Protein AF-A0AAW1Q5W8-F1 (afdb_monomer_lite)

Organism: NCBI:txid41462

pLDDT: mean 82.33, std 18.74, range [25.3, 98.94]

Radius of gyration: 35.59 Å; chains: 1; bounding box: 113×82×83 Å

InterPro domains:
  IPR001611 Leucine-rich repeat [PF13855] (153-209)
  IPR001611 Leucine-rich repeat [PS51450] (153-175)
  IPR001944 Glycoside hydrolase, family 35 [PR00742] (555-572)
  IPR001944 Glycoside hydrolase, family 35 [PR00742] (576-594)
  IPR001944 Glycoside hydrolase, family 35 [PR00742] (631-650)
  IPR001944 Glycoside hydrolase, family 35 [PR00742] (691-706)
  IPR001944 Glycoside hydrolase, family 35 [PR00742] (782-797)
  IPR001944 Glycoside hydrolase, family 35 [PR00742] (821-836)
  IPR001944 Glycoside hydrolase, family 35 [PR00742] (848-864)
  IPR001944 Glycoside hydrolase, family 35 [PR00742] (1074-1090)
  IPR001944 Glycoside hydrolase, family 35 [PTHR23421] (545-869)
  IPR003591 Leucine-rich repeat, typical subtype [SM00369] (153-173)
  IPR003591 Leucine-rich repeat, typical subtype [SM00369] (174-196)
  IPR003591 Leucine-rich repeat, typical subtype [SM00369] (197-219)
  IPR003591 Leucine-rich repeat, typical subtype [SM00369] (220-243)
  IPR003591 Leucine-rich repeat, typical subtype [SM00369] (266-289)
  IPR003591 Leucine-rich repeat, typical subtype [SM00369] (312-334)
  IPR003591 Leucine-rich repeat, typical subtype [SM00369] (335-357)
  IPR003591 Leucine-rich repeat, typical subtype [SM00369] (381-403)
  IPR003591 Leucine-rich repeat, typical subtype [SM00369] (404-426)

Foldseek 3Di:
DDDDDDDDDDDWDWDQDDDDDDPPPPPDDDDDDDLDPPVVLPDQARAETATEDDDDDQEDEDSQCVLSNLNHAEYHYEAHLAYAEDDPSVLQNQNHAYDAHEHDDDDDDDDDPPDDPGQHADDPDQDRQARHAYYAHANNQHADDHDCLNNQRHAEYAHAHYAHAAHDLQPLSNQRHQYYHHANYAHQAYHLSCLNNQNHAYYHQAHYAYAAYHLSVLSNQNHQEDANHPYCHQDYHLSVLSNLNHAYYHHHQNQHQADDLSVLSNQNHQEDAHDQYAHAAHDPSVLSNLNHAYYAHYNYAYQAYDLSPLSVCNHAYYHYANYAHAAYHLSVLSVQNHAEYANAHYQHQEYHPSVLSNQNHAYYAHHQNQNYPLQVDAHHHANHAEYAHENNQDQADHLNVLVHQNHQYYHHEHYAHQEHDPDPSPQLLHNHQYYHYEQYCHQEDHLSCLSNQNHAEYAHANNQNYPDDDPPCLCSLVSRPNHQYYHHHNHPCVVCVDPPNVVSQVSVCVSNVHNPDDPVVVLVVVLVVVVVVLVVLLVPPLWAWAFFQLFTATSNHGDFFAEAEDELLQDFVVCLLVLLLQRLLLVGQAYEYEQQLCVQPQDPPHGDCDGSNVPVSSQVSNVVSNHAYEYEHAPAQLLLWFQSSHHLLCLACSLCVVDDADALAPRVSNVSSVLVSCVPPLLVCLCQDRSNPHRYQAYEYHAQCLVLFAHVVSSLSRLVSNCSRNHVRHQYAYEHALVRQVRTDAAEDSHQYAYADEQPDDLVSRQVSSVVRYDRSRNQHEHEEYQQWAWDFFLDAGTGDALVSSLVVVLVQCPPPPRRRHYYYVHQAQAFCFAQTRAWADDDPDITTTDRARLRLHCQGNQRFNPDQGDVGGRNSVSSQVSSCVSVVDRRDDRDDGFFEDWLFKWFQDFKAAPVRLLCQQFPDDFDKWQFDDFQSNVVHRFFKKKKKDKDFPVLQQFHKDWDLVFQAAPAWEWEWDDDPGMIMIIIIGHHHRHHSVSSDSSTHGSHDGATDMNNHGHTIIGMRRGSDWDGDDGDDDDDFWMKTKDKTADAPVQCPPHPFGGKWKKFQPQAAWWWKDKQRTTQYIDGLVSFQWGITIDHRVSDDHTIIMIMITGGDDQGVRRMIIIHRDTGRRGHNDDPDNDHHHDYDPVCVVRD

Structure (mmCIF, N/CA/C/O backbone):
data_AF-A0AAW1Q5W8-F1
#
_entry.id   AF-A0AAW1Q5W8-F1
#
loop_
_atom_site.group_PDB
_atom_site.id
_atom_site.type_symbol
_atom_site.label_atom_id
_atom_site.label_alt_id
_atom_site.label_comp_id
_atom_site.label_asym_id
_atom_site.label_entity_id
_atom_site.label_seq_id
_atom_site.pdbx_PDB_ins_code
_atom_site.Cartn_x
_atom_site.Cartn_y
_atom_site.Cartn_z
_atom_site.occupancy
_atom_site.B_iso_or_equiv
_atom_site.auth_seq_id
_atom_site.auth_comp_id
_atom_site.auth_asym_id
_atom_site.auth_atom_id
_atom_site.pdbx_PDB_model_num
ATOM 1 N N . MET A 1 1 ? -54.163 16.378 14.695 1.00 28.84 1 MET A N 1
ATOM 2 C CA . MET A 1 1 ? -55.530 16.289 14.137 1.00 28.84 1 MET A CA 1
ATOM 3 C C . MET A 1 1 ? -55.520 15.258 13.016 1.00 28.84 1 MET A C 1
ATOM 5 O O . MET A 1 1 ? -54.677 15.386 12.148 1.00 28.84 1 MET A O 1
ATOM 9 N N . GLY A 1 2 ? -56.413 14.262 13.106 1.00 31.36 2 GLY A N 1
ATOM 10 C CA . GLY A 1 2 ? -56.995 13.422 12.040 1.00 31.36 2 GLY A CA 1
ATOM 11 C C . GLY A 1 2 ? -56.114 12.793 10.949 1.00 31.36 2 GLY A C 1
ATOM 12 O O . GLY A 1 2 ? -55.726 13.483 10.019 1.00 31.36 2 GLY A O 1
ATOM 13 N N . ALA A 1 3 ? -55.965 11.462 10.955 1.00 25.30 3 ALA A N 1
ATOM 14 C CA . ALA A 1 3 ? -56.823 10.521 10.206 1.00 25.30 3 ALA A CA 1
ATOM 15 C C . ALA A 1 3 ? -56.109 9.167 10.003 1.00 25.30 3 ALA A C 1
ATOM 17 O O . ALA A 1 3 ? -55.001 9.097 9.482 1.00 25.30 3 ALA A O 1
ATOM 18 N N . SER A 1 4 ? -56.776 8.086 10.406 1.00 35.88 4 SER A N 1
ATOM 19 C CA . SER A 1 4 ? -56.393 6.697 10.153 1.00 35.88 4 SER A CA 1
ATOM 20 C C . SER A 1 4 ? -56.473 6.352 8.662 1.00 35.88 4 SER A C 1
ATOM 22 O O . SER A 1 4 ? -57.535 6.521 8.061 1.00 35.88 4 SER A O 1
ATOM 24 N N . ALA A 1 5 ? -55.415 5.767 8.098 1.00 28.56 5 ALA A N 1
ATOM 25 C CA . ALA A 1 5 ? -55.482 5.029 6.840 1.00 28.56 5 ALA A CA 1
ATOM 26 C C . ALA A 1 5 ? -55.019 3.586 7.085 1.00 28.56 5 ALA A C 1
ATOM 28 O O . ALA A 1 5 ? -53.833 3.309 7.246 1.00 28.56 5 ALA A O 1
ATOM 29 N N . SER A 1 6 ? -55.983 2.668 7.141 1.00 31.31 6 SER A N 1
ATOM 30 C CA . SER A 1 6 ? -55.758 1.227 7.101 1.00 31.31 6 SER A CA 1
ATOM 31 C C . SER A 1 6 ? -55.104 0.850 5.767 1.00 31.31 6 SER A C 1
ATOM 33 O O . SER A 1 6 ? -55.758 0.923 4.724 1.00 31.31 6 SER A O 1
ATOM 35 N N . ARG A 1 7 ? -53.833 0.436 5.777 1.00 29.98 7 ARG A N 1
ATOM 36 C CA . ARG A 1 7 ? -53.215 -0.226 4.620 1.00 29.98 7 ARG A CA 1
ATOM 37 C C . ARG A 1 7 ? -53.758 -1.654 4.531 1.00 29.98 7 ARG A C 1
ATOM 39 O O . ARG A 1 7 ? -53.569 -2.457 5.439 1.00 29.98 7 ARG A O 1
ATOM 46 N N . SER A 1 8 ? -54.483 -1.951 3.459 1.00 31.56 8 SER A N 1
ATOM 47 C CA . SER A 1 8 ? -54.896 -3.306 3.095 1.00 31.56 8 SER A CA 1
ATOM 48 C C . SER A 1 8 ? -53.677 -4.129 2.669 1.00 31.56 8 SER A C 1
ATOM 50 O O . SER A 1 8 ? -52.932 -3.675 1.803 1.00 31.56 8 SER A O 1
ATOM 52 N N . ARG A 1 9 ? -53.507 -5.332 3.237 1.00 31.70 9 ARG A N 1
ATOM 53 C CA . ARG A 1 9 ? -52.481 -6.308 2.821 1.00 31.70 9 ARG A CA 1
ATOM 54 C C . ARG A 1 9 ? -52.630 -6.668 1.328 1.00 31.70 9 ARG A C 1
ATOM 56 O O . ARG A 1 9 ? -53.778 -6.826 0.887 1.00 31.70 9 ARG A O 1
ATOM 63 N N . PRO A 1 10 ? -51.536 -6.834 0.558 1.00 34.00 10 PRO A N 1
ATOM 64 C CA . PRO A 1 10 ? -51.604 -7.380 -0.797 1.00 34.00 10 PRO A CA 1
ATOM 65 C C . PRO A 1 10 ? -52.143 -8.820 -0.757 1.00 34.00 10 PRO A C 1
ATOM 67 O O . PRO A 1 10 ? -51.917 -9.552 0.205 1.00 34.00 10 PRO A O 1
ATOM 70 N N . LYS A 1 11 ? -52.908 -9.227 -1.775 1.00 37.56 11 LYS A N 1
ATOM 71 C CA . LYS A 1 11 ? -53.487 -10.579 -1.883 1.00 37.56 11 LYS A CA 1
ATOM 72 C C . LYS A 1 11 ? -52.653 -11.435 -2.851 1.00 37.56 11 LYS A C 1
ATOM 74 O O . LYS A 1 11 ? -52.165 -10.874 -3.830 1.00 37.56 11 LYS A O 1
ATOM 79 N N . PRO A 1 12 ? -52.552 -12.764 -2.643 1.00 38.94 12 PRO A N 1
ATOM 80 C CA . PRO A 1 12 ? -51.900 -13.669 -3.592 1.00 38.94 12 PRO A CA 1
ATOM 81 C C . PRO A 1 12 ? -52.565 -13.588 -4.971 1.00 38.94 12 PRO A C 1
ATOM 83 O O . PRO A 1 12 ? -53.790 -13.455 -5.071 1.00 38.94 12 PRO A O 1
ATOM 86 N N . THR A 1 13 ? -51.758 -13.673 -6.028 1.00 39.97 13 THR A N 1
ATOM 87 C CA . THR A 1 13 ? -52.223 -13.543 -7.416 1.00 39.97 13 THR A CA 1
ATOM 88 C C . THR A 1 13 ? -52.179 -14.925 -8.062 1.00 39.97 13 THR A C 1
ATOM 90 O O . THR A 1 13 ? -51.143 -15.579 -8.042 1.00 39.97 13 THR A O 1
ATOM 93 N N . ILE A 1 14 ? -53.306 -15.401 -8.597 1.00 45.09 14 ILE A N 1
ATOM 94 C CA . ILE A 1 14 ? -53.382 -16.685 -9.310 1.00 45.09 14 ILE A CA 1
ATOM 95 C C . ILE A 1 14 ? -53.498 -16.373 -10.803 1.00 45.09 14 ILE A C 1
ATOM 97 O O . ILE A 1 14 ? -54.525 -15.842 -11.235 1.00 45.09 14 ILE A O 1
ATOM 101 N N . SER A 1 15 ? -52.464 -16.688 -11.581 1.00 41.88 15 SER A N 1
ATOM 102 C CA . SER A 1 15 ? -52.485 -16.660 -13.045 1.00 41.88 15 SER A CA 1
ATOM 103 C C . SER A 1 15 ? -52.893 -18.039 -13.581 1.00 41.88 15 SER A C 1
ATOM 105 O O . SER A 1 15 ? -52.401 -19.073 -13.147 1.00 41.88 15 SER A O 1
ATOM 107 N N . VAL A 1 16 ? -53.835 -18.084 -14.528 1.00 45.41 16 VAL A N 1
ATOM 108 C CA . VAL A 1 16 ? -54.215 -19.321 -15.233 1.00 45.41 16 VAL A CA 1
ATOM 109 C C . VAL A 1 16 ? -53.896 -19.132 -16.710 1.00 45.41 16 VAL A C 1
ATOM 111 O O . VAL A 1 16 ? -54.460 -18.239 -17.342 1.00 45.41 16 VAL A O 1
ATOM 114 N N . LEU A 1 17 ? -53.005 -19.959 -17.257 1.00 40.94 17 LEU A N 1
ATOM 115 C CA . LEU A 1 17 ? -52.529 -19.862 -18.639 1.00 40.94 17 LEU A CA 1
ATOM 116 C C . LEU A 1 17 ? -53.162 -20.980 -19.507 1.00 40.94 17 LEU A C 1
ATOM 118 O O . LEU A 1 17 ? -52.750 -22.133 -19.421 1.00 40.94 17 LEU A O 1
ATOM 122 N N . ASN A 1 18 ? -54.137 -20.572 -20.345 1.00 35.84 18 ASN A N 1
ATOM 123 C CA . ASN A 1 18 ? -54.895 -21.263 -21.431 1.00 35.84 18 ASN A CA 1
ATOM 124 C C . ASN A 1 18 ? -56.125 -22.122 -21.015 1.00 35.84 18 ASN A C 1
ATOM 126 O O . ASN A 1 18 ? -56.050 -22.881 -20.056 1.00 35.84 18 ASN A O 1
ATOM 130 N N . ASP A 1 19 ? -57.339 -22.059 -21.607 1.00 34.06 19 ASP A N 1
ATOM 131 C CA . ASP A 1 19 ? -57.852 -21.573 -22.914 1.00 34.06 19 ASP A CA 1
ATOM 132 C C . ASP A 1 19 ? -59.003 -20.511 -22.840 1.00 34.06 19 ASP A C 1
ATOM 134 O O . ASP A 1 19 ? -59.895 -20.548 -21.986 1.00 34.06 19 ASP A O 1
ATOM 138 N N . GLU A 1 20 ? -58.963 -19.582 -23.805 1.00 39.09 20 GLU A N 1
ATOM 139 C CA . GLU A 1 20 ? -60.000 -18.795 -24.523 1.00 39.09 20 GLU A CA 1
ATOM 140 C C . GLU A 1 20 ? -61.159 -17.985 -23.888 1.00 39.09 20 GLU A C 1
ATOM 142 O O . GLU A 1 20 ? -61.767 -17.234 -24.646 1.00 39.09 20 GLU A O 1
ATOM 147 N N . MET A 1 21 ? -61.492 -17.979 -22.585 1.00 39.25 21 MET A N 1
ATOM 148 C CA . MET A 1 21 ? -62.674 -17.164 -22.168 1.00 39.25 21 MET A CA 1
ATOM 149 C C . MET A 1 21 ? -62.733 -16.516 -20.775 1.00 39.25 21 MET A C 1
ATOM 151 O O . MET A 1 21 ? -63.827 -16.196 -20.313 1.00 39.25 21 MET A O 1
ATOM 155 N N . LEU A 1 22 ? -61.633 -16.274 -20.057 1.00 38.84 22 LEU A N 1
ATOM 156 C CA . LEU A 1 22 ? -61.761 -15.819 -18.657 1.00 38.84 22 LEU A CA 1
ATOM 157 C C . LEU A 1 22 ? -60.806 -14.703 -18.227 1.00 38.84 22 LEU A C 1
ATOM 159 O O . LEU A 1 22 ? -60.085 -14.847 -17.247 1.00 38.84 22 LEU A O 1
ATOM 163 N N . GLN A 1 23 ? -60.894 -13.546 -18.888 1.00 32.50 23 GLN A N 1
ATOM 164 C CA . GLN A 1 23 ? -60.465 -12.278 -18.277 1.00 32.50 23 GLN A CA 1
ATOM 165 C C . GLN A 1 23 ? -61.587 -11.536 -17.524 1.00 32.50 23 GLN A C 1
ATOM 167 O O . GLN A 1 23 ? -61.299 -10.580 -16.813 1.00 32.50 23 GLN A O 1
ATOM 172 N N . GLU A 1 24 ? -62.848 -11.980 -17.586 1.00 33.97 24 GLU A N 1
ATOM 173 C CA . GLU A 1 24 ? -63.972 -11.156 -17.097 1.00 33.97 24 GLU A CA 1
ATOM 174 C C . GLU A 1 24 ? -64.542 -11.528 -15.710 1.00 33.97 24 GLU A C 1
ATOM 176 O O . GLU A 1 24 ? -65.403 -10.821 -15.198 1.00 33.97 24 GLU A O 1
ATOM 181 N N . VAL A 1 25 ? -64.082 -12.602 -15.049 1.00 37.31 25 VAL A N 1
ATOM 182 C CA . VAL A 1 25 ? -64.787 -13.134 -13.852 1.00 37.31 25 VAL A CA 1
ATOM 183 C C . VAL A 1 25 ? -64.142 -12.792 -12.498 1.00 37.31 25 VAL A C 1
ATOM 185 O O . VAL A 1 25 ? -64.790 -12.944 -11.465 1.00 37.31 25 VAL A O 1
ATOM 188 N N . PHE A 1 26 ? -62.917 -12.262 -12.438 1.00 36.78 26 PHE A N 1
ATOM 189 C CA . PHE A 1 26 ? -62.255 -12.019 -11.140 1.00 36.78 26 PHE A CA 1
ATOM 190 C C . PHE A 1 26 ? -62.275 -10.567 -10.638 1.00 36.78 26 PHE A C 1
ATOM 192 O O . PHE A 1 26 ? -61.741 -10.291 -9.566 1.00 36.78 26 PHE A O 1
ATOM 199 N N . SER A 1 27 ? -62.947 -9.645 -11.332 1.00 32.94 27 SER A N 1
ATOM 200 C CA . SER A 1 27 ? -62.966 -8.221 -10.964 1.00 32.94 27 SER A CA 1
ATOM 201 C C . SER A 1 27 ? -64.055 -7.808 -9.956 1.00 32.94 27 SER A C 1
ATOM 203 O O . SER A 1 27 ? -63.965 -6.705 -9.413 1.00 32.94 27 SER A O 1
ATOM 205 N N . HIS A 1 28 ? -65.071 -8.637 -9.652 1.00 32.12 28 HIS A N 1
ATOM 206 C CA . HIS A 1 28 ? -66.295 -8.148 -8.976 1.00 32.12 28 HIS A CA 1
ATOM 207 C C . HIS A 1 28 ? -66.882 -9.013 -7.836 1.00 32.12 28 HIS A C 1
ATOM 209 O O . HIS A 1 28 ? -68.093 -9.217 -7.782 1.00 32.12 28 HIS A O 1
ATOM 215 N N . LEU A 1 29 ? -66.083 -9.455 -6.855 1.00 27.34 29 LEU A N 1
ATOM 216 C CA . LEU A 1 29 ? -66.631 -9.968 -5.580 1.00 27.34 29 LEU A CA 1
ATOM 217 C C . LEU A 1 29 ? -65.890 -9.408 -4.347 1.00 27.34 29 LEU A C 1
ATOM 219 O O . LEU A 1 29 ? -64.664 -9.529 -4.279 1.00 27.34 29 LEU A O 1
ATOM 223 N N . PRO A 1 30 ? -66.595 -8.830 -3.351 1.00 32.44 30 PRO A N 1
ATOM 224 C CA . PRO A 1 30 ? -65.987 -8.387 -2.100 1.00 32.44 30 PRO A CA 1
ATOM 225 C C . PRO A 1 30 ? -66.101 -9.419 -0.953 1.00 32.44 30 PRO A C 1
ATOM 227 O O . PRO A 1 30 ? -67.090 -10.134 -0.852 1.00 32.44 30 PRO A O 1
ATOM 230 N N . ILE A 1 31 ? -65.103 -9.351 -0.052 1.00 33.16 31 ILE A N 1
ATOM 231 C CA . ILE A 1 31 ? -65.105 -9.671 1.400 1.00 33.16 31 ILE A CA 1
ATOM 232 C C . ILE A 1 31 ? -65.122 -11.159 1.838 1.00 33.16 31 ILE A C 1
ATOM 234 O O . ILE A 1 31 ? -66.080 -11.870 1.593 1.00 33.16 31 ILE A O 1
ATOM 238 N N . VAL A 1 32 ? -64.059 -11.517 2.590 1.00 32.44 32 VAL A N 1
ATOM 239 C CA . VAL A 1 32 ? -63.932 -12.495 3.707 1.00 32.44 32 VAL A CA 1
ATOM 240 C C . VAL A 1 32 ? -64.312 -13.966 3.428 1.00 32.44 32 VAL A C 1
ATOM 242 O O . VAL A 1 32 ? -65.350 -14.268 2.869 1.00 32.44 32 VAL A O 1
ATOM 245 N N . GLU A 1 33 ? -63.427 -14.880 3.853 1.00 35.34 33 GLU A N 1
ATOM 246 C CA . GLU A 1 33 ? -63.493 -16.351 3.706 1.00 35.34 33 GLU A CA 1
ATOM 247 C C . GLU A 1 33 ? -63.339 -16.921 2.281 1.00 35.34 33 GLU A C 1
ATOM 249 O O . GLU A 1 33 ? -64.305 -17.261 1.605 1.00 35.34 33 GLU A O 1
ATOM 254 N N . ARG A 1 34 ? -62.087 -17.165 1.855 1.00 39.16 34 ARG A N 1
ATOM 255 C CA . ARG A 1 34 ? -61.769 -18.259 0.914 1.00 39.16 34 ARG A CA 1
ATOM 256 C C . ARG A 1 34 ? -60.446 -18.933 1.273 1.00 39.16 34 ARG A C 1
ATOM 258 O O . ARG A 1 34 ? -59.399 -18.584 0.744 1.00 39.16 34 ARG A O 1
ATOM 265 N N . GLN A 1 35 ? -60.535 -19.982 2.086 1.00 38.47 35 GLN A N 1
ATOM 266 C CA . GLN A 1 35 ? -59.601 -21.118 2.083 1.00 38.47 35 GLN A CA 1
ATOM 267 C C . GLN A 1 35 ? -59.819 -22.039 0.858 1.00 38.47 35 GLN A C 1
ATOM 269 O O . GLN A 1 35 ? -59.578 -23.239 0.904 1.00 38.47 35 GLN A O 1
ATOM 274 N N . THR A 1 36 ? -60.336 -21.532 -0.262 1.00 39.84 36 THR A N 1
ATOM 275 C CA . THR A 1 36 ? -60.957 -22.397 -1.265 1.00 39.84 36 THR A CA 1
ATOM 276 C C . THR A 1 36 ? -60.652 -21.971 -2.700 1.00 39.84 36 THR A C 1
ATOM 278 O O . THR A 1 36 ? -61.352 -21.160 -3.301 1.00 39.84 36 THR A O 1
ATOM 281 N N . LEU A 1 37 ? -59.691 -22.675 -3.309 1.00 44.56 37 LEU A N 1
ATOM 282 C CA . LEU A 1 37 ? -59.578 -22.986 -4.753 1.00 44.56 37 LEU A CA 1
ATOM 283 C C . LEU A 1 37 ? -60.850 -23.666 -5.354 1.00 44.56 37 LEU A C 1
ATOM 285 O O . LEU A 1 37 ? -60.796 -24.307 -6.400 1.00 44.56 37 LEU A O 1
ATOM 289 N N . VAL A 1 38 ? -62.021 -23.539 -4.717 1.00 41.00 38 VAL A N 1
ATOM 290 C CA . VAL A 1 38 ? -63.289 -24.184 -5.105 1.00 41.00 38 VAL A CA 1
ATOM 291 C C . VAL A 1 38 ? -63.775 -23.824 -6.522 1.00 41.00 38 VAL A C 1
ATOM 293 O O . VAL A 1 38 ? -64.342 -24.708 -7.160 1.00 41.00 38 VAL A O 1
ATOM 296 N N . PRO A 1 39 ? -63.523 -22.630 -7.109 1.00 47.28 39 PRO A N 1
ATOM 297 C CA . PRO A 1 39 ? -63.941 -22.367 -8.491 1.00 47.28 39 PRO A CA 1
ATOM 298 C C . PRO A 1 39 ? -63.172 -23.174 -9.555 1.00 47.28 39 PRO A C 1
ATOM 300 O O . PRO A 1 39 ? -63.651 -23.290 -10.681 1.00 47.28 39 PRO A O 1
ATOM 303 N N . LEU A 1 40 ? -61.990 -23.718 -9.230 1.00 48.72 40 LEU A N 1
ATOM 304 C CA . LEU A 1 40 ? -61.153 -24.480 -10.171 1.00 48.72 40 LEU A CA 1
ATOM 305 C C . LEU A 1 40 ? -61.538 -25.966 -10.234 1.00 48.72 40 LEU A C 1
ATOM 307 O O . LEU A 1 40 ? -61.436 -26.566 -11.300 1.00 48.72 40 LEU A O 1
ATOM 311 N N . VAL A 1 41 ? -62.086 -26.527 -9.147 1.00 46.28 41 VAL A N 1
ATOM 312 C CA . VAL A 1 41 ? -62.540 -27.934 -9.061 1.00 46.28 41 VAL A CA 1
ATOM 313 C C . VAL A 1 41 ? -63.671 -28.249 -10.061 1.00 46.28 41 VAL A C 1
ATOM 315 O O . VAL A 1 41 ? -63.844 -29.392 -10.471 1.00 46.28 41 VAL A O 1
ATOM 318 N N . CYS A 1 42 ? -64.403 -27.234 -10.534 1.00 45.25 42 CYS A N 1
ATOM 319 C CA . CYS A 1 42 ? -65.471 -27.384 -11.529 1.00 45.25 42 CYS A CA 1
ATOM 320 C C . CYS A 1 42 ? -64.998 -27.292 -12.996 1.00 45.25 42 CYS A C 1
ATOM 322 O O . CYS A 1 42 ? -65.841 -27.271 -13.895 1.00 45.25 42 CYS A O 1
ATOM 324 N N . LYS A 1 43 ? -63.684 -27.219 -13.270 1.00 54.19 43 LYS A N 1
ATOM 325 C CA . LYS A 1 43 ? -63.135 -27.139 -14.635 1.00 54.19 43 LYS A CA 1
ATOM 326 C C . LYS A 1 43 ? -62.462 -28.452 -15.065 1.00 54.19 43 LYS A C 1
ATOM 328 O O . LYS A 1 43 ? -61.258 -28.604 -14.879 1.00 54.19 43 LYS A O 1
ATOM 333 N N . PRO A 1 44 ? -63.180 -29.375 -15.730 1.00 53.97 44 PRO A N 1
ATOM 334 C CA . PRO A 1 44 ? -62.660 -30.694 -16.112 1.00 53.97 44 PRO A CA 1
ATOM 335 C C . PRO A 1 44 ? -61.603 -30.684 -17.241 1.00 53.97 44 PRO A C 1
ATOM 337 O O . PRO A 1 44 ? -61.361 -31.721 -17.841 1.00 53.97 44 PRO A O 1
ATOM 340 N N . ARG A 1 45 ? -60.994 -29.539 -17.584 1.00 62.22 45 ARG A N 1
ATOM 341 C CA . ARG A 1 45 ? -60.005 -29.413 -18.678 1.00 62.22 45 ARG A CA 1
ATOM 342 C C . ARG A 1 45 ? -58.749 -28.607 -18.319 1.00 62.22 45 ARG A C 1
ATOM 344 O O . ARG A 1 45 ? -57.981 -28.277 -19.211 1.00 62.22 45 ARG A O 1
ATOM 351 N N . LEU A 1 46 ? -58.549 -28.237 -17.054 1.00 64.44 46 LEU A N 1
ATOM 352 C CA . LEU A 1 46 ? -57.372 -27.457 -16.665 1.00 64.44 46 LEU A CA 1
ATOM 353 C C . LEU A 1 46 ? -56.113 -28.340 -16.675 1.00 64.44 46 LEU A C 1
ATOM 355 O O . LEU A 1 46 ? -56.010 -29.243 -15.849 1.00 64.44 46 LEU A O 1
ATOM 359 N N . THR A 1 47 ? -55.174 -28.059 -17.581 1.00 75.56 47 THR A N 1
ATOM 360 C CA . THR A 1 47 ? -53.925 -28.824 -17.755 1.00 75.56 47 THR A CA 1
ATOM 361 C C . THR A 1 47 ? -52.685 -28.114 -17.206 1.00 75.56 47 THR A C 1
ATOM 363 O O . THR A 1 47 ? -51.695 -28.782 -16.924 1.00 75.56 47 THR A O 1
ATOM 366 N N . VAL A 1 48 ? -52.718 -26.795 -16.994 1.00 75.69 48 VAL A N 1
ATOM 367 C CA . VAL A 1 48 ? -51.604 -26.011 -16.428 1.00 75.69 48 VAL A CA 1
ATOM 368 C C . VAL A 1 48 ? -52.121 -25.096 -15.320 1.00 75.69 48 VAL A C 1
ATOM 370 O O . VAL A 1 48 ? -53.145 -24.430 -15.490 1.00 75.69 48 VAL A O 1
ATOM 373 N N . LEU A 1 49 ? -51.418 -25.055 -14.188 1.00 75.44 49 LEU A N 1
ATOM 374 C CA . LEU A 1 49 ? -51.707 -24.159 -13.070 1.00 75.44 49 LEU A CA 1
ATOM 375 C C . LEU A 1 49 ? -50.417 -23.506 -12.569 1.00 75.44 49 LEU A C 1
ATOM 377 O O . LEU A 1 49 ? -49.473 -24.205 -12.214 1.00 75.44 49 LEU A O 1
ATOM 381 N N . GLU A 1 50 ? -50.410 -22.177 -12.502 1.00 71.62 50 GLU A N 1
ATOM 382 C CA . GLU A 1 50 ? -49.331 -21.376 -11.927 1.00 71.62 50 GLU A CA 1
ATOM 383 C C . GLU A 1 50 ? -49.853 -20.637 -10.688 1.00 71.62 50 GLU A C 1
ATOM 385 O O . GLU A 1 50 ? -50.950 -20.070 -10.692 1.00 71.62 50 GLU A O 1
ATOM 390 N N . VAL A 1 51 ? -49.089 -20.665 -9.599 1.00 68.44 51 VAL A N 1
ATOM 391 C CA . VAL A 1 51 ? -49.427 -19.977 -8.352 1.00 68.44 51 VAL A CA 1
ATOM 392 C C . VAL A 1 51 ? -48.229 -19.155 -7.904 1.00 68.44 51 VAL A C 1
ATOM 394 O O . VAL A 1 51 ? -47.172 -19.708 -7.611 1.00 68.44 51 VAL A O 1
ATOM 397 N N . THR A 1 52 ? -48.412 -17.838 -7.799 1.00 60.50 52 THR A N 1
ATOM 398 C CA . THR A 1 52 ? -47.383 -16.922 -7.297 1.00 60.50 52 THR A CA 1
ATOM 399 C C . THR A 1 52 ? -47.796 -16.332 -5.949 1.00 60.50 52 THR A C 1
ATOM 401 O O . THR A 1 52 ? -48.844 -15.690 -5.819 1.00 60.50 52 THR A O 1
ATOM 404 N N . VAL A 1 53 ? -46.957 -16.518 -4.932 1.00 60.75 53 VAL A N 1
ATOM 405 C CA . VAL A 1 53 ? -47.120 -15.930 -3.597 1.00 60.75 53 VAL A CA 1
ATOM 406 C C . VAL A 1 53 ? -46.348 -14.605 -3.536 1.00 60.75 53 VAL A C 1
ATOM 408 O O . VAL A 1 53 ? -45.199 -14.526 -3.963 1.00 60.75 53 VAL A O 1
ATOM 411 N N . SER A 1 54 ? -46.994 -13.531 -3.067 1.00 50.41 54 SER A N 1
ATOM 412 C CA . SER A 1 54 ? -46.403 -12.185 -2.981 1.00 50.41 54 SER A CA 1
ATOM 413 C C . SER A 1 54 ? -45.699 -11.939 -1.637 1.00 50.41 54 SER A C 1
ATOM 415 O O . SER A 1 54 ? -46.311 -12.175 -0.600 1.00 50.41 54 SER A O 1
ATOM 417 N N . GLU A 1 55 ? -44.473 -11.408 -1.718 1.00 47.91 55 GLU A N 1
ATOM 418 C CA . GLU A 1 55 ? -43.459 -10.889 -0.758 1.00 47.91 55 GLU A CA 1
ATOM 419 C C . GLU A 1 55 ? -43.673 -10.787 0.776 1.00 47.91 55 GLU A C 1
ATOM 421 O O . GLU A 1 55 ? -42.683 -10.579 1.465 1.00 47.91 55 GLU A O 1
ATOM 426 N N . GLU A 1 56 ? -44.857 -10.948 1.372 1.00 43.41 56 GLU A N 1
ATOM 427 C CA . GLU A 1 56 ? -45.075 -10.598 2.796 1.00 43.41 56 GLU A CA 1
ATOM 428 C C . GLU A 1 56 ? -45.434 -11.773 3.731 1.00 43.41 56 GLU A C 1
ATOM 430 O O . GLU A 1 56 ? -45.780 -11.550 4.892 1.00 43.41 56 GLU A O 1
ATOM 435 N N . THR A 1 57 ? -45.365 -13.031 3.282 1.00 47.09 57 THR A N 1
ATOM 436 C CA . THR A 1 57 ? -45.637 -14.194 4.152 1.00 47.09 57 THR A CA 1
ATOM 437 C C . THR A 1 57 ? -44.498 -15.204 4.102 1.00 47.09 57 THR A C 1
ATOM 439 O O . THR A 1 57 ? -44.329 -15.876 3.088 1.00 47.09 57 THR A O 1
ATOM 442 N N . SER A 1 58 ? -43.759 -15.339 5.208 1.00 49.06 58 SER A N 1
ATOM 443 C CA . SER A 1 58 ? -42.699 -16.343 5.391 1.00 49.06 58 SER A CA 1
ATOM 444 C C . SER A 1 58 ? -43.213 -17.784 5.259 1.00 49.06 58 SER A C 1
ATOM 446 O O . SER A 1 58 ? -42.507 -18.616 4.703 1.00 49.06 58 SER A O 1
ATOM 448 N N . ASN A 1 59 ? -44.470 -18.044 5.649 1.00 54.22 59 ASN A N 1
ATOM 449 C CA . ASN A 1 59 ? -45.129 -19.353 5.561 1.00 54.22 59 ASN A CA 1
ATOM 450 C C . ASN A 1 59 ? -46.464 -19.259 4.805 1.00 54.22 59 ASN A C 1
ATOM 452 O O . ASN A 1 59 ? -47.473 -18.806 5.358 1.00 54.22 59 ASN A O 1
ATOM 456 N N . ALA A 1 60 ? -46.496 -19.704 3.546 1.00 54.62 60 ALA A N 1
ATOM 457 C CA . ALA A 1 60 ? -47.740 -19.870 2.793 1.00 54.62 60 ALA A CA 1
ATOM 458 C C . ALA A 1 60 ? -48.129 -21.362 2.751 1.00 54.62 60 ALA A C 1
ATOM 460 O O . ALA A 1 60 ? -47.329 -22.190 2.309 1.00 54.62 60 ALA A O 1
ATOM 461 N N . PRO A 1 61 ? -49.344 -21.749 3.193 1.00 58.50 61 PRO A N 1
ATOM 462 C CA . PRO A 1 61 ? -49.762 -23.146 3.153 1.00 58.50 61 PRO A CA 1
ATOM 463 C C . PRO A 1 61 ? -49.930 -23.618 1.707 1.00 58.50 61 PRO A C 1
ATOM 465 O O . PRO A 1 61 ? -50.505 -22.907 0.876 1.00 58.50 61 PRO A O 1
ATOM 468 N N . PHE A 1 62 ? -49.477 -24.843 1.427 1.00 65.12 62 PHE A N 1
ATOM 469 C CA . PHE A 1 62 ? -49.650 -25.464 0.120 1.00 65.12 62 PHE A CA 1
ATOM 470 C C . PHE A 1 62 ? -51.144 -25.479 -0.270 1.00 65.12 62 PHE A C 1
ATOM 472 O O . PHE A 1 62 ? -51.995 -25.839 0.555 1.00 65.12 62 PHE A O 1
ATOM 479 N N . PRO A 1 63 ? -51.514 -25.111 -1.511 1.00 66.88 63 PRO A N 1
ATOM 480 C CA . PRO A 1 63 ? -52.905 -25.116 -1.955 1.00 66.88 63 PRO A CA 1
ATOM 481 C C . PRO A 1 63 ? -53.547 -26.525 -1.951 1.00 66.88 63 PRO A C 1
ATOM 483 O O . PRO A 1 63 ? -53.474 -27.275 -2.922 1.00 66.88 63 PRO A O 1
ATOM 486 N N . GLN A 1 64 ? -54.258 -26.858 -0.868 1.00 66.62 64 GLN A N 1
ATOM 487 C CA . GLN A 1 64 ? -54.823 -28.194 -0.597 1.00 66.62 64 GLN A CA 1
ATOM 488 C C . GLN A 1 64 ? -55.789 -28.726 -1.674 1.00 66.62 64 GLN A C 1
ATOM 490 O O . GLN A 1 64 ? -55.824 -29.924 -1.929 1.00 66.62 64 GLN A O 1
ATOM 495 N N . ASN A 1 65 ? -56.561 -27.871 -2.357 1.00 70.00 65 ASN A N 1
ATOM 496 C CA . ASN A 1 65 ? -57.574 -28.351 -3.316 1.00 70.00 65 ASN A CA 1
ATOM 497 C C . ASN A 1 65 ? -57.011 -28.716 -4.703 1.00 70.00 65 ASN A C 1
ATOM 499 O O . ASN A 1 65 ? -57.778 -29.160 -5.560 1.00 70.00 65 ASN A O 1
ATOM 503 N N . VAL A 1 66 ? -55.708 -28.528 -4.952 1.00 71.25 66 VAL A N 1
ATOM 504 C CA . VAL A 1 66 ? -55.067 -28.906 -6.229 1.00 71.25 66 VAL A CA 1
ATOM 505 C C . VAL A 1 66 ? -55.196 -30.411 -6.491 1.00 71.25 66 VAL A C 1
ATOM 507 O O . VAL A 1 66 ? -55.358 -30.821 -7.637 1.00 71.25 66 VAL A O 1
ATOM 510 N N . VAL A 1 67 ? -55.278 -31.220 -5.428 1.00 71.75 67 VAL A N 1
ATOM 511 C CA . VAL A 1 67 ? -55.481 -32.682 -5.467 1.00 71.75 67 VAL A CA 1
ATOM 512 C C . VAL A 1 67 ? -56.742 -33.130 -6.220 1.00 71.75 67 VAL A C 1
ATOM 514 O O . VAL A 1 67 ? -56.872 -34.293 -6.587 1.00 71.75 67 VAL A O 1
ATOM 517 N N . HIS A 1 68 ? -57.704 -32.232 -6.452 1.00 74.62 68 HIS A N 1
ATOM 518 C CA . HIS A 1 68 ? -58.945 -32.552 -7.162 1.00 74.62 68 HIS A CA 1
ATOM 519 C C . HIS A 1 68 ? -58.870 -32.316 -8.682 1.00 74.62 68 HIS A C 1
ATOM 521 O O . HIS A 1 68 ? -59.805 -32.677 -9.402 1.00 74.62 68 HIS A O 1
ATOM 527 N N . LEU A 1 69 ? -57.776 -31.743 -9.194 1.00 75.81 69 LEU A N 1
ATOM 528 C CA . LEU A 1 69 ? -57.587 -31.414 -10.610 1.00 75.81 69 LEU A CA 1
ATOM 529 C C . LEU A 1 69 ? -57.029 -32.611 -11.395 1.00 75.81 69 LEU A C 1
ATOM 531 O O . LEU A 1 69 ? -55.876 -32.614 -11.809 1.00 75.81 69 LEU A O 1
ATOM 535 N N . LYS A 1 70 ? -57.860 -33.633 -11.631 1.00 73.88 70 LYS A N 1
ATOM 536 C CA . LYS A 1 70 ? -57.434 -34.930 -12.208 1.00 73.88 70 LYS A CA 1
ATOM 537 C C . LYS A 1 70 ? -56.740 -34.873 -13.581 1.00 73.88 70 LYS A C 1
ATOM 539 O O . LYS A 1 70 ? -56.083 -35.843 -13.927 1.00 73.88 70 LYS A O 1
ATOM 544 N N . HIS A 1 71 ? -56.900 -33.779 -14.331 1.00 80.19 71 HIS A N 1
ATOM 545 C CA . HIS A 1 71 ? -56.309 -33.570 -15.663 1.00 80.19 71 HIS A CA 1
ATOM 546 C C . HIS A 1 71 ? -55.129 -32.588 -15.677 1.00 80.19 71 HIS A C 1
ATOM 548 O O . HIS A 1 71 ? -54.684 -32.165 -16.745 1.00 80.19 71 HIS A O 1
ATOM 554 N N . LEU A 1 72 ? -54.651 -32.181 -14.499 1.00 80.44 72 LEU A N 1
ATOM 555 C CA . LEU A 1 72 ? -53.541 -31.250 -14.373 1.00 80.44 72 LEU A CA 1
ATOM 556 C C . LEU A 1 72 ? -52.244 -31.920 -14.834 1.00 80.44 72 LEU A C 1
ATOM 558 O O . LEU A 1 72 ? -51.854 -32.939 -14.279 1.00 80.44 72 LEU A O 1
ATOM 562 N N . GLN A 1 73 ? -51.580 -31.322 -15.822 1.00 82.31 73 GLN A N 1
ATOM 563 C CA . GLN A 1 73 ? -50.324 -31.805 -16.398 1.00 82.31 73 GLN A CA 1
ATOM 564 C C . GLN A 1 73 ? -49.103 -31.033 -15.894 1.00 82.31 73 GLN A C 1
ATOM 566 O O . GLN A 1 73 ? -48.022 -31.612 -15.810 1.00 82.31 73 GLN A O 1
ATOM 571 N N . ARG A 1 74 ? -49.250 -29.743 -15.564 1.00 83.62 74 ARG A N 1
ATOM 572 C CA . ARG A 1 74 ? -48.161 -28.894 -15.054 1.00 83.62 74 ARG A CA 1
ATOM 573 C C . ARG A 1 74 ? -48.620 -28.058 -13.864 1.00 83.62 74 ARG A C 1
ATOM 575 O O . ARG A 1 74 ? -49.644 -27.378 -13.960 1.00 83.62 74 ARG A O 1
ATOM 582 N N . LEU A 1 75 ? -47.845 -28.079 -12.784 1.00 83.50 75 LEU A N 1
ATOM 583 C CA . LEU A 1 75 ? -48.048 -27.256 -11.595 1.00 83.50 75 LEU A CA 1
ATOM 584 C C . LEU A 1 75 ? -46.781 -26.447 -11.305 1.00 83.50 75 LEU A C 1
ATOM 586 O O . LEU A 1 75 ? -45.734 -27.040 -11.071 1.00 83.50 75 LEU A O 1
ATOM 590 N N . LEU A 1 76 ? -46.897 -25.119 -11.312 1.00 79.38 76 LEU A N 1
ATOM 591 C CA . LEU A 1 76 ? -45.804 -24.183 -11.044 1.00 79.38 76 LEU A CA 1
ATOM 592 C C . LEU A 1 76 ? -46.120 -23.373 -9.779 1.00 79.38 76 LEU A C 1
ATOM 594 O O . LEU A 1 76 ? -47.179 -22.745 -9.699 1.00 79.38 76 LEU A O 1
ATOM 598 N N . LEU A 1 77 ? -45.227 -23.390 -8.794 1.00 76.31 77 LEU A N 1
ATOM 599 C CA . LEU A 1 77 ? -45.381 -22.732 -7.498 1.00 76.31 77 LEU A CA 1
ATOM 600 C C . LEU A 1 77 ? -44.181 -21.814 -7.246 1.00 76.31 77 LEU A C 1
ATOM 602 O O . LEU A 1 77 ? -43.073 -22.286 -7.005 1.00 76.31 77 LEU A O 1
ATOM 606 N N . TYR A 1 78 ? -44.422 -20.501 -7.273 1.00 70.12 78 TYR A N 1
ATOM 607 C CA . TYR A 1 78 ? -43.392 -19.468 -7.159 1.00 70.12 78 TYR A CA 1
ATOM 608 C C . TYR A 1 78 ? -43.626 -18.561 -5.942 1.00 70.12 78 TYR A C 1
ATOM 610 O O . TYR A 1 78 ? -44.742 -18.099 -5.704 1.00 70.12 78 TYR A O 1
ATOM 618 N N . GLY A 1 79 ? -42.565 -18.203 -5.214 1.00 58.88 79 GLY A N 1
ATOM 619 C CA . GLY A 1 79 ? -42.560 -16.991 -4.378 1.00 58.88 79 GLY A CA 1
ATOM 620 C C . GLY A 1 79 ? -42.792 -17.131 -2.871 1.00 58.88 79 GLY A C 1
ATOM 621 O O . GLY A 1 79 ? -42.822 -16.106 -2.196 1.00 58.88 79 GLY A O 1
ATOM 622 N N . ALA A 1 80 ? -42.905 -18.341 -2.320 1.00 57.25 80 ALA A N 1
ATOM 623 C CA . ALA A 1 80 ? -42.856 -18.556 -0.868 1.00 57.25 80 ALA A CA 1
ATOM 624 C C . ALA A 1 80 ? -41.446 -18.999 -0.440 1.00 57.25 80 ALA A C 1
ATOM 626 O O . ALA A 1 80 ? -40.836 -19.802 -1.142 1.00 57.25 80 ALA A O 1
ATOM 627 N N . VAL A 1 81 ? -40.939 -18.480 0.689 1.00 55.03 81 VAL A N 1
ATOM 628 C CA . VAL A 1 81 ? -39.656 -18.914 1.289 1.00 55.03 81 VAL A CA 1
ATOM 629 C C . VAL A 1 81 ? -39.772 -20.358 1.790 1.00 55.03 81 VAL A C 1
ATOM 631 O O . VAL A 1 81 ? -38.871 -21.151 1.561 1.00 55.03 81 VAL A O 1
ATOM 634 N N . HIS A 1 82 ? -40.933 -20.718 2.349 1.00 60.31 82 HIS A N 1
ATOM 635 C CA . HIS A 1 82 ? -41.299 -22.089 2.693 1.00 60.31 82 HIS A CA 1
ATOM 636 C C . HIS A 1 82 ? -42.725 -22.401 2.223 1.00 60.31 82 HIS A C 1
ATOM 638 O O . HIS A 1 82 ? -43.689 -21.721 2.600 1.00 60.31 82 HIS A O 1
ATOM 644 N N . LEU A 1 83 ? -42.875 -23.435 1.390 1.00 61.78 83 LEU A N 1
ATOM 645 C CA . LEU A 1 83 ? -44.171 -24.068 1.155 1.00 61.78 83 LEU A CA 1
ATOM 646 C C . LEU A 1 83 ? -44.423 -25.057 2.299 1.00 61.78 83 LEU A C 1
ATOM 648 O O . LEU A 1 83 ? -43.591 -25.918 2.565 1.00 61.78 83 LEU A O 1
ATOM 652 N N . GLY A 1 84 ? -45.575 -24.949 2.970 1.00 58.78 84 GLY A N 1
ATOM 653 C CA . GLY A 1 84 ? -45.995 -25.971 3.939 1.00 58.78 84 GLY A CA 1
ATOM 654 C C . GLY A 1 84 ? -46.116 -27.372 3.300 1.00 58.78 84 GLY A C 1
ATOM 655 O O . GLY A 1 84 ? -46.036 -27.493 2.074 1.00 58.78 84 GLY A O 1
ATOM 656 N N . PRO A 1 85 ? -46.371 -28.434 4.088 1.00 61.47 85 PRO A N 1
ATOM 657 C CA . PRO A 1 85 ? -46.325 -29.820 3.617 1.00 61.47 85 PRO A CA 1
ATOM 658 C C . PRO A 1 85 ? -47.176 -30.059 2.361 1.00 61.47 85 PRO A C 1
ATOM 660 O O . PRO A 1 85 ? -48.342 -29.647 2.288 1.00 61.47 85 PRO A O 1
ATOM 663 N N . VAL A 1 86 ? -46.584 -30.741 1.372 1.00 68.88 86 VAL A N 1
ATOM 664 C CA . VAL A 1 86 ? -47.255 -31.091 0.113 1.00 68.88 86 VAL A CA 1
ATOM 665 C C . VAL A 1 86 ? -48.373 -32.097 0.413 1.00 68.88 86 VAL A C 1
ATOM 667 O O . VAL A 1 86 ? -48.093 -33.154 0.975 1.00 68.88 86 VAL A O 1
ATOM 670 N N . PRO A 1 87 ? -49.637 -31.826 0.040 1.00 68.25 87 PRO A N 1
ATOM 671 C CA . PRO A 1 87 ? -50.727 -32.762 0.280 1.00 68.25 87 PRO A CA 1
ATOM 672 C C . PRO A 1 87 ? -50.487 -34.093 -0.446 1.00 68.25 87 PRO A C 1
ATOM 674 O O . PRO A 1 87 ? -50.275 -34.096 -1.659 1.00 68.25 87 PRO A O 1
ATOM 677 N N . ASP A 1 88 ? -50.648 -35.223 0.253 1.00 67.62 88 ASP A N 1
ATOM 678 C CA . ASP A 1 88 ? -50.482 -36.579 -0.308 1.00 67.62 88 ASP A CA 1
ATOM 679 C C . ASP A 1 88 ? -51.270 -36.813 -1.610 1.00 67.62 88 ASP A C 1
ATOM 681 O O . ASP A 1 88 ? -50.868 -37.584 -2.481 1.00 67.62 88 ASP A O 1
ATOM 685 N N . GLY A 1 89 ? -52.414 -36.140 -1.761 1.00 70.06 89 GLY A N 1
ATOM 686 C CA . GLY A 1 89 ? -53.268 -36.261 -2.940 1.00 70.06 89 GLY A CA 1
ATOM 687 C C . GLY A 1 89 ? -52.657 -35.710 -4.234 1.00 70.06 89 GLY A C 1
ATOM 688 O O . GLY A 1 89 ? -53.145 -36.060 -5.304 1.00 70.06 89 GLY A O 1
ATOM 689 N N . ILE A 1 90 ? -51.604 -34.883 -4.179 1.00 74.31 90 ILE A N 1
ATOM 690 C CA . ILE A 1 90 ? -50.927 -34.373 -5.388 1.00 74.31 90 ILE A CA 1
ATOM 691 C C . ILE A 1 90 ? -50.256 -35.497 -6.147 1.00 74.31 90 ILE A C 1
ATOM 693 O O . ILE A 1 90 ? -50.335 -35.558 -7.371 1.00 74.31 90 ILE A O 1
ATOM 697 N N . TRP A 1 91 ? -49.679 -36.437 -5.411 1.00 71.94 91 TRP A N 1
ATOM 698 C CA . TRP A 1 91 ? -49.005 -37.588 -5.987 1.00 71.94 91 TRP A CA 1
ATOM 699 C C . TRP A 1 91 ? -49.987 -38.543 -6.664 1.00 71.94 91 TRP A C 1
ATOM 701 O O . TRP A 1 91 ? -49.563 -39.353 -7.468 1.00 71.94 91 TRP A O 1
ATOM 711 N N . GLN A 1 92 ? -51.297 -38.423 -6.406 1.00 70.00 92 GLN A N 1
ATOM 712 C CA . GLN A 1 92 ? -52.356 -39.223 -7.036 1.00 70.00 92 GLN A CA 1
ATOM 713 C C . GLN A 1 92 ? -52.848 -38.650 -8.378 1.00 70.00 92 GLN A C 1
ATOM 715 O O . GLN A 1 92 ? -53.737 -39.233 -9.006 1.00 70.00 92 GLN A O 1
ATOM 720 N N . LEU A 1 93 ? -52.306 -37.514 -8.830 1.00 76.88 93 LEU A N 1
ATOM 721 C CA . LEU A 1 93 ? -52.662 -36.898 -10.106 1.00 76.88 93 LEU A CA 1
ATOM 722 C C . LEU A 1 93 ? -51.986 -37.641 -11.269 1.00 76.88 93 LEU A C 1
ATOM 724 O O . LEU A 1 93 ? -50.866 -37.327 -11.655 1.00 76.88 93 LEU A O 1
ATOM 728 N N . CYS A 1 94 ? -52.687 -38.619 -11.852 1.00 75.75 94 CYS A N 1
ATOM 729 C CA . CYS A 1 94 ? -52.141 -39.476 -12.913 1.00 75.75 94 CYS A CA 1
ATOM 730 C C . CYS A 1 94 ? -51.719 -38.725 -14.190 1.00 75.75 94 CYS A C 1
ATOM 732 O O . CYS A 1 94 ? -50.877 -39.229 -14.920 1.00 75.75 94 CYS A O 1
ATOM 734 N N . ASP A 1 95 ? -52.277 -37.543 -14.465 1.00 81.06 95 ASP A N 1
ATOM 735 C CA . ASP A 1 95 ? -51.926 -36.757 -15.656 1.00 81.06 95 ASP A CA 1
ATOM 736 C C . ASP A 1 95 ? -50.746 -35.786 -15.406 1.00 81.06 95 ASP A C 1
ATOM 738 O O . ASP A 1 95 ? -50.270 -35.161 -16.358 1.00 81.06 95 ASP A O 1
ATOM 742 N N . LEU A 1 96 ? -50.258 -35.654 -14.160 1.00 83.38 96 LEU A N 1
ATOM 743 C CA . LEU A 1 96 ? -49.226 -34.681 -13.783 1.00 83.38 96 LEU A CA 1
ATOM 744 C C . LEU A 1 96 ? -47.848 -35.103 -14.304 1.00 83.38 96 LEU A C 1
ATOM 746 O O . LEU A 1 96 ? -47.271 -36.088 -13.848 1.00 83.38 96 LEU A O 1
ATOM 750 N N . LYS A 1 97 ? -47.309 -34.307 -15.231 1.00 85.56 97 LYS A N 1
ATOM 751 C CA . LYS A 1 97 ? -45.994 -34.501 -15.856 1.00 85.56 97 LYS A CA 1
ATOM 752 C C . LYS A 1 97 ? -44.915 -33.589 -15.284 1.00 85.56 97 LYS A C 1
ATOM 754 O O . LYS A 1 97 ? -43.748 -33.956 -15.322 1.00 85.56 97 LYS A O 1
ATOM 759 N N . MET A 1 98 ? -45.283 -32.414 -14.769 1.00 86.38 98 MET A N 1
ATOM 760 C CA . MET A 1 98 ? -44.337 -31.418 -14.260 1.00 86.38 98 MET A CA 1
ATOM 761 C C . MET A 1 98 ? -44.812 -30.815 -12.941 1.00 86.38 98 MET A C 1
ATOM 763 O O . MET A 1 98 ? -45.922 -30.279 -12.868 1.00 86.38 98 MET A O 1
ATOM 767 N N . LEU A 1 99 ? -43.937 -30.855 -11.941 1.00 86.62 99 LEU A N 1
ATOM 768 C CA . LEU A 1 99 ? -44.082 -30.147 -10.676 1.00 86.62 99 LEU A CA 1
ATOM 769 C C . LEU A 1 99 ? -42.865 -29.243 -10.474 1.00 86.62 99 LEU A C 1
ATOM 771 O O . LEU A 1 99 ? -41.750 -29.741 -10.363 1.00 86.62 99 LEU A O 1
ATOM 775 N N . ASP A 1 100 ? -43.093 -27.934 -10.434 1.00 83.94 100 ASP A N 1
ATOM 776 C CA . ASP A 1 100 ? -42.060 -26.918 -10.245 1.00 83.94 100 ASP A CA 1
ATOM 777 C C . ASP A 1 100 ? -42.348 -26.110 -8.978 1.00 83.94 100 ASP A C 1
ATOM 779 O O . ASP A 1 100 ? -43.377 -25.439 -8.876 1.00 83.94 100 ASP A O 1
ATOM 783 N N . MET A 1 101 ? -41.466 -26.217 -7.990 1.00 82.50 101 MET A N 1
ATOM 784 C CA . MET A 1 101 ? -41.537 -25.534 -6.704 1.00 82.50 101 MET A CA 1
ATOM 785 C C . MET A 1 101 ? -40.267 -24.710 -6.524 1.00 82.50 101 MET A C 1
ATOM 787 O O . MET A 1 101 ? -39.209 -25.271 -6.252 1.00 82.50 101 MET A O 1
ATOM 791 N N . GLN A 1 102 ? -40.363 -23.386 -6.653 1.00 74.81 102 GLN A N 1
ATOM 792 C CA . GLN A 1 102 ? -39.217 -22.488 -6.485 1.00 74.81 102 GLN A CA 1
ATOM 793 C C . GLN A 1 102 ? -39.531 -21.402 -5.458 1.00 74.81 102 GLN A C 1
ATOM 795 O O . GLN A 1 102 ? -40.509 -20.649 -5.585 1.00 74.81 102 GLN A O 1
ATOM 800 N N . SER A 1 103 ? -38.662 -21.267 -4.459 1.00 68.56 103 SER A N 1
ATOM 801 C CA . SER A 1 103 ? -38.613 -20.041 -3.664 1.00 68.56 103 SER A CA 1
ATOM 802 C C . SER A 1 103 ? -37.874 -18.942 -4.436 1.00 68.56 103 SER A C 1
ATOM 804 O O . SER A 1 103 ? -37.158 -19.199 -5.407 1.00 68.56 103 SER A O 1
ATOM 806 N N . ARG A 1 104 ? -38.097 -17.676 -4.065 1.00 56.09 104 ARG A N 1
ATOM 807 C CA . ARG A 1 104 ? -37.364 -16.572 -4.697 1.00 56.09 104 ARG A CA 1
ATOM 808 C C . ARG A 1 104 ? -35.889 -16.644 -4.288 1.00 56.09 104 ARG A C 1
ATOM 810 O O . ARG A 1 104 ? -35.622 -16.721 -3.090 1.00 56.09 104 ARG A O 1
ATOM 817 N N . PRO A 1 105 ? -34.942 -16.530 -5.233 1.00 44.81 105 PRO A N 1
ATOM 818 C CA . PRO A 1 105 ? -33.533 -16.432 -4.886 1.00 44.81 105 PRO A CA 1
ATOM 819 C C . PRO A 1 105 ? -33.287 -15.139 -4.095 1.00 44.81 105 PRO A C 1
ATOM 821 O O . PRO A 1 105 ? -33.498 -14.037 -4.604 1.00 44.81 105 PRO A O 1
ATOM 824 N N . MET A 1 106 ? -32.846 -15.270 -2.840 1.00 43.81 106 MET A N 1
ATOM 825 C CA . MET A 1 106 ? -32.259 -14.169 -2.072 1.00 43.81 106 MET A CA 1
ATOM 826 C C . MET A 1 106 ? -30.936 -13.783 -2.745 1.00 43.81 106 MET A C 1
ATOM 828 O O . MET A 1 106 ? -29.916 -14.450 -2.586 1.00 43.81 106 MET A O 1
ATOM 832 N N . LEU A 1 107 ? -30.949 -12.710 -3.534 1.00 33.00 107 LEU A N 1
ATOM 833 C CA . LEU A 1 107 ? -29.728 -12.071 -4.015 1.00 33.00 107 LEU A CA 1
ATOM 834 C C . LEU A 1 107 ? -29.049 -11.362 -2.827 1.00 33.00 107 LEU A C 1
ATOM 836 O O . LEU A 1 107 ? -29.423 -10.250 -2.473 1.00 33.00 107 LEU A O 1
ATOM 840 N N . TRP A 1 108 ? -28.067 -12.034 -2.218 1.00 33.38 108 TRP A N 1
ATOM 841 C CA . TRP A 1 108 ? -26.931 -11.453 -1.481 1.00 33.38 108 TRP A CA 1
ATOM 842 C C . TRP A 1 108 ? -27.239 -10.326 -0.471 1.00 33.38 108 TRP A C 1
ATOM 844 O O . TRP A 1 108 ? -26.865 -9.181 -0.697 1.00 33.38 108 TRP A O 1
ATOM 854 N N . TRP A 1 109 ? -27.814 -10.667 0.686 1.00 28.83 109 TRP A N 1
ATOM 855 C CA . TRP A 1 109 ? -27.613 -9.951 1.959 1.00 28.83 109 TRP A CA 1
ATOM 856 C C . TRP A 1 109 ? -27.461 -11.009 3.064 1.00 28.83 109 TRP A C 1
ATOM 858 O O . TRP A 1 109 ? -28.269 -11.932 3.142 1.00 28.83 109 TRP A O 1
ATOM 868 N N . GLY A 1 110 ? -26.385 -10.925 3.853 1.00 29.36 110 GLY A N 1
ATOM 869 C CA . GLY A 1 110 ? -25.908 -11.958 4.785 1.00 29.36 110 GLY A CA 1
ATOM 870 C C . GLY A 1 110 ? -26.743 -12.160 6.053 1.00 29.36 110 GLY A C 1
ATOM 871 O O . GLY A 1 110 ? -26.227 -11.979 7.149 1.00 29.36 110 GLY A O 1
ATOM 872 N N . GLY A 1 111 ? -28.009 -12.549 5.913 1.00 30.25 111 GLY A N 1
ATOM 873 C CA . GLY A 1 111 ? -28.805 -13.104 7.008 1.00 30.25 111 GLY A CA 1
ATOM 874 C C . GLY A 1 111 ? -28.932 -14.618 6.860 1.00 30.25 111 GLY A C 1
ATOM 875 O O . GLY A 1 111 ? -29.405 -15.089 5.824 1.00 30.25 111 GLY A O 1
ATOM 876 N N . GLU A 1 112 ? -28.518 -15.381 7.874 1.00 35.19 112 GLU A N 1
ATOM 877 C CA . GLU A 1 112 ? -28.922 -16.785 7.995 1.00 35.19 112 GLU A CA 1
ATOM 878 C C . GLU A 1 112 ? -30.457 -16.853 8.111 1.00 35.19 112 GLU A C 1
ATOM 880 O O . GLU A 1 112 ? -31.047 -16.027 8.815 1.00 35.19 112 GLU A O 1
ATOM 885 N N . PRO A 1 113 ? -31.139 -17.780 7.415 1.00 41.09 113 PRO A N 1
ATOM 886 C CA . PRO A 1 113 ? -32.557 -18.000 7.654 1.00 41.09 113 PRO A CA 1
ATOM 887 C C . PRO A 1 113 ? -32.732 -18.556 9.073 1.00 41.09 113 PRO A C 1
ATOM 889 O O . PRO A 1 113 ? -32.156 -19.592 9.398 1.00 41.09 113 PRO A O 1
ATOM 892 N N . GLU A 1 114 ? -33.504 -17.853 9.907 1.00 40.12 114 GLU A N 1
ATOM 893 C CA . GLU A 1 114 ? -33.939 -18.349 11.219 1.00 40.12 114 GLU A CA 1
ATOM 894 C C . GLU A 1 114 ? -34.582 -19.738 11.074 1.00 40.12 114 GLU A C 1
ATOM 896 O O . GLU A 1 114 ? -35.328 -19.983 10.121 1.00 40.12 114 GLU A O 1
ATOM 901 N N . ASP A 1 115 ? -34.277 -20.627 12.024 1.00 40.53 115 ASP A N 1
ATOM 902 C CA . ASP A 1 115 ? -34.728 -22.018 12.109 1.00 40.53 115 ASP A CA 1
ATOM 903 C C . ASP A 1 115 ? -36.220 -22.183 11.747 1.00 40.53 115 ASP A C 1
ATOM 905 O O . ASP A 1 115 ? -37.120 -21.889 12.538 1.00 40.53 115 ASP A O 1
ATOM 909 N N . ALA A 1 116 ? -36.502 -22.670 10.535 1.00 42.25 116 ALA A N 1
ATOM 910 C CA . ALA A 1 116 ? -37.851 -23.041 10.126 1.00 42.25 116 ALA A CA 1
ATOM 911 C C . ALA A 1 116 ? -38.205 -24.403 10.749 1.00 42.25 116 ALA A C 1
ATOM 913 O O . ALA A 1 116 ? -37.642 -25.427 10.377 1.00 42.25 116 ALA A O 1
ATOM 914 N N . GLU A 1 117 ? -39.141 -24.411 11.703 1.00 41.44 117 GLU A N 1
ATOM 915 C CA . GLU A 1 117 ? -39.506 -25.588 12.513 1.00 41.44 117 GLU A CA 1
ATOM 916 C C . GLU A 1 117 ? -40.206 -26.741 11.747 1.00 41.44 117 GLU A C 1
ATOM 918 O O . GLU A 1 117 ? -40.387 -27.810 12.325 1.00 41.44 117 GLU A O 1
ATOM 923 N N . ASP A 1 118 ? -40.569 -26.580 10.466 1.00 48.22 118 ASP A N 1
ATOM 924 C CA . ASP A 1 118 ? -41.290 -27.595 9.677 1.00 48.22 118 ASP A CA 1
ATOM 925 C C . ASP A 1 118 ? -40.579 -27.879 8.332 1.00 48.22 118 ASP A C 1
ATOM 927 O O . ASP A 1 118 ? -40.755 -27.149 7.354 1.00 48.22 118 ASP A O 1
ATOM 931 N N . ASP A 1 119 ? -39.790 -28.959 8.263 1.00 51.50 119 ASP A N 1
ATOM 932 C CA . ASP A 1 119 ? -39.149 -29.427 7.022 1.00 51.50 119 ASP A CA 1
ATOM 933 C C . ASP A 1 119 ? -40.194 -29.781 5.940 1.00 51.50 119 ASP A C 1
ATOM 935 O O . ASP A 1 119 ? -41.236 -30.391 6.212 1.00 51.50 119 ASP A O 1
ATOM 939 N N . LEU A 1 120 ? -39.894 -29.477 4.670 1.00 57.81 120 LEU A N 1
ATOM 940 C CA . LEU A 1 120 ? -40.676 -29.975 3.535 1.00 57.81 120 LEU A CA 1
ATOM 941 C C . LEU A 1 120 ? -40.507 -31.501 3.423 1.00 57.81 120 LEU A C 1
ATOM 943 O O . LEU A 1 120 ? -39.560 -31.998 2.815 1.00 57.81 120 LEU A O 1
ATOM 947 N N . VAL A 1 121 ? -41.449 -32.262 3.982 1.00 55.34 121 VAL A N 1
ATOM 948 C CA . VAL A 1 121 ? -41.466 -33.727 3.870 1.00 55.34 121 VAL A CA 1
ATOM 949 C C . VAL A 1 121 ? -42.223 -34.144 2.609 1.00 55.34 121 VAL A C 1
ATOM 951 O O . VAL A 1 121 ? -43.444 -34.004 2.518 1.00 55.34 121 VAL A O 1
ATOM 954 N N . LEU A 1 122 ? -41.499 -34.689 1.630 1.00 58.34 122 LEU A N 1
ATOM 955 C CA . LEU A 1 122 ? -42.099 -35.423 0.515 1.00 58.34 122 LEU A CA 1
ATOM 956 C C . LEU A 1 122 ? -42.585 -36.794 1.038 1.00 58.34 122 LEU A C 1
ATOM 958 O O . LEU A 1 122 ? -41.828 -37.473 1.733 1.00 58.34 122 LEU A O 1
ATOM 962 N N . PRO A 1 123 ? -43.842 -37.206 0.784 1.00 52.56 123 PRO A N 1
ATOM 963 C CA . PRO A 1 123 ? -44.438 -38.336 1.491 1.00 52.56 123 PRO A CA 1
ATOM 964 C C . PRO A 1 123 ? -43.832 -39.694 1.129 1.00 52.56 123 PRO A C 1
ATOM 966 O O . PRO A 1 123 ? -43.519 -39.988 -0.021 1.00 52.56 123 PRO A O 1
ATOM 969 N N . ASP A 1 124 ? -43.783 -40.569 2.135 1.00 45.50 124 ASP A N 1
ATOM 970 C CA . ASP A 1 124 ? -43.145 -41.895 2.148 1.00 45.50 124 ASP A CA 1
ATOM 971 C C . ASP A 1 124 ? -43.814 -42.981 1.267 1.00 45.50 124 ASP A C 1
ATOM 973 O O . ASP A 1 124 ? -43.458 -44.163 1.330 1.00 45.50 124 ASP A O 1
ATOM 977 N N . SER A 1 125 ? -44.844 -42.654 0.481 1.00 47.56 125 SER A N 1
ATOM 978 C CA . SER A 1 125 ? -45.794 -43.674 0.012 1.00 47.56 125 SER A CA 1
ATOM 979 C C . SER A 1 125 ? -45.511 -44.246 -1.389 1.00 47.56 125 SER A C 1
ATOM 981 O O . SER A 1 125 ? -45.409 -43.546 -2.390 1.00 47.56 125 SER A O 1
ATOM 983 N N . ARG A 1 126 ? -45.444 -45.585 -1.435 1.00 47.84 126 ARG A N 1
ATOM 984 C CA . ARG A 1 126 ? -45.032 -46.488 -2.534 1.00 47.84 126 ARG A CA 1
ATOM 985 C C . ARG A 1 126 ? -45.874 -46.498 -3.818 1.00 47.84 126 ARG A C 1
ATOM 987 O O . ARG A 1 126 ? -45.707 -47.399 -4.636 1.00 47.84 126 ARG A O 1
ATOM 994 N N . CYS A 1 127 ? -46.774 -45.552 -4.027 1.00 49.34 127 CYS A N 1
ATOM 995 C CA . CYS A 1 127 ? -47.599 -45.532 -5.227 1.00 49.34 127 CYS A CA 1
ATOM 996 C C . CYS A 1 127 ? -47.766 -44.090 -5.712 1.00 49.34 127 CYS A C 1
ATOM 998 O O . CYS A 1 127 ? -47.785 -43.172 -4.906 1.00 49.34 127 CYS A O 1
ATOM 1000 N N . TYR A 1 128 ? -47.969 -43.934 -7.022 1.00 54.03 128 TYR A N 1
ATOM 1001 C CA . TYR A 1 128 ? -48.688 -42.827 -7.676 1.00 54.03 128 TYR A CA 1
ATOM 1002 C C . TYR A 1 128 ? -47.900 -41.812 -8.542 1.00 54.03 128 TYR A C 1
ATOM 1004 O O . TYR A 1 128 ? -48.519 -41.212 -9.413 1.00 54.03 128 TYR A O 1
ATOM 1012 N N . MET A 1 129 ? -46.564 -41.735 -8.514 1.00 59.00 129 MET A N 1
ATOM 1013 C CA . MET A 1 129 ? -45.793 -40.835 -9.411 1.00 59.00 129 MET A CA 1
ATOM 1014 C C . MET A 1 129 ? -45.351 -41.452 -10.764 1.00 59.00 129 MET A C 1
ATOM 1016 O O . MET A 1 129 ? -44.254 -41.189 -11.251 1.00 59.00 129 MET A O 1
ATOM 1020 N N . GLN A 1 130 ? -46.169 -42.303 -11.393 1.00 63.94 130 GLN A N 1
ATOM 1021 C CA . GLN A 1 130 ? -45.748 -43.055 -12.597 1.00 63.94 130 GLN A CA 1
ATOM 1022 C C . GLN A 1 130 ? -45.563 -42.201 -13.864 1.00 63.94 130 GLN A C 1
ATOM 1024 O O . GLN A 1 130 ? -44.887 -42.641 -14.791 1.00 63.94 130 GLN A O 1
ATOM 1029 N N . HIS A 1 131 ? -46.168 -41.012 -13.920 1.00 75.25 131 HIS A N 1
ATOM 1030 C CA . HIS A 1 131 ? -46.204 -40.160 -15.116 1.00 75.25 131 HIS A CA 1
ATOM 1031 C C . HIS A 1 131 ? -45.441 -38.837 -14.964 1.00 75.25 131 HIS A C 1
ATOM 1033 O O . HIS A 1 131 ? -45.437 -38.034 -15.896 1.00 75.25 131 HIS A O 1
ATOM 1039 N N . LEU A 1 132 ? -44.804 -38.612 -13.809 1.00 82.81 132 LEU A N 1
ATOM 1040 C CA . LEU A 1 132 ? -44.025 -37.406 -13.552 1.00 82.81 132 LEU A CA 1
ATOM 1041 C C . LEU A 1 132 ? -42.715 -37.473 -14.346 1.00 82.81 132 LEU A C 1
ATOM 1043 O O . LEU A 1 132 ? -41.911 -38.371 -14.116 1.00 82.81 132 LEU A O 1
ATOM 1047 N N . GLU A 1 133 ? -42.521 -36.528 -15.263 1.00 88.75 133 GLU A N 1
ATOM 1048 C CA . GLU A 1 133 ? -41.347 -36.411 -16.139 1.00 88.75 133 GLU A CA 1
ATOM 1049 C C . GLU A 1 133 ? -40.355 -35.364 -15.593 1.00 88.75 133 GLU A C 1
ATOM 1051 O O . GLU A 1 133 ? -39.142 -35.549 -15.691 1.00 88.75 133 GLU A O 1
ATOM 1056 N N . ASN A 1 134 ? -40.855 -34.299 -14.951 1.00 89.62 134 ASN A N 1
ATOM 1057 C CA . ASN A 1 134 ? -40.057 -33.180 -14.447 1.00 89.62 134 ASN A CA 1
ATOM 1058 C C . ASN A 1 134 ? -40.425 -32.841 -12.996 1.00 89.62 134 ASN A C 1
ATOM 1060 O O . ASN A 1 134 ? -41.583 -32.530 -12.701 1.00 89.62 134 ASN A O 1
ATOM 1064 N N . LEU A 1 135 ? -39.428 -32.837 -12.113 1.00 89.06 135 LEU A N 1
ATOM 1065 C CA . LEU A 1 135 ? -39.561 -32.421 -10.720 1.00 89.06 135 LEU A CA 1
ATOM 1066 C C . LEU A 1 135 ? -38.500 -31.371 -10.383 1.00 89.06 135 LEU A C 1
ATOM 1068 O O . LEU A 1 135 ? -37.307 -31.660 -10.450 1.00 89.06 135 LEU A O 1
ATOM 1072 N N . THR A 1 136 ? -38.945 -30.185 -9.979 1.00 87.81 136 THR A N 1
ATOM 1073 C CA . THR A 1 136 ? -38.093 -29.104 -9.474 1.00 87.81 136 THR A CA 1
ATOM 1074 C C . THR A 1 136 ? -38.542 -28.738 -8.066 1.00 87.81 136 THR A C 1
ATOM 1076 O O . THR A 1 136 ? -39.713 -28.423 -7.852 1.00 87.81 136 THR A O 1
ATOM 1079 N N . VAL A 1 137 ? -37.624 -28.797 -7.103 1.00 86.19 137 VAL A N 1
ATOM 1080 C CA . VAL A 1 137 ? -37.862 -28.443 -5.699 1.00 86.19 137 VAL A CA 1
ATOM 1081 C C . VAL A 1 137 ? -36.692 -27.596 -5.215 1.00 86.19 137 VAL A C 1
ATOM 1083 O O . VAL A 1 137 ? -35.788 -28.095 -4.550 1.00 86.19 137 VAL A O 1
ATOM 1086 N N . ASN A 1 138 ? -36.703 -26.309 -5.557 1.00 84.12 138 ASN A N 1
ATOM 1087 C CA . ASN A 1 138 ? -35.593 -25.398 -5.303 1.00 84.12 138 ASN A CA 1
ATOM 1088 C C . ASN A 1 138 ? -35.881 -24.470 -4.123 1.00 84.12 138 ASN A C 1
ATOM 1090 O O . ASN A 1 138 ? -36.976 -23.899 -4.009 1.00 84.12 138 ASN A O 1
ATOM 1094 N N . GLY A 1 139 ? -34.882 -24.271 -3.258 1.00 73.31 139 GLY A N 1
ATOM 1095 C CA . GLY A 1 139 ? -34.987 -23.262 -2.206 1.00 73.31 139 GLY A CA 1
ATOM 1096 C C . GLY A 1 139 ? -36.004 -23.604 -1.121 1.00 73.31 139 GLY A C 1
ATOM 1097 O O . GLY A 1 139 ? -36.610 -22.690 -0.573 1.00 73.31 139 GLY A O 1
ATOM 1098 N N . GLN A 1 140 ? -36.233 -24.897 -0.861 1.00 73.94 140 GLN A N 1
ATOM 1099 C CA . GLN A 1 140 ? -37.220 -25.392 0.110 1.00 73.94 140 GLN A CA 1
ATOM 1100 C C . GLN A 1 140 ? -36.575 -25.913 1.404 1.00 73.94 140 GLN A C 1
ATOM 1102 O O . GLN A 1 140 ? -37.236 -26.573 2.203 1.00 73.94 140 GLN A O 1
ATOM 1107 N N . SER A 1 141 ? -35.283 -25.642 1.601 1.00 76.19 141 SER A N 1
ATOM 1108 C CA . SER A 1 141 ? -34.499 -26.091 2.756 1.00 76.19 141 SER A CA 1
ATOM 1109 C C . SER A 1 141 ? -34.492 -27.611 2.975 1.00 76.19 141 SER A C 1
ATOM 1111 O O . SER A 1 141 ? -34.384 -28.067 4.108 1.00 76.19 141 SER A O 1
ATOM 1113 N N . LEU A 1 142 ? -34.560 -28.417 1.906 1.00 78.62 142 LEU A N 1
ATOM 1114 C CA . LEU A 1 142 ? -34.481 -29.879 2.025 1.00 78.62 142 LEU A CA 1
ATOM 1115 C C . LEU A 1 142 ? -33.145 -30.306 2.648 1.00 78.62 142 LEU A C 1
ATOM 1117 O O . LEU A 1 142 ? -32.090 -30.034 2.080 1.00 78.62 142 LEU A O 1
ATOM 1121 N N . GLN A 1 143 ? -33.196 -31.013 3.778 1.00 82.19 143 GLN A N 1
ATOM 1122 C CA . GLN A 1 143 ? -32.005 -31.537 4.464 1.00 82.19 143 GLN A CA 1
ATOM 1123 C C . GLN A 1 143 ? -31.613 -32.950 4.000 1.00 82.19 143 GLN A C 1
ATOM 1125 O O . GLN A 1 143 ? -30.451 -33.343 4.105 1.00 82.19 143 GLN A O 1
ATOM 1130 N N . ALA A 1 144 ? -32.570 -33.717 3.468 1.00 82.50 144 ALA A N 1
ATOM 1131 C CA . ALA A 1 144 ? -32.373 -35.089 3.008 1.00 82.50 144 ALA A CA 1
ATOM 1132 C C . ALA A 1 144 ? -32.922 -35.297 1.592 1.00 82.50 144 ALA A C 1
ATOM 1134 O O . ALA A 1 144 ? -33.917 -34.684 1.195 1.00 82.50 144 ALA A O 1
ATOM 1135 N N . PHE A 1 145 ? -32.274 -36.185 0.834 1.00 83.62 145 PHE A N 1
ATOM 1136 C CA . PHE A 1 145 ? -32.702 -36.522 -0.520 1.00 83.62 145 PHE A CA 1
ATOM 1137 C C . PHE A 1 145 ? -34.074 -37.221 -0.492 1.00 83.62 145 PHE A C 1
ATOM 1139 O O . PHE A 1 145 ? -34.281 -38.132 0.318 1.00 83.62 145 PHE A O 1
ATOM 1146 N N . PRO A 1 146 ? -35.021 -36.838 -1.364 1.00 78.25 146 PRO A N 1
ATOM 1147 C CA . PRO A 1 146 ? -36.349 -37.430 -1.354 1.00 78.25 146 PRO A CA 1
ATOM 1148 C C . PRO A 1 146 ? -36.360 -38.881 -1.833 1.00 78.25 146 PRO A C 1
ATOM 1150 O O . PRO A 1 146 ? -35.637 -39.270 -2.748 1.00 78.25 146 PRO A O 1
ATOM 1153 N N . ARG A 1 147 ? -37.242 -39.700 -1.253 1.00 74.12 147 ARG A N 1
ATOM 1154 C CA . ARG A 1 147 ? -37.440 -41.088 -1.691 1.00 74.12 147 ARG A CA 1
ATOM 1155 C C . ARG A 1 147 ? -38.191 -41.125 -3.021 1.00 74.12 147 ARG A C 1
ATOM 1157 O O . ARG A 1 147 ? -39.414 -41.015 -3.054 1.00 74.12 147 ARG A O 1
ATOM 1164 N N . LEU A 1 148 ? -37.451 -41.303 -4.113 1.00 74.88 148 LEU A N 1
ATOM 1165 C CA . LEU A 1 148 ? -37.974 -41.269 -5.485 1.00 74.88 148 LEU A CA 1
ATOM 1166 C C . LEU A 1 148 ? -38.032 -42.650 -6.170 1.00 74.88 148 LEU A C 1
ATOM 1168 O O . LEU A 1 148 ? -38.346 -42.737 -7.347 1.00 74.88 148 LEU A O 1
ATOM 1172 N N . GLU A 1 149 ? -37.819 -43.756 -5.450 1.00 63.19 149 GLU A N 1
ATOM 1173 C CA . GLU A 1 149 ? -37.764 -45.127 -6.011 1.00 63.19 149 GLU A CA 1
ATOM 1174 C C . GLU A 1 149 ? -39.010 -45.563 -6.826 1.00 63.19 149 GLU A C 1
ATOM 1176 O O . GLU A 1 149 ? -38.967 -46.556 -7.549 1.00 63.19 149 GLU A O 1
ATOM 1181 N N . ALA A 1 150 ? -40.139 -44.852 -6.711 1.00 62.19 150 ALA A N 1
ATOM 1182 C CA . ALA A 1 150 ? -41.389 -45.142 -7.420 1.00 62.19 150 ALA A CA 1
ATOM 1183 C C . ALA A 1 150 ? -41.634 -44.274 -8.680 1.00 62.19 150 ALA A C 1
ATOM 1185 O O . ALA A 1 150 ? -42.653 -44.466 -9.353 1.00 62.19 150 ALA A O 1
ATOM 1186 N N . THR A 1 151 ? -40.747 -43.325 -9.017 1.00 69.56 151 THR A N 1
ATOM 1187 C CA . THR A 1 151 ? -40.910 -42.386 -10.145 1.00 69.56 151 THR A CA 1
ATOM 1188 C C . THR A 1 151 ? -40.382 -42.963 -11.466 1.00 69.56 151 THR A C 1
ATOM 1190 O O . THR A 1 151 ? -39.411 -42.489 -12.049 1.00 69.56 151 THR A O 1
ATOM 1193 N N . MET A 1 152 ? -41.064 -43.985 -11.990 1.00 69.25 152 MET A N 1
ATOM 1194 C CA . MET A 1 152 ? -40.661 -44.731 -13.202 1.00 69.25 152 MET A CA 1
ATOM 1195 C C . MET A 1 152 ? -40.695 -43.924 -14.521 1.00 69.25 152 MET A C 1
ATOM 1197 O O . MET A 1 152 ? -40.487 -44.503 -15.580 1.00 69.25 152 MET A O 1
ATOM 1201 N N . GLY A 1 153 ? -40.996 -42.624 -14.497 1.00 76.69 153 GLY A N 1
ATOM 1202 C CA . GLY A 1 153 ? -41.028 -41.755 -15.681 1.00 76.69 153 GLY A CA 1
ATOM 1203 C C . GLY A 1 153 ? -40.170 -40.493 -15.567 1.00 76.69 153 GLY A C 1
ATOM 1204 O O . GLY A 1 153 ? -40.153 -39.706 -16.510 1.00 76.69 153 GLY A O 1
ATOM 1205 N N . LEU A 1 154 ? -39.476 -40.289 -14.438 1.00 87.12 154 LEU A N 1
ATOM 1206 C CA . LEU A 1 154 ? -38.779 -39.038 -14.141 1.00 87.12 154 LEU A CA 1
ATOM 1207 C C . LEU A 1 154 ? -37.538 -38.885 -15.022 1.00 87.12 154 LEU A C 1
ATOM 1209 O O . LEU A 1 154 ? -36.643 -39.721 -14.963 1.00 87.12 154 LEU A O 1
ATOM 1213 N N . GLN A 1 155 ? -37.494 -37.809 -15.806 1.00 91.44 155 GLN A N 1
ATOM 1214 C CA . GLN A 1 155 ? -36.405 -37.470 -16.725 1.00 91.44 155 GLN A CA 1
ATOM 1215 C C . GLN A 1 155 ? -35.545 -36.324 -16.196 1.00 91.44 155 GLN A C 1
ATOM 1217 O O . GLN A 1 155 ? -34.325 -36.360 -16.316 1.00 91.44 155 GLN A O 1
ATOM 1222 N N . THR A 1 156 ? -36.168 -35.303 -15.605 1.00 92.50 156 THR A N 1
ATOM 1223 C CA . THR A 1 156 ? -35.471 -34.135 -15.052 1.00 92.50 156 THR A CA 1
ATOM 1224 C C . THR A 1 156 ? -35.747 -34.007 -13.561 1.00 92.50 156 THR A C 1
ATOM 1226 O O . THR A 1 156 ? -36.907 -33.918 -13.156 1.00 92.50 156 THR A O 1
ATOM 1229 N N . LEU A 1 157 ? -34.679 -33.956 -12.766 1.00 93.12 157 LEU A N 1
ATOM 1230 C CA . LEU A 1 157 ? -34.715 -33.718 -11.328 1.00 93.12 157 LEU A CA 1
ATOM 1231 C C . LEU A 1 157 ? -33.821 -32.523 -10.976 1.00 93.12 157 LEU A C 1
ATOM 1233 O O . LEU A 1 157 ? -32.608 -32.578 -11.169 1.00 93.12 157 LEU A O 1
ATOM 1237 N N . ASP A 1 158 ? -34.415 -31.462 -10.440 1.00 92.06 158 ASP A N 1
ATOM 1238 C CA . ASP A 1 158 ? -33.706 -30.294 -9.911 1.00 92.06 158 ASP A CA 1
ATOM 1239 C C . ASP A 1 158 ? -34.035 -30.121 -8.425 1.00 92.06 158 ASP A C 1
ATOM 1241 O O . ASP A 1 158 ? -35.193 -29.940 -8.048 1.00 92.06 158 ASP A O 1
ATOM 1245 N N . LEU A 1 159 ? -33.010 -30.235 -7.585 1.00 91.50 159 LEU A N 1
ATOM 1246 C CA . LEU A 1 159 ? -33.070 -30.035 -6.137 1.00 91.50 159 LEU A CA 1
ATOM 1247 C C . LEU A 1 159 ? -32.067 -28.955 -5.704 1.00 91.50 159 LEU A C 1
ATOM 1249 O O . LEU A 1 159 ? -31.493 -29.031 -4.612 1.00 91.50 159 LEU A O 1
ATOM 1253 N N . SER A 1 160 ? -31.793 -27.976 -6.565 1.00 89.94 160 SER A N 1
ATOM 1254 C CA . SER A 1 160 ? -30.826 -26.923 -6.265 1.00 89.94 160 SER A CA 1
ATOM 1255 C C . SER A 1 160 ? -31.279 -25.974 -5.153 1.00 89.94 160 SER A C 1
ATOM 1257 O O . SER A 1 160 ? -32.463 -25.837 -4.851 1.00 89.94 160 SER A O 1
ATOM 1259 N N . THR A 1 161 ? -30.334 -25.258 -4.541 1.00 86.88 161 THR A N 1
ATOM 1260 C CA . THR A 1 161 ? -30.622 -24.273 -3.478 1.00 86.88 161 THR A CA 1
ATOM 1261 C C . THR A 1 161 ? -31.285 -24.918 -2.250 1.00 86.88 161 THR A C 1
ATOM 1263 O O . THR A 1 161 ? -32.240 -24.388 -1.696 1.00 86.88 161 THR A O 1
ATOM 1266 N N . ASN A 1 162 ? -30.830 -26.093 -1.823 1.00 86.06 162 ASN A N 1
ATOM 1267 C CA . ASN A 1 162 ? -31.335 -26.768 -0.620 1.00 86.06 162 ASN A CA 1
ATOM 1268 C C . ASN A 1 162 ? -30.208 -26.957 0.413 1.00 86.06 162 ASN A C 1
ATOM 1270 O O . ASN A 1 162 ? -29.175 -26.294 0.361 1.00 86.06 162 ASN A O 1
ATOM 1274 N N . GLN A 1 163 ? -30.432 -27.811 1.411 1.00 87.38 163 GLN A N 1
ATOM 1275 C CA . GLN A 1 163 ? -29.512 -28.081 2.517 1.00 87.38 163 GLN A CA 1
ATOM 1276 C C . GLN A 1 163 ? -29.012 -29.537 2.490 1.00 87.38 163 GLN A C 1
ATOM 1278 O O . GLN A 1 163 ? -28.629 -30.075 3.528 1.00 87.38 163 GLN A O 1
ATOM 1283 N N . LEU A 1 164 ? -29.024 -30.192 1.320 1.00 89.00 164 LEU A N 1
ATOM 1284 C CA . LEU A 1 164 ? -28.642 -31.598 1.183 1.00 89.00 164 LEU A CA 1
ATOM 1285 C C . LEU A 1 164 ? -27.161 -31.783 1.514 1.00 89.00 164 LEU A C 1
ATOM 1287 O O . LEU A 1 164 ? -26.313 -31.116 0.927 1.00 89.00 164 LEU A O 1
ATOM 1291 N N . THR A 1 165 ? -26.854 -32.714 2.417 1.00 90.38 165 THR A N 1
ATOM 1292 C CA . THR A 1 165 ? -25.471 -33.054 2.807 1.00 90.38 165 THR A CA 1
ATOM 1293 C C . THR A 1 165 ? -24.964 -34.347 2.171 1.00 90.38 165 THR A C 1
ATOM 1295 O O . THR A 1 165 ? -23.767 -34.489 1.935 1.00 90.38 165 THR A O 1
ATOM 1298 N N . THR A 1 166 ? -25.867 -35.277 1.848 1.00 90.81 166 THR A N 1
ATOM 1299 C CA . THR A 1 166 ? -25.563 -36.588 1.250 1.00 90.81 166 THR A CA 1
ATOM 1300 C C . THR A 1 166 ? -26.642 -37.004 0.244 1.00 90.81 166 THR A C 1
ATOM 1302 O O . THR A 1 166 ? -27.754 -36.467 0.246 1.00 90.81 166 THR A O 1
ATOM 1305 N N . LEU A 1 167 ? -26.316 -37.971 -0.619 1.00 91.25 167 LEU A N 1
ATOM 1306 C CA . LEU A 1 167 ? -27.242 -38.629 -1.550 1.00 91.25 167 LEU A CA 1
ATOM 1307 C C . LEU A 1 167 ? -27.361 -40.124 -1.193 1.00 91.25 167 LEU A C 1
ATOM 1309 O O . LEU A 1 167 ? -26.433 -40.670 -0.597 1.00 91.25 167 LEU A O 1
ATOM 1313 N N . PRO A 1 168 ? -28.471 -40.800 -1.540 1.00 88.44 168 PRO A N 1
ATOM 1314 C CA . PRO A 1 168 ? -28.676 -42.204 -1.194 1.00 88.44 168 PRO A CA 1
ATOM 1315 C C . PRO A 1 168 ? -27.755 -43.145 -1.984 1.00 88.44 168 PRO A C 1
ATOM 1317 O O . PRO A 1 168 ? -27.467 -42.915 -3.159 1.00 88.44 168 PRO A O 1
ATOM 1320 N N . ASP A 1 169 ? -27.357 -44.254 -1.354 1.00 86.31 169 ASP A N 1
ATOM 1321 C CA . ASP A 1 169 ? -26.486 -45.273 -1.959 1.00 86.31 169 ASP A CA 1
ATOM 1322 C C . ASP A 1 169 ? -27.112 -45.989 -3.164 1.00 86.31 169 ASP A C 1
ATOM 1324 O O . ASP A 1 169 ? -26.384 -46.589 -3.946 1.00 86.31 169 ASP A O 1
ATOM 1328 N N . ASP A 1 170 ? -28.429 -45.933 -3.353 1.00 85.19 170 ASP A N 1
ATOM 1329 C CA . ASP A 1 170 ? -29.165 -46.565 -4.454 1.00 85.19 170 ASP A CA 1
ATOM 1330 C C . ASP A 1 170 ? -29.746 -45.554 -5.462 1.00 85.19 170 ASP A C 1
ATOM 1332 O O . ASP A 1 170 ? -30.806 -45.776 -6.054 1.00 85.19 170 ASP A O 1
ATOM 1336 N N . LEU A 1 171 ? -29.036 -44.438 -5.680 1.00 86.69 171 LEU A N 1
ATOM 1337 C CA . LEU A 1 171 ? -29.397 -43.388 -6.644 1.00 86.69 171 LEU A CA 1
ATOM 1338 C C . LEU A 1 171 ? -29.537 -43.899 -8.095 1.00 86.69 171 LEU A C 1
ATOM 1340 O O . LEU A 1 171 ? -30.326 -43.359 -8.871 1.00 86.69 171 LEU A O 1
ATOM 1344 N N . ASP A 1 172 ? -28.835 -44.978 -8.449 1.00 84.88 172 ASP A N 1
ATOM 1345 C CA . ASP A 1 172 ? -28.925 -45.673 -9.741 1.00 84.88 172 ASP A CA 1
ATOM 1346 C C . ASP A 1 172 ? -30.297 -46.305 -10.021 1.00 84.88 172 ASP A C 1
ATOM 1348 O O . ASP A 1 172 ? -30.608 -46.646 -11.163 1.00 84.88 172 ASP A O 1
ATOM 1352 N N . ARG A 1 173 ? -31.171 -46.414 -9.012 1.00 83.56 173 ARG A N 1
ATOM 1353 C CA . ARG A 1 173 ? -32.556 -46.891 -9.170 1.00 83.56 173 ARG A CA 1
ATOM 1354 C C . ARG A 1 173 ? -33.510 -45.883 -9.806 1.00 83.56 173 ARG A C 1
ATOM 1356 O O . ARG A 1 173 ? -34.711 -46.148 -9.848 1.00 83.56 173 ARG A O 1
ATOM 1363 N N . LEU A 1 174 ? -33.014 -44.752 -10.300 1.00 84.06 174 LEU A N 1
ATOM 1364 C CA . LEU A 1 174 ? -33.775 -43.776 -11.080 1.00 84.06 174 LEU A CA 1
ATOM 1365 C C . LEU A 1 174 ? -33.501 -43.982 -12.587 1.00 84.06 174 LEU A C 1
ATOM 1367 O O . LEU A 1 174 ? -32.744 -43.217 -13.183 1.00 84.06 174 LEU A O 1
ATOM 1371 N N . PRO A 1 175 ? -34.102 -45.004 -13.240 1.00 72.94 175 PRO A N 1
ATOM 1372 C CA . PRO A 1 175 ? -33.641 -45.539 -14.530 1.00 72.94 175 PRO A CA 1
ATOM 1373 C C . PRO A 1 175 ? -33.830 -44.610 -15.736 1.00 72.94 175 PRO A C 1
ATOM 1375 O O . PRO A 1 175 ? -33.353 -44.925 -16.825 1.00 72.94 175 PRO A O 1
ATOM 1378 N N . HIS A 1 176 ? -34.571 -43.512 -15.582 1.00 85.38 176 HIS A N 1
ATOM 1379 C CA . HIS A 1 176 ? -34.953 -42.630 -16.686 1.00 85.38 176 HIS A CA 1
ATOM 1380 C C . HIS A 1 176 ? -34.482 -41.186 -16.514 1.00 85.38 176 HIS A C 1
ATOM 1382 O O . HIS A 1 176 ? -34.748 -40.376 -17.400 1.00 85.38 176 HIS A O 1
ATOM 1388 N N . VAL A 1 177 ? -33.783 -40.863 -15.418 1.00 91.62 177 VAL A N 1
ATOM 1389 C CA . VAL A 1 177 ? -33.295 -39.501 -15.176 1.00 91.62 177 VAL A CA 1
ATOM 1390 C C . VAL A 1 177 ? -32.142 -39.212 -16.130 1.00 91.62 177 VAL A C 1
ATOM 1392 O O . VAL A 1 177 ? -31.083 -39.828 -16.040 1.00 91.62 177 VAL A O 1
ATOM 1395 N N . THR A 1 178 ? -32.359 -38.253 -17.026 1.00 94.94 178 THR A N 1
ATOM 1396 C CA . THR A 1 178 ? -31.361 -37.759 -17.980 1.00 94.94 178 THR A CA 1
ATOM 1397 C C . THR A 1 178 ? -30.758 -36.428 -17.538 1.00 94.94 178 THR A C 1
ATOM 1399 O O . THR A 1 178 ? -29.650 -36.100 -17.947 1.00 94.94 178 THR A O 1
ATOM 1402 N N . LYS A 1 179 ? -31.433 -35.667 -16.665 1.00 96.94 179 LYS A N 1
ATOM 1403 C CA . LYS A 1 179 ? -30.939 -34.387 -16.136 1.00 96.94 179 LYS A CA 1
ATOM 1404 C C . LYS A 1 179 ? -31.051 -34.335 -14.619 1.00 96.94 179 LYS A C 1
ATOM 1406 O O . LYS A 1 179 ? -32.158 -34.414 -14.086 1.00 96.94 179 LYS A O 1
ATOM 1411 N N . LEU A 1 180 ? -29.924 -34.149 -13.937 1.00 95.94 180 LEU A N 1
ATOM 1412 C CA . LEU A 1 180 ? -29.838 -34.061 -12.481 1.00 95.94 180 LEU A CA 1
ATOM 1413 C C . LEU A 1 180 ? -29.127 -32.771 -12.057 1.00 95.94 180 LEU A C 1
ATOM 1415 O O . LEU A 1 180 ? -27.942 -32.583 -12.326 1.00 95.94 180 LEU A O 1
ATOM 1419 N N . THR A 1 181 ? -29.847 -31.883 -11.371 1.00 95.25 181 THR A N 1
ATOM 1420 C CA . THR A 1 181 ? -29.305 -30.630 -10.828 1.00 95.25 181 THR A CA 1
ATOM 1421 C C . THR A 1 181 ? -29.372 -30.637 -9.305 1.00 95.25 181 THR A C 1
ATOM 1423 O O . THR A 1 181 ? -30.434 -30.796 -8.712 1.00 95.25 181 THR A O 1
ATOM 1426 N N . LEU A 1 182 ? -28.213 -30.472 -8.674 1.00 95.00 182 LEU A N 1
ATOM 1427 C CA . LEU A 1 182 ? -27.993 -30.513 -7.227 1.00 95.00 182 LEU A CA 1
ATOM 1428 C C . LEU A 1 182 ? -27.136 -29.324 -6.752 1.00 95.00 182 LEU A C 1
ATOM 1430 O O . LEU A 1 182 ? -26.577 -29.353 -5.654 1.00 95.00 182 LEU A O 1
ATOM 1434 N N . SER A 1 183 ? -27.001 -28.281 -7.573 1.00 93.12 183 SER A N 1
ATOM 1435 C CA . SER A 1 183 ? -26.174 -27.116 -7.250 1.00 93.12 183 SER A CA 1
ATOM 1436 C C . SER A 1 183 ? -26.682 -26.341 -6.026 1.00 93.12 183 SER A C 1
ATOM 1438 O O . SER A 1 183 ? -27.868 -26.414 -5.710 1.00 93.12 183 SER A O 1
ATOM 1440 N N . LEU A 1 184 ? -25.832 -25.546 -5.369 1.00 91.31 184 LEU A N 1
ATOM 1441 C CA . LEU A 1 184 ? -26.200 -24.731 -4.195 1.00 91.31 184 LEU A CA 1
ATOM 1442 C C . LEU A 1 184 ? -26.777 -25.592 -3.054 1.00 91.31 184 LEU A C 1
ATOM 1444 O O . LEU A 1 184 ? -27.872 -25.341 -2.555 1.00 91.31 184 LEU A O 1
ATOM 1448 N N . ASN A 1 185 ? -26.048 -26.638 -2.676 1.00 90.88 185 ASN A N 1
ATOM 1449 C CA . ASN A 1 185 ? -26.360 -27.522 -1.551 1.00 90.88 185 ASN A CA 1
ATOM 1450 C C . ASN A 1 185 ? -25.147 -27.600 -0.599 1.00 90.88 185 ASN A C 1
ATOM 1452 O O . ASN A 1 185 ? -24.232 -26.778 -0.657 1.00 90.88 185 ASN A O 1
ATOM 1456 N N . LYS A 1 186 ? -25.140 -28.566 0.324 1.00 93.44 186 LYS A N 1
ATOM 1457 C CA . LYS A 1 186 ? -24.049 -28.819 1.277 1.00 93.44 186 LYS A CA 1
ATOM 1458 C C . LYS A 1 186 ? -23.415 -30.200 1.063 1.00 93.44 186 LYS A C 1
ATOM 1460 O O . LYS A 1 186 ? -22.915 -30.794 2.015 1.00 93.44 186 LYS A O 1
ATOM 1465 N N . LEU A 1 187 ? -23.457 -30.734 -0.162 1.00 94.62 187 LEU A N 1
ATOM 1466 C CA . LEU A 1 187 ? -22.963 -32.080 -0.454 1.00 94.62 187 LEU A CA 1
ATOM 1467 C C . LEU A 1 187 ? -21.453 -32.150 -0.221 1.00 94.62 187 LEU A C 1
ATOM 1469 O O . LEU A 1 187 ? -20.706 -31.358 -0.795 1.00 94.62 187 LEU A O 1
ATOM 1473 N N . THR A 1 188 ? -21.007 -33.107 0.591 1.00 92.50 188 THR A N 1
ATOM 1474 C CA . THR A 1 188 ? -19.576 -33.344 0.860 1.00 92.50 188 THR A CA 1
ATOM 1475 C C . THR A 1 188 ? -18.993 -34.485 0.028 1.00 92.50 188 THR A C 1
ATOM 1477 O O . THR A 1 188 ? -17.785 -34.527 -0.199 1.00 92.50 188 THR A O 1
ATOM 1480 N N . GLU A 1 189 ? -19.837 -35.405 -0.442 1.00 91.50 189 GLU A N 1
ATOM 1481 C CA . GLU A 1 189 ? -19.453 -36.564 -1.252 1.00 91.50 189 GLU A CA 1
ATOM 1482 C C . GLU A 1 189 ? -20.600 -37.028 -2.164 1.00 91.50 189 GLU A C 1
ATOM 1484 O O . GLU A 1 189 ? -21.756 -36.639 -1.982 1.00 91.50 189 GLU A O 1
ATOM 1489 N N . LEU A 1 190 ? -20.271 -37.875 -3.146 1.00 92.62 190 LEU A N 1
ATOM 1490 C CA . LEU A 1 190 ? -21.234 -38.513 -4.047 1.00 92.62 190 LEU A CA 1
ATOM 1491 C C . LEU A 1 190 ? -21.157 -40.041 -3.919 1.00 92.62 190 LEU A C 1
ATOM 1493 O O . LEU A 1 190 ? -20.051 -40.588 -3.851 1.00 92.62 190 LEU A O 1
ATOM 1497 N N . PRO A 1 191 ? -22.300 -40.747 -3.952 1.00 91.56 191 PRO A N 1
ATOM 1498 C CA . PRO A 1 191 ? -22.342 -42.193 -3.818 1.00 91.56 191 PRO A CA 1
ATOM 1499 C C . PRO A 1 191 ? -21.747 -42.865 -5.057 1.00 91.56 191 PRO A C 1
ATOM 1501 O O . PRO A 1 191 ? -21.895 -42.396 -6.188 1.00 91.56 191 PRO A O 1
ATOM 1504 N N . GLY A 1 192 ? -21.100 -44.017 -4.859 1.00 85.12 192 GLY A N 1
ATOM 1505 C CA . GLY A 1 192 ? -20.511 -44.791 -5.957 1.00 85.12 192 GLY A CA 1
ATOM 1506 C C . GLY A 1 192 ? -21.539 -45.274 -6.990 1.00 85.12 192 GLY A C 1
ATOM 1507 O O . GLY A 1 192 ? -21.187 -45.448 -8.157 1.00 85.12 192 GLY A O 1
ATOM 1508 N N . SER A 1 193 ? -22.803 -45.436 -6.584 1.00 88.44 193 SER A N 1
ATOM 1509 C CA . SER A 1 193 ? -23.922 -45.806 -7.460 1.00 88.44 193 SER A CA 1
ATOM 1510 C C . SER A 1 193 ? -24.241 -44.762 -8.522 1.00 88.44 193 SER A C 1
ATOM 1512 O O . SER A 1 193 ? -24.793 -45.129 -9.551 1.00 88.44 193 SER A O 1
ATOM 1514 N N . LEU A 1 194 ? -23.822 -43.501 -8.363 1.00 90.56 194 LEU A N 1
ATOM 1515 C CA . LEU A 1 194 ? -23.991 -42.475 -9.397 1.00 90.56 194 LEU A CA 1
ATOM 1516 C C . LEU A 1 194 ? -23.461 -42.943 -10.765 1.00 90.56 194 LEU A C 1
ATOM 1518 O O . LEU A 1 194 ? -24.069 -42.646 -11.786 1.00 90.56 194 LEU A O 1
ATOM 1522 N N . GLY A 1 195 ? -22.379 -43.732 -10.792 1.00 86.44 195 GLY A N 1
ATOM 1523 C CA . GLY A 1 195 ? -21.829 -44.301 -12.028 1.00 86.44 195 GLY A CA 1
ATOM 1524 C C . GLY A 1 195 ? -22.772 -45.250 -12.784 1.00 86.44 195 GLY A C 1
ATOM 1525 O O . GLY A 1 195 ? -22.593 -45.441 -13.982 1.00 86.44 195 GLY A O 1
ATOM 1526 N N . GLY A 1 196 ? -23.786 -45.813 -12.118 1.00 88.00 196 GLY A N 1
ATOM 1527 C CA . GLY A 1 196 ? -24.785 -46.713 -12.703 1.00 88.00 196 GLY A CA 1
ATOM 1528 C C . GLY A 1 196 ? -25.931 -46.012 -13.443 1.00 88.00 196 GLY A C 1
ATOM 1529 O O . GLY A 1 196 ? -26.766 -46.686 -14.044 1.00 88.00 196 GLY A O 1
ATOM 1530 N N . MET A 1 197 ? -25.990 -44.676 -13.433 1.00 90.56 197 MET A N 1
ATOM 1531 C CA . MET A 1 197 ? -27.010 -43.902 -14.153 1.00 90.56 197 MET A CA 1
ATOM 1532 C C . MET A 1 197 ? -26.663 -43.771 -15.648 1.00 90.56 197 MET A C 1
ATOM 1534 O O . MET A 1 197 ? -26.360 -42.686 -16.138 1.00 90.56 197 MET A O 1
ATOM 1538 N N . GLU A 1 198 ? -26.705 -44.881 -16.392 1.00 84.88 198 GLU A N 1
ATOM 1539 C CA . GLU A 1 198 ? -26.230 -44.968 -17.789 1.00 84.88 198 GLU A CA 1
ATOM 1540 C C . GLU A 1 198 ? -26.904 -43.981 -18.766 1.00 84.88 198 GLU A C 1
ATOM 1542 O O . GLU A 1 198 ? -26.317 -43.654 -19.795 1.00 84.88 198 GLU A O 1
ATOM 1547 N N . GLY A 1 199 ? -28.118 -43.511 -18.458 1.00 89.31 199 GLY A N 1
ATOM 1548 C CA . GLY A 1 199 ? -28.877 -42.555 -19.273 1.00 89.31 199 GLY A CA 1
ATOM 1549 C C . GLY A 1 199 ? -28.701 -41.079 -18.896 1.00 89.31 199 GLY A C 1
ATOM 1550 O O . GLY A 1 199 ? -29.395 -40.243 -19.466 1.00 89.31 199 GLY A O 1
ATOM 1551 N N . LEU A 1 200 ? -27.837 -40.746 -17.930 1.00 95.25 200 LEU A N 1
ATOM 1552 C CA . LEU A 1 200 ? -27.654 -39.368 -17.470 1.00 95.25 200 LEU A CA 1
ATOM 1553 C C . LEU A 1 200 ? -26.875 -38.540 -18.506 1.00 95.25 200 LEU A C 1
ATOM 1555 O O . LEU A 1 200 ? -25.726 -38.849 -18.809 1.00 95.25 200 LEU A O 1
ATOM 1559 N N . GLU A 1 201 ? -27.499 -37.477 -19.016 1.00 96.69 201 GLU A N 1
ATOM 1560 C CA . GLU A 1 201 ? -26.970 -36.558 -20.036 1.00 96.69 201 GLU A CA 1
ATOM 1561 C C . GLU A 1 201 ? -26.431 -35.255 -19.414 1.00 96.69 201 GLU A C 1
ATOM 1563 O O . GLU A 1 201 ? -25.404 -34.738 -19.845 1.00 96.69 201 GLU A O 1
ATOM 1568 N N . GLU A 1 202 ? -27.073 -34.732 -18.364 1.00 97.50 202 GLU A N 1
ATOM 1569 C CA . GLU A 1 202 ? -26.694 -33.470 -17.712 1.00 97.50 202 GLU A CA 1
ATOM 1570 C C . GLU A 1 202 ? -26.596 -33.640 -16.190 1.00 97.50 202 GLU A C 1
ATOM 1572 O O . GLU A 1 202 ? -27.561 -34.049 -15.541 1.00 97.50 202 GLU A O 1
ATOM 1577 N N . LEU A 1 203 ? -25.444 -33.283 -15.614 1.00 97.00 203 LEU A N 1
ATOM 1578 C CA . LEU A 1 203 ? -25.190 -33.327 -14.174 1.00 97.00 203 LEU A CA 1
ATOM 1579 C C . LEU A 1 203 ? -24.613 -31.997 -13.677 1.00 97.00 203 LEU A C 1
ATOM 1581 O O . LEU A 1 203 ? -23.511 -31.598 -14.053 1.00 97.00 203 LEU A O 1
ATOM 1585 N N . LYS A 1 204 ? -25.346 -31.322 -12.789 1.00 97.00 204 LYS A N 1
ATOM 1586 C CA . LYS A 1 204 ? -24.954 -30.036 -12.196 1.00 97.00 204 LYS A CA 1
ATOM 1587 C C . LYS A 1 204 ? -24.799 -30.153 -10.685 1.00 97.00 204 LYS A C 1
ATOM 1589 O O . LYS A 1 204 ? -25.752 -30.481 -9.986 1.00 97.00 204 LYS A O 1
ATOM 1594 N N . LEU A 1 205 ? -23.598 -29.869 -10.196 1.00 95.81 205 LEU A N 1
ATOM 1595 C CA . LEU A 1 205 ? -23.157 -30.048 -8.810 1.00 95.81 205 LEU A CA 1
ATOM 1596 C C . LEU A 1 205 ? -22.449 -28.800 -8.252 1.00 95.81 205 LEU A C 1
ATOM 1598 O O . LEU A 1 205 ? -21.785 -28.876 -7.215 1.00 95.81 205 LEU A O 1
ATOM 1602 N N . GLY A 1 206 ? -22.548 -27.663 -8.945 1.00 92.56 206 GLY A N 1
ATOM 1603 C CA . GLY A 1 206 ? -21.854 -26.434 -8.563 1.00 92.56 206 GLY A CA 1
ATOM 1604 C C . GLY A 1 206 ? -22.266 -25.922 -7.178 1.00 92.56 206 GLY A C 1
ATOM 1605 O O . GLY A 1 206 ? -23.374 -26.194 -6.730 1.00 92.56 206 GLY A O 1
ATOM 1606 N N . ASP A 1 207 ? -21.406 -25.175 -6.492 1.00 91.75 207 ASP A N 1
ATOM 1607 C CA . ASP A 1 207 ? -21.705 -24.595 -5.175 1.00 91.75 207 ASP A CA 1
ATOM 1608 C C . ASP A 1 207 ? -22.106 -25.643 -4.123 1.00 91.75 207 ASP A C 1
ATOM 1610 O O . ASP A 1 207 ? -23.205 -25.629 -3.566 1.00 91.75 207 ASP A O 1
ATOM 1614 N N . ASN A 1 208 ? -21.196 -26.581 -3.875 1.00 93.56 208 ASN A N 1
ATOM 1615 C CA . ASN A 1 208 ? -21.301 -27.601 -2.834 1.00 93.56 208 ASN A CA 1
ATOM 1616 C C . ASN A 1 208 ? -19.998 -27.632 -2.008 1.00 93.56 208 ASN A C 1
ATOM 1618 O O . ASN A 1 208 ? -19.161 -26.734 -2.102 1.00 93.56 208 ASN A O 1
ATOM 1622 N N . GLN A 1 209 ? -19.822 -28.640 -1.152 1.00 94.00 209 GLN A N 1
ATOM 1623 C CA . GLN A 1 209 ? -18.672 -28.773 -0.248 1.00 94.00 209 GLN A CA 1
ATOM 1624 C C . GLN A 1 209 ? -17.828 -30.017 -0.562 1.00 94.00 209 GLN A C 1
ATOM 1626 O O . GLN A 1 209 ? -17.125 -30.535 0.308 1.00 94.00 209 GLN A O 1
ATOM 1631 N N . MET A 1 210 ? -17.895 -30.519 -1.798 1.00 92.69 210 MET A N 1
ATOM 1632 C CA . MET A 1 210 ? -17.233 -31.766 -2.170 1.00 92.69 210 MET A CA 1
ATOM 1633 C C . MET A 1 210 ? -15.719 -31.599 -2.194 1.00 92.69 210 MET A C 1
ATOM 1635 O O . MET A 1 210 ? -15.203 -30.630 -2.751 1.00 92.69 210 MET A O 1
ATOM 1639 N N . THR A 1 211 ? -15.006 -32.573 -1.632 1.00 89.94 211 THR A N 1
ATOM 1640 C CA . THR A 1 211 ? -13.533 -32.624 -1.644 1.00 89.94 211 THR A CA 1
ATOM 1641 C C . THR A 1 211 ? -12.978 -33.625 -2.655 1.00 89.94 211 THR A C 1
ATOM 1643 O O . THR A 1 211 ? -11.834 -33.492 -3.081 1.00 89.94 211 THR A O 1
ATOM 1646 N N . THR A 1 212 ? -13.790 -34.596 -3.086 1.00 89.69 212 THR A N 1
ATOM 1647 C CA . THR A 1 212 ? -13.426 -35.610 -4.087 1.00 89.69 212 THR A CA 1
ATOM 1648 C C . THR A 1 212 ? -14.611 -35.951 -4.996 1.00 89.69 212 THR A C 1
ATOM 1650 O O . THR A 1 212 ? -15.765 -35.697 -4.648 1.00 89.69 212 THR A O 1
ATOM 1653 N N . LEU A 1 213 ? -14.329 -36.548 -6.160 1.00 90.81 213 LEU A N 1
ATOM 1654 C CA . LEU A 1 213 ? -15.333 -37.147 -7.047 1.00 90.81 213 LEU A CA 1
ATOM 1655 C C . LEU A 1 213 ? -15.123 -38.671 -7.120 1.00 90.81 213 LEU A C 1
ATOM 1657 O O . LEU A 1 213 ? -13.977 -39.123 -7.210 1.00 90.81 213 LEU A O 1
ATOM 1661 N N . PRO A 1 214 ? -16.192 -39.489 -7.121 1.00 89.94 214 PRO A N 1
ATOM 1662 C CA . PRO A 1 214 ? -16.063 -40.941 -7.138 1.00 89.94 214 PRO A CA 1
ATOM 1663 C C . PRO A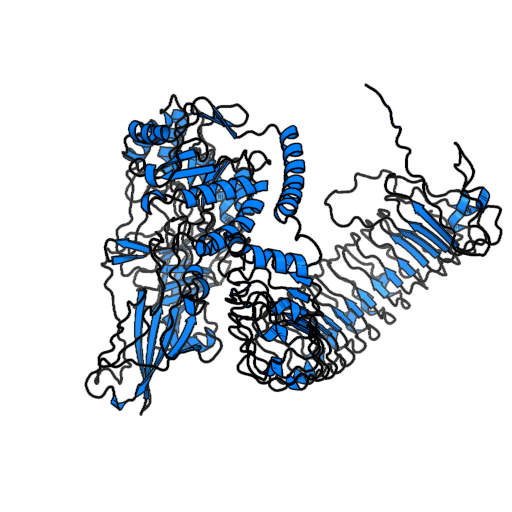 1 214 ? -15.535 -41.434 -8.489 1.00 89.94 214 PRO A C 1
ATOM 1665 O O . PRO A 1 214 ? -16.024 -41.045 -9.549 1.00 89.94 214 PRO A O 1
ATOM 1668 N N . ALA A 1 215 ? -14.588 -42.378 -8.472 1.00 84.94 215 ALA A N 1
ATOM 1669 C CA . ALA A 1 215 ? -14.000 -42.928 -9.699 1.00 84.94 215 ALA A CA 1
ATOM 1670 C C . ALA A 1 215 ? -15.044 -43.564 -10.643 1.00 84.94 215 ALA A C 1
ATOM 1672 O O . ALA A 1 215 ? -14.882 -43.498 -11.864 1.00 84.94 215 ALA A O 1
ATOM 1673 N N . GLY A 1 216 ? -16.124 -44.129 -10.085 1.00 84.38 216 GLY A N 1
ATOM 1674 C CA . GLY A 1 216 ? -17.248 -44.710 -10.831 1.00 84.38 216 GLY A CA 1
ATOM 1675 C C . GLY A 1 216 ? -17.990 -43.715 -11.727 1.00 84.38 216 GLY A C 1
ATOM 1676 O O . GLY A 1 216 ? -18.611 -44.136 -12.695 1.00 84.38 216 GLY A O 1
ATOM 1677 N N . MET A 1 217 ? -17.852 -42.405 -11.490 1.00 88.19 217 MET A N 1
ATOM 1678 C CA . MET A 1 217 ? -18.467 -41.361 -12.315 1.00 88.19 217 MET A CA 1
ATOM 1679 C C . MET A 1 217 ? -18.050 -41.460 -13.793 1.00 88.19 217 MET A C 1
ATOM 1681 O O . MET A 1 217 ? -18.854 -41.179 -14.671 1.00 88.19 217 MET A O 1
ATOM 1685 N N . GLY A 1 218 ? -16.841 -41.954 -14.092 1.00 85.50 218 GLY A N 1
ATOM 1686 C CA . GLY A 1 218 ? -16.376 -42.185 -15.468 1.00 85.50 218 GLY A CA 1
ATOM 1687 C C . GLY A 1 218 ? -17.226 -43.163 -16.298 1.00 85.50 218 GLY A C 1
ATOM 1688 O O . GLY A 1 218 ? -17.026 -43.253 -17.504 1.00 85.50 218 GLY A O 1
ATOM 1689 N N . GLN A 1 219 ? -18.160 -43.897 -15.683 1.00 89.38 219 GLN A N 1
ATOM 1690 C CA . GLN A 1 219 ? -19.084 -44.813 -16.367 1.00 89.38 219 GLN A CA 1
ATOM 1691 C C . GLN A 1 219 ? -20.303 -44.110 -16.988 1.00 89.38 219 GLN A C 1
ATOM 1693 O O . GLN A 1 219 ? -21.015 -44.729 -17.779 1.00 89.38 219 GLN A O 1
ATOM 1698 N N . LEU A 1 220 ? -20.518 -42.823 -16.687 1.00 92.25 220 LEU A N 1
ATOM 1699 C CA . LEU A 1 220 ? -21.598 -41.993 -17.231 1.00 92.25 220 LEU A CA 1
ATOM 1700 C C . LEU A 1 220 ? -21.366 -41.665 -18.717 1.00 92.25 220 LEU A C 1
ATOM 1702 O O . LEU A 1 220 ? -21.051 -40.541 -19.098 1.00 92.25 220 LEU A O 1
ATOM 1706 N N . SER A 1 221 ? -21.485 -42.675 -19.575 1.00 88.50 221 SER A N 1
ATOM 1707 C CA . SER A 1 221 ? -21.136 -42.578 -20.997 1.00 88.50 221 SER A CA 1
ATOM 1708 C C . SER A 1 221 ? -22.109 -41.734 -21.831 1.00 88.50 221 SER A C 1
ATOM 1710 O O . SER A 1 221 ? -21.723 -41.266 -22.902 1.00 88.50 221 SER A O 1
ATOM 1712 N N . ALA A 1 222 ? -23.338 -41.509 -21.356 1.00 93.38 222 ALA A N 1
ATOM 1713 C CA . ALA A 1 222 ? -24.317 -40.629 -21.998 1.00 93.38 222 ALA A CA 1
ATOM 1714 C C . ALA A 1 222 ? -24.134 -39.140 -21.649 1.00 93.38 222 ALA A C 1
ATOM 1716 O O . ALA A 1 222 ? -24.795 -38.303 -22.259 1.00 93.38 222 ALA A O 1
ATOM 1717 N N . LEU A 1 223 ? -23.247 -38.802 -20.703 1.00 96.25 223 LEU A N 1
ATOM 1718 C CA . LEU A 1 223 ? -23.120 -37.445 -20.178 1.00 96.25 223 LEU A CA 1
ATOM 1719 C C . LEU A 1 223 ? -22.567 -36.490 -21.242 1.00 96.25 223 LEU A C 1
ATOM 1721 O O . LEU A 1 223 ? -21.467 -36.695 -21.755 1.00 96.25 223 LEU A O 1
ATOM 1725 N N . THR A 1 224 ? -23.325 -35.436 -21.533 1.00 97.19 224 THR A N 1
ATOM 1726 C CA . THR A 1 224 ? -22.963 -34.352 -22.452 1.00 97.19 224 THR A CA 1
ATOM 1727 C C . THR A 1 224 ? -22.612 -33.066 -21.711 1.00 97.19 224 THR A C 1
ATOM 1729 O O . THR A 1 224 ? -21.838 -32.275 -22.236 1.00 97.19 224 THR A O 1
ATOM 1732 N N . ALA A 1 225 ? -23.108 -32.860 -20.485 1.00 97.38 225 ALA A N 1
ATOM 1733 C CA . ALA A 1 225 ? -22.809 -31.671 -19.688 1.00 97.38 225 ALA A CA 1
ATOM 1734 C C . ALA A 1 225 ? -22.526 -32.000 -18.212 1.00 97.38 225 ALA A C 1
ATOM 1736 O O . ALA A 1 225 ? -23.343 -32.629 -17.533 1.00 97.38 225 ALA A O 1
ATOM 1737 N N . LEU A 1 226 ? -21.388 -31.523 -17.698 1.00 96.62 226 LEU A N 1
ATOM 1738 C CA . LEU A 1 226 ? -20.962 -31.679 -16.304 1.00 96.62 226 LEU A CA 1
ATOM 1739 C C . LEU A 1 226 ? -20.546 -30.332 -15.703 1.00 96.62 226 LEU A C 1
ATOM 1741 O O . LEU A 1 226 ? -19.645 -29.667 -16.210 1.00 96.62 226 LEU A O 1
ATOM 1745 N N . SER A 1 227 ? -21.149 -29.957 -14.575 1.00 96.12 227 SER A N 1
ATOM 1746 C CA . SER A 1 227 ? -20.734 -28.798 -13.776 1.00 96.12 227 SER A CA 1
ATOM 1747 C C . SER A 1 227 ? -20.428 -29.216 -12.346 1.00 96.12 227 SER A C 1
ATOM 1749 O O . SER A 1 227 ? -21.267 -29.823 -11.686 1.00 96.12 227 SER A O 1
ATOM 1751 N N . VAL A 1 228 ? -19.233 -28.876 -11.863 1.00 94.94 228 VAL A N 1
ATOM 1752 C CA . VAL A 1 228 ? -18.769 -29.145 -10.488 1.00 94.94 228 VAL A CA 1
ATOM 1753 C C . VAL A 1 228 ? -18.199 -27.894 -9.815 1.00 94.94 228 VAL A C 1
ATOM 1755 O O . VAL A 1 228 ? -17.518 -28.001 -8.804 1.00 94.94 228 VAL A O 1
ATOM 1758 N N . GLU A 1 229 ? -18.474 -26.712 -10.366 1.00 92.50 229 GLU A N 1
ATOM 1759 C CA . GLU A 1 229 ? -17.902 -25.415 -9.973 1.00 92.50 229 GLU A CA 1
ATOM 1760 C C . GLU A 1 229 ? -18.029 -25.094 -8.473 1.00 92.50 229 GLU A C 1
ATOM 1762 O O . GLU A 1 229 ? -18.944 -25.566 -7.805 1.00 92.50 229 GLU A O 1
ATOM 1767 N N . ARG A 1 230 ? -17.144 -24.247 -7.933 1.00 90.06 230 ARG A N 1
ATOM 1768 C CA . ARG A 1 230 ? -17.214 -23.733 -6.547 1.00 90.06 230 ARG A CA 1
ATOM 1769 C C . ARG A 1 230 ? -17.392 -24.844 -5.495 1.00 90.06 230 ARG A C 1
ATOM 1771 O O . ARG A 1 230 ? -18.188 -24.723 -4.569 1.00 90.06 230 ARG A O 1
ATOM 1778 N N . ASN A 1 231 ? -16.628 -25.921 -5.654 1.00 91.94 231 ASN A N 1
ATOM 1779 C CA . ASN A 1 231 ? -16.437 -26.990 -4.671 1.00 91.94 231 ASN A CA 1
ATOM 1780 C C . ASN A 1 231 ? -15.007 -26.940 -4.094 1.00 91.94 231 ASN A C 1
ATOM 1782 O O . ASN A 1 231 ? -14.189 -26.110 -4.486 1.00 91.94 231 ASN A O 1
ATOM 1786 N N . CYS A 1 232 ? -14.678 -27.846 -3.173 1.00 89.38 232 CYS A N 1
ATOM 1787 C CA . CYS A 1 232 ? -13.364 -27.953 -2.528 1.00 89.38 232 CYS A CA 1
ATOM 1788 C C . CYS A 1 232 ? -12.472 -29.042 -3.167 1.00 89.38 232 CYS A C 1
ATOM 1790 O O . CYS A 1 232 ? -11.701 -29.696 -2.462 1.00 89.38 232 CYS A O 1
ATOM 1792 N N . LEU A 1 233 ? -12.595 -29.268 -4.481 1.00 86.81 233 LEU A N 1
ATOM 1793 C CA . LEU A 1 233 ? -11.905 -30.345 -5.201 1.00 86.81 233 LEU A CA 1
ATOM 1794 C C . LEU A 1 233 ? -10.440 -29.992 -5.499 1.00 86.81 233 LEU A C 1
ATOM 1796 O O . LEU A 1 233 ? -10.158 -29.194 -6.387 1.00 86.81 233 LEU A O 1
ATOM 1800 N N . THR A 1 234 ? -9.488 -30.656 -4.845 1.00 80.81 234 THR A N 1
ATOM 1801 C CA . THR A 1 234 ? -8.055 -30.485 -5.163 1.00 80.81 234 THR A CA 1
ATOM 1802 C C . THR A 1 234 ? -7.593 -31.328 -6.353 1.00 80.81 234 THR A C 1
ATOM 1804 O O . THR A 1 234 ? -6.550 -31.049 -6.939 1.00 80.81 234 THR A O 1
ATOM 1807 N N . GLU A 1 235 ? -8.356 -32.359 -6.722 1.00 83.69 235 GLU A N 1
ATOM 1808 C CA . GLU A 1 235 ? -8.074 -33.230 -7.861 1.00 83.69 235 GLU A CA 1
ATOM 1809 C C . GLU A 1 235 ? -9.361 -33.691 -8.556 1.00 83.69 235 GLU A C 1
ATOM 1811 O O . GLU A 1 235 ? -10.439 -33.736 -7.962 1.00 83.69 235 GLU A O 1
ATOM 1816 N N . VAL A 1 236 ? -9.230 -34.056 -9.832 1.00 88.38 236 VAL A N 1
ATOM 1817 C CA . VAL A 1 236 ? -10.316 -34.599 -10.653 1.00 88.38 236 VAL A CA 1
ATOM 1818 C C . VAL A 1 236 ? -9.901 -35.995 -11.130 1.00 88.38 236 VAL A C 1
ATOM 1820 O O . VAL A 1 236 ? -8.807 -36.138 -11.688 1.00 88.38 236 VAL A O 1
ATOM 1823 N N . PRO A 1 237 ? -10.726 -37.040 -10.930 1.00 88.38 237 PRO A N 1
ATOM 1824 C CA . PRO A 1 237 ? -10.336 -38.410 -11.231 1.00 88.38 237 PRO A CA 1
ATOM 1825 C C . PRO A 1 237 ? -10.129 -38.614 -12.734 1.00 88.38 237 PRO A C 1
ATOM 1827 O O . PRO A 1 237 ? -10.949 -38.216 -13.562 1.00 88.38 237 PRO A O 1
ATOM 1830 N N . SER A 1 238 ? -9.058 -39.325 -13.097 1.00 88.06 238 SER A N 1
ATOM 1831 C CA . SER A 1 238 ? -8.721 -39.609 -14.499 1.00 88.06 238 SER A CA 1
ATOM 1832 C C . SER A 1 238 ? -9.774 -40.445 -15.228 1.00 88.06 238 SER A C 1
ATOM 1834 O O . SER A 1 238 ? -9.804 -40.452 -16.458 1.00 88.06 238 SER A O 1
ATOM 1836 N N . SER A 1 239 ? -10.672 -41.112 -14.495 1.00 88.69 239 SER A N 1
ATOM 1837 C CA . SER A 1 239 ? -11.781 -41.870 -15.070 1.00 88.69 239 SER A CA 1
ATOM 1838 C C . SER A 1 239 ? -12.756 -41.007 -15.874 1.00 88.69 239 SER A C 1
ATOM 1840 O O . SER A 1 239 ? -13.399 -41.563 -16.763 1.00 88.69 239 SER A O 1
ATOM 1842 N N . ILE A 1 240 ? -12.805 -39.682 -15.660 1.00 90.50 240 ILE A N 1
ATOM 1843 C CA . ILE A 1 240 ? -13.609 -38.749 -16.472 1.00 90.50 240 ILE A CA 1
ATOM 1844 C C . ILE A 1 240 ? -13.254 -38.836 -17.962 1.00 90.50 240 ILE A C 1
ATOM 1846 O O . ILE A 1 240 ? -14.128 -38.653 -18.797 1.00 90.50 240 ILE A O 1
ATOM 1850 N N . THR A 1 241 ? -12.024 -39.223 -18.322 1.00 89.38 241 THR A N 1
ATOM 1851 C CA . THR A 1 241 ? -11.605 -39.404 -19.727 1.00 89.38 241 THR A CA 1
ATOM 1852 C C . THR A 1 241 ? -12.483 -40.380 -20.530 1.00 89.38 241 THR A C 1
ATOM 1854 O O . THR A 1 241 ? -12.494 -40.322 -21.755 1.00 89.38 241 THR A O 1
ATOM 1857 N N . HIS A 1 242 ? -13.229 -41.268 -19.860 1.00 89.00 242 HIS A N 1
ATOM 1858 C CA . HIS A 1 242 ? -14.136 -42.225 -20.501 1.00 89.00 242 HIS A CA 1
ATOM 1859 C C . HIS A 1 242 ? -15.504 -41.626 -20.875 1.00 89.00 242 HIS A C 1
ATOM 1861 O O . HIS A 1 242 ? -16.255 -42.263 -21.613 1.00 89.00 242 HIS A O 1
ATOM 1867 N N . MET A 1 243 ? -15.829 -40.410 -20.419 1.00 92.06 243 MET A N 1
ATOM 1868 C CA . MET A 1 243 ? -17.046 -39.677 -20.791 1.00 92.06 243 MET A CA 1
ATOM 1869 C C . MET A 1 243 ? -16.892 -39.055 -22.187 1.00 92.06 243 MET A C 1
ATOM 1871 O O . MET A 1 243 ? -16.820 -37.843 -22.362 1.00 92.06 243 MET A O 1
ATOM 1875 N N . THR A 1 244 ? -16.784 -39.893 -23.214 1.00 88.62 244 THR A N 1
ATOM 1876 C CA . THR A 1 244 ? -16.402 -39.460 -24.569 1.00 88.62 244 THR A CA 1
ATOM 1877 C C . THR A 1 244 ? -17.443 -38.600 -25.293 1.00 88.62 244 THR A C 1
ATOM 1879 O O . THR A 1 244 ? -17.112 -38.022 -26.324 1.00 88.62 244 THR A O 1
ATOM 1882 N N . ASN A 1 245 ? -18.673 -38.524 -24.775 1.00 94.12 245 ASN A N 1
ATOM 1883 C CA . ASN A 1 245 ? -19.755 -37.686 -25.305 1.00 94.12 245 ASN A CA 1
ATOM 1884 C C . ASN A 1 245 ? -19.850 -36.316 -24.609 1.00 94.12 245 ASN A C 1
ATOM 1886 O O . ASN A 1 245 ? -20.764 -35.558 -24.912 1.00 94.12 245 ASN A O 1
ATOM 1890 N N . LEU A 1 246 ? -18.935 -36.000 -23.684 1.00 96.50 246 LEU A N 1
ATOM 1891 C CA . LEU A 1 246 ? -18.983 -34.756 -22.924 1.00 96.50 246 LEU A CA 1
ATOM 1892 C C . LEU A 1 246 ? -18.692 -33.553 -23.833 1.00 96.50 246 LEU A C 1
ATOM 1894 O O . LEU A 1 246 ? -17.599 -33.442 -24.390 1.00 96.50 246 LEU A O 1
ATOM 1898 N N . GLU A 1 247 ? -19.674 -32.662 -23.958 1.00 97.56 247 GLU A N 1
ATOM 1899 C CA . GLU A 1 247 ? -19.633 -31.439 -24.764 1.00 97.56 247 GLU A CA 1
ATOM 1900 C C . GLU A 1 247 ? -19.336 -30.209 -23.891 1.00 97.56 247 GLU A C 1
ATOM 1902 O O . GLU A 1 247 ? -18.519 -29.375 -24.279 1.00 97.56 247 GLU A O 1
ATOM 1907 N N . ASP A 1 248 ? -19.915 -30.134 -22.689 1.00 97.44 248 ASP A N 1
ATOM 1908 C CA . ASP A 1 248 ? -19.762 -29.002 -21.774 1.00 97.44 248 ASP A CA 1
ATOM 1909 C C . ASP A 1 248 ? -19.173 -29.442 -20.425 1.00 97.44 248 ASP A C 1
ATOM 1911 O O . ASP A 1 248 ? -19.727 -30.302 -19.732 1.00 97.44 248 ASP A O 1
ATOM 1915 N N . LEU A 1 249 ? -18.057 -28.830 -20.021 1.00 96.75 249 LEU A N 1
ATOM 1916 C CA . LEU A 1 249 ? -17.393 -29.108 -18.747 1.00 96.75 249 LEU A CA 1
ATOM 1917 C C . LEU A 1 249 ? -17.065 -27.817 -17.991 1.00 96.75 249 LEU A C 1
ATOM 1919 O O . LEU A 1 249 ? -16.266 -27.002 -18.451 1.00 96.75 249 LEU A O 1
ATOM 1923 N N . TYR A 1 250 ? -17.643 -27.672 -16.798 1.00 96.31 250 TYR A N 1
ATOM 1924 C CA . TYR A 1 250 ? -17.492 -26.498 -15.942 1.00 96.31 250 TYR A CA 1
ATOM 1925 C C . TYR A 1 250 ? -16.809 -26.853 -14.613 1.00 96.31 250 TYR A C 1
ATOM 1927 O O . TYR A 1 250 ? -17.372 -27.557 -13.768 1.00 96.31 250 TYR A O 1
ATOM 1935 N N . MET A 1 251 ? -15.581 -26.362 -14.431 1.00 94.25 251 MET A N 1
ATOM 1936 C CA . MET A 1 251 ? -14.670 -26.661 -13.316 1.00 94.25 251 MET A CA 1
ATOM 1937 C C . MET A 1 251 ? -14.085 -25.382 -12.690 1.00 94.25 251 MET A C 1
ATOM 1939 O O . MET A 1 251 ? -12.921 -25.328 -12.279 1.00 94.25 251 MET A O 1
ATOM 1943 N N . ARG A 1 252 ? -14.903 -24.332 -12.612 1.00 94.19 252 ARG A N 1
ATOM 1944 C CA . ARG A 1 252 ? -14.548 -23.039 -12.026 1.00 94.19 252 ARG A CA 1
ATOM 1945 C C . ARG A 1 252 ? -14.327 -23.117 -10.512 1.00 94.19 252 ARG A C 1
ATOM 1947 O O . ARG A 1 252 ? -15.101 -23.752 -9.801 1.00 94.19 252 ARG A O 1
ATOM 1954 N N . SER A 1 253 ? -13.322 -22.406 -10.003 1.00 91.19 253 SER A N 1
ATOM 1955 C CA . SER A 1 253 ? -13.088 -22.183 -8.567 1.00 91.19 253 SER A CA 1
ATOM 1956 C C . SER A 1 253 ? -13.002 -23.450 -7.715 1.00 91.19 253 SER A C 1
ATOM 1958 O O . SER A 1 253 ? -13.622 -23.533 -6.657 1.00 91.19 253 SER A O 1
ATOM 1960 N N . LEU A 1 254 ? -12.209 -24.424 -8.168 1.00 89.19 254 LEU A N 1
ATOM 1961 C CA . LEU A 1 254 ? -11.953 -25.682 -7.457 1.00 89.19 254 LEU A CA 1
ATOM 1962 C C . LEU A 1 254 ? -10.641 -25.685 -6.667 1.00 89.19 254 LEU A C 1
ATOM 1964 O O . LEU A 1 254 ? -10.479 -26.507 -5.775 1.00 89.19 254 LEU A O 1
ATOM 1968 N N . ARG A 1 255 ? -9.743 -24.720 -6.927 1.00 87.06 255 ARG A N 1
ATOM 1969 C CA . ARG A 1 255 ? -8.363 -24.643 -6.393 1.00 87.06 255 ARG A CA 1
ATOM 1970 C C . ARG A 1 255 ? -7.394 -25.632 -7.054 1.00 87.06 255 ARG A C 1
ATOM 1972 O O . ARG A 1 255 ? -6.406 -26.027 -6.442 1.00 87.06 255 ARG A O 1
ATOM 1979 N N . LEU A 1 256 ? -7.643 -26.009 -8.309 1.00 90.06 256 LEU A N 1
ATOM 1980 C CA . LEU A 1 256 ? -6.724 -26.859 -9.073 1.00 90.06 256 LEU A CA 1
ATOM 1981 C C . LEU A 1 256 ? -5.413 -26.118 -9.366 1.00 90.06 256 LEU A C 1
ATOM 1983 O O . LEU A 1 256 ? -5.435 -25.029 -9.933 1.00 90.06 256 LEU A O 1
ATOM 1987 N N . GLU A 1 257 ? -4.270 -26.719 -9.037 1.00 90.94 257 GLU A N 1
ATOM 1988 C CA . GLU A 1 257 ? -2.941 -26.164 -9.357 1.00 90.94 257 GLU A CA 1
ATOM 1989 C C . GLU A 1 257 ? -2.479 -26.485 -10.788 1.00 90.94 257 GLU A C 1
ATOM 1991 O O . GLU A 1 257 ? -1.601 -25.819 -11.343 1.00 90.94 257 GLU A O 1
ATOM 1996 N N . ALA A 1 258 ? -3.076 -27.504 -11.408 1.00 91.25 258 ALA A N 1
ATOM 1997 C CA . ALA A 1 258 ? -2.767 -27.930 -12.765 1.00 91.25 258 ALA A CA 1
ATOM 1998 C C . ALA A 1 258 ? -4.027 -28.403 -13.496 1.00 91.25 258 ALA A C 1
ATOM 2000 O O . ALA A 1 258 ? -4.906 -29.038 -12.912 1.00 91.25 258 ALA A O 1
ATOM 2001 N N . MET A 1 259 ? -4.085 -28.135 -14.802 1.00 92.44 259 MET A N 1
ATOM 2002 C CA . MET A 1 259 ? -5.109 -28.697 -15.675 1.00 92.44 259 MET A CA 1
ATOM 2003 C C . MET A 1 259 ? -4.774 -30.172 -15.983 1.00 92.44 259 MET A C 1
ATOM 2005 O O . MET A 1 259 ? -3.688 -30.451 -16.502 1.00 92.44 259 MET A O 1
ATOM 2009 N N . PRO A 1 260 ? -5.678 -31.134 -15.719 1.00 88.62 260 PRO A N 1
ATOM 2010 C CA . PRO A 1 260 ? -5.390 -32.546 -15.950 1.00 88.62 260 PRO A CA 1
ATOM 2011 C C . PRO A 1 260 ? -5.160 -32.896 -17.427 1.00 88.62 260 PRO A C 1
ATOM 2013 O O . PRO A 1 260 ? -5.971 -32.580 -18.297 1.00 88.62 260 PRO A O 1
ATOM 2016 N N . ALA A 1 261 ? -4.093 -33.647 -17.720 1.00 87.12 261 ALA A N 1
ATOM 2017 C CA . ALA A 1 261 ? -3.724 -34.003 -19.095 1.00 87.12 261 ALA A CA 1
ATOM 2018 C C . ALA A 1 261 ? -4.779 -34.853 -19.834 1.00 87.12 261 ALA A C 1
ATOM 2020 O O . ALA A 1 261 ? -4.827 -34.828 -21.067 1.00 87.12 261 ALA A O 1
ATOM 2021 N N . PHE A 1 262 ? -5.634 -35.581 -19.104 1.00 89.31 262 PHE A N 1
ATOM 2022 C CA . PHE A 1 262 ? -6.696 -36.409 -19.685 1.00 89.31 262 PHE A CA 1
ATOM 2023 C C . PHE A 1 262 ? -7.788 -35.599 -20.396 1.00 89.31 262 PHE A C 1
ATOM 2025 O O . PHE A 1 262 ? -8.540 -36.179 -21.178 1.00 89.31 262 PHE A O 1
ATOM 2032 N N . ILE A 1 263 ? -7.866 -34.280 -20.165 1.00 91.56 263 ILE A N 1
ATOM 2033 C CA . ILE A 1 263 ? -8.819 -33.388 -20.841 1.00 91.56 263 ILE A CA 1
ATOM 2034 C C . ILE A 1 263 ? -8.685 -33.498 -22.360 1.00 91.56 263 ILE A C 1
ATOM 2036 O O . ILE A 1 263 ? -9.693 -33.529 -23.053 1.00 91.56 263 ILE A O 1
ATOM 2040 N N . GLY A 1 264 ? -7.468 -33.677 -22.886 1.00 89.62 264 GLY A N 1
ATOM 2041 C CA . GLY A 1 264 ? -7.254 -33.881 -24.323 1.00 89.62 264 GLY A CA 1
ATOM 2042 C C . GLY A 1 264 ? -7.913 -35.140 -24.909 1.00 89.62 264 GLY A C 1
ATOM 2043 O O . GLY A 1 264 ? -8.028 -35.243 -26.126 1.00 89.62 264 GLY A O 1
ATOM 2044 N N . GLY A 1 265 ? -8.345 -36.093 -24.075 1.00 90.44 265 GLY A N 1
ATOM 2045 C CA . GLY A 1 265 ? -9.105 -37.274 -24.497 1.00 90.44 265 GLY A CA 1
ATOM 2046 C C . GLY A 1 265 ? -10.606 -37.024 -24.683 1.00 90.44 265 GLY A C 1
ATOM 2047 O O . GLY A 1 265 ? -11.275 -37.829 -25.324 1.00 90.44 265 GLY A O 1
ATOM 2048 N N . LEU A 1 266 ? -11.137 -35.910 -24.171 1.00 94.06 266 LEU A N 1
ATOM 2049 C CA . LEU A 1 266 ? -12.557 -35.551 -24.243 1.00 94.06 266 LEU A CA 1
ATOM 2050 C C . LEU A 1 266 ? -12.873 -34.842 -25.566 1.00 94.06 266 LEU A C 1
ATOM 2052 O O . LEU A 1 266 ? -13.253 -33.677 -25.605 1.00 94.06 266 LEU A O 1
ATOM 2056 N N . THR A 1 267 ? -12.665 -35.534 -26.684 1.00 93.00 267 THR A N 1
ATOM 2057 C CA . THR A 1 267 ? -12.659 -34.926 -28.026 1.00 93.00 267 THR A CA 1
ATOM 2058 C C . THR A 1 267 ? -13.995 -34.334 -28.483 1.00 93.00 267 THR A C 1
ATOM 2060 O O . THR A 1 267 ? -14.003 -33.602 -29.469 1.00 93.00 267 THR A O 1
ATOM 2063 N N . ALA A 1 268 ? -15.104 -34.644 -27.803 1.00 95.12 268 ALA A N 1
ATOM 2064 C CA . ALA A 1 268 ? -16.419 -34.057 -28.064 1.00 95.12 268 ALA A CA 1
ATOM 2065 C C . ALA A 1 268 ? -16.612 -32.662 -27.430 1.00 95.12 268 ALA A C 1
ATOM 2067 O O . ALA A 1 268 ? -17.586 -31.988 -27.764 1.00 95.12 268 ALA A O 1
ATOM 2068 N N . LEU A 1 269 ? -15.685 -32.204 -26.572 1.00 97.25 269 LEU A N 1
ATOM 2069 C CA . LEU A 1 269 ? -15.821 -30.935 -25.855 1.00 97.25 269 LEU A CA 1
ATOM 2070 C C . LEU A 1 269 ? -15.982 -29.744 -26.806 1.00 97.25 269 LEU A C 1
ATOM 2072 O O . LEU A 1 269 ? -15.143 -29.491 -27.674 1.00 97.25 269 LEU A O 1
ATOM 2076 N N . CYS A 1 270 ? -17.045 -28.988 -26.556 1.00 97.69 270 CYS A N 1
ATOM 2077 C CA . CYS A 1 270 ? -17.417 -27.738 -27.196 1.00 97.69 270 CYS A CA 1
ATOM 2078 C C . CYS A 1 270 ? -17.224 -26.541 -26.248 1.00 97.69 270 CYS A C 1
ATOM 2080 O O . CYS A 1 270 ? -16.810 -25.479 -26.713 1.00 97.69 270 CYS A O 1
ATOM 2082 N N . SER A 1 271 ? -17.445 -26.703 -24.939 1.00 97.88 271 SER A N 1
ATOM 2083 C CA . SER A 1 271 ? -17.241 -25.657 -23.928 1.00 97.88 271 SER A CA 1
ATOM 2084 C C . SER A 1 271 ? -16.437 -26.172 -22.735 1.00 97.88 271 SER A C 1
ATOM 2086 O O . SER A 1 271 ? -16.750 -27.217 -22.165 1.00 97.88 271 SER A O 1
ATOM 2088 N N . LEU A 1 272 ? -15.414 -25.417 -22.327 1.00 97.69 272 LEU A N 1
ATOM 2089 C CA . LEU A 1 272 ? -14.581 -25.726 -21.164 1.00 97.69 272 LEU A CA 1
ATOM 2090 C C . LEU A 1 272 ? -14.357 -24.473 -20.304 1.00 97.69 272 LEU A C 1
ATOM 2092 O O . LEU A 1 272 ? -13.704 -23.531 -20.752 1.00 97.69 272 LEU A O 1
ATOM 2096 N N . ASP A 1 273 ? -14.853 -24.488 -19.065 1.00 97.06 273 ASP A N 1
ATOM 2097 C CA . ASP A 1 273 ? -14.614 -23.441 -18.059 1.00 97.06 273 ASP A CA 1
ATOM 2098 C C . ASP A 1 273 ? -13.701 -23.967 -16.944 1.00 97.06 273 ASP A C 1
ATOM 2100 O O . ASP A 1 273 ? -14.002 -24.953 -16.269 1.00 97.06 273 ASP A O 1
ATOM 2104 N N . MET A 1 274 ? -12.568 -23.296 -16.763 1.00 95.69 274 MET A N 1
ATOM 2105 C CA . MET A 1 274 ? -11.521 -23.595 -15.784 1.00 95.69 274 MET A CA 1
ATOM 2106 C C . MET A 1 274 ? -11.153 -22.357 -14.957 1.00 95.69 274 MET A C 1
ATOM 2108 O O . MET A 1 274 ? -10.071 -22.296 -14.361 1.00 95.69 274 MET A O 1
ATOM 2112 N N . ALA A 1 275 ? -12.026 -21.352 -14.934 1.00 95.56 275 ALA A N 1
ATOM 2113 C CA . ALA A 1 275 ? -11.795 -20.060 -14.310 1.00 95.56 275 ALA A CA 1
ATOM 2114 C C . ALA A 1 275 ? -11.543 -20.140 -12.791 1.00 95.56 275 ALA A C 1
ATOM 2116 O O . ALA A 1 275 ? -12.042 -21.037 -12.113 1.00 95.56 275 ALA A O 1
ATOM 2117 N N . GLY A 1 276 ? -10.823 -19.173 -12.216 1.00 91.88 276 GLY A N 1
ATOM 2118 C CA . GLY A 1 276 ? -10.697 -19.007 -10.761 1.00 91.88 276 GLY A CA 1
ATOM 2119 C C . GLY A 1 276 ? -9.964 -20.149 -10.052 1.00 91.88 276 GLY A C 1
ATOM 2120 O O . GLY A 1 276 ? -10.309 -20.487 -8.919 1.00 91.88 276 GLY A O 1
ATOM 2121 N N . ASN A 1 277 ? -9.016 -20.798 -10.726 1.00 93.31 277 ASN A N 1
ATOM 2122 C CA . ASN A 1 277 ? -8.186 -21.867 -10.171 1.00 93.31 277 ASN A CA 1
ATOM 2123 C C . ASN A 1 277 ? -6.747 -21.357 -9.932 1.00 93.31 277 ASN A C 1
ATOM 2125 O O . ASN A 1 277 ? -6.473 -20.163 -9.963 1.00 93.31 277 ASN A O 1
ATOM 2129 N N . ALA A 1 278 ? -5.804 -22.252 -9.637 1.00 94.00 278 ALA A N 1
ATOM 2130 C CA . ALA A 1 278 ? -4.390 -21.927 -9.448 1.00 94.00 278 ALA A CA 1
ATOM 2131 C C . ALA A 1 278 ? -3.511 -22.513 -10.570 1.00 94.00 278 ALA A C 1
ATOM 2133 O O . ALA A 1 278 ? -2.340 -22.819 -10.335 1.00 94.00 278 ALA A O 1
ATOM 2134 N N . ILE A 1 279 ? -4.067 -22.683 -11.776 1.00 95.25 279 ILE A N 1
ATOM 2135 C CA . ILE A 1 279 ? -3.424 -23.393 -12.886 1.00 95.25 279 ILE A CA 1
ATOM 2136 C C . ILE A 1 279 ? -2.240 -22.584 -13.407 1.00 95.25 279 ILE A C 1
ATOM 2138 O O . ILE A 1 279 ? -2.401 -21.445 -13.838 1.00 95.25 279 ILE A O 1
ATOM 2142 N N . GLN A 1 280 ? -1.056 -23.196 -13.398 1.00 94.44 280 GLN A N 1
ATOM 2143 C CA . GLN A 1 280 ? 0.186 -22.550 -13.844 1.00 94.44 280 GLN A CA 1
ATOM 2144 C C . GLN A 1 280 ? 0.468 -22.734 -15.344 1.00 94.44 280 GLN A C 1
ATOM 2146 O O . GLN A 1 280 ? 1.115 -21.895 -15.965 1.00 94.44 280 GLN A O 1
ATOM 2151 N N . SER A 1 281 ? -0.008 -23.831 -15.942 1.00 94.56 281 SER A N 1
ATOM 2152 C CA . SER A 1 281 ? 0.164 -24.126 -17.371 1.00 94.56 281 SER A CA 1
ATOM 2153 C C . SER A 1 281 ? -0.980 -24.983 -17.921 1.00 94.56 281 SER A C 1
ATOM 2155 O O . SER A 1 281 ? -1.616 -25.743 -17.184 1.00 94.56 281 SER A O 1
ATOM 2157 N N . LEU A 1 282 ? -1.239 -24.865 -19.228 1.00 95.19 282 LEU A N 1
ATOM 2158 C CA . LEU A 1 282 ? -2.177 -25.731 -19.948 1.00 95.19 282 LEU A CA 1
ATOM 2159 C C . LEU A 1 282 ? -1.409 -26.885 -20.624 1.00 95.19 282 LEU A C 1
ATOM 2161 O O . LEU A 1 282 ? -0.361 -26.639 -21.225 1.00 95.19 282 LEU A O 1
ATOM 2165 N N . PRO A 1 283 ? -1.912 -28.132 -20.585 1.00 94.00 283 PRO A N 1
ATOM 2166 C CA . PRO A 1 283 ? -1.235 -29.285 -21.165 1.00 94.00 283 PRO A CA 1
ATOM 2167 C C . PRO A 1 283 ? -1.269 -29.262 -22.699 1.00 94.00 283 PRO A C 1
ATOM 2169 O O . PRO A 1 283 ? -2.270 -28.888 -23.310 1.00 94.00 283 PRO A O 1
ATOM 2172 N N . ASP A 1 284 ? -0.224 -29.790 -23.341 1.00 91.31 284 ASP A N 1
ATOM 2173 C CA . ASP A 1 284 ? -0.161 -29.929 -24.807 1.00 91.31 284 ASP A CA 1
ATOM 2174 C C . ASP A 1 284 ? -1.312 -30.766 -25.391 1.00 91.31 284 ASP A C 1
ATOM 2176 O O . ASP A 1 284 ? -1.735 -30.557 -26.536 1.00 91.31 284 ASP A O 1
ATOM 2180 N N . SER A 1 285 ? -1.848 -31.706 -24.603 1.00 93.06 285 SER A N 1
ATOM 2181 C CA . SER A 1 285 ? -2.977 -32.555 -24.992 1.00 93.06 285 SER A CA 1
ATOM 2182 C C . SER A 1 285 ? -4.254 -31.758 -25.273 1.00 93.06 285 SER A C 1
ATOM 2184 O O . SER A 1 285 ? -5.067 -32.226 -26.072 1.00 93.06 285 SER A O 1
ATOM 2186 N N . LEU A 1 286 ? -4.390 -30.539 -24.725 1.00 95.25 286 LEU A N 1
ATOM 2187 C CA . LEU A 1 286 ? -5.497 -29.615 -25.002 1.00 95.25 286 LEU A CA 1
ATOM 2188 C C . LEU A 1 286 ? -5.675 -29.382 -26.508 1.00 95.25 286 LEU A C 1
ATOM 2190 O O . LEU A 1 286 ? -6.796 -29.281 -26.992 1.00 95.25 286 LEU A O 1
ATOM 2194 N N . SER A 1 287 ? -4.578 -29.394 -27.271 1.00 92.38 287 SER A N 1
ATOM 2195 C CA . SER A 1 287 ? -4.586 -29.206 -28.727 1.00 92.38 287 SER A CA 1
ATOM 2196 C C . SER A 1 287 ? -5.338 -30.289 -29.524 1.00 92.38 287 SER A C 1
ATOM 2198 O O . SER A 1 287 ? -5.505 -30.143 -30.737 1.00 92.38 287 SER A O 1
ATOM 2200 N N . SER A 1 288 ? -5.793 -31.358 -28.863 1.00 94.12 288 SER A N 1
ATOM 2201 C CA . SER A 1 288 ? -6.622 -32.425 -29.443 1.00 94.12 288 SER A CA 1
ATOM 2202 C C . SER A 1 288 ? -8.112 -32.065 -29.504 1.00 94.12 288 SER A C 1
ATOM 2204 O O . SER A 1 288 ? -8.857 -32.701 -30.249 1.00 94.12 288 SER A O 1
ATOM 2206 N N . LEU A 1 289 ? -8.553 -31.042 -28.761 1.00 95.31 289 LEU A N 1
ATOM 2207 C CA . LEU A 1 289 ? -9.954 -30.615 -28.674 1.00 95.31 289 LEU A CA 1
ATOM 2208 C C . LEU A 1 289 ? -10.373 -29.757 -29.875 1.00 95.31 289 LEU A C 1
ATOM 2210 O O . LEU A 1 289 ? -10.763 -28.602 -29.751 1.00 95.31 289 LEU A O 1
ATOM 2214 N N . VAL A 1 290 ? -10.277 -30.312 -31.081 1.00 94.44 290 VAL A N 1
ATOM 2215 C CA . VAL A 1 290 ? -10.503 -29.573 -32.337 1.00 94.44 290 VAL A CA 1
ATOM 2216 C C . VAL A 1 290 ? -11.939 -29.063 -32.522 1.00 94.44 290 VAL A C 1
ATOM 2218 O O . VAL A 1 290 ? -12.157 -28.208 -33.380 1.00 94.44 290 VAL A O 1
ATOM 2221 N N . HIS A 1 291 ? -12.889 -29.565 -31.728 1.00 96.00 291 HIS A N 1
ATOM 2222 C CA . HIS A 1 291 ? -14.291 -29.140 -31.696 1.00 96.00 291 HIS A CA 1
ATOM 2223 C C . HIS A 1 291 ? -14.587 -28.059 -30.642 1.00 96.00 291 HIS A C 1
ATOM 2225 O O . HIS A 1 291 ? -15.696 -27.531 -30.633 1.00 96.00 291 HIS A O 1
ATOM 2231 N N . LEU A 1 292 ? -13.603 -27.683 -29.812 1.00 98.00 292 LEU A N 1
ATOM 2232 C CA . LEU A 1 292 ? -13.787 -26.706 -28.742 1.00 98.00 292 LEU A CA 1
ATOM 2233 C C . LEU A 1 292 ? -14.133 -25.330 -29.316 1.00 98.00 292 LEU A C 1
ATOM 2235 O O . LEU A 1 292 ? -13.392 -24.789 -30.136 1.00 98.00 292 LEU A O 1
ATOM 2239 N N . VAL A 1 293 ? -15.254 -24.772 -28.868 1.00 98.25 293 VAL A N 1
ATOM 2240 C CA . VAL A 1 293 ? -15.825 -23.489 -29.294 1.00 98.25 293 VAL A CA 1
ATOM 2241 C C . VAL A 1 293 ? -15.557 -22.399 -28.260 1.00 98.25 293 VAL A C 1
ATOM 2243 O O . VAL A 1 293 ? -15.254 -21.266 -28.646 1.00 98.25 293 VAL A O 1
ATOM 2246 N N . GLU A 1 294 ? -15.633 -22.720 -26.968 1.00 98.19 294 GLU A N 1
ATOM 2247 C CA . GLU A 1 294 ? -15.426 -21.771 -25.870 1.00 98.19 294 GLU A CA 1
ATOM 2248 C C . GLU A 1 294 ? -14.429 -22.333 -24.846 1.00 98.19 294 GLU A C 1
ATOM 2250 O O . GLU A 1 294 ? -14.552 -23.475 -24.405 1.00 98.19 294 GLU A O 1
ATOM 2255 N N . LEU A 1 295 ? -13.425 -21.526 -24.493 1.00 98.19 295 LEU A N 1
ATOM 2256 C CA . LEU A 1 295 ? -12.446 -21.830 -23.451 1.00 98.19 295 LEU A CA 1
ATOM 2257 C C . LEU A 1 295 ? -12.321 -20.636 -22.504 1.00 98.19 295 LEU A C 1
ATOM 2259 O O . LEU A 1 295 ? -11.899 -19.557 -22.932 1.00 98.19 295 LEU A O 1
ATOM 2263 N N . ASP A 1 296 ? -12.649 -20.844 -21.231 1.00 97.88 296 ASP A N 1
ATOM 2264 C CA . ASP A 1 296 ? -12.436 -19.867 -20.164 1.00 97.88 296 ASP A CA 1
ATOM 2265 C C . ASP A 1 296 ? -11.384 -20.369 -19.173 1.00 97.88 296 ASP A C 1
ATOM 2267 O O . ASP A 1 296 ? -11.482 -21.458 -18.610 1.00 97.88 296 ASP A O 1
ATOM 2271 N N . CYS A 1 297 ? -10.332 -19.582 -18.996 1.00 97.19 297 CYS A N 1
ATOM 2272 C CA . CYS A 1 297 ? -9.229 -19.813 -18.071 1.00 97.19 297 CYS A CA 1
ATOM 2273 C C . CYS A 1 297 ? -8.897 -18.524 -17.301 1.00 97.19 297 CYS A C 1
ATOM 2275 O O . CYS A 1 297 ? -7.746 -18.316 -16.905 1.00 97.19 297 CYS A O 1
ATOM 2277 N N . MET A 1 298 ? -9.881 -17.637 -17.105 1.00 96.31 298 MET A N 1
ATOM 2278 C CA . MET A 1 298 ? -9.689 -16.419 -16.317 1.00 96.31 298 MET A CA 1
ATOM 2279 C C . MET A 1 298 ? -9.233 -16.716 -14.882 1.00 96.31 298 MET A C 1
ATOM 2281 O O . MET A 1 298 ? -9.541 -17.780 -14.349 1.00 96.31 298 MET A O 1
ATOM 2285 N N . ASP A 1 299 ? -8.558 -15.759 -14.243 1.00 93.62 299 ASP A N 1
ATOM 2286 C CA . ASP A 1 299 ? -8.180 -15.802 -12.823 1.00 93.62 299 ASP A CA 1
ATOM 2287 C C . ASP A 1 299 ? -7.436 -17.099 -12.463 1.00 93.62 299 ASP A C 1
ATOM 2289 O O . ASP A 1 299 ? -7.922 -17.968 -11.740 1.00 93.62 299 ASP A O 1
ATOM 2293 N N . ASN A 1 300 ? -6.274 -17.265 -13.090 1.00 96.31 300 ASN A N 1
ATOM 2294 C CA . ASN A 1 300 ? -5.367 -18.397 -12.918 1.00 96.31 300 ASN A CA 1
ATOM 2295 C C . ASN A 1 300 ? -3.919 -17.872 -12.818 1.00 96.31 300 ASN A C 1
ATOM 2297 O O . ASN A 1 300 ? -3.676 -16.679 -12.640 1.00 96.31 300 ASN A O 1
ATOM 2301 N N . LYS A 1 301 ? -2.924 -18.762 -12.889 1.00 96.12 301 LYS A N 1
ATOM 2302 C CA . LYS A 1 301 ? -1.494 -18.422 -12.787 1.00 96.12 301 LYS A CA 1
ATOM 2303 C C . LYS A 1 301 ? -0.733 -18.721 -14.082 1.00 96.12 301 LYS A C 1
ATOM 2305 O O . LYS A 1 301 ? 0.456 -19.029 -14.034 1.00 96.12 301 LYS A O 1
ATOM 2310 N N . LEU A 1 302 ? -1.408 -18.673 -15.234 1.00 96.88 302 LEU A N 1
ATOM 2311 C CA . LEU A 1 302 ? -0.809 -19.022 -16.523 1.00 96.88 302 LEU A CA 1
ATOM 2312 C C . LEU A 1 302 ? 0.275 -18.014 -16.905 1.00 96.88 302 LEU A C 1
ATOM 2314 O O . LEU A 1 302 ? 0.001 -16.820 -17.009 1.00 96.88 302 LEU A O 1
ATOM 2318 N N . THR A 1 303 ? 1.487 -18.496 -17.170 1.00 94.56 303 THR A N 1
ATOM 2319 C CA . THR A 1 303 ? 2.610 -17.674 -17.665 1.00 94.56 303 THR A CA 1
ATOM 2320 C C . THR A 1 303 ? 2.804 -17.786 -19.179 1.00 94.56 303 THR A C 1
ATOM 2322 O O . THR A 1 303 ? 3.307 -16.860 -19.823 1.00 94.56 303 THR A O 1
ATOM 2325 N N . GLU A 1 304 ? 2.344 -18.891 -19.770 1.00 95.06 304 GLU A N 1
ATOM 2326 C CA . GLU A 1 304 ? 2.378 -19.158 -21.206 1.00 95.06 304 GLU A CA 1
ATOM 2327 C C . GLU A 1 304 ? 1.186 -20.008 -21.676 1.00 95.06 304 GLU A C 1
ATOM 2329 O O . GLU A 1 304 ? 0.490 -20.651 -20.887 1.00 95.06 304 GLU A O 1
ATOM 2334 N N . LEU A 1 305 ? 0.960 -20.018 -22.995 1.00 96.44 305 LEU A N 1
ATOM 2335 C CA . LEU A 1 305 ? 0.020 -20.922 -23.661 1.00 96.44 305 LEU A CA 1
ATOM 2336 C C . LEU A 1 305 ? 0.790 -21.999 -24.442 1.00 96.44 305 LEU A C 1
ATOM 2338 O O . LEU A 1 305 ? 1.824 -21.686 -25.039 1.00 96.44 305 LEU A O 1
ATOM 2342 N N . PRO A 1 306 ? 0.266 -23.234 -24.538 1.00 94.38 306 PRO A N 1
ATOM 2343 C CA . PRO A 1 306 ? 0.937 -24.325 -25.229 1.00 94.38 306 PRO A CA 1
ATOM 2344 C C . PRO A 1 306 ? 1.090 -24.010 -26.717 1.00 94.38 306 PRO A C 1
ATOM 2346 O O . PRO A 1 306 ? 0.188 -23.461 -27.361 1.00 94.38 306 PRO A O 1
ATOM 2349 N N . ALA A 1 307 ? 2.212 -24.425 -27.309 1.00 89.94 307 ALA A N 1
ATOM 2350 C CA . ALA A 1 307 ? 2.514 -24.159 -28.719 1.00 89.94 307 ALA A CA 1
ATOM 2351 C C . ALA A 1 307 ? 1.429 -24.699 -29.675 1.00 89.94 307 ALA A C 1
ATOM 2353 O O . ALA A 1 307 ? 1.212 -24.151 -30.758 1.00 89.94 307 ALA A O 1
ATOM 2354 N N . GLY A 1 308 ? 0.725 -25.760 -29.262 1.00 92.00 308 GLY A N 1
ATOM 2355 C CA . GLY A 1 308 ? -0.368 -26.389 -30.000 1.00 92.00 308 GLY A CA 1
ATOM 2356 C C . GLY A 1 308 ? -1.718 -25.662 -29.953 1.00 92.00 308 GLY A C 1
ATOM 2357 O O . GLY A 1 308 ? -2.630 -26.119 -30.639 1.00 92.00 308 GLY A O 1
ATOM 2358 N N . ILE A 1 309 ? -1.875 -24.557 -29.208 1.00 95.31 309 ILE A N 1
ATOM 2359 C CA . ILE A 1 309 ? -3.177 -23.880 -29.021 1.00 95.31 309 ILE A CA 1
ATOM 2360 C C . ILE A 1 309 ? -3.845 -23.493 -30.351 1.00 95.31 309 ILE A C 1
ATOM 2362 O O . ILE A 1 309 ? -5.055 -23.613 -30.499 1.00 95.31 309 ILE A O 1
ATOM 2366 N N . GLY A 1 310 ? -3.053 -23.142 -31.372 1.00 93.06 310 GLY A N 1
ATOM 2367 C CA . GLY A 1 310 ? -3.547 -22.806 -32.711 1.00 93.06 310 GLY A CA 1
ATOM 2368 C C . GLY A 1 310 ? -4.259 -23.948 -33.455 1.00 93.06 310 GLY A C 1
ATOM 2369 O O . GLY A 1 310 ? -4.846 -23.707 -34.505 1.00 93.06 310 GLY A O 1
ATOM 2370 N N . ARG A 1 311 ? -4.228 -25.190 -32.944 1.00 95.06 311 ARG A N 1
ATOM 2371 C CA . ARG A 1 311 ? -4.974 -26.334 -33.505 1.00 95.06 311 ARG A CA 1
ATOM 2372 C C . ARG A 1 311 ? -6.464 -26.321 -33.157 1.00 95.06 311 ARG A C 1
ATOM 2374 O O . ARG A 1 311 ? -7.228 -27.038 -33.802 1.00 95.06 311 ARG A O 1
ATOM 2381 N N . LEU A 1 312 ? -6.886 -25.500 -32.194 1.00 96.38 312 LEU A N 1
ATOM 2382 C CA . LEU A 1 312 ? -8.288 -25.329 -31.800 1.00 96.38 312 LEU A CA 1
ATOM 2383 C C . LEU A 1 312 ? -9.042 -24.480 -32.836 1.00 96.38 312 LEU A C 1
ATOM 2385 O O . LEU A 1 312 ? -9.485 -23.367 -32.579 1.00 96.38 312 LEU A O 1
ATOM 2389 N N . THR A 1 313 ? -9.137 -24.984 -34.065 1.00 93.94 313 THR A N 1
ATOM 2390 C CA . THR A 1 313 ? -9.641 -24.214 -35.215 1.00 93.94 313 THR A CA 1
ATOM 2391 C C . THR A 1 313 ? -11.136 -23.898 -35.148 1.00 93.94 313 THR A C 1
ATOM 2393 O O . THR A 1 313 ? -11.571 -22.970 -35.830 1.00 93.94 313 THR A O 1
ATOM 2396 N N . ALA A 1 314 ? -11.906 -24.612 -34.318 1.00 96.94 314 ALA A N 1
ATOM 2397 C CA . ALA A 1 314 ? -13.309 -24.318 -34.024 1.00 96.94 314 ALA A CA 1
ATOM 2398 C C . ALA A 1 314 ? -13.503 -23.251 -32.928 1.00 96.94 314 ALA A C 1
ATOM 2400 O O . ALA A 1 314 ? -14.627 -22.781 -32.751 1.00 96.94 314 ALA A O 1
ATOM 2401 N N . LEU A 1 315 ? -12.436 -22.838 -32.227 1.00 98.19 315 LEU A N 1
ATOM 2402 C CA . LEU A 1 315 ? -12.528 -21.946 -31.072 1.00 98.19 315 LEU A CA 1
ATOM 2403 C C . LEU A 1 315 ? -13.019 -20.565 -31.498 1.00 98.19 315 LEU A C 1
ATOM 2405 O O . LEU A 1 315 ? -12.404 -19.902 -32.333 1.00 98.19 315 LEU A O 1
ATOM 2409 N N . ARG A 1 316 ? -14.137 -20.134 -30.912 1.00 98.31 316 ARG A N 1
ATOM 2410 C CA . ARG A 1 316 ? -14.798 -18.850 -31.173 1.00 98.31 316 ARG A CA 1
ATOM 2411 C C . ARG A 1 316 ? -14.622 -17.863 -30.031 1.00 98.31 316 ARG A C 1
ATOM 2413 O O . ARG A 1 316 ? -14.563 -16.664 -30.305 1.00 98.31 316 ARG A O 1
ATOM 2420 N N . LYS A 1 317 ? -14.537 -18.337 -28.786 1.00 98.38 317 LYS A N 1
ATOM 2421 C CA . LYS A 1 317 ? -14.303 -17.495 -27.610 1.00 98.38 317 LYS A CA 1
ATOM 2422 C C . LYS A 1 317 ? -13.150 -18.035 -26.778 1.00 98.38 317 LYS A C 1
ATOM 2424 O O . LYS A 1 317 ? -13.132 -19.216 -26.442 1.00 98.38 317 LYS A O 1
ATOM 2429 N N . LEU A 1 318 ? -12.220 -17.151 -26.439 1.00 98.38 318 LEU A N 1
ATOM 2430 C CA . LEU A 1 318 ? -11.107 -17.444 -25.546 1.00 98.38 318 LEU A CA 1
ATOM 2431 C C . LEU A 1 318 ? -11.015 -16.350 -24.481 1.00 98.38 318 LEU A C 1
ATOM 2433 O O . LEU A 1 318 ? -10.843 -15.178 -24.817 1.00 98.38 318 LEU A O 1
ATOM 2437 N N . SER A 1 319 ? -11.135 -16.749 -23.219 1.00 98.06 319 SER A N 1
ATOM 2438 C CA . SER A 1 319 ? -11.043 -15.883 -22.044 1.00 98.06 319 SER A CA 1
ATOM 2439 C C . SER A 1 319 ? -9.838 -16.296 -21.198 1.00 98.06 319 SER A C 1
ATOM 2441 O O . SER A 1 319 ? -9.727 -17.438 -20.759 1.00 98.06 319 SER A O 1
ATOM 2443 N N . LEU A 1 320 ? -8.899 -15.369 -21.025 1.00 97.44 320 LEU A N 1
ATOM 2444 C CA . LEU A 1 320 ? -7.652 -15.513 -20.273 1.00 97.44 320 LEU A CA 1
ATOM 2445 C C . LEU A 1 320 ? -7.345 -14.336 -19.314 1.00 97.44 320 LEU A C 1
ATOM 2447 O O . LEU A 1 320 ? -6.166 -14.154 -18.980 1.00 97.44 320 LEU A O 1
ATOM 2451 N N . PRO A 1 321 ? -8.305 -13.498 -18.865 1.00 94.62 321 PRO A N 1
ATOM 2452 C CA . PRO A 1 321 ? -7.951 -12.358 -18.042 1.00 94.62 321 PRO A CA 1
ATOM 2453 C C . PRO A 1 321 ? -7.454 -12.755 -16.651 1.00 94.62 321 PRO A C 1
ATOM 2455 O O . PRO A 1 321 ? -7.792 -13.829 -16.164 1.00 94.62 321 PRO A O 1
ATOM 2458 N N . HIS A 1 322 ? -6.677 -11.885 -16.004 1.00 92.00 322 HIS A N 1
ATOM 2459 C CA . HIS A 1 322 ? -6.090 -12.126 -14.675 1.00 92.00 322 HIS A CA 1
ATOM 2460 C C . HIS A 1 322 ? -5.197 -13.375 -14.654 1.00 92.00 322 HIS A C 1
ATOM 2462 O O . HIS A 1 322 ? -5.447 -14.345 -13.945 1.00 92.00 322 HIS A O 1
ATOM 2468 N N . ASN A 1 323 ? -4.157 -13.336 -15.480 1.00 95.50 323 ASN A N 1
ATOM 2469 C CA . ASN A 1 323 ? -3.083 -14.325 -15.534 1.00 95.50 323 ASN A CA 1
ATOM 2470 C C . ASN A 1 323 ? -1.731 -13.578 -15.603 1.00 95.50 323 ASN A C 1
ATOM 2472 O O . ASN A 1 323 ? -1.671 -12.364 -15.406 1.00 95.50 323 ASN A O 1
ATOM 2476 N N . ALA A 1 324 ? -0.635 -14.285 -15.873 1.00 94.88 324 ALA A N 1
ATOM 2477 C CA . ALA A 1 324 ? 0.713 -13.726 -15.993 1.00 94.88 324 ALA A CA 1
ATOM 2478 C C . ALA A 1 324 ? 1.316 -13.969 -17.392 1.00 94.88 324 ALA A C 1
ATOM 2480 O O . ALA A 1 324 ? 2.526 -14.158 -17.537 1.00 94.88 324 ALA A O 1
ATOM 2481 N N . LEU A 1 325 ? 0.483 -14.011 -18.442 1.00 95.69 325 LEU A N 1
ATOM 2482 C CA . LEU A 1 325 ? 0.931 -14.300 -19.805 1.00 95.69 325 LEU A CA 1
ATOM 2483 C C . LEU A 1 325 ? 1.847 -13.188 -20.314 1.00 95.69 325 LEU A C 1
ATOM 2485 O O . LEU A 1 325 ? 1.427 -12.040 -20.443 1.00 95.69 325 LEU A O 1
ATOM 2489 N N . ARG A 1 326 ? 3.081 -13.544 -20.680 1.00 93.12 326 ARG A N 1
ATOM 2490 C CA . ARG A 1 326 ? 4.073 -12.593 -21.224 1.00 93.12 326 ARG A CA 1
ATOM 2491 C C . ARG A 1 326 ? 4.090 -12.533 -22.748 1.00 93.12 326 ARG A C 1
ATOM 2493 O O . ARG A 1 326 ? 4.456 -11.518 -23.345 1.00 93.12 326 ARG A O 1
ATOM 2500 N N . MET A 1 327 ? 3.693 -13.626 -23.395 1.00 93.19 327 MET A N 1
ATOM 2501 C CA . MET A 1 327 ? 3.644 -13.742 -24.850 1.00 93.19 327 MET A CA 1
ATOM 2502 C C . MET A 1 327 ? 2.589 -14.745 -25.311 1.00 93.19 327 MET A C 1
ATOM 2504 O O . MET A 1 327 ? 2.213 -15.658 -24.580 1.00 93.19 327 MET A O 1
ATOM 2508 N N . LEU A 1 328 ? 2.152 -14.597 -26.564 1.00 95.12 328 LEU A N 1
ATOM 2509 C CA . LEU A 1 328 ? 1.336 -15.595 -27.255 1.00 95.12 328 LEU A CA 1
ATOM 2510 C C . LEU A 1 328 ? 2.224 -16.444 -28.186 1.00 95.12 328 LEU A C 1
ATOM 2512 O O . LEU A 1 328 ? 3.152 -15.906 -28.801 1.00 95.12 328 LEU A O 1
ATOM 2516 N N . PRO A 1 329 ? 1.945 -17.750 -28.344 1.00 94.69 329 PRO A N 1
ATOM 2517 C CA . PRO A 1 329 ? 2.746 -18.640 -29.178 1.00 94.69 329 PRO A CA 1
ATOM 2518 C C . PRO A 1 329 ? 2.697 -18.240 -30.659 1.00 94.69 329 PRO A C 1
ATOM 2520 O O . PRO A 1 329 ? 1.719 -17.681 -31.155 1.00 94.69 329 PRO A O 1
ATOM 2523 N N . THR A 1 330 ? 3.738 -18.588 -31.419 1.00 90.75 330 THR A N 1
ATOM 2524 C CA . THR A 1 330 ? 3.865 -18.206 -32.840 1.00 90.75 330 THR A CA 1
ATOM 2525 C C . THR A 1 330 ? 2.719 -18.716 -33.719 1.00 90.75 330 THR A C 1
ATOM 2527 O O . THR A 1 330 ? 2.389 -18.073 -34.713 1.00 90.75 330 THR A O 1
ATOM 2530 N N . GLY A 1 331 ? 2.078 -19.829 -33.351 1.00 89.94 331 GLY A N 1
ATOM 2531 C CA . GLY A 1 331 ? 0.909 -20.397 -34.031 1.00 89.94 331 GLY A CA 1
ATOM 2532 C C . GLY A 1 331 ? -0.448 -19.830 -33.596 1.00 89.94 331 GLY A C 1
ATOM 2533 O O . GLY A 1 331 ? -1.464 -20.312 -34.086 1.00 89.94 331 GLY A O 1
ATOM 2534 N N . PHE A 1 332 ? -0.502 -18.837 -32.699 1.00 95.69 332 PHE A N 1
ATOM 2535 C CA . PHE A 1 332 ? -1.760 -18.339 -32.121 1.00 95.69 332 PHE A CA 1
ATOM 2536 C C . PHE A 1 332 ? -2.758 -17.831 -33.174 1.00 95.69 332 PHE A C 1
ATOM 2538 O O . PHE A 1 332 ? -3.956 -18.074 -33.069 1.00 95.69 332 PHE A O 1
ATOM 2545 N N . GLY A 1 333 ? -2.271 -17.207 -34.252 1.00 92.19 333 GLY A N 1
ATOM 2546 C CA . GLY A 1 333 ? -3.111 -16.750 -35.363 1.00 92.19 333 GLY A CA 1
ATOM 2547 C C . GLY A 1 333 ? -3.856 -17.840 -36.142 1.00 92.19 333 GLY A C 1
ATOM 2548 O O . GLY A 1 333 ? -4.700 -17.520 -36.971 1.00 92.19 333 GLY A O 1
ATOM 2549 N N . LEU A 1 334 ? -3.560 -19.124 -35.905 1.00 95.06 334 LEU A N 1
ATOM 2550 C CA . LEU A 1 334 ? -4.248 -20.249 -36.548 1.00 95.06 334 LEU A CA 1
ATOM 2551 C C . LEU A 1 334 ? -5.648 -20.523 -35.970 1.00 95.06 334 LEU A C 1
ATOM 2553 O O . LEU A 1 334 ? -6.387 -21.325 -36.542 1.00 95.06 334 LEU A O 1
ATOM 2557 N N . LEU A 1 335 ? -6.042 -19.825 -34.896 1.00 96.50 335 LEU A N 1
ATOM 2558 C CA . LEU A 1 335 ? -7.404 -19.804 -34.348 1.00 96.50 335 LEU A CA 1
ATOM 2559 C C . LEU A 1 335 ? -8.377 -19.077 -35.303 1.00 96.50 335 LEU A C 1
ATOM 2561 O O . LEU A 1 335 ? -8.941 -18.032 -34.997 1.00 96.50 335 LEU A O 1
ATOM 2565 N N . SER A 1 336 ? -8.546 -19.616 -36.509 1.00 91.00 336 SER A N 1
ATOM 2566 C CA . SER A 1 336 ? -9.210 -18.947 -37.638 1.00 91.00 336 SER A CA 1
ATOM 2567 C C . SER A 1 336 ? -10.702 -18.654 -37.436 1.00 91.00 336 SER A C 1
ATOM 2569 O O . SER A 1 336 ? -11.234 -17.767 -38.105 1.00 91.00 336 SER A O 1
ATOM 2571 N N . SER A 1 337 ? -11.361 -19.352 -36.505 1.00 96.62 337 SER A N 1
ATOM 2572 C CA . SER A 1 337 ? -12.767 -19.128 -36.140 1.00 96.62 337 SER A CA 1
ATOM 2573 C C . SER A 1 337 ? -12.951 -18.180 -34.951 1.00 96.62 337 SER A C 1
ATOM 2575 O O . SER A 1 337 ? -14.092 -17.949 -34.550 1.00 96.62 337 SER A O 1
ATOM 2577 N N . LEU A 1 338 ? -11.870 -17.635 -34.379 1.00 98.19 338 LEU A N 1
ATOM 2578 C CA . LEU A 1 338 ? -11.934 -16.834 -33.158 1.00 98.19 338 LEU A CA 1
ATOM 2579 C C . LEU A 1 338 ? -12.686 -15.524 -33.404 1.00 98.19 338 LEU A C 1
ATOM 2581 O O . LEU A 1 338 ? -12.317 -14.736 -34.273 1.00 98.19 338 LEU A O 1
ATOM 2585 N N . VAL A 1 339 ? -13.740 -15.299 -32.619 1.00 98.31 339 VAL A N 1
ATOM 2586 C CA . VAL A 1 339 ? -14.633 -14.134 -32.704 1.00 98.31 339 VAL A CA 1
ATOM 2587 C C . VAL A 1 339 ? -14.430 -13.196 -31.517 1.00 98.31 339 VAL A C 1
ATOM 2589 O O . VAL A 1 339 ? -14.482 -11.978 -31.692 1.00 98.31 339 VAL A O 1
ATOM 2592 N N . ALA A 1 340 ? -14.179 -13.735 -30.324 1.00 98.38 340 ALA A N 1
ATOM 2593 C CA . ALA A 1 340 ? -13.943 -12.955 -29.116 1.00 98.38 340 ALA A CA 1
ATOM 2594 C C . ALA A 1 340 ? -12.694 -13.443 -28.379 1.00 98.38 340 ALA A C 1
ATOM 2596 O O . ALA A 1 340 ? -12.545 -14.639 -28.119 1.00 98.38 340 ALA A O 1
ATOM 2597 N N . LEU A 1 341 ? -11.820 -12.501 -28.034 1.00 98.38 341 LEU A N 1
ATOM 2598 C CA . LEU A 1 341 ? -10.613 -12.742 -27.259 1.00 98.38 341 LEU A CA 1
ATOM 2599 C C . LEU A 1 341 ? -10.537 -11.742 -26.107 1.00 98.38 341 LEU A C 1
ATOM 2601 O O . LEU A 1 341 ? -10.458 -10.536 -26.349 1.00 98.38 341 LEU A O 1
ATOM 2605 N N . ASP A 1 342 ? -10.521 -12.250 -24.879 1.00 98.06 342 ASP A N 1
ATOM 2606 C CA . ASP A 1 342 ? -10.171 -11.472 -23.693 1.00 98.06 342 ASP A CA 1
ATOM 2607 C C . ASP A 1 342 ? -8.857 -11.986 -23.108 1.00 98.06 342 ASP A C 1
ATOM 2609 O O . ASP A 1 342 ? -8.762 -13.135 -22.685 1.00 98.06 342 ASP A O 1
ATOM 2613 N N . ILE A 1 343 ? -7.833 -11.139 -23.125 1.00 96.69 343 ILE A N 1
ATOM 2614 C CA . ILE A 1 343 ? -6.498 -11.400 -22.569 1.00 96.69 343 ILE A CA 1
ATOM 2615 C C . ILE A 1 343 ? -6.071 -10.232 -21.668 1.00 96.69 343 ILE A C 1
ATOM 2617 O O . ILE A 1 343 ? -4.884 -9.924 -21.548 1.00 96.69 343 ILE A O 1
ATOM 2621 N N . SER A 1 344 ? -7.041 -9.536 -21.066 1.00 93.06 344 SER A N 1
ATOM 2622 C CA . SER A 1 344 ? -6.785 -8.404 -20.173 1.00 93.06 344 SER A CA 1
ATOM 2623 C C . SER A 1 344 ? -6.084 -8.826 -18.871 1.00 93.06 344 SER A C 1
ATOM 2625 O O . SER A 1 344 ? -6.011 -10.006 -18.563 1.00 93.06 344 SER A O 1
ATOM 2627 N N . HIS A 1 345 ? -5.505 -7.898 -18.106 1.00 91.25 345 HIS A N 1
ATOM 2628 C CA . HIS A 1 345 ? -4.789 -8.192 -16.852 1.00 91.25 345 HIS A CA 1
ATOM 2629 C C . HIS A 1 345 ? -3.745 -9.316 -17.008 1.00 91.25 345 HIS A C 1
ATOM 2631 O O . HIS A 1 345 ? -3.825 -10.352 -16.350 1.00 91.25 345 HIS A O 1
ATOM 2637 N N . ASN A 1 346 ? -2.802 -9.106 -17.927 1.00 93.25 346 ASN A N 1
ATOM 2638 C CA . ASN A 1 346 ? -1.660 -9.978 -18.205 1.00 93.25 346 ASN A CA 1
ATOM 2639 C C . ASN A 1 346 ? -0.386 -9.121 -18.399 1.00 93.25 346 ASN A C 1
ATOM 2641 O O . ASN A 1 346 ? -0.411 -7.898 -18.244 1.00 93.25 346 ASN A O 1
ATOM 2645 N N . GLU A 1 347 ? 0.737 -9.748 -18.753 1.00 91.44 347 GLU A N 1
ATOM 2646 C CA . GLU A 1 347 ? 2.049 -9.106 -18.930 1.00 91.44 347 GLU A CA 1
ATOM 2647 C C . GLU A 1 347 ? 2.504 -9.091 -20.403 1.00 91.44 347 GLU A C 1
ATOM 2649 O O . GLU A 1 347 ? 3.704 -9.115 -20.694 1.00 91.44 347 GLU A O 1
ATOM 2654 N N . LEU A 1 348 ? 1.569 -9.079 -21.361 1.00 90.94 348 LEU A N 1
ATOM 2655 C CA . LEU A 1 348 ? 1.900 -9.259 -22.776 1.00 90.94 348 LEU A CA 1
ATOM 2656 C C . LEU A 1 348 ? 2.804 -8.136 -23.291 1.00 90.94 348 LEU A C 1
ATOM 2658 O O . LEU A 1 348 ? 2.454 -6.959 -23.227 1.00 90.94 348 LEU A O 1
ATOM 2662 N N . ALA A 1 349 ? 3.943 -8.503 -23.879 1.00 86.62 349 ALA A N 1
ATOM 2663 C CA . ALA A 1 349 ? 4.871 -7.537 -24.468 1.00 86.62 349 ALA A CA 1
ATOM 2664 C C . ALA A 1 349 ? 4.502 -7.155 -25.915 1.00 86.62 349 ALA A C 1
ATOM 2666 O O . ALA A 1 349 ? 4.666 -6.007 -26.330 1.00 86.62 349 ALA A O 1
ATOM 2667 N N . ALA A 1 350 ? 4.022 -8.119 -26.705 1.00 87.44 350 ALA A N 1
ATOM 2668 C CA . ALA A 1 350 ? 3.811 -7.971 -28.144 1.00 87.44 350 ALA A CA 1
ATOM 2669 C C . ALA A 1 350 ? 2.910 -9.082 -28.709 1.00 87.44 350 ALA A C 1
ATOM 2671 O O . ALA A 1 350 ? 2.809 -10.168 -28.134 1.00 87.44 350 ALA A O 1
ATOM 2672 N N . PHE A 1 351 ? 2.312 -8.844 -29.880 1.00 90.44 351 PHE A N 1
ATOM 2673 C CA . PHE A 1 351 ? 1.651 -9.897 -30.648 1.00 90.44 351 PHE A CA 1
ATOM 2674 C C . PHE A 1 351 ? 2.650 -10.718 -31.479 1.00 90.44 351 PHE A C 1
ATOM 2676 O O . PHE A 1 351 ? 3.642 -10.171 -31.975 1.00 90.44 351 PHE A O 1
ATOM 2683 N N . PRO A 1 352 ? 2.385 -12.020 -31.699 1.00 90.88 352 PRO A N 1
ATOM 2684 C CA . PRO A 1 352 ? 3.116 -12.821 -32.672 1.00 90.88 352 PRO A CA 1
ATOM 2685 C C . PRO A 1 352 ? 2.750 -12.394 -34.101 1.00 90.88 352 PRO A C 1
ATOM 2687 O O . PRO A 1 352 ? 1.633 -11.958 -34.366 1.00 90.88 352 PRO A O 1
ATOM 2690 N N . ALA A 1 353 ? 3.657 -12.599 -35.061 1.00 86.19 353 ALA A N 1
ATOM 2691 C CA . ALA A 1 353 ? 3.432 -12.224 -36.465 1.00 86.19 353 ALA A CA 1
ATOM 2692 C C . ALA A 1 353 ? 2.182 -12.878 -37.094 1.00 86.19 353 ALA A C 1
ATOM 2694 O O . ALA A 1 353 ? 1.591 -12.331 -38.022 1.00 86.19 353 ALA A O 1
ATOM 2695 N N . SER A 1 354 ? 1.762 -14.040 -36.586 1.00 91.19 354 SER A N 1
ATOM 2696 C CA . SER A 1 354 ? 0.553 -14.727 -37.042 1.00 91.19 354 SER A CA 1
ATOM 2697 C C . SER A 1 354 ? -0.744 -14.062 -36.580 1.00 91.19 354 SER A C 1
ATOM 2699 O O . SER A 1 354 ? -1.785 -14.368 -37.145 1.00 91.19 354 SER A O 1
ATOM 2701 N N . PHE A 1 355 ? -0.725 -13.153 -35.600 1.00 93.44 355 PHE A N 1
ATOM 2702 C CA . PHE A 1 355 ? -1.940 -12.604 -34.983 1.00 93.44 355 PHE A CA 1
ATOM 2703 C C . PHE A 1 355 ? -2.887 -11.928 -35.992 1.00 93.44 355 PHE A C 1
ATOM 2705 O O . PHE A 1 355 ? -4.103 -12.054 -35.881 1.00 93.44 355 PHE A O 1
ATOM 2712 N N . SER A 1 356 ? -2.349 -11.312 -37.051 1.00 90.19 356 SER A N 1
ATOM 2713 C CA . SER A 1 356 ? -3.134 -10.724 -38.154 1.00 90.19 356 SER A CA 1
ATOM 2714 C C . SER A 1 356 ? -3.918 -11.747 -38.999 1.00 90.19 356 SER A C 1
ATOM 2716 O O . SER A 1 356 ? -4.704 -11.359 -39.859 1.00 90.19 356 SER A O 1
ATOM 2718 N N . LEU A 1 357 ? -3.730 -13.055 -38.787 1.00 93.19 357 LEU A N 1
ATOM 2719 C CA . LEU A 1 357 ? -4.524 -14.111 -39.430 1.00 93.19 357 LEU A CA 1
ATOM 2720 C C . LEU A 1 357 ? -5.921 -14.277 -38.804 1.00 93.19 357 LEU A C 1
ATOM 2722 O O . LEU A 1 357 ? -6.778 -14.929 -39.405 1.00 93.19 357 LEU A O 1
ATOM 2726 N N . LEU A 1 358 ? -6.180 -13.659 -37.644 1.00 95.12 358 LEU A N 1
ATOM 2727 C CA . LEU A 1 358 ? -7.463 -13.687 -36.929 1.00 95.12 358 LEU A CA 1
ATOM 2728 C C . LEU A 1 358 ? -8.521 -12.795 -37.610 1.00 95.12 358 LEU A C 1
ATOM 2730 O O . LEU A 1 358 ? -9.054 -11.847 -37.040 1.00 95.12 358 LEU A O 1
ATOM 2734 N N . THR A 1 359 ? -8.832 -13.093 -38.870 1.00 93.25 359 THR A N 1
ATOM 2735 C CA . THR A 1 359 ? -9.695 -12.260 -39.727 1.00 93.25 359 THR A CA 1
ATOM 2736 C C . THR A 1 359 ? -11.170 -12.243 -39.316 1.00 93.25 359 THR A C 1
ATOM 2738 O O . THR A 1 359 ? -11.896 -11.348 -39.746 1.00 93.25 359 THR A O 1
ATOM 2741 N N . GLN A 1 360 ? -11.613 -13.191 -38.484 1.00 96.19 360 GLN A N 1
ATOM 2742 C CA . GLN A 1 360 ? -12.979 -13.274 -37.943 1.00 96.19 360 GLN A CA 1
ATOM 2743 C C . GLN A 1 360 ? -13.136 -12.601 -36.570 1.00 96.19 360 GLN A C 1
ATOM 2745 O O . GLN A 1 360 ? -14.251 -12.544 -36.052 1.00 96.19 360 GLN A O 1
ATOM 2750 N N . LEU A 1 361 ? -12.049 -12.080 -35.984 1.00 97.69 361 LEU A N 1
ATOM 2751 C CA . LEU A 1 361 ? -12.069 -11.499 -34.646 1.00 97.69 361 LEU A CA 1
ATOM 2752 C C . LEU A 1 361 ? -12.908 -10.218 -34.635 1.00 97.69 361 LEU A C 1
ATOM 2754 O O . LEU A 1 361 ? -12.605 -9.266 -35.351 1.00 97.69 361 LEU A O 1
ATOM 2758 N N . GLN A 1 362 ? -13.955 -10.208 -33.812 1.00 97.50 362 GLN A N 1
ATOM 2759 C CA . GLN A 1 362 ? -14.896 -9.097 -33.656 1.00 97.50 362 GLN A CA 1
ATOM 2760 C C . GLN A 1 362 ? -14.679 -8.345 -32.345 1.00 97.50 362 GLN A C 1
ATOM 2762 O O . GLN A 1 362 ? -14.837 -7.128 -32.317 1.00 97.50 362 GLN A O 1
ATOM 2767 N N . THR A 1 363 ? -14.307 -9.042 -31.269 1.00 97.94 363 THR A N 1
ATOM 2768 C CA . THR A 1 363 ? -14.061 -8.439 -29.951 1.00 97.94 363 THR A CA 1
ATOM 2769 C C . THR A 1 363 ? -12.666 -8.786 -29.458 1.00 97.94 363 THR A C 1
ATOM 2771 O O . THR A 1 363 ? -12.309 -9.961 -29.399 1.00 97.94 363 THR A O 1
ATOM 2774 N N . LEU A 1 364 ? -11.900 -7.763 -29.084 1.00 97.62 364 LEU A N 1
ATOM 2775 C CA . LEU A 1 364 ? -10.564 -7.903 -28.521 1.00 97.62 364 LEU A CA 1
ATOM 2776 C C . LEU A 1 364 ? -10.428 -7.036 -27.267 1.00 97.62 364 LEU A C 1
ATOM 2778 O O . LEU A 1 364 ? -10.530 -5.811 -27.353 1.00 97.62 364 LEU A O 1
ATOM 2782 N N . ASN A 1 365 ? -10.181 -7.669 -26.122 1.00 97.25 365 ASN A N 1
ATOM 2783 C CA . ASN A 1 365 ? -9.874 -6.994 -24.866 1.00 97.25 365 ASN A CA 1
ATOM 2784 C C . ASN A 1 365 ? -8.416 -7.256 -24.459 1.00 97.25 365 ASN A C 1
ATOM 2786 O O . ASN A 1 365 ? -8.013 -8.396 -24.230 1.00 97.25 365 ASN A O 1
ATOM 2790 N N . LEU A 1 366 ? -7.634 -6.180 -24.400 1.00 94.62 366 LEU A N 1
ATOM 2791 C CA . LEU A 1 366 ? -6.209 -6.146 -24.062 1.00 94.62 366 LEU A CA 1
ATOM 2792 C C . LEU A 1 366 ? -5.944 -5.361 -22.778 1.00 94.62 366 LEU A C 1
ATOM 2794 O O . LEU A 1 366 ? -4.779 -5.112 -22.460 1.00 94.62 366 LEU A O 1
ATOM 2798 N N . GLY A 1 367 ? -6.992 -4.931 -22.069 1.00 89.94 367 GLY A N 1
ATOM 2799 C CA . GLY A 1 367 ? -6.861 -4.012 -20.947 1.00 89.94 367 GLY A CA 1
ATOM 2800 C C . GLY A 1 367 ? -5.819 -4.472 -19.922 1.00 89.94 367 GLY A C 1
ATOM 2801 O O . GLY A 1 367 ? -5.624 -5.662 -19.721 1.00 89.94 367 GLY A O 1
ATOM 2802 N N . PHE A 1 368 ? -5.126 -3.548 -19.264 1.00 83.75 368 PHE A N 1
ATOM 2803 C CA . PHE A 1 368 ? -4.145 -3.839 -18.211 1.00 83.75 368 PHE A CA 1
ATOM 2804 C C . PHE A 1 368 ? -2.916 -4.666 -18.647 1.00 83.75 368 PHE A C 1
ATOM 2806 O O . PHE A 1 368 ? -2.217 -5.197 -17.792 1.00 83.75 368 PHE A O 1
ATOM 2813 N N . ASN A 1 369 ? -2.581 -4.713 -19.942 1.00 81.88 369 ASN A N 1
ATOM 2814 C CA . ASN A 1 369 ? -1.279 -5.199 -20.426 1.00 81.88 369 ASN A CA 1
ATOM 2815 C C . ASN A 1 369 ? -0.280 -4.032 -20.557 1.00 81.88 369 ASN A C 1
ATOM 2817 O O . ASN A 1 369 ? -0.054 -3.504 -21.646 1.00 81.88 369 ASN A O 1
ATOM 2821 N N . ARG A 1 370 ? 0.297 -3.579 -19.435 1.00 78.56 370 ARG A N 1
ATOM 2822 C CA . ARG A 1 370 ? 1.124 -2.347 -19.369 1.00 78.56 370 ARG A CA 1
ATOM 2823 C C . ARG A 1 370 ? 2.450 -2.424 -20.136 1.00 78.56 370 ARG A C 1
ATOM 2825 O O . ARG A 1 370 ? 2.957 -1.390 -20.564 1.00 78.56 370 ARG A O 1
ATOM 2832 N N . SER A 1 371 ? 2.996 -3.626 -20.309 1.00 78.06 371 SER A N 1
ATOM 2833 C CA . SER A 1 371 ? 4.251 -3.876 -21.037 1.00 78.06 371 SER A CA 1
ATOM 2834 C C . SER A 1 371 ? 4.068 -3.912 -22.559 1.00 78.06 371 SER A C 1
ATOM 2836 O O . SER A 1 371 ? 5.046 -4.046 -23.298 1.00 78.06 371 SER A O 1
ATOM 2838 N N . MET A 1 372 ? 2.827 -3.807 -23.043 1.00 81.81 372 MET A N 1
ATOM 2839 C CA . MET A 1 372 ? 2.497 -4.079 -24.434 1.00 81.81 372 MET A CA 1
ATOM 2840 C C . MET A 1 372 ? 2.917 -2.948 -25.374 1.00 81.81 372 MET A C 1
ATOM 2842 O O . MET A 1 372 ? 2.406 -1.828 -25.325 1.00 81.81 372 MET A O 1
ATOM 2846 N N . GLN A 1 373 ? 3.805 -3.257 -26.317 1.00 78.56 373 GLN A N 1
ATOM 2847 C CA . GLN A 1 373 ? 4.310 -2.303 -27.306 1.00 78.56 373 GLN A CA 1
ATOM 2848 C C . GLN A 1 373 ? 3.392 -2.203 -28.533 1.00 78.56 373 GLN A C 1
ATOM 2850 O O . GLN A 1 373 ? 3.769 -2.549 -29.653 1.00 78.56 373 GLN A O 1
ATOM 2855 N N . LEU A 1 374 ? 2.177 -1.679 -28.350 1.00 77.38 374 LEU A N 1
ATOM 2856 C CA . LEU A 1 374 ? 1.177 -1.599 -29.427 1.00 77.38 374 LEU A CA 1
ATOM 2857 C C . LEU A 1 374 ? 1.566 -0.690 -30.613 1.00 77.38 374 LEU A C 1
ATOM 2859 O O . LEU A 1 374 ? 0.966 -0.804 -31.680 1.00 77.38 374 LEU A O 1
ATOM 2863 N N . HIS A 1 375 ? 2.554 0.196 -30.451 1.00 68.75 375 HIS A N 1
ATOM 2864 C CA . HIS A 1 375 ? 3.006 1.139 -31.487 1.00 68.75 375 HIS A CA 1
ATOM 2865 C C . HIS A 1 375 ? 4.050 0.559 -32.452 1.00 68.75 375 HIS A C 1
ATOM 2867 O O . HIS A 1 375 ? 4.295 1.141 -33.503 1.00 68.75 375 HIS A O 1
ATOM 2873 N N . CYS A 1 376 ? 4.681 -0.566 -32.107 1.00 57.59 376 CYS A N 1
ATOM 2874 C CA . CYS A 1 376 ? 5.780 -1.144 -32.886 1.00 57.59 376 CYS A CA 1
ATOM 2875 C C . CYS A 1 376 ? 5.320 -2.238 -33.864 1.00 57.59 376 CYS A C 1
ATOM 2877 O O . CYS A 1 376 ? 6.156 -2.889 -34.489 1.00 57.59 376 CYS A O 1
ATOM 2879 N N . GLN A 1 377 ? 4.009 -2.467 -33.983 1.00 66.25 377 GLN A N 1
ATOM 2880 C CA . GLN A 1 377 ? 3.432 -3.560 -34.761 1.00 66.25 377 GLN A CA 1
ATOM 2881 C C . GLN A 1 377 ? 2.264 -3.063 -35.612 1.00 66.25 377 GLN A C 1
ATOM 2883 O O . GLN A 1 377 ? 1.368 -2.394 -35.106 1.00 66.25 377 GLN A O 1
ATOM 2888 N N . GLU A 1 378 ? 2.253 -3.413 -36.898 1.00 76.56 378 GLU A N 1
ATOM 2889 C CA . GLU A 1 378 ? 1.091 -3.211 -37.766 1.00 76.56 378 GLU A CA 1
ATOM 2890 C C . GLU A 1 378 ? 0.183 -4.443 -37.700 1.00 76.56 378 GLU A C 1
ATOM 2892 O O . GLU A 1 378 ? 0.619 -5.564 -37.975 1.00 76.56 378 GLU A O 1
ATOM 2897 N N . LEU A 1 379 ? -1.089 -4.239 -37.346 1.00 83.94 379 LEU A N 1
ATOM 2898 C CA . LEU A 1 379 ? -2.094 -5.300 -37.286 1.00 83.94 379 LEU A CA 1
ATOM 2899 C C . LEU A 1 379 ? -3.187 -5.074 -38.321 1.00 83.94 379 LEU A C 1
ATOM 2901 O O . LEU A 1 379 ? -3.659 -3.956 -38.524 1.00 83.94 379 LEU A O 1
ATOM 2905 N N . HIS A 1 380 ? -3.636 -6.163 -38.937 1.00 86.69 380 HIS A N 1
ATOM 2906 C CA . HIS A 1 380 ? -4.748 -6.138 -39.876 1.00 86.69 380 HIS A CA 1
ATOM 2907 C C . HIS A 1 380 ? -5.880 -7.038 -39.376 1.00 86.69 380 HIS A C 1
ATOM 2909 O O . HIS A 1 380 ? -5.815 -8.255 -39.514 1.00 86.69 380 HIS A O 1
ATOM 2915 N N . LEU A 1 381 ? -6.916 -6.428 -38.792 1.00 91.19 381 LEU A N 1
ATOM 2916 C CA . LEU A 1 381 ? -8.079 -7.118 -38.222 1.00 91.19 381 LEU A CA 1
ATOM 2917 C C . LEU A 1 381 ? -9.372 -6.584 -38.874 1.00 91.19 381 LEU A C 1
ATOM 2919 O O . LEU A 1 381 ? -10.015 -5.682 -38.334 1.00 91.19 381 LEU A O 1
ATOM 2923 N N . PRO A 1 382 ? -9.746 -7.084 -40.068 1.00 89.31 382 PRO A N 1
ATOM 2924 C CA . PRO A 1 382 ? -10.781 -6.470 -40.904 1.00 89.31 382 PRO A CA 1
ATOM 2925 C C . PRO A 1 382 ? -12.200 -6.556 -40.324 1.00 89.31 382 PRO A C 1
ATOM 2927 O O . PRO A 1 382 ? -13.039 -5.729 -40.676 1.00 89.31 382 PRO A O 1
ATOM 2930 N N . SER A 1 383 ? -12.468 -7.518 -39.437 1.00 93.88 383 SER A N 1
ATOM 2931 C CA . SER A 1 383 ? -13.794 -7.744 -38.840 1.00 93.88 383 SER A CA 1
ATOM 2932 C C . SER A 1 383 ? -13.944 -7.172 -37.426 1.00 93.88 383 SER A C 1
ATOM 2934 O O . SER A 1 383 ? -14.990 -7.370 -36.813 1.00 93.88 383 SER A O 1
ATOM 2936 N N . LEU A 1 384 ? -12.926 -6.481 -36.894 1.00 94.94 384 LEU A N 1
ATOM 2937 C CA . LEU A 1 384 ? -12.931 -6.047 -35.498 1.00 94.94 384 LEU A CA 1
ATOM 2938 C C . LEU A 1 384 ? -13.976 -4.952 -35.267 1.00 94.94 384 LEU A C 1
ATOM 2940 O O . LEU A 1 384 ? -13.912 -3.880 -35.869 1.00 94.94 384 LEU A O 1
ATOM 2944 N N . GLU A 1 385 ? -14.926 -5.227 -34.375 1.00 94.81 385 GLU A N 1
ATOM 2945 C CA . GLU A 1 385 ? -16.031 -4.335 -34.021 1.00 94.81 385 GLU A CA 1
ATOM 2946 C C . GLU A 1 385 ? -15.834 -3.667 -32.654 1.00 94.81 385 GLU A C 1
ATOM 2948 O O . GLU A 1 385 ? -16.289 -2.540 -32.458 1.00 94.81 385 GLU A O 1
ATOM 2953 N N . SER A 1 386 ? -15.157 -4.331 -31.713 1.00 95.62 386 SER A N 1
ATOM 2954 C CA . SER A 1 386 ? -14.903 -3.82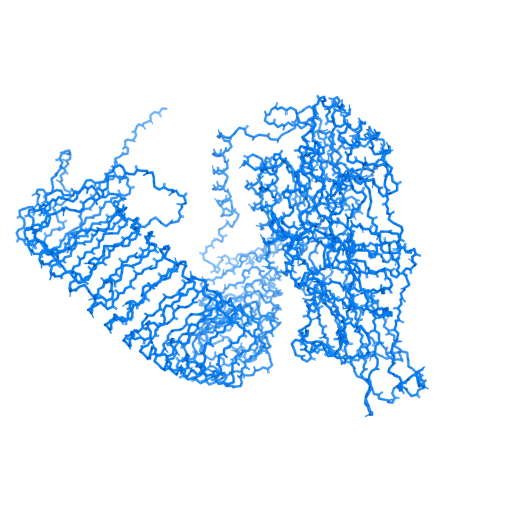8 -30.362 1.00 95.62 386 SER A CA 1
ATOM 2955 C C . SER A 1 386 ? -13.448 -4.041 -29.960 1.00 95.62 386 SER A C 1
ATOM 2957 O O . SER A 1 386 ? -12.959 -5.171 -29.975 1.00 95.62 386 SER A O 1
ATOM 2959 N N . LEU A 1 387 ? -12.785 -2.961 -29.549 1.00 94.75 387 LEU A N 1
ATOM 2960 C CA . LEU A 1 387 ? -11.415 -2.973 -29.037 1.00 94.75 387 LEU A CA 1
ATOM 2961 C C . LEU A 1 387 ? -11.350 -2.290 -27.668 1.00 94.75 387 LEU A C 1
ATOM 2963 O O . LEU A 1 387 ? -11.771 -1.138 -27.527 1.00 94.75 387 LEU A O 1
ATOM 2967 N N . ASP A 1 388 ? -10.783 -2.985 -26.687 1.00 93.75 388 ASP A N 1
ATOM 2968 C CA . ASP A 1 388 ? -10.414 -2.429 -25.386 1.00 93.75 388 ASP A CA 1
ATOM 2969 C C . ASP A 1 388 ? -8.897 -2.517 -25.180 1.00 93.75 388 ASP A C 1
ATOM 2971 O O . ASP A 1 388 ? -8.306 -3.590 -25.272 1.00 93.75 388 ASP A O 1
ATOM 2975 N N . VAL A 1 389 ? -8.275 -1.366 -24.937 1.00 90.94 389 VAL A N 1
ATOM 2976 C CA . VAL A 1 389 ? -6.839 -1.178 -24.662 1.00 90.94 389 VAL A CA 1
ATOM 2977 C C . VAL A 1 389 ? -6.652 -0.251 -23.454 1.00 90.94 389 VAL A C 1
ATOM 2979 O O . VAL A 1 389 ? -5.791 0.635 -23.427 1.00 90.94 389 VAL A O 1
ATOM 2982 N N . SER A 1 390 ? -7.528 -0.390 -22.462 1.00 85.44 390 SER A N 1
ATOM 2983 C CA . SER A 1 390 ? -7.473 0.381 -21.219 1.00 85.44 390 SER A CA 1
ATOM 2984 C C . SER A 1 390 ? -6.241 0.026 -20.387 1.00 85.44 390 SER A C 1
ATOM 2986 O O . SER A 1 390 ? -5.804 -1.117 -20.397 1.00 85.44 390 SER A O 1
ATOM 2988 N N . CYS A 1 391 ? -5.669 0.969 -19.637 1.00 81.12 391 CYS A N 1
ATOM 2989 C CA . CYS A 1 391 ? -4.531 0.703 -18.744 1.00 81.12 391 CYS A CA 1
ATOM 2990 C C . CYS A 1 391 ? -3.305 0.055 -19.431 1.00 81.12 391 CYS A C 1
ATOM 2992 O O . CYS A 1 391 ? -2.573 -0.703 -18.797 1.00 81.12 391 CYS A O 1
ATOM 2994 N N . CYS A 1 392 ? -3.068 0.339 -20.715 1.00 79.94 392 CYS A N 1
ATOM 2995 C CA . CYS A 1 392 ? -1.945 -0.197 -21.500 1.00 79.94 392 CYS A CA 1
ATOM 2996 C C . CYS A 1 392 ? -0.767 0.792 -21.608 1.00 79.94 392 CYS A C 1
ATOM 2998 O O . CYS A 1 392 ? 0.081 0.656 -22.487 1.00 79.94 392 CYS A O 1
ATOM 3000 N N . SER A 1 393 ? -0.724 1.821 -20.754 1.00 80.06 393 SER A N 1
ATOM 3001 C CA . SER A 1 393 ? 0.316 2.864 -20.752 1.00 80.06 393 SER A CA 1
ATOM 3002 C C . SER A 1 393 ? 0.459 3.621 -22.086 1.00 80.06 393 SER A C 1
ATOM 3004 O O . SER A 1 393 ? 1.538 4.113 -22.430 1.00 80.06 393 SER A O 1
ATOM 3006 N N . LEU A 1 394 ? -0.626 3.749 -22.856 1.00 79.38 394 LEU A N 1
ATOM 3007 C CA . LEU A 1 394 ? -0.589 4.362 -24.183 1.00 79.38 394 LEU A CA 1
ATOM 3008 C C . LEU A 1 394 ? -0.395 5.879 -24.106 1.00 79.38 394 LEU A C 1
ATOM 3010 O O . LEU A 1 394 ? -1.202 6.585 -23.507 1.00 79.38 394 LEU A O 1
ATOM 3014 N N . LYS A 1 395 ? 0.650 6.389 -24.770 1.00 82.12 395 LYS A N 1
ATOM 3015 C CA . LYS A 1 395 ? 0.884 7.835 -24.975 1.00 82.12 395 LYS A CA 1
ATOM 3016 C C . LYS A 1 395 ? 0.172 8.381 -26.220 1.00 82.12 395 LYS A C 1
ATOM 3018 O O . LYS A 1 395 ? -0.144 9.565 -26.291 1.00 82.12 395 LYS A O 1
ATOM 3023 N N . SER A 1 396 ? -0.106 7.511 -27.184 1.00 82.12 396 SER A N 1
ATOM 3024 C CA . SER A 1 396 ? -0.878 7.791 -28.397 1.00 82.12 396 SER A CA 1
ATOM 3025 C C . SER A 1 396 ? -1.721 6.573 -28.776 1.00 82.12 396 SER A C 1
ATOM 3027 O O . SER A 1 396 ? -1.519 5.478 -28.253 1.00 82.12 396 SER A O 1
ATOM 3029 N N . VAL A 1 397 ? -2.700 6.764 -29.660 1.00 82.38 397 VAL A N 1
ATOM 3030 C CA . VAL A 1 397 ? -3.457 5.650 -30.247 1.00 82.38 397 VAL A CA 1
ATOM 3031 C C . VAL A 1 397 ? -2.609 5.037 -31.373 1.00 82.38 397 VAL A C 1
ATOM 3033 O O . VAL A 1 397 ? -2.169 5.801 -32.232 1.00 82.38 397 VAL A O 1
ATOM 3036 N N . PRO A 1 398 ? -2.378 3.710 -31.404 1.00 81.75 398 PRO A N 1
ATOM 3037 C CA . PRO A 1 398 ? -1.580 3.069 -32.450 1.00 81.75 398 PRO A CA 1
ATOM 3038 C C . PRO A 1 398 ? -2.145 3.263 -33.865 1.00 81.75 398 PRO A C 1
ATOM 3040 O O . PRO A 1 398 ? -3.358 3.189 -34.065 1.00 81.75 398 PRO A O 1
ATOM 3043 N N . ASP A 1 399 ? -1.270 3.423 -34.863 1.00 78.50 399 ASP A N 1
ATOM 3044 C CA . ASP A 1 399 ? -1.671 3.741 -36.244 1.00 78.50 399 ASP A CA 1
ATOM 3045 C C . ASP A 1 399 ? -2.560 2.668 -36.886 1.00 78.50 399 ASP A C 1
ATOM 3047 O O . ASP A 1 399 ? -3.479 2.990 -37.630 1.00 78.50 399 ASP A O 1
ATOM 3051 N N . TRP A 1 400 ? -2.360 1.387 -36.578 1.00 82.75 400 TRP A N 1
ATOM 3052 C CA . TRP A 1 400 ? -3.178 0.309 -37.145 1.00 82.75 400 TRP A CA 1
ATOM 3053 C C . TRP A 1 400 ? -4.641 0.345 -36.674 1.00 82.75 400 TRP A C 1
ATOM 3055 O O . TRP A 1 400 ? -5.513 -0.160 -37.382 1.00 82.75 400 TRP A O 1
ATOM 3065 N N . VAL A 1 401 ? -4.945 0.999 -35.542 1.00 82.62 401 VAL A N 1
ATOM 3066 C CA . VAL A 1 401 ? -6.330 1.217 -35.079 1.00 82.62 401 VAL A CA 1
ATOM 3067 C C . VAL A 1 401 ? -7.113 2.037 -36.110 1.00 82.62 401 VAL A C 1
ATOM 3069 O O . VAL A 1 401 ? -8.306 1.815 -36.304 1.00 82.62 401 VAL A O 1
ATOM 3072 N N . ALA A 1 402 ? -6.434 2.925 -36.846 1.00 73.81 402 ALA A N 1
ATOM 3073 C CA . ALA A 1 402 ? -7.014 3.671 -37.959 1.00 73.81 402 ALA A CA 1
ATOM 3074 C C . ALA A 1 402 ? -7.469 2.777 -39.128 1.00 73.81 402 ALA A C 1
ATOM 3076 O O . ALA A 1 402 ? -8.382 3.140 -39.869 1.00 73.81 402 ALA A O 1
ATOM 3077 N N . GLY A 1 403 ? -6.840 1.612 -39.306 1.00 74.94 403 GLY A N 1
ATOM 3078 C CA . GLY A 1 403 ? -7.167 0.645 -40.356 1.00 74.94 403 GLY A CA 1
ATOM 3079 C C . GLY A 1 403 ? -8.395 -0.223 -40.056 1.00 74.94 403 GLY A C 1
ATOM 3080 O O . GLY A 1 403 ? -8.821 -0.993 -40.919 1.00 74.94 403 GLY A O 1
ATOM 3081 N N . LEU A 1 404 ? -8.983 -0.117 -38.859 1.00 85.44 404 LEU A N 1
ATOM 3082 C CA . LEU A 1 404 ? -10.100 -0.951 -38.408 1.00 85.44 404 LEU A CA 1
ATOM 3083 C C . LEU A 1 404 ? -11.448 -0.427 -38.925 1.00 85.44 404 LEU A C 1
ATOM 3085 O O . LEU A 1 404 ? -12.213 0.229 -38.220 1.00 85.44 404 LEU A O 1
ATOM 3089 N N . THR A 1 405 ? -11.758 -0.729 -40.185 1.00 84.00 405 THR A N 1
ATOM 3090 C CA . THR A 1 405 ? -12.947 -0.184 -40.873 1.00 84.00 405 THR A CA 1
ATOM 3091 C C . THR A 1 405 ? -14.307 -0.611 -40.294 1.00 84.00 405 THR A C 1
ATOM 3093 O O . THR A 1 405 ? -15.303 0.067 -40.550 1.00 84.00 405 THR A O 1
ATOM 3096 N N . CYS A 1 406 ? -14.361 -1.682 -39.493 1.00 89.44 406 CYS A N 1
ATOM 3097 C CA . CYS A 1 406 ? -15.584 -2.202 -38.865 1.00 89.44 406 CYS A CA 1
ATOM 3098 C C . CYS A 1 406 ? -15.765 -1.778 -37.395 1.00 89.44 406 CYS A C 1
ATOM 3100 O O . CYS A 1 406 ? -16.767 -2.148 -36.782 1.00 89.44 406 CYS A O 1
ATOM 3102 N N . LEU A 1 407 ? -14.836 -1.000 -36.827 1.00 89.88 407 LEU A N 1
ATOM 3103 C CA . LEU A 1 407 ? -14.803 -0.698 -35.395 1.00 89.88 407 LEU A CA 1
ATOM 3104 C C . LEU A 1 407 ? -16.002 0.165 -34.961 1.00 89.88 407 LEU A C 1
ATOM 3106 O O . LEU A 1 407 ? -16.141 1.316 -35.377 1.00 89.88 407 LEU A O 1
ATOM 3110 N N . LYS A 1 408 ? -16.852 -0.392 -34.093 1.00 90.94 408 LYS A N 1
ATOM 3111 C CA . LYS A 1 408 ? -18.045 0.243 -33.504 1.00 90.94 408 LYS A CA 1
ATOM 3112 C C . LYS A 1 408 ? -17.791 0.754 -32.086 1.00 90.94 408 LYS A C 1
ATOM 3114 O O . LYS A 1 408 ? -18.328 1.801 -31.724 1.00 90.94 408 LYS A O 1
ATOM 3119 N N . LYS A 1 409 ? -16.967 0.051 -31.301 1.00 91.62 409 LYS A N 1
ATOM 3120 C CA . LYS A 1 409 ? -16.633 0.391 -29.911 1.00 91.62 409 LYS A CA 1
ATOM 3121 C C . LYS A 1 409 ? -15.123 0.457 -29.701 1.00 91.62 409 LYS A C 1
ATOM 3123 O O . LYS A 1 409 ? -14.413 -0.501 -29.993 1.00 91.62 409 LYS A O 1
ATOM 3128 N N . LEU A 1 410 ? -14.649 1.569 -29.145 1.00 91.62 410 LEU A N 1
ATOM 3129 C CA . LEU A 1 410 ? -13.249 1.761 -28.773 1.00 91.62 410 LEU A CA 1
ATOM 3130 C C . LEU A 1 410 ? -13.138 2.241 -27.323 1.00 91.62 410 LEU A C 1
ATOM 3132 O O . LEU A 1 410 ? -13.689 3.283 -26.962 1.00 91.62 410 LEU A O 1
ATOM 3136 N N . THR A 1 411 ? -12.405 1.485 -26.510 1.00 91.44 411 THR A N 1
ATOM 3137 C CA . THR A 1 411 ? -12.199 1.755 -25.083 1.00 91.44 411 THR A CA 1
ATOM 3138 C C . THR A 1 411 ? -10.705 1.948 -24.809 1.00 91.44 411 THR A C 1
ATOM 3140 O O . THR A 1 411 ? -9.887 1.091 -25.129 1.00 91.44 411 THR A O 1
ATOM 3143 N N . LEU A 1 412 ? -10.347 3.120 -24.284 1.00 87.62 412 LEU A N 1
ATOM 3144 C CA . LEU A 1 412 ? -8.979 3.631 -24.114 1.00 87.62 412 LEU A CA 1
ATOM 3145 C C . LEU A 1 412 ? -8.765 4.166 -22.685 1.00 87.62 412 LEU A C 1
ATOM 3147 O O . LEU A 1 412 ? -8.003 5.113 -22.482 1.00 87.62 412 LEU A O 1
ATOM 3151 N N . GLN A 1 413 ? -9.479 3.637 -21.695 1.00 82.62 413 GLN A N 1
ATOM 3152 C CA . GLN A 1 413 ? -9.540 4.214 -20.349 1.00 82.62 413 GLN A CA 1
ATOM 3153 C C . GLN A 1 413 ? -8.174 4.166 -19.650 1.00 82.62 413 GLN A C 1
ATOM 3155 O O . GLN A 1 413 ? -7.390 3.254 -19.895 1.00 82.62 413 GLN A O 1
ATOM 3160 N N . VAL A 1 414 ? -7.905 5.135 -18.771 1.00 71.31 414 VAL A N 1
ATOM 3161 C CA . VAL A 1 414 ? -6.737 5.153 -17.870 1.00 71.31 414 VAL A CA 1
ATOM 3162 C C . VAL A 1 414 ? -5.423 4.918 -18.637 1.00 71.31 414 VAL A C 1
ATOM 3164 O O . VAL A 1 414 ? -4.633 4.021 -18.350 1.00 71.31 414 VAL A O 1
ATOM 3167 N N . ASN A 1 415 ? -5.216 5.712 -19.684 1.00 79.06 415 ASN A N 1
ATOM 3168 C CA . ASN A 1 415 ? -3.968 5.771 -20.440 1.00 79.06 415 ASN A CA 1
ATOM 3169 C C . ASN A 1 415 ? -3.340 7.172 -20.289 1.00 79.06 415 ASN A C 1
ATOM 3171 O O . ASN A 1 415 ? -3.847 8.036 -19.573 1.00 79.06 415 ASN A O 1
ATOM 3175 N N . PHE A 1 416 ? -2.226 7.416 -20.978 1.00 74.19 416 PHE A N 1
ATOM 3176 C CA . PHE A 1 416 ? -1.514 8.696 -20.978 1.00 74.19 416 PHE A CA 1
ATOM 3177 C C . PHE A 1 416 ? -1.822 9.534 -22.232 1.00 74.19 416 PHE A C 1
ATOM 3179 O O . PHE A 1 416 ? -0.980 10.313 -22.683 1.00 74.19 416 PHE A O 1
ATOM 3186 N N . LEU A 1 417 ? -3.016 9.382 -22.817 1.00 79.31 417 LEU A N 1
ATOM 3187 C CA . LEU A 1 417 ? -3.404 10.103 -24.030 1.00 79.31 417 LEU A CA 1
ATOM 3188 C C . LEU A 1 417 ? -3.677 11.579 -23.712 1.00 79.31 417 LEU A C 1
ATOM 3190 O O . LEU A 1 417 ? -4.595 11.912 -22.964 1.00 79.31 417 LEU A O 1
ATOM 3194 N N . THR A 1 418 ? -2.906 12.478 -24.318 1.00 75.69 418 THR A N 1
ATOM 3195 C CA . THR A 1 418 ? -3.116 13.935 -24.206 1.00 75.69 418 THR A CA 1
ATOM 3196 C C . THR A 1 418 ? -3.969 14.503 -25.342 1.00 75.69 418 THR A C 1
ATOM 3198 O O . THR A 1 418 ? -4.558 15.577 -25.201 1.00 75.69 418 THR A O 1
ATOM 3201 N N . ALA A 1 419 ? -4.062 13.776 -26.458 1.00 77.81 419 ALA A N 1
ATOM 3202 C CA . ALA A 1 419 ? -4.877 14.094 -27.624 1.00 77.81 419 ALA A CA 1
ATOM 3203 C C . ALA A 1 419 ? -5.245 12.814 -28.393 1.00 77.81 419 ALA A C 1
ATOM 3205 O O . ALA A 1 419 ? -4.580 11.783 -28.275 1.00 77.81 419 ALA A O 1
ATOM 3206 N N . LEU A 1 420 ? -6.301 12.892 -29.209 1.00 77.19 420 LEU A N 1
ATOM 3207 C CA . LEU A 1 420 ? -6.575 11.889 -30.238 1.00 77.19 420 LEU A CA 1
ATOM 3208 C C . LEU A 1 420 ? -5.945 12.370 -31.560 1.00 77.19 420 LEU A C 1
ATOM 3210 O O . LEU A 1 420 ? -6.034 13.565 -31.851 1.00 77.19 420 LEU A O 1
ATOM 3214 N N . PRO A 1 421 ? -5.318 11.492 -32.363 1.00 68.88 421 PRO A N 1
ATOM 3215 C CA . PRO A 1 421 ? -4.644 11.894 -33.600 1.00 68.88 421 PRO A CA 1
ATOM 3216 C C . PRO A 1 421 ? -5.560 12.659 -34.574 1.00 68.88 421 PRO A C 1
ATOM 3218 O O . PRO A 1 421 ? -6.635 12.177 -34.923 1.00 68.88 421 PRO A O 1
ATOM 3221 N N . GLU A 1 422 ? -5.121 13.830 -35.057 1.00 57.66 422 GLU A N 1
ATOM 3222 C CA . GLU A 1 422 ? -5.869 14.661 -36.027 1.00 57.66 422 GLU A CA 1
ATOM 3223 C C . GLU A 1 422 ? -5.570 14.316 -37.507 1.00 57.66 422 GLU A C 1
ATOM 3225 O O . GLU A 1 422 ? -6.115 14.932 -38.425 1.00 57.66 422 GLU A O 1
ATOM 3230 N N . GLY A 1 423 ? -4.687 13.344 -37.761 1.00 54.59 423 GLY A N 1
ATOM 3231 C CA . GLY A 1 423 ? -4.216 12.986 -39.103 1.00 54.59 423 GLY A CA 1
ATOM 3232 C C . GLY A 1 423 ? -5.266 12.296 -39.995 1.00 54.59 423 GLY A C 1
ATOM 3233 O O . GLY A 1 423 ? -6.279 11.798 -39.505 1.00 54.59 423 GLY A O 1
ATOM 3234 N N . PRO A 1 424 ? -5.010 12.185 -41.318 1.00 44.06 424 PRO A N 1
ATOM 3235 C CA . PRO A 1 424 ? -5.936 11.593 -42.296 1.00 44.06 424 PRO A CA 1
ATOM 3236 C C . PRO A 1 424 ? -6.280 10.116 -42.038 1.00 44.06 424 PRO A C 1
ATOM 3238 O O . PRO A 1 424 ? -7.202 9.598 -42.669 1.00 44.06 424 PRO A O 1
ATOM 3241 N N . TYR A 1 425 ? -5.554 9.467 -41.126 1.00 45.75 425 TYR A N 1
ATOM 3242 C CA . TYR A 1 425 ? -5.689 8.063 -40.762 1.00 45.75 425 TYR A CA 1
ATOM 3243 C C . TYR A 1 425 ? -6.812 7.840 -39.737 1.00 45.75 425 TYR A C 1
ATOM 3245 O O . TYR A 1 425 ? -7.648 6.971 -39.944 1.00 45.75 425 TYR A O 1
ATOM 3253 N N . LEU A 1 426 ? -6.986 8.701 -38.731 1.00 52.12 426 LEU A N 1
ATOM 3254 C CA . LEU A 1 426 ? -8.144 8.642 -37.828 1.00 52.12 426 LEU A CA 1
ATOM 3255 C C . LEU A 1 426 ? -9.305 9.484 -38.363 1.00 52.12 426 LEU A C 1
ATOM 3257 O O . LEU A 1 426 ? -9.832 10.383 -37.710 1.00 52.12 426 LEU A O 1
ATOM 3261 N N . ARG A 1 427 ? -9.789 9.143 -39.561 1.00 56.25 427 ARG A N 1
ATOM 3262 C CA . ARG A 1 427 ? -11.192 9.429 -39.860 1.00 56.25 427 ARG A CA 1
ATOM 3263 C C . ARG A 1 427 ? -12.023 8.484 -38.993 1.00 56.25 427 ARG A C 1
ATOM 3265 O O . ARG A 1 427 ? -12.481 7.457 -39.472 1.00 56.25 427 ARG A O 1
ATOM 3272 N N . LEU A 1 428 ? -12.321 8.889 -37.755 1.00 54.50 428 LEU A N 1
ATOM 3273 C CA . LEU A 1 428 ? -13.403 8.301 -36.940 1.00 54.50 428 LEU A CA 1
ATOM 3274 C C . LEU A 1 428 ? -14.775 8.345 -37.662 1.00 54.50 428 LEU A C 1
ATOM 3276 O O . LEU A 1 428 ? -15.774 7.880 -37.130 1.00 54.50 428 LEU A O 1
ATOM 3280 N N . ALA A 1 429 ? -14.829 8.881 -38.887 1.00 47.66 429 ALA A N 1
ATOM 3281 C CA . ALA A 1 429 ? -15.949 8.909 -39.820 1.00 47.66 429 ALA A CA 1
ATOM 3282 C C . ALA A 1 429 ? -16.444 7.527 -40.309 1.00 47.66 429 ALA A C 1
ATOM 3284 O O . ALA A 1 429 ? -17.207 7.471 -41.272 1.00 47.66 429 ALA A O 1
ATOM 3285 N N . GLY A 1 430 ? -16.021 6.432 -39.675 1.00 62.91 430 GLY A N 1
ATOM 3286 C CA . GLY A 1 430 ? -16.537 5.079 -39.894 1.00 62.91 430 GLY A CA 1
ATOM 3287 C C . GLY A 1 430 ? -17.800 4.759 -39.067 1.00 62.91 430 GLY A C 1
ATOM 3288 O O . GLY A 1 430 ? -18.552 5.669 -38.703 1.00 62.91 430 GLY A O 1
ATOM 3289 N N . PRO A 1 431 ? -18.056 3.471 -38.757 1.00 75.69 431 PRO A N 1
ATOM 3290 C CA . PRO A 1 431 ? -19.209 3.006 -37.974 1.00 75.69 431 PRO A CA 1
ATOM 3291 C C . PRO A 1 431 ? -19.067 3.192 -36.449 1.00 75.69 431 PRO A C 1
ATOM 3293 O O . PRO A 1 431 ? -19.901 2.673 -35.710 1.00 75.69 431 PRO A O 1
ATOM 3296 N N . LEU A 1 432 ? -18.043 3.910 -35.964 1.00 85.94 432 LEU A N 1
ATOM 3297 C CA . LEU A 1 432 ? -17.790 4.068 -34.530 1.00 85.94 432 LEU A CA 1
ATOM 3298 C C . LEU A 1 432 ? -18.981 4.738 -33.832 1.00 85.94 432 LEU A C 1
ATOM 3300 O O . LEU A 1 432 ? -19.272 5.912 -34.064 1.00 85.94 432 LEU A O 1
ATOM 3304 N N . SER A 1 433 ? -19.647 3.981 -32.964 1.00 87.12 433 SER A N 1
ATOM 3305 C CA . SER A 1 433 ? -20.822 4.400 -32.203 1.00 87.12 433 SER A CA 1
ATOM 3306 C C . SER A 1 433 ? -20.510 4.656 -30.732 1.00 87.12 433 SER A C 1
ATOM 3308 O O . SER A 1 433 ? -21.219 5.435 -30.096 1.00 87.12 433 SER A O 1
ATOM 3310 N N . GLU A 1 434 ? -19.454 4.048 -30.186 1.00 89.00 434 GLU A N 1
ATOM 3311 C CA . GLU A 1 434 ? -19.059 4.204 -28.786 1.00 89.00 434 GLU A CA 1
ATOM 3312 C C . GLU A 1 434 ? -17.559 4.477 -28.639 1.00 89.00 434 GLU A C 1
ATOM 3314 O O . GLU A 1 434 ? -16.721 3.705 -29.108 1.00 89.00 434 GLU A O 1
ATOM 3319 N N . LEU A 1 435 ? -17.227 5.562 -27.940 1.00 89.19 435 LEU A N 1
ATOM 3320 C CA . LEU A 1 435 ? -15.856 5.923 -27.593 1.00 89.19 435 LEU A CA 1
ATOM 3321 C C . LEU A 1 435 ? -15.756 6.187 -26.092 1.00 89.19 435 LEU A C 1
ATOM 3323 O O . LEU A 1 435 ? -16.468 7.031 -25.546 1.00 89.19 435 LEU A O 1
ATOM 3327 N N . CYS A 1 436 ? -14.851 5.482 -25.423 1.00 85.19 436 CYS A N 1
ATOM 3328 C CA . CYS A 1 436 ? -14.602 5.644 -24.000 1.00 85.19 436 CYS A CA 1
ATOM 3329 C C . CYS A 1 436 ? -13.125 5.952 -23.752 1.00 85.19 436 CYS A C 1
ATOM 3331 O O . CYS A 1 436 ? -12.253 5.168 -24.111 1.00 85.19 436 CYS A O 1
ATOM 3333 N N . VAL A 1 437 ? -12.847 7.102 -23.142 1.00 85.94 437 VAL A N 1
ATOM 3334 C CA . VAL A 1 437 ? -11.491 7.636 -22.931 1.00 85.94 437 VAL A CA 1
ATOM 3335 C C . VAL A 1 437 ? -11.286 8.132 -21.493 1.00 85.94 437 VAL A C 1
ATOM 3337 O O . VAL A 1 437 ? -10.505 9.046 -21.249 1.00 85.94 437 VAL A O 1
ATOM 3340 N N . ILE A 1 438 ? -12.006 7.535 -20.540 1.00 78.06 438 ILE A N 1
ATOM 3341 C CA . ILE A 1 438 ? -12.018 7.890 -19.110 1.00 78.06 438 ILE A CA 1
ATOM 3342 C C . ILE A 1 438 ? -10.599 8.053 -18.543 1.00 78.06 438 ILE A C 1
ATOM 3344 O O . ILE A 1 438 ? -9.707 7.289 -18.901 1.00 78.06 438 ILE A O 1
ATOM 3348 N N . GLN A 1 439 ? -10.402 9.022 -17.642 1.00 63.50 439 GLN A N 1
ATOM 3349 C CA . GLN A 1 439 ? -9.159 9.236 -16.877 1.00 63.50 439 GLN A CA 1
ATOM 3350 C C . GLN A 1 439 ? -7.877 9.381 -17.723 1.00 63.50 439 GLN A C 1
ATOM 3352 O O . GLN A 1 439 ? -6.785 9.055 -17.269 1.00 63.50 439 GLN A O 1
ATOM 3357 N N . ASN A 1 440 ? -7.992 9.917 -18.938 1.00 71.88 440 ASN A N 1
ATOM 3358 C CA . ASN A 1 440 ? -6.840 10.308 -19.750 1.00 71.88 440 ASN A CA 1
ATOM 3359 C C . ASN A 1 440 ? -6.505 11.803 -19.564 1.00 71.88 440 ASN A C 1
ATOM 3361 O O . ASN A 1 440 ? -7.413 12.620 -19.371 1.00 71.88 440 ASN A O 1
ATOM 3365 N N . PRO A 1 441 ? -5.225 12.207 -19.663 1.00 73.25 441 PRO A N 1
ATOM 3366 C CA . PRO A 1 441 ? -4.780 13.588 -19.469 1.00 73.25 441 PRO A CA 1
ATOM 3367 C C . PRO A 1 441 ? -5.046 14.505 -20.685 1.00 73.25 441 PRO A C 1
ATOM 3369 O O . PRO A 1 441 ? -4.167 15.267 -21.091 1.00 73.25 441 PRO A O 1
ATOM 3372 N N . PHE A 1 442 ? -6.250 14.472 -21.265 1.00 73.12 442 PHE A N 1
ATOM 3373 C CA . PHE A 1 442 ? -6.628 15.363 -22.369 1.00 73.12 442 PHE A CA 1
ATOM 3374 C C . PHE A 1 442 ? -6.576 16.833 -21.952 1.00 73.12 442 PHE A C 1
ATOM 3376 O O . PHE A 1 442 ? -7.156 17.200 -20.934 1.00 73.12 442 PHE A O 1
ATOM 3383 N N . LEU A 1 443 ? -5.927 17.673 -22.762 1.00 67.69 443 LEU A N 1
ATOM 3384 C CA . LEU A 1 443 ? -5.855 19.125 -22.538 1.00 67.69 443 LEU A CA 1
ATOM 3385 C C . LEU A 1 443 ? -7.009 19.888 -23.205 1.00 67.69 443 LEU A C 1
ATOM 3387 O O . LEU A 1 443 ? -7.454 20.916 -22.705 1.00 67.69 443 LEU A O 1
ATOM 3391 N N . GLU A 1 444 ? -7.501 19.385 -24.336 1.00 71.25 444 GLU A N 1
ATOM 3392 C CA . GLU A 1 444 ? -8.565 20.002 -25.130 1.00 71.25 444 GLU A CA 1
ATOM 3393 C C . GLU A 1 444 ? -9.582 18.939 -25.560 1.00 71.25 444 GLU A C 1
ATOM 3395 O O . GLU A 1 444 ? -9.242 17.756 -25.686 1.00 71.25 444 GLU A O 1
ATOM 3400 N N . PHE A 1 445 ? -10.831 19.354 -25.803 1.00 73.50 445 PHE A N 1
ATOM 3401 C CA . PHE A 1 445 ? -11.838 18.466 -26.383 1.00 73.50 445 PHE A CA 1
ATOM 3402 C C . PHE A 1 445 ? -11.348 17.918 -27.734 1.00 73.50 445 PHE A C 1
ATOM 3404 O O . PHE A 1 445 ? -11.018 18.705 -28.625 1.00 73.50 445 PHE A O 1
ATOM 3411 N N . PRO A 1 446 ? -11.283 16.586 -27.929 1.00 73.69 446 PRO A N 1
ATOM 3412 C CA . PRO A 1 446 ? -10.665 16.007 -29.112 1.00 73.69 446 PRO A CA 1
ATOM 3413 C C . PRO A 1 446 ? -11.471 16.348 -30.368 1.00 73.69 446 PRO A C 1
ATOM 3415 O O . PRO A 1 446 ? -12.504 15.748 -30.672 1.00 73.69 446 PRO A O 1
ATOM 3418 N N . ARG A 1 447 ? -10.966 17.317 -31.140 1.00 72.56 447 ARG A N 1
ATOM 3419 C CA . ARG A 1 447 ? -11.633 17.861 -32.332 1.00 72.56 447 ARG A CA 1
ATOM 3420 C C . ARG A 1 447 ? -11.935 16.799 -33.379 1.00 72.56 447 ARG A C 1
ATOM 3422 O O . ARG A 1 447 ? -12.930 16.923 -34.085 1.00 72.56 447 ARG A O 1
ATOM 3429 N N . VAL A 1 448 ? -11.124 15.744 -33.461 1.00 71.31 448 VAL A N 1
ATOM 3430 C CA . VAL A 1 448 ? -11.324 14.613 -34.380 1.00 71.31 448 VAL A CA 1
ATOM 3431 C C . VAL A 1 448 ? -12.699 13.947 -34.218 1.00 71.31 448 VAL A C 1
ATOM 3433 O O . VAL A 1 448 ? -13.267 13.461 -35.198 1.00 71.31 448 VAL A O 1
ATOM 3436 N N . VAL A 1 449 ? -13.296 14.009 -33.022 1.00 72.75 449 VAL A N 1
ATOM 3437 C CA . VAL A 1 449 ? -14.610 13.419 -32.732 1.00 72.75 449 VAL A CA 1
ATOM 3438 C C . VAL A 1 449 ? -15.740 14.094 -33.524 1.00 72.75 449 VAL A C 1
ATOM 3440 O O . VAL A 1 449 ? -16.722 13.440 -33.864 1.00 72.75 449 VAL A O 1
ATOM 3443 N N . ARG A 1 450 ? -15.572 15.352 -33.964 1.00 68.12 450 ARG A N 1
ATOM 3444 C CA . ARG A 1 450 ? -16.544 16.047 -34.837 1.00 68.12 450 ARG A CA 1
ATOM 3445 C C . ARG A 1 450 ? -16.754 15.362 -36.193 1.00 68.12 450 ARG A C 1
ATOM 3447 O O . ARG A 1 450 ? -17.726 15.640 -36.884 1.00 68.12 450 ARG A O 1
ATOM 3454 N N . HIS A 1 451 ? -15.813 14.516 -36.610 1.00 69.69 451 HIS A N 1
ATOM 3455 C CA . HIS A 1 451 ? -15.902 13.759 -37.856 1.00 69.69 451 HIS A CA 1
ATOM 3456 C C . HIS A 1 451 ? -16.574 12.389 -37.662 1.00 69.69 451 HIS A C 1
ATOM 3458 O O . HIS A 1 451 ? -16.897 11.734 -38.651 1.00 69.69 451 HIS A O 1
ATOM 3464 N N . ALA A 1 452 ? -16.833 11.970 -36.418 1.00 71.50 452 ALA A N 1
ATOM 3465 C CA . ALA A 1 452 ? -17.484 10.709 -36.075 1.00 71.50 452 ALA A CA 1
ATOM 3466 C C . ALA A 1 452 ? -19.016 10.833 -36.164 1.00 71.50 452 ALA A C 1
ATOM 3468 O O . ALA A 1 452 ? -19.727 10.882 -35.164 1.00 71.50 452 ALA A O 1
ATOM 3469 N N . SER A 1 453 ? -19.540 10.901 -37.391 1.00 72.94 453 SER A N 1
ATOM 3470 C CA . SER A 1 453 ? -20.974 11.136 -37.640 1.00 72.94 453 SER A CA 1
ATOM 3471 C C . SER A 1 453 ? -21.925 10.074 -37.061 1.00 72.94 453 SER A C 1
ATOM 3473 O O . SER A 1 453 ? -23.105 10.368 -36.885 1.00 72.94 453 SER A O 1
ATOM 3475 N N . ASN A 1 454 ? -21.427 8.879 -36.723 1.00 79.94 454 ASN A N 1
ATOM 3476 C CA . ASN A 1 454 ? -22.196 7.784 -36.118 1.00 79.94 454 ASN A CA 1
ATOM 3477 C C . ASN A 1 454 ? -22.029 7.677 -34.593 1.00 79.94 454 ASN A C 1
ATOM 3479 O O . ASN A 1 454 ? -22.663 6.818 -33.980 1.00 79.94 454 ASN A O 1
ATOM 3483 N N . LEU A 1 455 ? -21.206 8.533 -33.971 1.00 82.38 455 LEU A N 1
ATOM 3484 C CA . LEU A 1 455 ? -20.903 8.429 -32.547 1.00 82.38 455 LEU A CA 1
ATOM 3485 C C . LEU A 1 455 ? -22.154 8.711 -31.715 1.00 82.38 455 LEU A C 1
ATOM 3487 O O . LEU A 1 455 ? -22.676 9.823 -31.710 1.00 82.38 455 LEU A O 1
ATOM 3491 N N . TYR A 1 456 ? -22.620 7.685 -31.014 1.00 81.25 456 TYR A N 1
ATOM 3492 C CA . TYR A 1 456 ? -23.827 7.687 -30.199 1.00 81.25 456 TYR A CA 1
ATOM 3493 C C . TYR A 1 456 ? -23.514 7.939 -28.718 1.00 81.25 456 TYR A C 1
ATOM 3495 O O . TYR A 1 456 ? -24.247 8.671 -28.043 1.00 81.25 456 TYR A O 1
ATOM 3503 N N . ARG A 1 457 ? -22.403 7.370 -28.227 1.00 80.19 457 ARG A N 1
ATOM 3504 C CA . ARG A 1 457 ? -21.929 7.485 -26.844 1.00 80.19 457 ARG A CA 1
ATOM 3505 C C . ARG A 1 457 ? -20.465 7.921 -26.794 1.00 80.19 457 ARG A C 1
ATOM 3507 O O . ARG A 1 457 ? -19.605 7.286 -27.400 1.00 80.19 457 ARG A O 1
ATOM 3514 N N . LEU A 1 458 ? -20.187 8.956 -26.008 1.00 83.00 458 LEU A N 1
ATOM 3515 C CA . LEU A 1 458 ? -18.843 9.416 -25.673 1.00 83.00 458 LEU A CA 1
ATOM 3516 C C . LEU A 1 458 ? -18.704 9.504 -24.154 1.00 83.00 458 LEU A C 1
ATOM 3518 O O . LEU A 1 458 ? -19.450 10.239 -23.513 1.00 83.00 458 LEU A O 1
ATOM 3522 N N . ASN A 1 459 ? -17.743 8.789 -23.576 1.00 79.62 459 ASN A N 1
ATOM 3523 C CA . ASN A 1 459 ? -17.448 8.885 -22.149 1.00 79.62 459 ASN A CA 1
ATOM 3524 C C . ASN A 1 459 ? -16.014 9.373 -21.928 1.00 79.62 459 ASN A C 1
ATOM 3526 O O . ASN A 1 459 ? -15.054 8.694 -22.294 1.00 79.62 459 ASN A O 1
ATOM 3530 N N . MET A 1 460 ? -15.892 10.556 -21.329 1.00 78.12 460 MET A N 1
ATOM 3531 C CA . MET A 1 460 ? -14.632 11.219 -20.982 1.00 78.12 460 MET A CA 1
ATOM 3532 C C . MET A 1 460 ? -14.546 11.519 -19.481 1.00 78.12 460 MET A C 1
ATOM 3534 O O . MET A 1 460 ? -13.885 12.470 -19.064 1.00 78.12 460 MET A O 1
ATOM 3538 N N . SER A 1 461 ? -15.244 10.741 -18.655 1.00 67.88 461 SER A N 1
ATOM 3539 C CA . SER A 1 461 ? -15.251 10.937 -17.206 1.00 67.88 461 SER A CA 1
ATOM 3540 C C . SER A 1 461 ? -13.824 10.876 -16.637 1.00 67.88 461 SER A C 1
ATOM 3542 O O . SER A 1 461 ? -12.992 10.099 -17.093 1.00 67.88 461 SER A O 1
ATOM 3544 N N . GLY A 1 462 ? -13.492 11.715 -15.661 1.00 55.69 462 GLY A N 1
ATOM 3545 C CA . GLY A 1 462 ? -12.178 11.752 -15.021 1.00 55.69 462 GLY A CA 1
ATOM 3546 C C . GLY A 1 462 ? -11.051 12.339 -15.877 1.00 55.69 462 GLY A C 1
ATOM 3547 O O . GLY A 1 462 ? -9.914 12.368 -15.411 1.00 55.69 462 GLY A O 1
ATOM 3548 N N . CYS A 1 463 ? -11.324 12.840 -17.089 1.00 67.81 463 CYS A N 1
ATOM 3549 C CA . CYS A 1 463 ? -10.365 13.609 -17.892 1.00 67.81 463 CYS A CA 1
ATOM 3550 C C . CYS A 1 463 ? -10.195 15.026 -17.314 1.00 67.81 463 CYS A C 1
ATOM 3552 O O . CYS A 1 463 ? -10.649 16.015 -17.886 1.00 67.81 463 CYS A O 1
ATOM 3554 N N . LYS A 1 464 ? -9.566 15.124 -16.138 1.00 60.56 464 LYS A N 1
ATOM 3555 C CA . LYS A 1 464 ? -9.540 16.327 -15.281 1.00 60.56 464 LYS A CA 1
ATOM 3556 C C . LYS A 1 464 ? -8.951 17.587 -15.928 1.00 60.56 464 LYS A C 1
ATOM 3558 O O . LYS A 1 464 ? -9.225 18.682 -15.463 1.00 60.56 464 LYS A O 1
ATOM 3563 N N . ARG A 1 465 ? -8.149 17.445 -16.987 1.00 58.03 465 ARG A N 1
ATOM 3564 C CA . ARG A 1 465 ? -7.501 18.558 -17.705 1.00 58.03 465 ARG A CA 1
ATOM 3565 C C . ARG A 1 465 ? -8.266 19.073 -18.920 1.00 58.03 465 ARG A C 1
ATOM 3567 O O . ARG A 1 465 ? -7.793 19.992 -19.584 1.00 58.03 465 ARG A O 1
ATOM 3574 N N . LEU A 1 466 ? -9.418 18.478 -19.213 1.00 61.00 466 LEU A N 1
ATOM 3575 C CA . LEU A 1 466 ? -10.172 18.765 -20.418 1.00 61.00 466 LEU A CA 1
ATOM 3576 C C . LEU A 1 466 ? -10.753 20.183 -20.363 1.00 61.00 466 LEU A C 1
ATOM 3578 O O . LEU A 1 466 ? -11.780 20.418 -19.729 1.00 61.00 466 LEU A O 1
ATOM 3582 N N . LEU A 1 467 ? -10.135 21.126 -21.077 1.00 61.53 467 LEU A N 1
ATOM 3583 C CA . LEU A 1 467 ? -10.753 22.420 -21.345 1.00 61.53 467 LEU A CA 1
ATOM 3584 C C . LEU A 1 467 ? -11.871 22.200 -22.366 1.00 61.53 467 LEU A C 1
ATOM 3586 O O . LEU A 1 467 ? -11.610 21.930 -23.539 1.00 61.53 467 LEU A O 1
ATOM 3590 N N . LEU A 1 468 ? -13.120 22.267 -21.899 1.00 55.84 468 LEU A N 1
ATOM 3591 C CA . LEU A 1 468 ? -14.278 21.864 -22.695 1.00 55.84 468 LEU A CA 1
ATOM 3592 C C . LEU A 1 468 ? -14.424 22.685 -23.990 1.00 55.84 468 LEU A C 1
ATOM 3594 O O . LEU A 1 468 ? -14.713 22.078 -25.015 1.00 55.84 468 LEU A O 1
ATOM 3598 N N . PHE A 1 469 ? -14.165 24.007 -23.987 1.00 56.97 469 PHE A N 1
ATOM 3599 C CA . PHE A 1 469 ? -14.242 24.855 -25.195 1.00 56.97 469 PHE A CA 1
ATOM 3600 C C . PHE A 1 469 ? -13.372 26.130 -25.107 1.00 56.97 469 PHE A C 1
ATOM 3602 O O . PHE A 1 469 ? -13.480 26.894 -24.138 1.00 56.97 469 PHE A O 1
ATOM 3609 N N . LYS A 1 470 ? -12.591 26.451 -26.155 1.00 55.81 470 LYS A N 1
ATOM 3610 C CA . LYS A 1 470 ? -12.188 27.853 -26.431 1.00 55.81 470 LYS A CA 1
ATOM 3611 C C . LYS A 1 470 ? -13.423 28.668 -26.863 1.00 55.81 470 LYS A C 1
ATOM 3613 O O . LYS A 1 470 ? -14.422 28.089 -27.282 1.00 55.81 470 LYS A O 1
ATOM 3618 N N . GLU A 1 471 ? -13.396 30.001 -26.735 1.00 51.75 471 GLU A N 1
ATOM 3619 C CA . GLU A 1 471 ? -14.574 30.884 -26.930 1.00 51.75 471 GLU A CA 1
ATOM 3620 C C . GLU A 1 471 ? -15.325 30.691 -28.272 1.00 51.75 471 GLU A C 1
ATOM 3622 O O . GLU A 1 471 ? -16.533 30.908 -28.305 1.00 51.75 471 GLU A O 1
ATOM 3627 N N . ASP A 1 472 ? -14.668 30.173 -29.319 1.00 52.78 472 ASP A N 1
ATOM 3628 C CA . ASP A 1 472 ? -15.254 29.880 -30.644 1.00 52.78 472 ASP A CA 1
ATOM 3629 C C . ASP A 1 472 ? -15.667 28.402 -30.881 1.00 52.78 472 ASP A C 1
ATOM 3631 O O . ASP A 1 472 ? -16.131 28.047 -31.965 1.00 52.78 472 ASP A O 1
ATOM 3635 N N . GLU A 1 473 ? -15.512 27.500 -29.902 1.00 53.28 473 GLU A N 1
ATOM 3636 C CA . GLU A 1 473 ? -15.640 26.041 -30.109 1.00 53.28 473 GLU A CA 1
ATOM 3637 C C . GLU A 1 473 ? -16.929 25.404 -29.576 1.00 53.28 473 GLU A C 1
ATOM 3639 O O . GLU A 1 473 ? -17.175 24.222 -29.829 1.00 53.28 473 GLU A O 1
ATOM 3644 N N . SER A 1 474 ? -17.797 26.167 -28.904 1.00 54.19 474 SER A N 1
ATOM 3645 C CA . SER A 1 474 ? -19.088 25.689 -28.368 1.00 54.19 474 SER A CA 1
ATOM 3646 C C . SER A 1 474 ? -20.026 25.093 -29.434 1.00 54.19 474 SER A C 1
ATOM 3648 O O . SER A 1 474 ? -20.996 24.414 -29.104 1.00 54.19 474 SER A O 1
ATOM 3650 N N . MET A 1 475 ? -19.719 25.285 -30.724 1.00 58.78 475 MET A N 1
ATOM 3651 C CA . MET A 1 475 ? -20.446 24.704 -31.856 1.00 58.78 475 MET A CA 1
ATOM 3652 C C . MET A 1 475 ? -19.999 23.288 -32.258 1.00 58.78 475 MET A C 1
ATOM 3654 O O . MET A 1 475 ? -20.637 22.686 -33.118 1.00 58.78 475 MET A O 1
ATOM 3658 N N . ILE A 1 476 ? -18.947 22.712 -31.662 1.00 64.44 476 ILE A N 1
ATOM 3659 C CA . ILE A 1 476 ? -18.474 21.358 -32.015 1.00 64.44 476 ILE A CA 1
ATOM 3660 C C . ILE A 1 476 ? -19.564 20.292 -31.797 1.00 64.44 476 ILE A C 1
ATOM 3662 O O . ILE A 1 476 ? -19.732 19.408 -32.639 1.00 64.44 476 ILE A O 1
ATOM 3666 N N . LEU A 1 477 ? -20.359 20.408 -30.728 1.00 64.62 477 LEU A N 1
ATOM 3667 C CA . LEU A 1 477 ? -21.491 19.511 -30.453 1.00 64.62 477 LEU A CA 1
ATOM 3668 C C . LEU A 1 477 ? -22.613 19.633 -31.501 1.00 64.62 477 LEU A C 1
ATOM 3670 O O . LEU A 1 477 ? -23.257 18.636 -31.827 1.00 64.62 477 LEU A O 1
ATOM 3674 N N . ASN A 1 478 ? -22.787 20.811 -32.113 1.00 66.94 478 ASN A N 1
ATOM 3675 C CA . ASN A 1 478 ? -23.748 21.018 -33.208 1.00 66.94 478 ASN A CA 1
ATOM 3676 C C . ASN A 1 478 ? -23.347 20.269 -34.488 1.00 66.94 478 ASN A C 1
ATOM 3678 O O . ASN A 1 478 ? -24.171 20.070 -35.380 1.00 66.94 478 ASN A O 1
ATOM 3682 N N . HIS A 1 479 ? -22.089 19.839 -34.586 1.00 66.75 479 HIS A N 1
ATOM 3683 C CA . HIS A 1 479 ? -21.579 19.017 -35.679 1.00 66.75 479 HIS A CA 1
ATOM 3684 C C . HIS A 1 479 ? -21.587 17.511 -35.357 1.00 66.75 479 HIS A C 1
ATOM 3686 O O . HIS A 1 479 ? -21.130 16.720 -36.177 1.00 66.75 479 HIS A O 1
ATOM 3692 N N . MET A 1 480 ? -22.160 17.100 -34.215 1.00 71.00 480 MET A N 1
ATOM 3693 C CA . MET A 1 480 ? -22.323 15.699 -33.797 1.00 71.00 480 MET A CA 1
ATOM 3694 C C . MET A 1 480 ? -23.813 15.315 -33.644 1.00 71.00 480 MET A C 1
ATOM 3696 O O . MET A 1 480 ? -24.285 15.066 -32.534 1.00 71.00 480 MET A O 1
ATOM 3700 N N . PRO A 1 481 ? -24.593 15.244 -34.742 1.00 67.88 481 PRO A N 1
ATOM 3701 C CA . PRO A 1 481 ? -26.049 15.055 -34.684 1.00 67.88 481 PRO A CA 1
ATOM 3702 C C . PRO A 1 481 ? -26.500 13.687 -34.142 1.00 67.88 481 PRO A C 1
ATOM 3704 O O . PRO A 1 481 ? -27.666 13.537 -33.767 1.00 67.88 481 PRO A O 1
ATOM 3707 N N . SER A 1 482 ? -25.611 12.692 -34.095 1.00 77.56 482 SER A N 1
ATOM 3708 C CA . SER A 1 482 ? -25.909 11.329 -33.625 1.00 77.56 482 SER A CA 1
ATOM 3709 C C . SER A 1 482 ? -25.596 11.102 -32.145 1.00 77.56 482 SER A C 1
ATOM 3711 O O . SER A 1 482 ? -26.088 10.129 -31.577 1.00 77.56 482 SER A O 1
ATOM 3713 N N . LEU A 1 483 ? -24.846 12.006 -31.502 1.00 76.62 483 LEU A N 1
ATOM 3714 C CA . LEU A 1 483 ? -24.464 11.873 -30.097 1.00 76.62 483 LEU A CA 1
ATOM 3715 C C . LEU A 1 483 ? -25.713 12.013 -29.212 1.00 76.62 483 LEU A C 1
ATOM 3717 O O . LEU A 1 483 ? -26.506 12.945 -29.369 1.00 76.62 483 LEU A O 1
ATOM 3721 N N . ARG A 1 484 ? -25.932 11.044 -28.318 1.00 75.06 484 ARG A N 1
ATOM 3722 C CA . ARG A 1 484 ? -27.076 11.001 -27.383 1.00 75.06 484 ARG A CA 1
ATOM 3723 C C . ARG A 1 484 ? -26.643 10.859 -25.929 1.00 75.06 484 ARG A C 1
ATOM 3725 O O . ARG A 1 484 ? -27.383 11.271 -25.041 1.00 75.06 484 ARG A O 1
ATOM 3732 N N . HIS A 1 485 ? -25.456 10.303 -25.695 1.00 72.44 485 HIS A N 1
ATOM 3733 C CA . HIS A 1 485 ? -24.888 10.104 -24.367 1.00 72.44 485 HIS A CA 1
ATOM 3734 C C . HIS A 1 485 ? -23.476 10.689 -24.315 1.00 72.44 485 HIS A C 1
ATOM 3736 O O . HIS A 1 485 ? -22.594 10.247 -25.051 1.00 72.44 485 HIS A O 1
ATOM 3742 N N . LEU A 1 486 ? -23.284 11.688 -23.456 1.00 75.88 486 LEU A N 1
ATOM 3743 C CA . LEU A 1 486 ? -22.003 12.337 -23.200 1.00 75.88 486 LEU A CA 1
ATOM 3744 C C . LEU A 1 486 ? -21.750 12.328 -21.690 1.00 75.88 486 LEU A C 1
ATOM 3746 O O . LEU A 1 486 ? -22.409 13.063 -20.957 1.00 75.88 486 LEU A O 1
ATOM 3750 N N . ASP A 1 487 ? -20.808 11.502 -21.246 1.00 66.50 487 ASP A N 1
ATOM 3751 C CA . ASP A 1 487 ? -20.444 11.379 -19.834 1.00 66.50 487 ASP A CA 1
ATOM 3752 C C . ASP A 1 487 ? -19.154 12.164 -19.561 1.00 66.50 487 ASP A C 1
ATOM 3754 O O . ASP A 1 487 ? -18.101 11.868 -20.131 1.00 66.50 487 ASP A O 1
ATOM 3758 N N . LEU A 1 488 ? -19.238 13.168 -18.685 1.00 63.97 488 LEU A N 1
ATOM 3759 C CA . LEU A 1 488 ? -18.135 14.070 -18.311 1.00 63.97 488 LEU A CA 1
ATOM 3760 C C . LEU A 1 488 ? -17.889 14.082 -16.791 1.00 63.97 488 LEU A C 1
ATOM 3762 O O . LEU A 1 488 ? -17.381 15.058 -16.244 1.00 63.97 488 LEU A O 1
ATOM 3766 N N . TRP A 1 489 ? -18.285 13.028 -16.072 1.00 53.22 489 TRP A N 1
ATOM 3767 C CA . TRP A 1 489 ? -18.191 12.996 -14.609 1.00 53.22 489 TRP A CA 1
ATOM 3768 C C . TRP A 1 489 ? -16.740 13.179 -14.150 1.00 53.22 489 TRP A C 1
ATOM 3770 O O . TRP A 1 489 ? -15.862 12.462 -14.609 1.00 53.22 489 TRP A O 1
ATOM 3780 N N . GLY A 1 490 ? -16.454 14.104 -13.230 1.00 48.38 490 GLY A N 1
ATOM 3781 C CA . GLY A 1 490 ? -15.088 14.325 -12.732 1.00 48.38 490 GLY A CA 1
ATOM 3782 C C . GLY A 1 490 ? -14.134 14.993 -13.733 1.00 48.38 490 GLY A C 1
ATOM 3783 O O . GLY A 1 490 ? -12.929 15.026 -13.490 1.00 48.38 490 GLY A O 1
ATOM 3784 N N . VAL A 1 491 ? -14.652 15.512 -14.850 1.00 57.28 491 VAL A N 1
ATOM 3785 C CA . VAL A 1 491 ? -14.002 16.589 -15.611 1.00 57.28 491 VAL A CA 1
ATOM 3786 C C . VAL A 1 491 ? -14.148 17.884 -14.806 1.00 57.28 491 VAL A C 1
ATOM 3788 O O . VAL A 1 491 ? -15.179 18.087 -14.163 1.00 57.28 491 VAL A O 1
ATOM 3791 N N . ASP A 1 492 ? -13.128 18.745 -14.802 1.00 57.91 492 ASP A N 1
ATOM 3792 C CA . ASP A 1 492 ? -13.157 19.997 -14.042 1.00 57.91 492 ASP A CA 1
ATOM 3793 C C . ASP A 1 492 ? -14.181 20.989 -14.634 1.00 57.91 492 ASP A C 1
ATOM 3795 O O . ASP A 1 492 ? -13.903 21.769 -15.545 1.00 57.91 492 ASP A O 1
ATOM 3799 N N . MET A 1 493 ? -15.409 20.934 -14.114 1.00 51.91 493 MET A N 1
ATOM 3800 C CA . MET A 1 493 ? -16.513 21.815 -14.503 1.00 51.91 493 MET A CA 1
ATOM 3801 C C . MET A 1 493 ? -16.421 23.202 -13.839 1.00 51.91 493 MET A C 1
ATOM 3803 O O . MET A 1 493 ? -17.209 24.088 -14.176 1.00 51.91 493 MET A O 1
ATOM 3807 N N . TRP A 1 494 ? -15.467 23.427 -12.923 1.00 47.03 494 TRP A N 1
ATOM 3808 C CA . TRP A 1 494 ? -15.285 24.701 -12.217 1.00 47.03 494 TRP A CA 1
ATOM 3809 C C . TRP A 1 494 ? -14.964 25.853 -13.181 1.00 47.03 494 TRP A C 1
ATOM 3811 O O . TRP A 1 494 ? -15.489 26.958 -13.025 1.00 47.03 494 TRP A O 1
ATOM 3821 N N . GLU A 1 495 ? -14.190 25.592 -14.241 1.00 49.84 495 GLU A N 1
ATOM 3822 C CA . GLU A 1 495 ? -13.878 26.542 -15.327 1.00 49.84 495 GLU A CA 1
ATOM 3823 C C . GLU A 1 495 ? -15.133 27.122 -16.013 1.00 49.84 495 GLU A C 1
ATOM 3825 O O . GLU A 1 495 ? -15.148 28.302 -16.375 1.00 49.84 495 GLU A O 1
ATOM 3830 N N . LEU A 1 496 ? -16.208 26.333 -16.150 1.00 50.22 496 LEU A N 1
ATOM 3831 C CA . LEU A 1 496 ? -17.467 26.758 -16.784 1.00 50.22 496 LEU A CA 1
ATOM 3832 C C . LEU A 1 496 ? -18.352 27.621 -15.870 1.00 50.22 496 LEU A C 1
ATOM 3834 O O . LEU A 1 496 ? -19.277 28.270 -16.358 1.00 50.22 496 LEU A O 1
ATOM 3838 N N . SER A 1 497 ? -18.055 27.668 -14.567 1.00 47.91 497 SER A N 1
ATOM 3839 C CA . SER A 1 497 ? -18.778 28.487 -13.584 1.00 47.91 497 SER A CA 1
ATOM 3840 C C . SER A 1 497 ? -18.229 29.918 -13.441 1.00 47.91 497 SER A C 1
ATOM 3842 O O . SER A 1 497 ? -18.816 30.743 -12.738 1.00 47.91 497 SER A O 1
ATOM 3844 N N . ARG A 1 498 ? -17.124 30.254 -14.131 1.00 48.41 498 ARG A N 1
ATOM 3845 C CA . ARG A 1 498 ? -16.488 31.583 -14.075 1.00 48.41 498 ARG A CA 1
ATOM 3846 C C . ARG A 1 498 ? -17.290 32.671 -14.821 1.00 48.41 498 ARG A C 1
ATOM 3848 O O . ARG A 1 498 ? -17.882 32.400 -15.872 1.00 48.41 498 ARG A O 1
ATOM 3855 N N . PRO A 1 499 ? -17.260 33.938 -14.351 1.00 44.84 499 PRO A N 1
ATOM 3856 C CA . PRO A 1 499 ? -17.892 35.063 -15.046 1.00 44.84 499 PRO A CA 1
ATOM 3857 C C . PRO A 1 499 ? -17.342 35.216 -16.475 1.00 44.84 499 PRO A C 1
ATOM 3859 O O . PRO A 1 499 ? -16.135 35.337 -16.659 1.00 44.84 499 PRO A O 1
ATOM 3862 N N . GLY A 1 500 ? -18.222 35.206 -17.483 1.00 52.59 500 GLY A N 1
ATOM 3863 C CA . GLY A 1 500 ? -17.861 35.285 -18.911 1.00 52.59 500 GLY A CA 1
ATOM 3864 C C . GLY A 1 500 ? -18.075 33.991 -19.711 1.00 52.59 500 GLY A C 1
ATOM 3865 O O . GLY A 1 500 ? -18.176 34.051 -20.931 1.00 52.59 500 GLY A O 1
ATOM 3866 N N . LYS A 1 501 ? -18.247 32.836 -19.049 1.00 54.00 501 LYS A N 1
ATOM 3867 C CA . LYS A 1 501 ? -18.431 31.520 -19.703 1.00 54.00 501 LYS A CA 1
ATOM 3868 C C . LYS A 1 501 ? -19.887 31.016 -19.722 1.00 54.00 501 LYS A C 1
ATOM 3870 O O . LYS A 1 501 ? -20.164 29.939 -20.245 1.00 54.00 501 LYS A O 1
ATOM 3875 N N . ALA A 1 502 ? -20.842 31.817 -19.238 1.00 56.72 502 ALA A N 1
ATOM 3876 C CA . ALA A 1 502 ? -22.269 31.467 -19.144 1.00 56.72 502 ALA A CA 1
ATOM 3877 C C . ALA A 1 502 ? -22.906 31.039 -20.483 1.00 56.72 502 ALA A C 1
ATOM 3879 O O . ALA A 1 502 ? -23.782 30.179 -20.505 1.00 56.72 502 ALA A O 1
ATOM 3880 N N . ALA A 1 503 ? -22.439 31.592 -21.608 1.00 56.22 503 ALA A N 1
ATOM 3881 C CA . ALA A 1 503 ? -22.904 31.206 -22.942 1.00 56.22 503 ALA A CA 1
ATOM 3882 C C . ALA A 1 503 ? -22.509 29.765 -23.325 1.00 56.22 503 ALA A C 1
ATOM 3884 O O . ALA A 1 503 ? -23.233 29.110 -24.069 1.00 56.22 503 ALA A O 1
ATOM 3885 N N . GLN A 1 504 ? -21.385 29.257 -22.807 1.00 56.75 504 GLN A N 1
ATOM 3886 C CA . GLN A 1 504 ? -20.912 27.894 -23.068 1.00 56.75 504 GLN A CA 1
ATOM 3887 C C . GLN A 1 504 ? -21.698 26.865 -22.249 1.00 56.75 504 GLN A C 1
ATOM 3889 O O . GLN A 1 504 ? -22.095 25.836 -22.792 1.00 56.75 504 GLN A O 1
ATOM 3894 N N . LEU A 1 505 ? -21.986 27.171 -20.978 1.00 59.53 505 LEU A N 1
ATOM 3895 C CA . LEU A 1 505 ? -22.869 26.354 -20.138 1.00 59.53 505 LEU A CA 1
ATOM 3896 C C . LEU A 1 505 ? -24.285 26.294 -20.733 1.00 59.53 505 LEU A C 1
ATOM 3898 O O . LEU A 1 505 ? -24.835 25.209 -20.897 1.00 59.53 505 LEU A O 1
ATOM 3902 N N . ALA A 1 506 ? -24.819 27.441 -21.168 1.00 59.06 506 ALA A N 1
ATOM 3903 C CA . ALA A 1 506 ? -26.116 27.517 -21.835 1.00 59.06 506 ALA A CA 1
ATOM 3904 C C . ALA A 1 506 ? -26.154 26.721 -23.153 1.00 59.06 506 ALA A C 1
ATOM 3906 O O . ALA A 1 506 ? -27.155 26.073 -23.440 1.00 59.06 506 ALA A O 1
ATOM 3907 N N . ALA A 1 507 ? -25.072 26.719 -23.942 1.00 58.72 507 ALA A N 1
ATOM 3908 C CA . ALA A 1 507 ? -24.970 25.907 -25.157 1.00 58.72 507 ALA A CA 1
ATOM 3909 C C . ALA A 1 507 ? -24.944 24.395 -24.854 1.00 58.72 507 ALA A C 1
ATOM 3911 O O . ALA A 1 507 ? -25.561 23.615 -25.581 1.00 58.72 507 ALA A O 1
ATOM 3912 N N . LEU A 1 508 ? -24.282 23.979 -23.766 1.00 60.50 508 LEU A N 1
ATOM 3913 C CA . LEU A 1 508 ? -24.252 22.584 -23.311 1.00 60.50 508 LEU A CA 1
ATOM 3914 C C . LEU A 1 508 ? -25.635 22.114 -22.827 1.00 60.50 508 LEU A C 1
ATOM 3916 O O . LEU A 1 508 ? -26.084 21.027 -23.186 1.00 60.50 508 LEU A O 1
ATOM 3920 N N . GLU A 1 509 ? -26.329 22.951 -22.053 1.00 60.38 509 GLU A N 1
ATOM 3921 C CA . GLU A 1 509 ? -27.703 22.713 -21.588 1.00 60.38 509 GLU A CA 1
ATOM 3922 C C . GLU A 1 509 ? -28.707 22.702 -22.751 1.00 60.38 509 GLU A C 1
ATOM 3924 O O . GLU A 1 509 ? -29.615 21.868 -22.791 1.00 60.38 509 GLU A O 1
ATOM 3929 N N . GLN A 1 510 ? -28.516 23.588 -23.736 1.00 62.34 510 GLN A N 1
ATOM 3930 C CA . GLN A 1 510 ? -29.321 23.649 -24.955 1.00 62.34 510 GLN A CA 1
ATOM 3931 C C . GLN A 1 510 ? -29.126 22.402 -25.828 1.00 62.34 510 GLN A C 1
ATOM 3933 O O . GLN A 1 510 ? -30.108 21.873 -26.348 1.00 62.34 510 GLN A O 1
ATOM 3938 N N . TRP A 1 511 ? -27.893 21.901 -25.957 1.00 62.25 511 TRP A N 1
ATOM 3939 C CA . TRP A 1 511 ? -27.603 20.635 -26.636 1.00 62.25 511 TRP A CA 1
ATOM 3940 C C . TRP A 1 511 ? -28.192 19.429 -25.887 1.00 62.25 511 TRP A C 1
ATOM 3942 O O . TRP A 1 511 ? -28.791 18.553 -26.509 1.00 62.25 511 TRP A O 1
ATOM 3952 N N . ALA A 1 512 ? -28.090 19.399 -24.554 1.00 56.19 512 ALA A N 1
ATOM 3953 C CA . ALA A 1 512 ? -28.612 18.311 -23.725 1.00 56.19 512 ALA A CA 1
ATOM 3954 C C . ALA A 1 512 ? -30.154 18.249 -23.691 1.00 56.19 512 ALA A C 1
ATOM 3956 O O . ALA A 1 512 ? -30.717 17.237 -23.265 1.00 56.19 512 ALA A O 1
ATOM 3957 N N . GLY A 1 513 ? -30.849 19.312 -24.122 1.00 46.50 513 GLY A N 1
ATOM 3958 C CA . GLY A 1 513 ? -32.314 19.383 -24.187 1.00 46.50 513 GLY A CA 1
ATOM 3959 C C . GLY A 1 513 ? -33.014 19.407 -22.821 1.00 46.50 513 GLY A C 1
ATOM 3960 O O . GLY A 1 513 ? -34.233 19.252 -22.750 1.00 46.50 513 GLY A O 1
ATOM 3961 N N . ARG A 1 514 ? -32.254 19.569 -21.733 1.00 42.78 514 ARG A N 1
ATOM 3962 C CA . ARG A 1 514 ? -32.705 19.653 -20.336 1.00 42.78 514 ARG A CA 1
ATOM 3963 C C . ARG A 1 514 ? -31.596 20.293 -19.492 1.00 42.78 514 ARG A C 1
ATOM 3965 O O . ARG A 1 514 ? -30.427 20.075 -19.812 1.00 42.78 514 ARG A O 1
ATOM 3972 N N . PRO A 1 515 ? -31.926 21.035 -18.418 1.00 47.69 515 PRO A N 1
ATOM 3973 C CA . PRO A 1 515 ? -30.914 21.472 -17.463 1.00 47.69 515 PRO A CA 1
ATOM 3974 C C . PRO A 1 515 ? -30.189 20.233 -16.932 1.00 47.69 515 PRO A C 1
ATOM 3976 O O . PRO A 1 515 ? -30.834 19.249 -16.553 1.00 47.69 515 PRO A O 1
ATOM 3979 N N . LEU A 1 516 ? -28.855 20.256 -16.960 1.00 45.09 516 LEU A N 1
ATOM 3980 C CA . LEU A 1 516 ? -28.019 19.193 -16.406 1.00 45.09 516 LEU A CA 1
ATOM 3981 C C . LEU A 1 516 ? -28.198 19.222 -14.884 1.00 45.09 516 LEU A C 1
ATOM 3983 O O . LEU A 1 516 ? -27.528 19.952 -14.160 1.00 45.09 516 LEU A O 1
ATOM 3987 N N . GLY A 1 517 ? -29.218 18.501 -14.422 1.00 37.38 517 GLY A N 1
ATOM 3988 C CA . GLY A 1 517 ? -29.701 18.528 -13.053 1.00 37.38 517 GLY A CA 1
ATOM 3989 C C . GLY A 1 517 ? -28.628 18.109 -12.054 1.00 37.38 517 GLY A C 1
ATOM 3990 O O . GLY A 1 517 ? -28.196 16.965 -12.043 1.00 37.38 517 GLY A O 1
ATOM 3991 N N . ASN A 1 518 ? -28.249 19.064 -11.208 1.00 44.72 518 ASN A N 1
ATOM 3992 C CA . ASN A 1 518 ? -27.832 18.916 -9.816 1.00 44.72 518 ASN A CA 1
ATOM 3993 C C . ASN A 1 518 ? -27.073 17.618 -9.447 1.00 44.72 518 ASN A C 1
ATOM 3995 O O . ASN A 1 518 ? -27.513 16.834 -8.607 1.00 44.72 518 ASN A O 1
ATOM 3999 N N . LEU A 1 519 ? -25.871 17.447 -10.001 1.00 37.25 519 LEU A N 1
ATOM 4000 C CA . LEU A 1 519 ? -24.868 16.482 -9.522 1.00 37.25 519 LEU A CA 1
ATOM 4001 C C . LEU A 1 519 ? -24.612 16.555 -7.990 1.00 37.25 519 LEU A C 1
ATOM 4003 O O . LEU A 1 519 ? -24.450 15.499 -7.376 1.00 37.25 519 LEU A O 1
ATOM 4007 N N . PRO A 1 520 ? -24.677 17.737 -7.331 1.00 37.56 520 PRO A N 1
ATOM 4008 C CA . PRO A 1 520 ? -24.604 17.829 -5.870 1.00 37.56 520 PRO A CA 1
ATOM 4009 C C . PRO A 1 520 ? -25.745 17.105 -5.140 1.00 37.56 520 PRO A C 1
ATOM 4011 O O . PRO A 1 520 ? -25.542 16.599 -4.043 1.00 37.56 520 PRO A O 1
ATOM 4014 N N . ALA A 1 521 ? -26.936 17.002 -5.741 1.00 34.75 521 ALA A N 1
ATOM 4015 C CA . ALA A 1 521 ? -28.098 16.375 -5.108 1.00 34.75 521 ALA A CA 1
ATOM 4016 C C . ALA A 1 521 ? -28.050 14.838 -5.148 1.00 34.75 521 ALA A C 1
ATOM 4018 O O . ALA A 1 521 ? -28.607 14.196 -4.265 1.00 34.75 521 ALA A O 1
ATOM 4019 N N . LEU A 1 522 ? -27.377 14.236 -6.137 1.00 32.28 522 LEU A N 1
ATOM 4020 C CA . LEU A 1 522 ? -27.230 12.777 -6.236 1.00 32.28 522 LEU A CA 1
ATOM 4021 C C . LEU A 1 522 ? -26.141 12.249 -5.284 1.00 32.28 522 LEU A C 1
ATOM 4023 O O . LEU A 1 522 ? -26.328 11.214 -4.651 1.00 32.28 522 LEU A O 1
ATOM 4027 N N . ILE A 1 523 ? -25.045 13.003 -5.132 1.00 36.94 523 ILE A N 1
ATOM 4028 C CA . ILE A 1 523 ? -24.026 12.775 -4.093 1.00 36.94 523 ILE A CA 1
ATOM 4029 C C . ILE A 1 523 ? -24.649 13.000 -2.708 1.00 36.94 523 ILE A C 1
ATOM 4031 O O . ILE A 1 523 ? -24.485 12.174 -1.818 1.00 36.94 523 ILE A O 1
ATOM 4035 N N . SER A 1 524 ? -25.466 14.050 -2.557 1.00 33.41 524 SER A N 1
ATOM 4036 C CA . SER A 1 524 ? -26.241 14.292 -1.337 1.00 33.41 524 SER A CA 1
ATOM 4037 C C . SER A 1 524 ? -27.252 13.175 -1.040 1.00 33.41 524 SER A C 1
ATOM 4039 O O . SER A 1 524 ? -27.404 12.824 0.118 1.00 33.41 524 SER A O 1
ATOM 4041 N N . ALA A 1 525 ? -27.889 12.556 -2.041 1.00 30.75 525 ALA A N 1
ATOM 4042 C CA . ALA A 1 525 ? -28.851 11.465 -1.838 1.00 30.75 525 ALA A CA 1
ATOM 4043 C C . ALA A 1 525 ? -28.197 10.110 -1.491 1.00 30.75 525 ALA A C 1
ATOM 4045 O O . ALA A 1 525 ? -28.782 9.323 -0.747 1.00 30.75 525 ALA A O 1
ATOM 4046 N N . LEU A 1 526 ? -26.994 9.830 -2.009 1.00 32.28 526 LEU A N 1
ATOM 4047 C CA . LEU A 1 526 ? -26.204 8.650 -1.627 1.00 32.28 526 LEU A CA 1
ATOM 4048 C C . LEU A 1 526 ? -25.585 8.817 -0.233 1.00 32.28 526 LEU A C 1
ATOM 4050 O O . LEU A 1 526 ? -25.621 7.873 0.555 1.00 32.28 526 LEU A O 1
ATOM 4054 N N . ASN A 1 527 ? -25.129 10.027 0.105 1.00 35.28 527 ASN A N 1
ATOM 4055 C CA . ASN A 1 527 ? -24.698 10.362 1.461 1.00 35.28 527 ASN A CA 1
ATOM 4056 C C . ASN A 1 527 ? -25.875 10.313 2.448 1.00 35.28 527 ASN A C 1
ATOM 4058 O O . ASN A 1 527 ? -25.750 9.667 3.473 1.00 35.28 527 ASN A O 1
ATOM 4062 N N . GLN A 1 528 ? -27.062 10.823 2.090 1.00 33.84 528 GLN A N 1
ATOM 4063 C CA . GLN A 1 528 ? -28.264 10.787 2.941 1.00 33.84 528 GLN A CA 1
ATOM 4064 C C . GLN A 1 528 ? -28.758 9.375 3.281 1.00 33.84 528 GLN A C 1
ATOM 4066 O O . GLN A 1 528 ? -29.373 9.180 4.325 1.00 33.84 528 GLN A O 1
ATOM 4071 N N . ARG A 1 529 ? -28.531 8.383 2.410 1.00 32.47 529 ARG A N 1
ATOM 4072 C CA . ARG A 1 529 ? -28.872 6.980 2.703 1.00 32.47 529 ARG A CA 1
ATOM 4073 C C . ARG A 1 529 ? -27.881 6.358 3.689 1.00 32.47 529 ARG A C 1
ATOM 4075 O O . ARG A 1 529 ? -28.299 5.627 4.573 1.00 32.47 529 ARG A O 1
ATOM 4082 N N . CYS A 1 530 ? -26.606 6.725 3.569 1.00 32.81 530 CYS A N 1
ATOM 4083 C CA . CYS A 1 530 ? -25.560 6.382 4.529 1.00 32.81 530 CYS A CA 1
ATOM 4084 C C . CYS A 1 530 ? -25.791 7.093 5.876 1.00 32.81 530 CYS A C 1
ATOM 4086 O O . CYS A 1 530 ? -25.643 6.479 6.923 1.00 32.81 530 CYS A O 1
ATOM 4088 N N . ASP A 1 531 ? -26.233 8.352 5.854 1.00 34.84 531 ASP A N 1
ATOM 4089 C CA . ASP A 1 531 ? -26.564 9.140 7.044 1.00 34.84 531 ASP A CA 1
ATOM 4090 C C . ASP A 1 531 ? -27.820 8.610 7.750 1.00 34.84 531 ASP A C 1
ATOM 4092 O O . ASP A 1 531 ? -27.863 8.602 8.973 1.00 34.84 531 ASP A O 1
ATOM 4096 N N . ALA A 1 532 ? -28.818 8.100 7.016 1.00 36.00 532 ALA A N 1
ATOM 4097 C CA . ALA A 1 532 ? -30.009 7.484 7.607 1.00 36.00 532 ALA A CA 1
ATOM 4098 C C . ALA A 1 532 ? -29.699 6.159 8.332 1.00 36.00 532 ALA A C 1
ATOM 4100 O O . ALA A 1 532 ? -30.241 5.917 9.410 1.00 36.00 532 ALA A O 1
ATOM 4101 N N . ASP A 1 533 ? -28.798 5.337 7.781 1.00 37.25 533 ASP A N 1
ATOM 4102 C CA . ASP A 1 533 ? -28.321 4.112 8.436 1.00 37.25 533 ASP A CA 1
ATOM 4103 C C . ASP A 1 533 ? -27.356 4.435 9.603 1.00 37.25 533 ASP A C 1
ATOM 4105 O O . ASP A 1 533 ? -27.424 3.799 10.657 1.00 37.25 533 ASP A O 1
ATOM 4109 N N . ARG A 1 534 ? -26.526 5.489 9.484 1.00 39.06 534 ARG A N 1
ATOM 4110 C CA . ARG A 1 534 ? -25.676 6.019 10.576 1.00 39.06 534 ARG A CA 1
ATOM 4111 C C . ARG A 1 534 ? -26.499 6.574 11.737 1.00 39.06 534 ARG A C 1
ATOM 4113 O O . ARG A 1 534 ? -26.194 6.290 12.889 1.00 39.06 534 ARG A O 1
ATOM 4120 N N . GLN A 1 535 ? -27.564 7.321 11.450 1.00 38.22 535 GLN A N 1
ATOM 4121 C CA . GLN A 1 535 ? -28.444 7.911 12.461 1.00 38.22 535 GLN A CA 1
ATOM 4122 C C . GLN A 1 535 ? -29.259 6.834 13.197 1.00 38.22 535 GLN A C 1
ATOM 4124 O O . GLN A 1 535 ? -29.474 6.942 14.403 1.00 38.22 535 GLN A O 1
ATOM 4129 N N . ALA A 1 536 ? -29.626 5.745 12.510 1.00 39.19 536 ALA A N 1
ATOM 4130 C CA . ALA A 1 536 ? -30.235 4.571 13.135 1.00 39.19 536 ALA A CA 1
ATOM 4131 C C . ALA A 1 536 ? -29.256 3.786 14.039 1.00 39.19 536 ALA A C 1
ATOM 4133 O O . ALA A 1 536 ? -29.676 3.286 15.083 1.00 39.19 536 ALA A O 1
ATOM 4134 N N . CYS A 1 537 ? -27.962 3.716 13.690 1.00 33.78 537 CYS A N 1
ATOM 4135 C CA . CYS A 1 537 ? -26.903 3.148 14.544 1.00 33.78 537 CYS A CA 1
ATOM 4136 C C . CYS A 1 537 ? -26.585 4.034 15.765 1.00 33.78 537 CYS A C 1
ATOM 4138 O O . CYS A 1 537 ? -26.428 3.525 16.877 1.00 33.78 537 CYS A O 1
ATOM 4140 N N . TRP A 1 538 ? -26.550 5.359 15.580 1.00 37.94 538 TRP A N 1
ATOM 4141 C CA . TRP A 1 538 ? -26.327 6.346 16.644 1.00 37.94 538 TRP A CA 1
ATOM 4142 C C . TRP A 1 538 ? -27.376 6.235 17.756 1.00 37.94 538 TRP A C 1
ATOM 4144 O O . TRP A 1 538 ? -27.046 6.211 18.942 1.00 37.94 538 TRP A O 1
ATOM 4154 N N . GLU A 1 539 ? -28.657 6.138 17.385 1.00 44.41 539 GLU A N 1
ATOM 4155 C CA . GLU A 1 539 ? -29.764 6.044 18.346 1.00 44.41 539 GLU A CA 1
ATOM 4156 C C . GLU A 1 539 ? -29.800 4.702 19.108 1.00 44.41 539 GLU A C 1
ATOM 4158 O O . GLU A 1 539 ? -30.474 4.612 20.136 1.00 44.41 539 GLU A O 1
ATOM 4163 N N . GLN A 1 540 ? -29.066 3.678 18.649 1.00 40.38 540 GLN A N 1
ATOM 4164 C CA . GLN A 1 540 ? -29.039 2.343 19.262 1.00 40.38 540 GLN A CA 1
ATOM 4165 C C . GLN A 1 540 ? -27.795 2.050 20.119 1.00 40.38 540 GLN A C 1
ATOM 4167 O O . GLN A 1 540 ? -27.923 1.295 21.083 1.00 40.38 540 GLN A O 1
ATOM 4172 N N . ASN A 1 541 ? -26.625 2.640 19.830 1.00 48.53 541 ASN A N 1
ATOM 4173 C CA . ASN A 1 541 ? -25.354 2.177 20.419 1.00 48.53 541 ASN A CA 1
ATOM 4174 C C . ASN A 1 541 ? -24.817 2.994 21.606 1.00 48.53 541 ASN A C 1
ATOM 4176 O O . ASN A 1 541 ? -24.031 2.461 22.386 1.00 48.53 541 ASN A O 1
ATOM 4180 N N . GLY A 1 542 ? -25.231 4.253 21.794 1.00 58.53 542 GLY A N 1
ATOM 4181 C CA . GLY A 1 542 ? -24.831 5.055 22.964 1.00 58.53 542 GLY A CA 1
ATOM 4182 C C . GLY A 1 542 ? -23.322 5.324 23.109 1.00 58.53 542 GLY A C 1
ATOM 4183 O O . GLY A 1 542 ? -22.900 5.692 24.205 1.00 58.53 542 GLY A O 1
ATOM 4184 N N . GLN A 1 543 ? -22.537 5.138 22.039 1.00 78.94 543 GLN A N 1
ATOM 4185 C CA . GLN A 1 543 ? -21.090 5.371 21.998 1.00 78.94 543 GLN A CA 1
ATOM 4186 C C . GLN A 1 543 ? -20.778 6.808 21.557 1.00 78.94 543 GLN A C 1
ATOM 4188 O O . GLN A 1 543 ? -21.173 7.212 20.466 1.00 78.94 543 GLN A O 1
ATOM 4193 N N . ASP A 1 544 ? -20.069 7.573 22.388 1.00 87.31 544 ASP A N 1
ATOM 4194 C CA . ASP A 1 544 ? -19.723 8.983 22.150 1.00 87.31 544 ASP A CA 1
ATOM 4195 C C . ASP A 1 544 ? -18.253 9.260 22.488 1.00 87.31 544 ASP A C 1
ATOM 4197 O O . ASP A 1 544 ? -17.741 8.794 23.507 1.00 87.31 544 ASP A O 1
ATOM 4201 N N . PHE A 1 545 ? -17.588 10.066 21.658 1.00 94.06 545 PHE A N 1
ATOM 4202 C CA . PHE A 1 545 ? -16.268 10.621 21.946 1.00 94.06 545 PHE A CA 1
ATOM 4203 C C . PHE A 1 545 ? -16.299 12.133 21.726 1.00 94.06 545 PHE A C 1
ATOM 4205 O O . PHE A 1 545 ? -16.492 12.609 20.608 1.00 94.06 545 PHE A O 1
ATOM 4212 N N . SER A 1 546 ? -16.118 12.898 22.799 1.00 92.50 546 SER A N 1
ATOM 4213 C CA . SER A 1 546 ? -16.360 14.342 22.803 1.00 92.50 546 SER A CA 1
ATOM 4214 C C . SER A 1 546 ? -15.422 15.088 23.756 1.00 92.50 546 SER A C 1
ATOM 4216 O O . SER A 1 546 ? -14.561 14.494 24.410 1.00 92.50 546 SER A O 1
ATOM 4218 N N . PHE A 1 547 ? -15.551 16.416 23.819 1.00 93.25 547 PHE A N 1
ATOM 4219 C CA . PHE A 1 547 ? -14.792 17.264 24.741 1.00 93.25 547 PHE A CA 1
ATOM 4220 C C . PHE A 1 547 ? -15.719 17.898 25.773 1.00 93.25 547 PHE A C 1
ATOM 4222 O O . PHE A 1 547 ? -16.791 18.397 25.427 1.00 93.25 547 PHE A O 1
ATOM 4229 N N . ASN A 1 548 ? -15.288 17.945 27.032 1.00 92.44 548 ASN A N 1
ATOM 4230 C CA . ASN A 1 548 ? -15.984 18.698 28.072 1.00 92.44 548 ASN A CA 1
ATOM 4231 C C . ASN A 1 548 ? -15.005 19.215 29.131 1.00 92.44 548 ASN A C 1
ATOM 4233 O O . ASN A 1 548 ? -14.179 18.450 29.623 1.00 92.44 548 ASN A O 1
ATOM 4237 N N . ASP A 1 549 ? -15.114 20.495 29.494 1.00 94.44 549 ASP A N 1
ATOM 4238 C CA . ASP A 1 549 ? -14.266 21.168 30.489 1.00 94.44 549 ASP A CA 1
ATOM 4239 C C . ASP A 1 549 ? -12.760 20.879 30.306 1.00 94.44 549 ASP A C 1
ATOM 4241 O O . ASP A 1 549 ? -12.054 20.545 31.261 1.00 94.44 549 ASP A O 1
ATOM 4245 N N . ASP A 1 550 ? -12.281 20.996 29.061 1.00 95.75 550 ASP A N 1
ATOM 4246 C CA . ASP A 1 550 ? -10.895 20.710 28.658 1.00 95.75 550 ASP A CA 1
ATOM 4247 C C . ASP A 1 550 ? -10.453 19.266 28.987 1.00 95.75 550 ASP A C 1
ATOM 4249 O O . ASP A 1 550 ? -9.315 19.014 29.383 1.00 95.75 550 ASP A O 1
ATOM 4253 N N . LYS A 1 551 ? -11.358 18.292 28.825 1.00 97.06 551 LYS A N 1
ATOM 4254 C CA . LYS A 1 551 ? -11.083 16.851 28.949 1.00 97.06 551 LYS A CA 1
ATOM 4255 C C . LYS A 1 551 ? -11.650 16.082 27.767 1.00 97.06 551 LYS A C 1
ATOM 4257 O O . LYS A 1 551 ? -12.712 16.440 27.255 1.00 97.06 551 LYS A O 1
ATOM 4262 N N . PHE A 1 552 ? -10.966 15.010 27.371 1.00 97.94 552 PHE A N 1
ATOM 4263 C CA . PHE A 1 552 ? -11.577 14.006 26.507 1.00 97.94 552 PHE A CA 1
ATOM 4264 C C . PHE A 1 552 ? -12.654 13.268 27.290 1.00 97.94 552 PHE A C 1
ATOM 4266 O O . PHE A 1 552 ? -12.473 12.947 28.467 1.00 97.94 552 PHE A O 1
ATOM 4273 N N . MET A 1 553 ? -13.766 12.999 26.625 1.00 96.38 553 MET A N 1
ATOM 4274 C CA . MET A 1 553 ? -14.892 12.259 27.159 1.00 96.38 553 MET A CA 1
ATOM 4275 C C . MET A 1 553 ? -15.126 11.046 26.268 1.00 96.38 553 MET A C 1
ATOM 4277 O O . MET A 1 553 ? -15.168 11.188 25.050 1.00 96.38 553 MET A O 1
ATOM 4281 N N . ILE A 1 554 ? -15.283 9.873 26.871 1.00 95.19 554 ILE A N 1
ATOM 4282 C CA . ILE A 1 554 ? -15.718 8.651 26.197 1.00 95.19 554 ILE A CA 1
ATOM 4283 C C . ILE A 1 554 ? -16.935 8.111 26.942 1.00 95.19 554 ILE A C 1
ATOM 4285 O O . ILE A 1 554 ? -16.884 7.906 28.156 1.00 95.19 554 ILE A O 1
ATOM 4289 N N . ASP A 1 555 ? -18.063 7.994 26.251 1.00 92.88 555 ASP A N 1
ATOM 4290 C CA . ASP A 1 555 ? -19.345 7.536 26.807 1.00 92.88 555 ASP A CA 1
ATOM 4291 C C . ASP A 1 555 ? -19.744 8.286 28.097 1.00 92.88 555 ASP A C 1
ATOM 4293 O O . ASP A 1 555 ? -20.201 7.717 29.093 1.00 92.88 555 ASP A O 1
ATOM 4297 N N . GLY A 1 556 ? -19.506 9.604 28.102 1.00 90.06 556 GLY A N 1
ATOM 4298 C CA . GLY A 1 556 ? -19.779 10.499 29.232 1.00 90.06 556 GLY A CA 1
ATOM 4299 C C . GLY A 1 556 ? -18.778 10.426 30.394 1.00 90.06 556 GLY A C 1
ATOM 4300 O O . GLY A 1 556 ? -18.946 11.146 31.382 1.00 90.06 556 GLY A O 1
ATOM 4301 N N . GLN A 1 557 ? -17.728 9.607 30.300 1.00 93.69 557 GLN A N 1
ATOM 4302 C CA . GLN A 1 557 ? -16.661 9.499 31.299 1.00 93.69 557 GLN A CA 1
ATOM 4303 C C . GLN A 1 557 ? -15.399 10.227 30.845 1.00 93.69 557 GLN A C 1
ATOM 4305 O O . GLN A 1 557 ? -15.055 10.209 29.670 1.00 93.69 557 GLN A O 1
ATOM 4310 N N . ALA A 1 558 ? -14.688 10.859 31.780 1.00 95.56 558 ALA A N 1
ATOM 4311 C CA . ALA A 1 558 ? -13.416 11.497 31.461 1.00 95.56 558 ALA A CA 1
ATOM 4312 C C . ALA A 1 558 ? -12.374 10.441 31.061 1.00 95.56 558 ALA A C 1
ATOM 4314 O O . ALA A 1 558 ? -12.156 9.474 31.792 1.00 95.56 558 ALA A O 1
ATOM 4315 N N . LEU A 1 559 ? -11.711 10.669 29.932 1.00 96.38 559 LEU A N 1
ATOM 4316 C CA . LEU A 1 559 ? -10.642 9.838 29.402 1.00 96.38 559 LEU A CA 1
ATOM 4317 C C . LEU A 1 559 ? -9.326 10.619 29.423 1.00 96.38 559 LEU A C 1
ATOM 4319 O O . LEU A 1 559 ? -9.255 11.766 28.988 1.00 96.38 559 LEU A O 1
ATOM 4323 N N . GLN A 1 560 ? -8.267 9.967 29.890 1.00 97.06 560 GLN A N 1
ATOM 4324 C CA . GLN A 1 560 ? -6.894 10.393 29.646 1.00 97.06 560 GLN A CA 1
ATOM 4325 C C . GLN A 1 560 ? -6.302 9.445 28.607 1.00 97.06 560 GLN A C 1
ATOM 4327 O O . GLN A 1 560 ? -6.240 8.235 28.840 1.00 97.06 560 GLN A O 1
ATOM 4332 N N . ILE A 1 561 ? -5.909 9.969 27.449 1.00 98.50 561 ILE A N 1
ATOM 4333 C CA . ILE A 1 561 ? -5.328 9.155 26.381 1.00 98.50 561 ILE A CA 1
ATOM 4334 C C . ILE A 1 561 ? -3.849 8.941 26.708 1.00 98.50 561 ILE A C 1
ATOM 4336 O O . ILE A 1 561 ? -3.073 9.893 26.795 1.00 98.50 561 ILE A O 1
ATOM 4340 N N . ILE A 1 562 ? -3.469 7.678 26.894 1.00 98.69 562 ILE A N 1
ATOM 4341 C CA . ILE A 1 562 ? -2.081 7.237 27.034 1.00 98.69 562 ILE A CA 1
ATOM 4342 C C . ILE A 1 562 ? -1.834 6.290 25.864 1.00 98.69 562 ILE A C 1
ATOM 4344 O O . ILE A 1 562 ? -2.134 5.093 25.922 1.00 98.69 562 ILE A O 1
ATOM 4348 N N . SER A 1 563 ? -1.358 6.883 24.776 1.00 98.88 563 SER A N 1
ATOM 4349 C CA . SER A 1 563 ? -1.201 6.262 23.469 1.00 98.88 563 SER A CA 1
ATOM 4350 C C . SER A 1 563 ? 0.263 5.970 23.151 1.00 98.88 563 SER A C 1
ATOM 4352 O O . SER A 1 563 ? 1.181 6.487 23.791 1.00 98.88 563 SER A O 1
ATOM 4354 N N . GLY A 1 564 ? 0.488 5.133 22.149 1.00 98.81 564 GLY A N 1
ATOM 4355 C CA . GLY A 1 564 ? 1.794 4.932 21.548 1.00 98.81 564 GLY A CA 1
ATOM 4356 C C . GLY A 1 564 ? 1.694 4.772 20.040 1.00 98.81 564 GLY A C 1
ATOM 4357 O O . GLY A 1 564 ? 0.801 4.079 19.547 1.00 98.81 564 GLY A O 1
ATOM 4358 N N . SER A 1 565 ? 2.643 5.358 19.314 1.00 98.94 565 SER A N 1
ATOM 4359 C CA . SER A 1 565 ? 2.718 5.217 17.864 1.00 98.94 565 SER A CA 1
ATOM 4360 C C . SER A 1 565 ? 3.293 3.854 17.465 1.00 98.94 565 SER A C 1
ATOM 4362 O O . SER A 1 565 ? 4.370 3.456 17.928 1.00 98.94 565 SER A O 1
ATOM 4364 N N . LEU A 1 566 ? 2.557 3.146 16.601 1.00 98.62 566 LEU A N 1
ATOM 4365 C CA . LEU A 1 566 ? 2.948 1.902 15.932 1.00 98.62 566 LEU A CA 1
ATOM 4366 C C . LEU A 1 566 ? 2.581 2.001 14.448 1.00 98.62 566 LEU A C 1
ATOM 4368 O O . LEU A 1 566 ? 1.420 2.214 14.103 1.00 98.62 566 LEU A O 1
ATOM 4372 N N . HIS A 1 567 ? 3.548 1.812 13.553 1.00 98.81 567 HIS A N 1
ATOM 4373 C CA . HIS A 1 567 ? 3.310 1.866 12.107 1.00 98.81 567 HIS A CA 1
ATOM 4374 C C . HIS A 1 567 ? 3.087 0.455 11.561 1.00 98.81 567 HIS A C 1
ATOM 4376 O O . HIS A 1 567 ? 4.028 -0.335 11.485 1.00 98.81 567 HIS A O 1
ATOM 4382 N N . TYR A 1 568 ? 1.851 0.123 11.171 1.00 98.62 568 TYR A N 1
ATOM 4383 C CA . TYR A 1 568 ? 1.504 -1.236 10.732 1.00 98.62 568 TYR A CA 1
ATOM 4384 C C . TYR A 1 568 ? 2.335 -1.694 9.522 1.00 98.62 568 TYR A C 1
ATOM 4386 O O . TYR A 1 568 ? 2.653 -2.875 9.418 1.00 98.62 568 TYR A O 1
ATOM 4394 N N . ASN A 1 569 ? 2.763 -0.770 8.654 1.00 97.25 569 ASN A N 1
ATOM 4395 C CA . ASN A 1 569 ? 3.605 -1.063 7.493 1.00 97.25 569 ASN A CA 1
ATOM 4396 C C . ASN A 1 569 ? 5.063 -1.404 7.847 1.00 97.25 569 ASN A C 1
ATOM 4398 O O . ASN A 1 569 ? 5.766 -1.966 7.009 1.00 97.25 569 ASN A O 1
ATOM 4402 N N . ARG A 1 570 ? 5.512 -1.082 9.068 1.00 98.56 570 ARG A N 1
ATOM 4403 C CA . ARG A 1 570 ? 6.849 -1.405 9.598 1.00 98.56 570 ARG A CA 1
ATOM 4404 C C . ARG A 1 570 ? 6.864 -2.661 10.476 1.00 98.56 570 ARG A C 1
ATOM 4406 O O . ARG A 1 570 ? 7.898 -3.013 11.041 1.00 98.56 570 ARG A O 1
ATOM 4413 N N . ILE A 1 571 ? 5.726 -3.347 10.586 1.00 98.62 571 ILE A N 1
ATOM 4414 C CA . ILE A 1 571 ? 5.538 -4.563 11.378 1.00 98.62 571 ILE A CA 1
ATOM 4415 C C . ILE A 1 571 ? 5.022 -5.646 10.434 1.00 98.62 571 ILE A C 1
ATOM 4417 O O . ILE A 1 571 ? 4.045 -5.431 9.722 1.00 98.62 571 ILE A O 1
ATOM 4421 N N . HIS A 1 572 ? 5.651 -6.823 10.421 1.00 97.75 572 HIS A N 1
ATOM 4422 C CA . HIS A 1 572 ? 5.128 -7.939 9.629 1.00 97.75 572 HIS A CA 1
ATOM 4423 C C . HIS A 1 572 ? 3.686 -8.273 10.076 1.00 97.75 572 HIS A C 1
ATOM 4425 O O . HIS A 1 572 ? 3.484 -8.398 11.285 1.00 97.75 572 HIS A O 1
ATOM 4431 N N . PRO A 1 573 ? 2.699 -8.459 9.173 1.00 97.19 573 PRO A N 1
ATOM 4432 C CA . PRO A 1 573 ? 1.287 -8.601 9.555 1.00 97.19 573 PRO A CA 1
ATOM 4433 C C . PRO A 1 573 ? 0.993 -9.675 10.610 1.00 97.19 573 PRO A C 1
ATOM 4435 O O . PRO A 1 573 ? 0.230 -9.442 11.544 1.00 97.19 573 PRO A O 1
ATOM 4438 N N . THR A 1 574 ? 1.686 -10.817 10.542 1.00 95.56 574 THR A N 1
ATOM 4439 C CA . THR A 1 574 ? 1.621 -11.902 11.545 1.00 95.56 574 THR A CA 1
ATOM 4440 C C . THR A 1 574 ? 1.959 -11.447 12.974 1.00 95.56 574 THR A C 1
ATOM 4442 O O . THR A 1 574 ? 1.574 -12.093 13.942 1.00 95.56 574 THR A O 1
ATOM 4445 N N . TYR A 1 575 ? 2.674 -10.332 13.132 1.00 97.81 575 TYR A N 1
ATOM 4446 C CA . TYR A 1 575 ? 3.099 -9.788 14.419 1.00 97.81 575 TYR A CA 1
ATOM 4447 C C . TYR A 1 575 ? 2.265 -8.613 14.921 1.00 97.81 575 TYR A C 1
ATOM 4449 O O . TYR A 1 575 ? 2.499 -8.175 16.046 1.00 97.81 575 TYR A O 1
ATOM 4457 N N . TRP A 1 576 ? 1.265 -8.129 14.178 1.00 98.62 576 TRP A N 1
ATOM 4458 C CA . TRP A 1 576 ? 0.418 -7.025 14.647 1.00 98.62 576 TRP A CA 1
ATOM 4459 C C . TRP A 1 576 ? -0.221 -7.312 16.007 1.00 98.62 576 TRP A C 1
ATOM 4461 O O . TRP A 1 576 ? -0.097 -6.490 16.915 1.00 98.62 576 TRP A O 1
ATOM 4471 N N . GLN A 1 577 ? -0.806 -8.501 16.187 1.00 97.88 577 GLN A N 1
ATOM 4472 C CA . GLN A 1 577 ? -1.407 -8.911 17.460 1.00 97.88 577 GLN A CA 1
ATOM 4473 C C . GLN A 1 577 ? -0.394 -8.909 18.613 1.00 97.88 577 GLN A C 1
ATOM 4475 O O . GLN A 1 577 ? -0.711 -8.443 19.707 1.00 97.88 577 GLN A O 1
ATOM 4480 N N . ASP A 1 578 ? 0.829 -9.396 18.385 1.00 97.44 578 ASP A N 1
ATOM 4481 C CA . ASP A 1 578 ? 1.877 -9.403 19.411 1.00 97.44 578 ASP A CA 1
ATOM 4482 C C . ASP A 1 578 ? 2.331 -7.975 19.756 1.00 97.44 578 ASP A C 1
ATOM 4484 O O . ASP A 1 578 ? 2.378 -7.621 20.935 1.00 97.44 578 ASP A O 1
ATOM 4488 N N . ARG A 1 579 ? 2.608 -7.123 18.758 1.00 98.50 579 ARG A N 1
ATOM 4489 C CA . ARG A 1 579 ? 3.083 -5.751 19.012 1.00 98.50 579 ARG A CA 1
ATOM 4490 C C . ARG A 1 579 ? 2.017 -4.898 19.705 1.00 98.50 579 ARG A C 1
ATOM 4492 O O . ARG A 1 579 ? 2.341 -4.177 20.648 1.00 98.50 579 ARG A O 1
ATOM 4499 N N . LEU A 1 580 ? 0.750 -5.037 19.312 1.00 98.81 580 LEU A N 1
ATOM 4500 C CA . LEU A 1 580 ? -0.380 -4.375 19.972 1.00 98.81 580 LEU A CA 1
ATOM 4501 C C . LEU A 1 580 ? -0.595 -4.903 21.398 1.00 98.81 580 LEU A C 1
ATOM 4503 O O . LEU A 1 580 ? -0.794 -4.114 22.321 1.00 98.81 580 LEU A O 1
ATOM 4507 N N . ALA A 1 581 ? -0.460 -6.212 21.631 1.00 98.50 581 ALA A N 1
ATOM 4508 C CA . ALA A 1 581 ? -0.529 -6.773 22.980 1.00 98.50 581 ALA A CA 1
ATOM 4509 C C . ALA A 1 581 ? 0.625 -6.283 23.876 1.00 98.50 581 ALA A C 1
ATOM 4511 O O . ALA A 1 581 ? 0.416 -5.999 25.057 1.00 98.50 581 ALA A O 1
ATOM 4512 N N . ARG A 1 582 ? 1.835 -6.112 23.329 1.00 98.44 582 ARG A N 1
ATOM 4513 C CA . ARG A 1 582 ? 2.971 -5.514 24.052 1.00 98.44 582 ARG A CA 1
ATOM 4514 C C . ARG A 1 582 ? 2.718 -4.052 24.394 1.00 98.44 582 ARG A C 1
ATOM 4516 O O . ARG A 1 582 ? 2.922 -3.681 25.549 1.00 98.44 582 ARG A O 1
ATOM 4523 N N . ALA A 1 583 ? 2.207 -3.263 23.450 1.00 98.56 583 ALA A N 1
ATOM 4524 C CA . ALA A 1 583 ? 1.765 -1.890 23.689 1.00 98.56 583 ALA A CA 1
ATOM 4525 C C . ALA A 1 583 ? 0.718 -1.828 24.817 1.00 98.56 583 ALA A C 1
ATOM 4527 O O . ALA A 1 583 ? 0.879 -1.075 25.779 1.00 98.56 583 ALA A O 1
ATOM 4528 N N . ARG A 1 584 ? -0.287 -2.712 24.784 1.00 98.38 584 ARG A N 1
ATOM 4529 C CA . ARG A 1 584 ? -1.289 -2.846 25.850 1.00 98.38 584 ARG A CA 1
ATOM 4530 C C . ARG A 1 584 ? -0.663 -3.223 27.194 1.00 98.38 584 ARG A C 1
ATOM 4532 O O . ARG A 1 584 ? -1.009 -2.636 28.216 1.00 98.38 584 ARG A O 1
ATOM 4539 N N . SER A 1 585 ? 0.307 -4.139 27.204 1.00 98.06 585 SER A N 1
ATOM 4540 C CA . SER A 1 585 ? 1.057 -4.506 28.412 1.00 98.06 585 SER A CA 1
ATOM 4541 C C . SER A 1 585 ? 1.981 -3.391 28.920 1.00 98.06 585 SER A C 1
ATOM 4543 O O . SER A 1 585 ? 2.349 -3.397 30.086 1.00 98.06 585 SER A O 1
ATOM 4545 N N . MET A 1 586 ? 2.336 -2.387 28.115 1.00 98.00 586 MET A N 1
ATOM 4546 C CA . MET A 1 586 ? 3.040 -1.204 28.626 1.00 98.00 586 MET A CA 1
ATOM 4547 C C . MET A 1 586 ? 2.128 -0.339 29.515 1.00 98.00 586 MET A C 1
ATOM 4549 O O . MET A 1 586 ? 2.626 0.439 30.319 1.00 98.00 586 MET A O 1
ATOM 4553 N N . GLY A 1 587 ? 0.804 -0.505 29.407 1.00 98.06 587 GLY A N 1
ATOM 4554 C CA . GLY A 1 587 ? -0.212 0.307 30.084 1.00 98.06 587 GLY A CA 1
ATOM 4555 C C . GLY A 1 587 ? -0.963 1.257 29.155 1.00 98.06 587 GLY A C 1
ATOM 4556 O O . GLY A 1 587 ? -1.757 2.063 29.632 1.00 98.06 587 GLY A O 1
ATOM 4557 N N . LEU A 1 588 ? -0.740 1.159 27.840 1.00 98.62 588 LEU A N 1
ATOM 4558 C CA . LEU A 1 588 ? -1.420 1.999 26.860 1.00 98.62 588 LEU A CA 1
ATOM 4559 C C . LEU A 1 588 ? -2.906 1.640 26.751 1.00 98.62 588 LEU A C 1
ATOM 4561 O O . LEU A 1 588 ? -3.288 0.465 26.814 1.00 98.62 588 LEU A O 1
ATOM 4565 N N . ASN A 1 589 ? -3.748 2.657 26.582 1.00 98.38 589 ASN A N 1
ATOM 4566 C CA . ASN A 1 589 ? -5.185 2.511 26.317 1.00 98.38 589 ASN A CA 1
ATOM 4567 C C . ASN A 1 589 ? -5.572 2.884 24.879 1.00 98.38 589 ASN A C 1
ATOM 4569 O O . ASN A 1 589 ? -6.690 2.596 24.455 1.00 98.38 589 ASN A O 1
ATOM 4573 N N . ALA A 1 590 ? -4.638 3.457 24.127 1.00 98.81 590 ALA A N 1
ATOM 4574 C CA . ALA A 1 590 ? -4.796 3.779 22.724 1.00 98.81 590 ALA A CA 1
ATOM 4575 C C . ALA A 1 590 ? -3.496 3.516 21.952 1.00 98.81 590 ALA A C 1
ATOM 4577 O O . ALA A 1 590 ? -2.430 3.331 22.546 1.00 98.81 590 ALA A O 1
ATOM 4578 N N . ILE A 1 591 ? -3.592 3.490 20.628 1.00 98.81 591 ILE A N 1
ATOM 4579 C CA . ILE A 1 591 ? -2.453 3.530 19.713 1.00 98.81 591 ILE A CA 1
ATOM 4580 C C . ILE A 1 591 ? -2.672 4.606 18.658 1.00 98.81 591 ILE A C 1
ATOM 4582 O O . ILE A 1 591 ? -3.807 4.956 18.332 1.00 98.81 591 ILE A O 1
ATOM 4586 N N . GLN A 1 592 ? -1.576 5.085 18.084 1.00 98.88 592 GLN A N 1
ATOM 4587 C CA . GLN A 1 592 ? -1.586 6.005 16.957 1.00 98.88 592 GLN A CA 1
ATOM 4588 C C . GLN A 1 592 ? -0.907 5.360 15.748 1.00 98.88 592 GLN A C 1
ATOM 4590 O O . GLN A 1 592 ? 0.101 4.663 15.883 1.00 98.88 592 GLN A O 1
ATOM 4595 N N . THR A 1 593 ? -1.455 5.564 14.548 1.00 98.88 593 THR A N 1
ATOM 4596 C CA . THR A 1 593 ? -0.846 5.026 13.321 1.00 98.88 593 THR A CA 1
ATOM 4597 C C . THR A 1 593 ? -1.043 5.943 12.118 1.00 98.88 593 THR A C 1
ATOM 4599 O O . THR A 1 593 ? -2.104 6.550 11.953 1.00 98.88 593 THR A O 1
ATOM 4602 N N . TYR A 1 594 ? -0.014 6.043 11.274 1.00 98.88 594 TYR A N 1
ATOM 4603 C CA . TYR A 1 594 ? -0.076 6.728 9.983 1.00 98.88 594 TYR A CA 1
ATOM 4604 C C . TYR A 1 594 ? -0.644 5.831 8.885 1.00 98.88 594 TYR A C 1
ATOM 4606 O O . TYR A 1 594 ? -0.515 4.614 8.955 1.00 98.88 594 TYR A O 1
ATOM 4614 N N . VAL A 1 595 ? -1.193 6.434 7.826 1.00 98.81 595 VAL A N 1
ATOM 4615 C CA . VAL A 1 595 ? -1.572 5.732 6.588 1.00 98.81 595 VAL A CA 1
ATOM 4616 C C . VAL A 1 595 ? -0.695 6.215 5.425 1.00 98.81 595 VAL A C 1
ATOM 4618 O O . VAL A 1 595 ? -0.955 7.288 4.878 1.00 98.81 595 VAL A O 1
ATOM 4621 N N . PRO A 1 596 ? 0.337 5.455 5.012 1.00 98.44 596 PRO A N 1
ATOM 4622 C CA . PRO A 1 596 ? 1.197 5.855 3.904 1.00 98.44 596 PRO A CA 1
ATOM 4623 C C . PRO A 1 596 ? 0.466 5.738 2.564 1.00 98.44 596 PRO A C 1
ATOM 4625 O O . PRO A 1 596 ? 0.144 4.640 2.105 1.00 98.44 596 PRO A O 1
ATOM 4628 N N . TRP A 1 597 ? 0.212 6.866 1.902 1.00 98.56 597 TRP A N 1
ATOM 4629 C CA . TRP A 1 597 ? -0.484 6.876 0.614 1.00 98.56 597 TRP A CA 1
ATOM 4630 C C . TRP A 1 597 ? 0.292 6.090 -0.456 1.00 98.56 597 TRP A C 1
ATOM 4632 O O . TRP A 1 597 ? -0.293 5.290 -1.179 1.00 98.56 597 TRP A O 1
ATOM 4642 N N . ASN A 1 598 ? 1.615 6.219 -0.509 1.00 96.75 598 ASN A N 1
ATOM 4643 C CA . ASN A 1 598 ? 2.481 5.493 -1.443 1.00 96.75 598 ASN A CA 1
ATOM 4644 C C . ASN A 1 598 ? 2.447 3.959 -1.294 1.00 96.75 598 ASN A C 1
ATOM 4646 O O . ASN A 1 598 ? 2.693 3.251 -2.272 1.00 96.75 598 ASN A O 1
ATOM 4650 N N . LEU A 1 599 ? 2.119 3.439 -0.108 1.00 97.19 599 LEU A N 1
ATOM 4651 C CA . LEU A 1 599 ? 1.936 2.008 0.134 1.00 97.19 599 LEU A CA 1
ATOM 4652 C C . LEU A 1 599 ? 0.608 1.516 -0.444 1.00 97.19 599 LEU A C 1
ATOM 4654 O O . LEU A 1 599 ? 0.550 0.455 -1.069 1.00 97.19 599 LEU A O 1
ATOM 4658 N N . HIS A 1 600 ? -0.452 2.292 -0.225 1.00 97.88 600 HIS A N 1
ATOM 4659 C CA . HIS A 1 600 ? -1.800 1.946 -0.656 1.00 97.88 600 HIS A CA 1
ATOM 4660 C C . HIS A 1 600 ? -2.072 2.272 -2.112 1.00 97.88 600 HIS A C 1
ATOM 4662 O O . HIS A 1 600 ? -2.943 1.642 -2.692 1.00 97.88 600 HIS A O 1
ATOM 4668 N N . GLU A 1 601 ? -1.364 3.227 -2.705 1.00 96.31 601 GLU A N 1
ATOM 4669 C CA . GLU A 1 601 ? -1.527 3.620 -4.099 1.00 96.31 601 GLU A CA 1
ATOM 4670 C C . GLU A 1 601 ? -0.174 3.742 -4.828 1.00 96.31 601 GLU A C 1
ATOM 4672 O O . GLU A 1 601 ? 0.221 4.831 -5.270 1.00 96.31 601 GLU A O 1
ATOM 4677 N N . PRO A 1 602 ? 0.569 2.626 -4.953 1.00 89.38 602 PRO A N 1
ATOM 4678 C CA . PRO A 1 602 ? 1.918 2.631 -5.511 1.00 89.38 602 PRO A CA 1
ATOM 4679 C C . PRO A 1 602 ? 1.962 3.110 -6.962 1.00 89.38 602 PRO A C 1
ATOM 4681 O O . PRO A 1 602 ? 2.912 3.785 -7.352 1.00 89.38 602 PRO A O 1
ATOM 4684 N N . TYR A 1 603 ? 0.929 2.800 -7.744 1.00 86.81 603 TYR A N 1
ATOM 4685 C CA . TYR A 1 603 ? 0.716 3.334 -9.084 1.00 86.81 603 TYR A CA 1
ATOM 4686 C C . TYR A 1 603 ? -0.612 4.070 -9.117 1.00 86.81 603 TYR A C 1
ATOM 4688 O O . TYR A 1 603 ? -1.574 3.649 -8.477 1.00 86.81 603 TYR A O 1
ATOM 4696 N N . MET A 1 604 ? -0.681 5.148 -9.894 1.00 84.81 604 MET A N 1
ATOM 4697 C CA . MET A 1 604 ? -1.892 5.953 -9.993 1.00 84.81 604 MET A CA 1
ATOM 4698 C C . MET A 1 604 ? -3.104 5.090 -10.390 1.00 84.81 604 MET A C 1
ATOM 4700 O O . MET A 1 604 ? -3.144 4.507 -11.470 1.00 84.81 604 MET A O 1
ATOM 4704 N N . GLY A 1 605 ? -4.099 5.037 -9.507 1.00 82.31 605 GLY A N 1
ATOM 4705 C CA . GLY A 1 605 ? -5.351 4.292 -9.656 1.00 82.31 605 GLY A CA 1
ATOM 4706 C C . GLY A 1 605 ? -5.310 2.836 -9.181 1.00 82.31 605 GLY A C 1
ATOM 4707 O O . GLY A 1 605 ? -6.357 2.194 -9.164 1.00 82.31 605 GLY A O 1
ATOM 4708 N N . GLU A 1 606 ? -4.150 2.311 -8.780 1.00 86.38 606 GLU A N 1
ATOM 4709 C CA . GLU A 1 606 ? -3.987 0.937 -8.295 1.00 86.38 606 GLU A CA 1
ATOM 4710 C C . GLU A 1 606 ? -3.927 0.918 -6.769 1.00 86.38 606 GLU A C 1
ATOM 4712 O O . GLU A 1 606 ? -2.914 1.298 -6.186 1.00 86.38 606 GLU A O 1
ATOM 4717 N N . TYR A 1 607 ? -5.002 0.456 -6.127 1.00 88.06 607 TYR A N 1
ATOM 4718 C CA . TYR A 1 607 ? -5.095 0.431 -4.670 1.00 88.06 607 TYR A CA 1
ATOM 4719 C C . TYR A 1 607 ? -4.765 -0.940 -4.068 1.00 88.06 607 TYR A C 1
ATOM 4721 O O . TYR A 1 607 ? -5.257 -1.963 -4.545 1.00 88.06 607 TYR A O 1
ATOM 4729 N N . ARG A 1 608 ? -3.989 -0.961 -2.978 1.00 88.94 608 ARG A N 1
ATOM 4730 C CA . ARG A 1 608 ? -3.627 -2.164 -2.209 1.00 88.94 608 ARG A CA 1
ATOM 4731 C C . ARG A 1 608 ? -4.215 -2.111 -0.798 1.00 88.94 608 ARG A C 1
ATOM 4733 O O . ARG A 1 608 ? -4.104 -1.093 -0.119 1.00 88.94 608 ARG A O 1
ATOM 4740 N N . TRP A 1 609 ? -4.810 -3.226 -0.367 1.00 92.56 609 TRP A N 1
ATOM 4741 C CA . TRP A 1 609 ? -5.494 -3.373 0.932 1.00 92.56 609 TRP A CA 1
ATOM 4742 C C . TRP A 1 609 ? -5.231 -4.737 1.594 1.00 92.56 609 TRP A C 1
ATOM 4744 O O . TRP A 1 609 ? -6.024 -5.204 2.401 1.00 92.56 609 TRP A O 1
ATOM 4754 N N . SER A 1 610 ? -4.156 -5.420 1.199 1.00 86.62 610 SER A N 1
ATOM 4755 C CA . SER A 1 610 ? -3.781 -6.745 1.702 1.00 86.62 610 SER A CA 1
ATOM 4756 C C . SER A 1 610 ? -2.315 -6.772 2.145 1.00 86.62 610 SER A C 1
ATOM 4758 O O . SER A 1 610 ? -1.524 -5.890 1.793 1.00 86.62 610 SER A O 1
ATOM 4760 N N . GLY A 1 611 ? -1.940 -7.783 2.935 1.00 92.06 611 GLY A N 1
ATOM 4761 C CA . GLY A 1 611 ? -0.582 -7.914 3.470 1.00 92.06 611 GLY A CA 1
ATOM 4762 C C . GLY A 1 611 ? -0.200 -6.702 4.322 1.00 92.06 611 GLY A C 1
ATOM 4763 O O . GLY A 1 611 ? -0.970 -6.283 5.177 1.00 92.06 611 GLY A O 1
ATOM 4764 N N . PHE A 1 612 ? 0.959 -6.092 4.058 1.00 93.44 612 PHE A N 1
ATOM 4765 C CA . PHE A 1 612 ? 1.400 -4.876 4.760 1.00 93.44 612 PHE A CA 1
ATOM 4766 C C . PHE A 1 612 ? 0.466 -3.672 4.581 1.00 93.44 612 PHE A C 1
ATOM 4768 O O . PHE A 1 612 ? 0.587 -2.726 5.347 1.00 93.44 612 PHE A O 1
ATOM 4775 N N . ALA A 1 613 ? -0.436 -3.688 3.593 1.00 96.81 613 ALA A N 1
ATOM 4776 C CA . ALA A 1 613 ? -1.423 -2.637 3.351 1.00 96.81 613 ALA A CA 1
ATOM 4777 C C . ALA A 1 613 ? -2.823 -2.975 3.914 1.00 96.81 613 ALA A C 1
ATOM 4779 O O . ALA A 1 613 ? -3.779 -2.258 3.623 1.00 96.81 613 ALA A O 1
ATOM 4780 N N . ASP A 1 614 ? -2.990 -4.055 4.691 1.00 96.31 614 ASP A N 1
ATOM 4781 C CA . ASP A 1 614 ? -4.274 -4.395 5.333 1.00 96.31 614 ASP A CA 1
ATOM 4782 C C . ASP A 1 614 ? -4.515 -3.570 6.611 1.00 96.31 614 ASP A C 1
ATOM 4784 O O . ASP A 1 614 ? -4.444 -4.058 7.741 1.00 96.31 614 ASP A O 1
ATOM 4788 N N . LEU A 1 615 ? -4.804 -2.280 6.419 1.00 98.38 615 LEU A N 1
ATOM 4789 C CA . LEU A 1 615 ? -5.148 -1.361 7.506 1.00 98.38 615 LEU A CA 1
ATOM 4790 C C . LEU A 1 615 ? -6.414 -1.809 8.258 1.00 98.38 615 LEU A C 1
ATOM 4792 O O . LEU A 1 615 ? -6.472 -1.708 9.478 1.00 98.38 615 LEU A O 1
ATOM 4796 N N . GLU A 1 616 ? -7.418 -2.328 7.548 1.00 96.88 616 GLU A N 1
ATOM 4797 C CA . GLU A 1 616 ? -8.678 -2.795 8.141 1.00 96.88 616 GLU A CA 1
ATOM 4798 C C . GLU A 1 616 ? -8.429 -3.972 9.107 1.00 96.88 616 GLU A C 1
ATOM 4800 O O . GLU A 1 616 ? -8.986 -4.006 10.206 1.00 96.88 616 GLU A O 1
ATOM 4805 N N . GLY A 1 617 ? -7.539 -4.901 8.742 1.00 94.12 617 GLY A N 1
ATOM 4806 C CA . GLY A 1 617 ? -7.059 -5.976 9.612 1.00 94.12 617 GLY A CA 1
ATOM 4807 C C . GLY A 1 617 ? -6.327 -5.468 10.848 1.00 94.12 617 GLY A C 1
ATOM 4808 O O . GLY A 1 617 ? -6.652 -5.888 11.958 1.00 94.12 617 GLY A O 1
ATOM 4809 N N . PHE A 1 618 ? -5.405 -4.518 10.686 1.00 98.56 618 PHE A N 1
ATOM 4810 C CA . PHE A 1 618 ? -4.702 -3.909 11.817 1.00 98.56 618 PHE A CA 1
ATOM 4811 C C . PHE A 1 618 ? -5.662 -3.222 12.807 1.00 98.56 618 PHE A C 1
ATOM 4813 O O . PHE A 1 618 ? -5.525 -3.394 14.019 1.00 98.56 618 PHE A O 1
ATOM 4820 N N . LEU A 1 619 ? -6.670 -2.497 12.305 1.00 98.50 619 LEU A N 1
ATOM 4821 C CA . LEU A 1 619 ? -7.683 -1.831 13.132 1.00 98.50 619 LEU A CA 1
ATOM 4822 C C . LEU A 1 619 ? -8.558 -2.828 13.903 1.00 98.50 619 LEU A C 1
ATOM 4824 O O . LEU A 1 619 ? -8.809 -2.614 15.089 1.00 98.50 619 LEU A O 1
ATOM 4828 N N . ARG A 1 620 ? -8.980 -3.935 13.271 1.00 97.00 620 ARG A N 1
ATOM 4829 C CA . ARG A 1 620 ? -9.725 -5.008 13.959 1.00 97.00 620 ARG A CA 1
ATOM 4830 C C . ARG A 1 620 ? -8.910 -5.610 15.104 1.00 97.00 620 ARG A C 1
ATOM 4832 O O . ARG A 1 620 ? -9.414 -5.716 16.215 1.00 97.00 620 ARG A O 1
ATOM 4839 N N . ILE A 1 621 ? -7.630 -5.903 14.871 1.00 96.19 621 ILE A N 1
ATOM 4840 C CA . ILE A 1 621 ? -6.727 -6.444 15.900 1.00 96.19 621 ILE A CA 1
ATOM 4841 C C . ILE A 1 621 ? -6.535 -5.443 17.053 1.00 96.19 621 ILE A C 1
ATOM 4843 O O . ILE A 1 621 ? -6.522 -5.834 18.223 1.00 96.19 621 ILE A O 1
ATOM 4847 N N . ALA A 1 622 ? -6.408 -4.143 16.759 1.00 98.44 622 ALA A N 1
ATOM 4848 C CA . ALA A 1 622 ? -6.327 -3.108 17.792 1.00 98.44 622 ALA A CA 1
ATOM 4849 C C . ALA A 1 622 ? -7.602 -3.068 18.652 1.00 98.44 622 ALA A C 1
ATOM 4851 O O . ALA A 1 622 ? -7.513 -3.051 19.883 1.00 98.44 622 ALA A O 1
ATOM 4852 N N . GLN A 1 623 ? -8.773 -3.147 18.014 1.00 95.69 623 GLN A N 1
ATOM 4853 C CA . GLN A 1 623 ? -10.065 -3.209 18.694 1.00 95.69 623 GLN A CA 1
ATOM 4854 C C . GLN A 1 623 ? -10.201 -4.462 19.572 1.00 95.69 623 GLN A C 1
ATOM 4856 O O . GLN A 1 623 ? -10.560 -4.349 20.742 1.00 95.69 623 GLN A O 1
ATOM 4861 N N . GLU A 1 624 ? -9.863 -5.643 19.048 1.00 93.94 624 GLU A N 1
ATOM 4862 C CA . GLU A 1 624 ? -9.874 -6.920 19.783 1.00 93.94 624 GLU A CA 1
ATOM 4863 C C . GLU A 1 624 ? -8.909 -6.912 20.979 1.00 93.94 624 GLU A C 1
ATOM 4865 O O . GLU A 1 624 ? -9.186 -7.501 22.025 1.00 93.94 624 GLU A O 1
ATOM 4870 N N . THR A 1 625 ? -7.798 -6.180 20.862 1.00 95.56 625 THR A N 1
ATOM 4871 C CA . THR A 1 625 ? -6.822 -5.967 21.946 1.00 95.56 625 THR A CA 1
ATOM 4872 C C . THR A 1 625 ? -7.321 -4.956 22.999 1.00 95.56 625 THR A C 1
ATOM 4874 O O . THR A 1 625 ? -6.705 -4.793 24.059 1.00 95.56 625 THR A O 1
ATOM 4877 N N . GLY A 1 626 ? -8.451 -4.287 22.748 1.00 95.00 626 GLY A N 1
ATOM 4878 C CA . GLY A 1 626 ? -9.037 -3.281 23.633 1.00 95.00 626 GLY A CA 1
ATOM 4879 C C . GLY A 1 626 ? -8.276 -1.955 23.628 1.00 95.00 626 GLY A C 1
ATOM 4880 O O . GLY A 1 626 ? -8.173 -1.309 24.673 1.00 95.00 626 GLY A O 1
ATOM 4881 N N . LEU A 1 627 ? -7.695 -1.584 22.484 1.00 98.56 627 LEU A N 1
ATOM 4882 C CA . LEU A 1 627 ? -7.004 -0.314 22.267 1.00 98.56 627 LEU A CA 1
ATOM 4883 C C . LEU A 1 627 ? -7.865 0.606 21.393 1.00 98.56 627 LEU A C 1
ATOM 4885 O O . LEU A 1 627 ? -8.345 0.198 20.335 1.00 98.56 627 LEU A O 1
ATOM 4889 N N . LEU A 1 628 ? -8.017 1.862 21.816 1.00 98.81 628 LEU A N 1
ATOM 4890 C CA . LEU A 1 628 ? -8.537 2.926 20.953 1.00 98.81 628 LEU A CA 1
ATOM 4891 C C . LEU A 1 628 ? -7.502 3.284 19.877 1.00 98.81 628 LEU A C 1
ATOM 4893 O O . LEU A 1 628 ? -6.310 3.019 20.037 1.00 98.81 628 LEU A O 1
ATOM 4897 N N . VAL A 1 629 ? -7.939 3.918 18.793 1.00 98.94 629 VAL A N 1
ATOM 4898 C CA . VAL A 1 629 ? -7.072 4.306 17.676 1.00 98.94 629 VAL A CA 1
ATOM 4899 C C . VAL A 1 629 ? -7.175 5.802 17.390 1.00 98.94 629 VAL A C 1
ATOM 4901 O O . VAL A 1 629 ? -8.262 6.348 17.200 1.00 98.94 629 VAL A O 1
ATOM 4904 N N . ILE A 1 630 ? -6.016 6.450 17.296 1.00 98.94 630 ILE A N 1
ATOM 4905 C CA . ILE A 1 630 ? -5.837 7.771 16.700 1.00 98.94 630 ILE A CA 1
ATOM 4906 C C . ILE A 1 630 ? -5.282 7.556 15.288 1.00 98.94 630 ILE A C 1
ATOM 4908 O O . ILE A 1 630 ? -4.153 7.091 15.108 1.00 98.94 630 ILE A O 1
ATOM 4912 N N . LEU A 1 631 ? -6.092 7.843 14.267 1.00 98.88 631 LEU A N 1
ATOM 4913 C CA . LEU A 1 631 ? -5.725 7.596 12.873 1.00 98.88 631 LEU A CA 1
ATOM 4914 C C . LEU A 1 631 ? -5.093 8.841 12.249 1.00 98.88 631 LEU A C 1
ATOM 4916 O O . LEU A 1 631 ? -5.641 9.936 12.344 1.00 98.88 631 LEU A O 1
ATOM 4920 N N . ARG A 1 632 ? -3.976 8.676 11.536 1.00 98.88 632 ARG A N 1
ATOM 4921 C CA . ARG A 1 632 ? -3.279 9.773 10.851 1.00 98.88 632 ARG A CA 1
ATOM 4922 C C . ARG A 1 632 ? -3.190 9.522 9.339 1.00 98.88 632 ARG A C 1
ATOM 4924 O O . ARG A 1 632 ? -2.180 9.022 8.846 1.00 98.88 632 ARG A O 1
ATOM 4931 N N . PRO A 1 633 ? -4.262 9.811 8.580 1.00 98.19 633 PRO A N 1
ATOM 4932 C CA . PRO A 1 633 ? -4.397 9.439 7.169 1.00 98.19 633 PRO A CA 1
ATOM 4933 C C . PRO A 1 633 ? -3.599 10.287 6.157 1.00 98.19 633 PRO A C 1
ATOM 4935 O O . PRO A 1 633 ? -3.720 10.068 4.947 1.00 98.19 633 PRO A O 1
ATOM 4938 N N . GLY A 1 634 ? -2.818 11.271 6.608 1.00 97.69 634 GLY A N 1
ATOM 4939 C CA . GLY A 1 634 ? -1.995 12.115 5.741 1.00 97.69 634 GLY A CA 1
ATOM 4940 C C . GLY A 1 634 ? -2.745 13.327 5.163 1.00 97.69 634 GLY A C 1
ATOM 4941 O O . GLY A 1 634 ? -3.378 14.047 5.934 1.00 97.69 634 GLY A O 1
ATOM 4942 N N . PRO A 1 635 ? -2.668 13.618 3.844 1.00 97.25 635 PRO A N 1
ATOM 4943 C CA . PRO A 1 635 ? -2.069 12.804 2.772 1.00 97.25 635 PRO A CA 1
ATOM 4944 C C . PRO A 1 635 ? -0.534 12.741 2.811 1.00 97.25 635 PRO A C 1
ATOM 4946 O O . PRO A 1 635 ? 0.047 11.819 2.248 1.00 97.25 635 PRO A O 1
ATOM 4949 N N . TYR A 1 636 ? 0.105 13.694 3.492 1.00 98.38 636 TYR A N 1
ATOM 4950 C CA . TYR A 1 636 ? 1.521 13.670 3.856 1.00 98.38 636 TYR A CA 1
ATOM 4951 C C . TYR A 1 636 ? 1.664 13.257 5.325 1.00 98.38 636 TYR A C 1
ATOM 4953 O O . TYR A 1 636 ? 0.899 13.734 6.161 1.00 98.38 636 TYR A O 1
ATOM 4961 N N . ILE A 1 637 ? 2.636 12.395 5.633 1.00 98.31 637 ILE A N 1
ATOM 4962 C CA . ILE A 1 637 ? 2.835 11.826 6.976 1.00 98.31 637 ILE A CA 1
ATOM 4963 C C . ILE A 1 637 ? 4.247 12.007 7.544 1.00 98.31 637 ILE A C 1
ATOM 4965 O O . ILE A 1 637 ? 4.463 11.647 8.692 1.00 98.31 637 ILE A O 1
ATOM 4969 N N . CYS A 1 638 ? 5.213 12.536 6.782 1.00 96.56 638 CYS A N 1
ATOM 4970 C CA . CYS A 1 638 ? 6.627 12.570 7.190 1.00 96.56 638 CYS A CA 1
ATOM 4971 C C . CYS A 1 638 ? 7.173 11.160 7.528 1.00 96.56 638 CYS A C 1
ATOM 4973 O O . CYS A 1 638 ? 7.512 10.386 6.629 1.00 96.56 638 CYS A O 1
ATOM 4975 N N . ALA A 1 639 ? 7.204 10.812 8.818 1.00 96.44 639 ALA A N 1
ATOM 4976 C CA . ALA A 1 639 ? 7.443 9.480 9.369 1.00 96.44 639 ALA A CA 1
ATOM 4977 C C . ALA A 1 639 ? 8.769 8.811 8.968 1.00 96.44 639 ALA A C 1
ATOM 4979 O O . ALA A 1 639 ? 8.876 7.580 9.034 1.00 96.44 639 ALA A O 1
ATOM 4980 N N . GLU A 1 640 ? 9.770 9.583 8.527 1.00 95.81 640 GLU A N 1
ATOM 4981 C CA . GLU A 1 640 ? 11.029 9.060 7.973 1.00 95.81 640 GLU A CA 1
ATOM 4982 C C . GLU A 1 640 ? 10.784 8.004 6.880 1.00 95.81 640 GLU A C 1
ATOM 4984 O O . GLU A 1 640 ? 11.429 6.951 6.810 1.00 95.81 640 GLU A O 1
ATOM 4989 N N . MET A 1 641 ? 9.744 8.232 6.084 1.00 95.25 641 MET A N 1
ATOM 4990 C CA . MET A 1 641 ? 9.295 7.329 5.036 1.00 95.25 641 MET A CA 1
ATOM 4991 C C . MET A 1 641 ? 9.546 7.958 3.668 1.00 95.25 641 MET A C 1
ATOM 4993 O O . MET A 1 641 ? 9.549 9.184 3.546 1.00 95.25 641 MET A O 1
ATOM 4997 N N . ASP A 1 642 ? 9.734 7.126 2.639 1.00 95.38 642 ASP A N 1
ATOM 4998 C CA . ASP A 1 642 ? 9.945 7.571 1.258 1.00 95.38 642 ASP A CA 1
ATOM 4999 C C . ASP A 1 642 ? 8.941 8.673 0.889 1.00 95.38 642 ASP A C 1
ATOM 5001 O O . ASP A 1 642 ? 7.722 8.473 0.911 1.00 95.38 642 ASP A O 1
ATOM 5005 N N . TRP A 1 643 ? 9.487 9.863 0.639 1.00 94.94 643 TRP A N 1
ATOM 5006 C CA . TRP A 1 643 ? 8.773 11.094 0.303 1.00 94.94 643 TRP A CA 1
ATOM 5007 C C . TRP A 1 643 ? 7.616 11.480 1.239 1.00 94.94 643 TRP A C 1
ATOM 5009 O O . TRP A 1 643 ? 6.602 12.039 0.814 1.00 94.94 643 TRP A O 1
ATOM 5019 N N . GLY A 1 644 ? 7.738 11.157 2.526 1.00 96.38 644 GLY A N 1
ATOM 5020 C CA . GLY A 1 644 ? 6.725 11.488 3.522 1.00 96.38 644 GLY A CA 1
ATOM 5021 C C . GLY A 1 644 ? 5.408 10.745 3.307 1.00 96.38 644 GLY A C 1
ATOM 5022 O O . GLY A 1 644 ? 4.347 11.275 3.634 1.00 96.38 644 GLY A O 1
ATOM 5023 N N . GLY A 1 645 ? 5.460 9.562 2.684 1.00 97.44 645 GLY A N 1
ATOM 5024 C CA . GLY A 1 645 ? 4.289 8.764 2.328 1.00 97.44 645 GLY A CA 1
ATOM 5025 C C . GLY A 1 645 ? 3.579 9.211 1.047 1.00 97.44 645 GLY A C 1
ATOM 5026 O O . GLY A 1 645 ? 2.595 8.578 0.672 1.00 97.44 645 GLY A O 1
ATOM 5027 N N . LEU A 1 646 ? 4.053 10.251 0.351 1.00 97.62 646 LEU A N 1
ATOM 5028 C CA . LEU A 1 646 ? 3.483 10.677 -0.929 1.00 97.62 646 LEU A CA 1
ATOM 5029 C C . LEU A 1 646 ? 3.891 9.718 -2.064 1.00 97.62 646 LEU A C 1
ATOM 5031 O O . LEU A 1 646 ? 5.055 9.322 -2.145 1.00 97.62 646 LEU A O 1
ATOM 5035 N N . PRO A 1 647 ? 2.978 9.341 -2.979 1.00 96.00 647 PRO A N 1
ATOM 5036 C CA . PRO A 1 647 ? 3.329 8.471 -4.095 1.00 96.00 647 PRO A CA 1
ATOM 5037 C C . PRO A 1 647 ? 4.298 9.130 -5.080 1.00 96.00 647 PRO A C 1
ATOM 5039 O O . PRO A 1 647 ? 4.052 10.237 -5.561 1.00 96.00 647 PRO A O 1
ATOM 5042 N N . SER A 1 648 ? 5.356 8.414 -5.463 1.00 92.88 648 SER A N 1
ATOM 5043 C CA . SER A 1 648 ? 6.395 8.914 -6.378 1.00 92.88 648 SER A CA 1
ATOM 5044 C C . SER A 1 648 ? 5.867 9.328 -7.753 1.00 92.88 648 SER A C 1
ATOM 5046 O O . SER A 1 648 ? 6.417 10.236 -8.372 1.00 92.88 648 SER A O 1
ATOM 5048 N N . TRP A 1 649 ? 4.758 8.746 -8.225 1.00 92.69 649 TRP A N 1
ATOM 5049 C CA . TRP A 1 649 ? 4.147 9.144 -9.495 1.00 92.69 649 TRP A CA 1
ATOM 5050 C C . TRP A 1 649 ? 3.676 10.609 -9.504 1.00 92.69 649 TRP A C 1
ATOM 5052 O O . TRP A 1 649 ? 3.591 11.198 -10.581 1.00 92.69 649 TRP A O 1
ATOM 5062 N N . LEU A 1 650 ? 3.452 11.246 -8.343 1.00 92.62 650 LEU A N 1
ATOM 5063 C CA . LEU A 1 650 ? 3.180 12.690 -8.263 1.00 92.62 650 LEU A CA 1
ATOM 5064 C C . LEU A 1 650 ? 4.344 13.539 -8.802 1.00 92.62 650 LEU A C 1
ATOM 5066 O O . LEU A 1 650 ? 4.111 14.658 -9.257 1.00 92.62 650 LEU A O 1
ATOM 5070 N N . ALA A 1 651 ? 5.575 13.020 -8.786 1.00 89.75 651 ALA A N 1
ATOM 5071 C CA . ALA A 1 651 ? 6.760 13.696 -9.309 1.00 89.75 651 ALA A CA 1
ATOM 5072 C C . ALA A 1 651 ? 6.967 13.534 -10.825 1.00 89.75 651 ALA A C 1
ATOM 5074 O O . ALA A 1 651 ? 7.892 14.136 -11.371 1.00 89.75 651 ALA A O 1
ATOM 5075 N N . SER A 1 652 ? 6.112 12.784 -11.532 1.00 88.88 652 SER A N 1
ATOM 5076 C CA . SER A 1 652 ? 6.203 12.714 -12.992 1.00 88.88 652 SER A CA 1
ATOM 5077 C C . SER A 1 652 ? 5.748 14.021 -13.647 1.00 88.88 652 SER A C 1
ATOM 5079 O O . SER A 1 652 ? 4.679 14.573 -13.361 1.00 88.88 652 SER A O 1
ATOM 5081 N N . SER A 1 653 ? 6.525 14.474 -14.628 1.00 82.38 653 SER A N 1
ATOM 5082 C CA . SER A 1 653 ? 6.216 15.629 -15.471 1.00 82.38 653 SER A CA 1
ATOM 5083 C C . SER A 1 653 ? 4.877 15.487 -16.214 1.00 82.38 653 SER A C 1
ATOM 5085 O O . SER A 1 653 ? 4.178 16.485 -16.430 1.00 82.38 653 SER A O 1
ATOM 5087 N N . ALA A 1 654 ? 4.465 14.256 -16.547 1.00 80.25 654 ALA A N 1
ATOM 5088 C CA . ALA A 1 654 ? 3.169 13.967 -17.161 1.00 80.25 654 ALA A CA 1
ATOM 5089 C C . ALA A 1 654 ? 2.005 14.273 -16.202 1.00 80.25 654 ALA A C 1
ATOM 5091 O O . ALA A 1 654 ? 1.004 14.886 -16.597 1.00 80.25 654 ALA A O 1
ATOM 5092 N N . ILE A 1 655 ? 2.166 13.926 -14.921 1.00 80.31 655 ILE A N 1
ATOM 5093 C CA . ILE A 1 655 ? 1.186 14.210 -13.867 1.00 80.31 655 ILE A CA 1
ATOM 5094 C C . ILE A 1 655 ? 1.124 15.708 -13.589 1.00 80.31 655 ILE A C 1
ATOM 5096 O O . ILE A 1 655 ? 0.034 16.276 -13.559 1.00 80.31 655 ILE A O 1
ATOM 5100 N N . ALA A 1 656 ? 2.264 16.395 -13.539 1.00 65.12 656 ALA A N 1
ATOM 5101 C CA . ALA A 1 656 ? 2.313 17.843 -13.346 1.00 65.12 656 ALA A CA 1
ATOM 5102 C C . ALA A 1 656 ? 1.849 18.654 -14.581 1.00 65.12 656 ALA A C 1
ATOM 5104 O O . ALA A 1 656 ? 1.480 19.821 -14.458 1.00 65.12 656 ALA A O 1
ATOM 5105 N N . GLY A 1 657 ? 1.758 18.037 -15.769 1.00 58.88 657 GLY A N 1
ATOM 5106 C CA . GLY A 1 657 ? 1.163 18.643 -16.973 1.00 58.88 657 GLY A CA 1
ATOM 5107 C C . GLY A 1 657 ? 1.977 19.747 -17.599 1.00 58.88 657 GLY A C 1
ATOM 5108 O O . GLY A 1 657 ? 1.408 20.706 -18.118 1.00 58.88 657 GLY A O 1
ATOM 5109 N N . GLY A 1 658 ? 3.298 19.650 -17.482 1.00 57.75 658 GLY A N 1
ATOM 5110 C CA . GLY A 1 658 ? 4.211 20.679 -17.968 1.00 57.75 658 GLY A CA 1
ATOM 5111 C C . GLY A 1 658 ? 4.192 21.981 -17.160 1.00 57.75 658 GLY A C 1
ATOM 5112 O O . GLY A 1 658 ? 4.855 22.935 -17.560 1.00 57.75 658 GLY A O 1
ATOM 5113 N N . ARG A 1 659 ? 3.474 22.042 -16.027 1.00 63.62 659 ARG A N 1
ATOM 5114 C CA . ARG A 1 659 ? 3.596 23.122 -15.035 1.00 63.62 659 ARG A CA 1
ATOM 5115 C C . ARG A 1 659 ? 4.222 22.598 -13.748 1.00 63.62 659 ARG A C 1
ATOM 5117 O O . ARG A 1 659 ? 4.167 21.408 -13.472 1.00 63.62 659 ARG A O 1
ATOM 5124 N N . SER A 1 660 ? 4.767 23.500 -12.939 1.00 71.12 660 SER A N 1
ATOM 5125 C CA . SER A 1 660 ? 5.163 23.158 -11.572 1.00 71.12 660 SER A CA 1
ATOM 5126 C C . SER A 1 660 ? 3.901 22.953 -10.721 1.00 71.12 660 SER A C 1
ATOM 5128 O O . SER A 1 660 ? 3.038 23.836 -10.679 1.00 71.12 660 SER A O 1
ATOM 5130 N N . MET A 1 661 ? 3.752 21.772 -10.117 1.00 87.06 661 MET A N 1
ATOM 5131 C CA . MET A 1 661 ? 2.725 21.475 -9.112 1.00 87.06 661 MET A CA 1
ATOM 5132 C C . MET A 1 661 ? 3.286 21.839 -7.740 1.00 87.06 661 MET A C 1
ATOM 5134 O O . MET A 1 661 ? 4.406 21.454 -7.431 1.00 87.06 661 MET A O 1
ATOM 5138 N N . LYS A 1 662 ? 2.534 22.548 -6.896 1.00 90.38 662 LYS A N 1
ATOM 5139 C CA . LYS A 1 662 ? 2.965 22.810 -5.517 1.00 90.38 662 LYS A CA 1
ATOM 5140 C C . LYS A 1 662 ? 2.384 21.753 -4.571 1.00 90.38 662 LYS A C 1
ATOM 5142 O O . LYS A 1 662 ? 1.179 21.727 -4.335 1.00 90.38 662 LYS A O 1
ATOM 5147 N N . LEU A 1 663 ? 3.243 20.882 -4.042 1.00 92.31 663 LEU A N 1
ATOM 5148 C CA . LEU A 1 663 ? 2.864 19.878 -3.041 1.00 92.31 663 LEU A CA 1
ATOM 5149 C C . LEU A 1 663 ? 2.358 20.542 -1.758 1.00 92.31 663 LEU A C 1
ATOM 5151 O O . LEU A 1 663 ? 2.698 21.696 -1.488 1.00 92.31 663 LEU A O 1
ATOM 5155 N N . ARG A 1 664 ? 1.558 19.795 -0.985 1.00 94.94 664 ARG A N 1
ATOM 5156 C CA . ARG A 1 664 ? 1.058 20.191 0.344 1.00 94.94 664 ARG A CA 1
ATOM 5157 C C . ARG A 1 664 ? 0.497 21.619 0.342 1.00 94.94 664 ARG A C 1
ATOM 5159 O O . ARG A 1 664 ? 0.915 22.480 1.110 1.00 94.94 664 ARG A O 1
ATOM 5166 N N . SER A 1 665 ? -0.374 21.917 -0.617 1.00 94.69 665 SER A N 1
ATOM 5167 C CA . SER A 1 665 ? -0.941 23.256 -0.784 1.00 94.69 665 SER A CA 1
ATOM 5168 C C . SER A 1 665 ? -2.298 23.208 -1.472 1.00 94.69 665 SER A C 1
ATOM 5170 O O . SER A 1 665 ? -2.706 22.167 -1.986 1.00 94.69 665 SER A O 1
ATOM 5172 N N . SER A 1 666 ? -2.947 24.365 -1.572 1.00 95.25 666 SER A N 1
ATOM 5173 C CA . SER A 1 666 ? -4.193 24.564 -2.316 1.00 95.25 666 SER A CA 1
ATOM 5174 C C . SER A 1 666 ? -4.027 24.510 -3.846 1.00 95.25 666 SER A C 1
ATOM 5176 O O . SER A 1 666 ? -4.899 24.967 -4.587 1.00 95.25 666 SER A O 1
ATOM 5178 N N . ASP A 1 667 ? -2.905 23.990 -4.359 1.00 92.62 667 ASP A N 1
ATOM 5179 C CA . ASP A 1 667 ? -2.713 23.761 -5.789 1.00 92.62 667 ASP A CA 1
ATOM 5180 C C . ASP A 1 667 ? -3.792 22.790 -6.314 1.00 92.62 667 ASP A C 1
ATOM 5182 O O . ASP A 1 667 ? -3.848 21.641 -5.866 1.00 92.62 667 ASP A O 1
ATOM 5186 N N . PRO A 1 668 ? -4.614 23.191 -7.305 1.00 88.81 668 PRO A N 1
ATOM 5187 C CA . PRO A 1 668 ? -5.728 22.372 -7.777 1.00 88.81 668 PRO A CA 1
ATOM 5188 C C . PRO A 1 668 ? -5.330 20.998 -8.327 1.00 88.81 668 PRO A C 1
ATOM 5190 O O . PRO A 1 668 ? -6.126 20.067 -8.263 1.00 88.81 668 PRO A O 1
ATOM 5193 N N . VAL A 1 669 ? -4.121 20.847 -8.886 1.00 87.25 669 VAL A N 1
ATOM 5194 C CA . VAL A 1 669 ? -3.666 19.534 -9.379 1.00 87.25 669 VAL A CA 1
ATOM 5195 C C . VAL A 1 669 ? -3.314 18.637 -8.204 1.00 87.25 669 VAL A C 1
ATOM 5197 O O . VAL A 1 669 ? -3.772 17.499 -8.179 1.00 87.25 669 VAL A O 1
ATOM 5200 N N . TYR A 1 670 ? -2.580 19.148 -7.213 1.00 91.69 670 TYR A N 1
ATOM 5201 C CA . TYR A 1 670 ? -2.265 18.381 -6.009 1.00 91.69 670 TYR A CA 1
ATOM 5202 C C . TYR A 1 670 ? -3.543 17.987 -5.256 1.00 91.69 670 TYR A C 1
ATOM 5204 O O . TYR A 1 670 ? -3.769 16.798 -5.019 1.00 91.69 670 TYR A O 1
ATOM 5212 N N . LEU A 1 671 ? -4.431 18.953 -4.987 1.00 93.62 671 LEU A N 1
ATOM 5213 C CA . LEU A 1 671 ? -5.714 18.705 -4.326 1.00 93.62 671 LEU A CA 1
ATOM 5214 C C . LEU A 1 671 ? -6.564 17.680 -5.074 1.00 93.62 671 LEU A C 1
ATOM 5216 O O . LEU A 1 671 ? -7.082 16.759 -4.459 1.00 93.62 671 LEU A O 1
ATOM 5220 N N . ALA A 1 672 ? -6.634 17.737 -6.405 1.00 88.56 672 ALA A N 1
ATOM 5221 C CA . ALA A 1 672 ? -7.401 16.756 -7.166 1.00 88.56 672 ALA A CA 1
ATOM 5222 C C . ALA A 1 672 ? -6.887 15.311 -7.002 1.00 88.56 672 ALA A C 1
ATOM 5224 O O . ALA A 1 672 ? -7.659 14.365 -7.212 1.00 88.56 672 ALA A O 1
ATOM 5225 N N . HIS A 1 673 ? -5.603 15.111 -6.689 1.00 91.75 673 HIS A N 1
ATOM 5226 C CA . HIS A 1 673 ? -5.059 13.792 -6.366 1.00 91.75 673 HIS A CA 1
ATOM 5227 C C . HIS A 1 673 ? -5.336 13.401 -4.912 1.00 91.75 673 HIS A C 1
ATOM 5229 O O . HIS A 1 673 ? -5.715 12.251 -4.689 1.00 91.75 673 HIS A O 1
ATOM 5235 N N . VAL A 1 674 ? -5.231 14.344 -3.970 1.00 94.88 674 VAL A N 1
ATOM 5236 C CA . VAL A 1 674 ? -5.609 14.143 -2.561 1.00 94.88 674 VAL A CA 1
ATOM 5237 C C . VAL A 1 674 ? -7.090 13.777 -2.432 1.00 94.88 674 VAL A C 1
ATOM 5239 O O . VAL A 1 674 ? -7.414 12.775 -1.804 1.00 94.88 674 VAL A O 1
ATOM 5242 N N . ASP A 1 675 ? -7.980 14.505 -3.108 1.00 91.00 675 ASP A N 1
ATOM 5243 C CA . ASP A 1 675 ? -9.428 14.265 -3.099 1.00 91.00 675 ASP A CA 1
ATOM 5244 C C . ASP A 1 675 ? -9.765 12.845 -3.534 1.00 91.00 675 ASP A C 1
ATOM 5246 O O . ASP A 1 675 ? -10.593 12.168 -2.932 1.00 91.00 675 ASP A O 1
ATOM 5250 N N . ARG A 1 676 ? -9.082 12.372 -4.579 1.00 91.31 676 ARG A N 1
ATOM 5251 C CA . ARG A 1 676 ? -9.258 11.019 -5.101 1.00 91.31 676 ARG A CA 1
ATOM 5252 C C . ARG A 1 676 ? -8.718 9.962 -4.141 1.00 91.31 676 ARG A C 1
ATOM 5254 O O . ARG A 1 676 ? -9.293 8.884 -4.048 1.00 91.31 676 ARG A O 1
ATOM 5261 N N . TRP A 1 677 ? -7.605 10.235 -3.465 1.00 94.56 677 TRP A N 1
ATOM 5262 C CA . TRP A 1 677 ? -7.073 9.325 -2.457 1.00 94.56 677 TRP A CA 1
ATOM 5263 C C . TRP A 1 677 ? -8.040 9.191 -1.277 1.00 94.56 677 TRP A C 1
ATOM 5265 O O . TRP A 1 677 ? -8.473 8.090 -0.934 1.00 94.56 677 TRP A O 1
ATOM 5275 N N . TRP A 1 678 ? -8.462 10.315 -0.705 1.00 95.62 678 TRP A N 1
ATOM 5276 C CA . TRP A 1 678 ? -9.350 10.326 0.454 1.00 95.62 678 TRP A CA 1
ATOM 5277 C C . TRP A 1 678 ? -10.782 9.894 0.141 1.00 95.62 678 TRP A C 1
ATOM 5279 O O . TRP A 1 678 ? -11.424 9.314 1.015 1.00 95.62 678 TRP A O 1
ATOM 5289 N N . SER A 1 679 ? -11.253 10.037 -1.104 1.00 85.38 679 SER A N 1
ATOM 5290 C CA . SER A 1 679 ? -12.526 9.445 -1.539 1.00 85.38 679 SER A CA 1
ATOM 5291 C C . SER A 1 679 ? -12.520 7.913 -1.538 1.00 85.38 679 SER A C 1
ATOM 5293 O O . SER A 1 679 ? -13.580 7.307 -1.650 1.00 85.38 679 SER A O 1
ATOM 5295 N N . VAL A 1 680 ? -11.345 7.278 -1.458 1.00 87.62 680 VAL A N 1
ATOM 5296 C CA . VAL A 1 680 ? -11.206 5.821 -1.320 1.00 87.62 680 VAL A CA 1
ATOM 5297 C C . VAL A 1 680 ? -10.916 5.448 0.131 1.00 87.62 680 VAL A C 1
ATOM 5299 O O . VAL A 1 680 ? -11.595 4.583 0.681 1.00 87.62 680 VAL A O 1
ATOM 5302 N N . LEU A 1 681 ? -9.938 6.105 0.764 1.00 95.56 681 LEU A N 1
ATOM 5303 C CA . LEU A 1 681 ? -9.517 5.784 2.128 1.00 95.56 681 LEU A CA 1
ATOM 5304 C C . LEU A 1 681 ? -10.611 6.062 3.168 1.00 95.56 681 LEU A C 1
ATOM 5306 O O . LEU A 1 681 ? -10.963 5.177 3.943 1.00 95.56 681 LEU A O 1
ATOM 5310 N N . LEU A 1 682 ? -11.143 7.285 3.222 1.00 93.00 682 LEU A N 1
ATOM 5311 C CA . LEU A 1 682 ? -11.976 7.709 4.350 1.00 93.00 682 LEU A CA 1
ATOM 5312 C C . LEU A 1 682 ? -13.324 6.973 4.432 1.00 93.00 682 LEU A C 1
ATOM 5314 O O . LEU A 1 682 ? -13.702 6.596 5.541 1.00 93.00 682 LEU A O 1
ATOM 5318 N N . PRO A 1 683 ? -14.023 6.656 3.321 1.00 85.38 683 PRO A N 1
ATOM 5319 C CA . PRO A 1 683 ? -15.214 5.810 3.385 1.00 85.38 683 PRO A CA 1
ATOM 5320 C C . PRO A 1 683 ? -14.950 4.419 3.974 1.00 85.38 683 PRO A C 1
ATOM 5322 O O . PRO A 1 683 ? -15.803 3.897 4.687 1.00 85.38 683 PRO A O 1
ATOM 5325 N N . LYS A 1 684 ? -13.764 3.834 3.741 1.00 87.44 684 LYS A N 1
ATOM 5326 C CA . LYS A 1 684 ? -13.368 2.567 4.380 1.00 87.44 684 LYS A CA 1
ATOM 5327 C C . LYS A 1 684 ? -13.169 2.727 5.883 1.00 87.44 684 LYS A C 1
ATOM 5329 O O . LYS A 1 684 ? -13.516 1.820 6.631 1.00 87.44 684 LYS A O 1
ATOM 5334 N N . MET A 1 685 ? -12.628 3.867 6.317 1.00 95.56 685 MET A N 1
ATOM 5335 C CA . MET A 1 685 ? -12.382 4.169 7.732 1.00 95.56 685 MET A CA 1
ATOM 5336 C C . MET A 1 685 ? -13.656 4.540 8.494 1.00 95.56 685 MET A C 1
ATOM 5338 O O . MET A 1 685 ? -13.710 4.338 9.702 1.00 95.56 685 MET A O 1
ATOM 5342 N N . ALA A 1 686 ? -14.699 5.023 7.810 1.00 86.56 686 ALA A N 1
ATOM 5343 C CA . ALA A 1 686 ? -15.944 5.456 8.443 1.00 86.56 686 ALA A CA 1
ATOM 5344 C C . ALA A 1 686 ? -16.581 4.365 9.325 1.00 86.56 686 ALA A C 1
ATOM 5346 O O . ALA A 1 686 ? -17.034 4.665 10.425 1.00 86.56 686 ALA A O 1
ATOM 5347 N N . GLN A 1 687 ? -16.565 3.098 8.896 1.00 85.00 687 GLN A N 1
ATOM 5348 C CA . GLN A 1 687 ? -17.097 1.974 9.688 1.00 85.00 687 GLN A CA 1
ATOM 5349 C C . GLN A 1 687 ? -16.286 1.684 10.967 1.00 85.00 687 GLN A C 1
ATOM 5351 O O . GLN A 1 687 ? -16.792 1.055 11.886 1.00 85.00 687 GLN A O 1
ATOM 5356 N N . TYR A 1 688 ? -15.033 2.142 11.029 1.00 95.44 688 TYR A N 1
ATOM 5357 C CA . TYR A 1 688 ? -14.129 1.941 12.161 1.00 95.44 688 TYR A CA 1
ATOM 5358 C C . TYR A 1 688 ? -14.138 3.112 13.152 1.00 95.44 688 TYR A C 1
ATOM 5360 O O . TYR A 1 688 ? -13.420 3.068 14.150 1.00 95.44 688 TYR A O 1
ATOM 5368 N N . MET A 1 689 ? -14.939 4.150 12.901 1.00 94.94 689 MET A N 1
ATOM 5369 C CA . MET A 1 689 ? -15.144 5.244 13.849 1.00 94.94 689 MET A CA 1
ATOM 5370 C C . MET A 1 689 ? -15.827 4.740 15.122 1.00 94.94 689 MET A C 1
ATOM 5372 O O . MET A 1 689 ? -16.686 3.861 15.065 1.00 94.94 689 MET A O 1
ATOM 5376 N N . TYR A 1 690 ? -15.472 5.319 16.267 1.00 93.50 690 TYR A N 1
ATOM 5377 C CA . TYR A 1 690 ? -15.954 4.885 17.578 1.00 93.50 690 TYR A CA 1
ATOM 5378 C C . TYR A 1 690 ? -17.479 4.941 17.698 1.00 93.50 690 TYR A C 1
ATOM 5380 O O . TYR A 1 690 ? -18.099 3.968 18.109 1.00 93.50 690 TYR A O 1
ATOM 5388 N N . TYR A 1 691 ? -18.101 6.021 17.217 1.00 86.25 691 TYR A N 1
ATOM 5389 C CA . TYR A 1 691 ? -19.565 6.161 17.170 1.00 86.25 691 TYR A CA 1
ATOM 5390 C C . TYR A 1 691 ? -20.258 5.184 16.198 1.00 86.25 691 TYR A C 1
ATOM 5392 O O . TYR A 1 691 ? -21.476 5.034 16.241 1.00 86.25 691 TYR A O 1
ATOM 5400 N N . ASN A 1 692 ? -19.498 4.494 15.341 1.00 82.44 692 ASN A N 1
ATOM 5401 C CA . ASN A 1 692 ? -19.976 3.422 14.464 1.00 82.44 692 ASN A CA 1
ATOM 5402 C C . ASN A 1 692 ? -19.593 2.019 14.978 1.00 82.44 692 ASN A C 1
ATOM 5404 O O . ASN A 1 692 ? -19.762 1.040 14.255 1.00 82.44 692 ASN A O 1
ATOM 5408 N N . GLY A 1 693 ? -19.089 1.902 16.212 1.00 82.88 693 GLY A N 1
ATOM 5409 C CA . GLY A 1 693 ? -18.715 0.625 16.824 1.00 82.88 693 GLY A CA 1
ATOM 5410 C C . GLY A 1 693 ? -17.278 0.171 16.575 1.00 82.88 693 GLY A C 1
ATOM 5411 O O . GLY A 1 693 ? -16.943 -0.953 16.946 1.00 82.88 693 GLY A O 1
ATOM 5412 N N . GLY A 1 694 ? -16.423 0.996 15.964 1.00 92.62 694 GLY A N 1
ATOM 5413 C CA . GLY A 1 694 ? -15.001 0.698 15.765 1.00 92.62 694 GLY A CA 1
ATOM 5414 C C . GLY A 1 694 ? -14.075 1.315 16.826 1.00 92.62 694 GLY A C 1
ATOM 5415 O O . GLY A 1 694 ? -14.544 1.862 17.822 1.00 92.62 694 GLY A O 1
ATOM 5416 N N . PRO A 1 695 ? -12.742 1.237 16.657 1.00 97.38 695 PRO A N 1
ATOM 5417 C CA . PRO A 1 695 ? -11.795 1.752 17.647 1.00 97.38 695 PRO A CA 1
ATOM 5418 C C . PRO A 1 695 ? -11.346 3.209 17.414 1.00 97.38 695 PRO A C 1
ATOM 5420 O O . PRO A 1 695 ? -10.676 3.768 18.281 1.00 97.38 695 PRO A O 1
ATOM 5423 N N . ILE A 1 696 ? -11.643 3.832 16.264 1.00 98.69 696 ILE A N 1
ATOM 5424 C CA . ILE A 1 696 ? -11.082 5.143 15.889 1.00 98.69 696 ILE A CA 1
ATOM 5425 C C . ILE A 1 696 ? -11.812 6.282 16.607 1.00 98.69 696 ILE A C 1
ATOM 5427 O O . ILE A 1 696 ? -12.979 6.550 16.327 1.00 98.69 696 ILE A O 1
ATOM 5431 N N . VAL A 1 697 ? -11.103 7.008 17.473 1.00 98.31 697 VAL A N 1
ATOM 5432 C CA . VAL A 1 697 ? -11.658 8.136 18.248 1.00 98.31 697 VAL A CA 1
ATOM 5433 C C . VAL A 1 697 ? -11.310 9.509 17.674 1.00 98.31 697 VAL A C 1
ATOM 5435 O O . VAL A 1 697 ? -12.079 10.452 17.829 1.00 98.31 697 VAL A O 1
ATOM 5438 N N . MET A 1 698 ? -10.171 9.636 16.988 1.00 98.31 698 MET A N 1
ATOM 5439 C CA . MET A 1 698 ? -9.709 10.898 16.398 1.00 98.31 698 MET A CA 1
ATOM 5440 C C . MET A 1 698 ? -8.993 10.656 15.072 1.00 98.31 698 MET A C 1
ATOM 5442 O O . MET A 1 698 ? -8.350 9.619 14.889 1.00 98.31 698 MET A O 1
ATOM 5446 N N . VAL A 1 699 ? -9.075 11.635 14.167 1.00 98.81 699 VAL A N 1
ATOM 5447 C CA . VAL A 1 699 ? -8.435 11.588 12.847 1.00 98.81 699 VAL A CA 1
ATOM 5448 C C . VAL A 1 699 ? -7.618 12.856 12.595 1.00 98.81 699 VAL A C 1
ATOM 5450 O O . VAL A 1 699 ? -8.160 13.960 12.614 1.00 98.81 699 VAL A O 1
ATOM 5453 N N . GLN A 1 700 ? -6.316 12.707 12.347 1.00 98.81 700 GLN A N 1
ATOM 5454 C CA . GLN A 1 700 ? -5.438 13.836 12.027 1.00 98.81 700 GLN A CA 1
ATOM 5455 C C . GLN A 1 700 ? -5.640 14.281 10.572 1.00 98.81 700 GLN A C 1
ATOM 5457 O O . GLN A 1 700 ? -5.809 13.448 9.681 1.00 98.81 700 GLN A O 1
ATOM 5462 N N . VAL A 1 701 ? -5.572 15.581 10.300 1.00 97.56 701 VAL A N 1
ATOM 5463 C CA . VAL A 1 701 ? -5.469 16.122 8.938 1.00 97.56 701 VAL A CA 1
ATOM 5464 C C . VAL A 1 701 ? -4.099 16.748 8.737 1.00 97.56 701 VAL A C 1
ATOM 5466 O O . VAL A 1 701 ? -3.669 17.570 9.542 1.00 97.56 701 VAL A O 1
ATOM 5469 N N . GLU A 1 702 ? -3.429 16.376 7.643 1.00 97.81 702 GLU A N 1
ATOM 5470 C CA . GLU A 1 702 ? -2.031 16.753 7.394 1.00 97.81 702 GLU A CA 1
ATOM 5471 C C . GLU A 1 702 ? -1.079 16.241 8.496 1.00 97.81 702 GLU A C 1
ATOM 5473 O O . GLU A 1 702 ? -1.448 15.394 9.313 1.00 97.81 702 GLU A O 1
ATOM 5478 N N . ASN A 1 703 ? 0.170 16.702 8.484 1.00 98.38 703 ASN A N 1
ATOM 5479 C CA . ASN A 1 703 ? 1.157 16.457 9.517 1.00 98.38 703 ASN A CA 1
ATOM 5480 C C . ASN A 1 703 ? 2.187 17.594 9.619 1.00 98.38 703 ASN A C 1
ATOM 5482 O O . ASN A 1 703 ? 2.937 17.835 8.667 1.00 98.38 703 ASN A O 1
ATOM 5486 N N . GLU A 1 704 ? 2.268 18.237 10.790 1.00 97.19 704 GLU A N 1
ATOM 5487 C CA . GLU A 1 704 ? 3.220 19.314 11.108 1.00 97.19 704 GLU A CA 1
ATOM 5488 C C . GLU A 1 704 ? 3.332 20.369 9.997 1.00 97.19 704 GLU A C 1
ATOM 5490 O O . GLU A 1 704 ? 4.415 20.737 9.514 1.00 97.19 704 GLU A O 1
ATOM 5495 N N . TYR A 1 705 ? 2.179 20.836 9.522 1.00 97.06 705 TYR A N 1
ATOM 5496 C CA . TYR A 1 705 ? 2.115 21.751 8.391 1.00 97.06 705 TYR A CA 1
ATOM 5497 C C . TYR A 1 705 ? 2.789 23.102 8.684 1.00 97.06 705 TYR A C 1
ATOM 5499 O O . TYR A 1 705 ? 3.275 23.786 7.776 1.00 97.06 705 TYR A O 1
ATOM 5507 N N . GLY A 1 706 ? 2.916 23.464 9.960 1.00 95.62 706 GLY A N 1
ATOM 5508 C CA . GLY A 1 706 ? 3.589 24.666 10.423 1.00 95.62 706 GLY A CA 1
ATOM 5509 C C .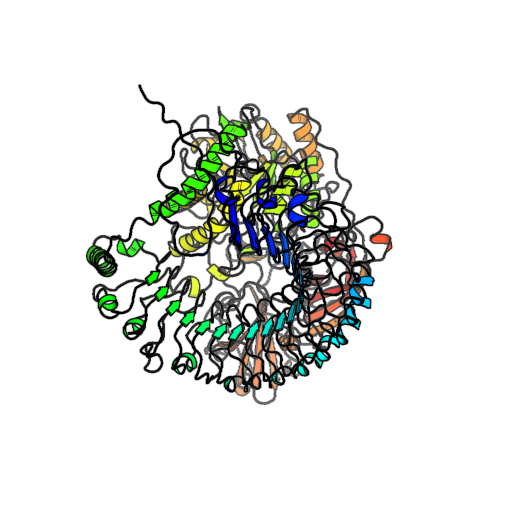 GLY A 1 706 ? 5.067 24.750 10.031 1.00 95.62 706 GLY A C 1
ATOM 5510 O O . GLY A 1 706 ? 5.577 25.867 9.897 1.00 95.62 706 GLY A O 1
ATOM 5511 N N . PHE A 1 707 ? 5.746 23.616 9.791 1.00 91.50 707 PHE A N 1
ATOM 5512 C CA . PHE A 1 707 ? 7.113 23.594 9.251 1.00 91.50 707 PHE A CA 1
ATOM 5513 C C . PHE A 1 707 ? 7.168 23.915 7.753 1.00 91.50 707 PHE A C 1
ATOM 5515 O O . PHE A 1 707 ? 8.181 24.424 7.273 1.00 91.50 707 PHE A O 1
ATOM 5522 N N . PHE A 1 708 ? 6.096 23.630 7.013 1.00 90.00 708 PHE A N 1
ATOM 5523 C CA . PHE A 1 708 ? 6.031 23.825 5.565 1.00 90.00 708 PHE A CA 1
ATOM 5524 C C . PHE A 1 708 ? 5.636 25.262 5.198 1.00 90.00 708 PHE A C 1
ATOM 5526 O O . PHE A 1 708 ? 6.213 25.872 4.294 1.00 90.00 708 PHE A O 1
ATOM 5533 N N . GLY A 1 709 ? 4.696 25.840 5.945 1.00 78.88 709 GLY A N 1
ATOM 5534 C CA . GLY A 1 709 ? 4.291 27.238 5.822 1.00 78.88 709 GLY A CA 1
ATOM 5535 C C . GLY A 1 709 ? 2.793 27.401 5.572 1.00 78.88 709 GLY A C 1
ATOM 5536 O O . GLY A 1 709 ? 2.143 26.484 5.085 1.00 78.88 709 GLY A O 1
ATOM 5537 N N . PRO A 1 710 ? 2.223 28.574 5.898 1.00 90.00 710 PRO A N 1
ATOM 5538 C CA . PRO A 1 710 ? 0.780 28.701 6.041 1.00 90.00 710 PRO A CA 1
ATOM 5539 C C . PRO A 1 710 ? 0.040 28.706 4.694 1.00 90.00 710 PRO A C 1
ATOM 5541 O O . PRO A 1 710 ? 0.287 29.545 3.825 1.00 90.00 710 PRO A O 1
ATOM 5544 N N . ASP A 1 711 ? -0.939 27.814 4.584 1.00 95.75 711 ASP A N 1
ATOM 5545 C CA . ASP A 1 711 ? -1.982 27.736 3.555 1.00 95.75 711 ASP A CA 1
ATOM 5546 C C . ASP A 1 711 ? -3.279 27.281 4.257 1.00 95.75 711 ASP A C 1
ATOM 5548 O O . ASP A 1 711 ? -3.600 26.092 4.309 1.00 95.75 711 ASP A O 1
ATOM 5552 N N . PRO A 1 712 ? -4.015 28.208 4.897 1.00 95.31 712 PRO A N 1
ATOM 5553 C CA . PRO A 1 712 ? -5.203 27.853 5.670 1.00 95.31 712 PRO A CA 1
ATOM 5554 C C . PRO A 1 712 ? -6.344 27.316 4.795 1.00 95.31 712 PRO A C 1
ATOM 5556 O O . PRO A 1 712 ? -7.240 26.650 5.310 1.00 95.31 712 PRO A O 1
ATOM 5559 N N . ASP A 1 713 ? -6.337 27.602 3.490 1.00 96.56 713 ASP A N 1
ATOM 5560 C CA . ASP A 1 713 ? -7.335 27.075 2.559 1.00 96.56 713 ASP A CA 1
ATOM 5561 C C . ASP A 1 713 ? -7.110 25.581 2.307 1.00 96.56 713 ASP A C 1
ATOM 5563 O O . ASP A 1 713 ? -8.079 24.824 2.268 1.00 96.56 713 ASP A O 1
ATOM 5567 N N . TYR A 1 714 ? -5.850 25.141 2.268 1.00 97.31 714 TYR A N 1
ATOM 5568 C CA . TYR A 1 714 ? -5.488 23.730 2.162 1.00 97.31 714 TYR A CA 1
ATOM 5569 C C . TYR A 1 714 ? -5.950 22.947 3.394 1.00 97.31 714 TYR A C 1
ATOM 5571 O O . TYR A 1 714 ? -6.680 21.965 3.258 1.00 97.31 714 TYR A O 1
ATOM 5579 N N . ILE A 1 715 ? -5.614 23.418 4.600 1.00 97.56 715 ILE A N 1
ATOM 5580 C CA . ILE A 1 715 ? -6.036 22.760 5.849 1.00 97.56 715 ILE A CA 1
ATOM 5581 C C . ILE A 1 715 ? -7.564 22.734 5.970 1.00 97.56 715 ILE A C 1
ATOM 5583 O O . ILE A 1 715 ? -8.140 21.706 6.329 1.00 97.56 715 ILE A O 1
ATOM 5587 N N . ARG A 1 716 ? -8.249 23.826 5.602 1.00 97.31 716 ARG A N 1
ATOM 5588 C CA . ARG A 1 716 ? -9.720 23.876 5.609 1.00 97.31 716 ARG A CA 1
ATOM 5589 C C . ARG A 1 716 ? -10.335 22.898 4.614 1.00 97.31 716 ARG A C 1
ATOM 5591 O O . ARG A 1 716 ? -11.342 22.272 4.935 1.00 97.31 716 ARG A O 1
ATOM 5598 N N . HIS A 1 717 ? -9.743 22.761 3.430 1.00 97.12 717 HIS A N 1
ATOM 5599 C CA . HIS A 1 717 ? -10.178 21.799 2.420 1.00 97.12 717 HIS A CA 1
ATOM 5600 C C . HIS A 1 717 ? -10.059 20.361 2.932 1.00 97.12 717 HIS A C 1
ATOM 5602 O O . HIS A 1 717 ? -11.026 19.607 2.849 1.00 97.12 717 HIS A O 1
ATOM 5608 N N . LEU A 1 718 ? -8.921 20.001 3.538 1.00 97.50 718 LEU A N 1
ATOM 5609 C CA . LEU A 1 718 ? -8.729 18.679 4.140 1.00 97.50 718 LEU A CA 1
ATOM 5610 C C . LEU A 1 718 ? -9.735 18.415 5.269 1.00 97.50 718 LEU A C 1
ATOM 5612 O O . LEU A 1 718 ? -10.411 17.389 5.263 1.00 97.50 718 LEU A O 1
ATOM 5616 N N . ALA A 1 719 ? -9.888 19.350 6.209 1.00 96.56 719 ALA A N 1
ATOM 5617 C CA . ALA A 1 719 ? -10.837 19.206 7.310 1.00 96.56 719 ALA A CA 1
ATOM 5618 C C . ALA A 1 719 ? -12.279 19.014 6.809 1.00 96.56 719 ALA A C 1
ATOM 5620 O O . ALA A 1 719 ? -12.982 18.114 7.271 1.00 96.56 719 ALA A O 1
ATOM 5621 N N . ALA A 1 720 ? -12.703 19.804 5.816 1.00 94.56 720 ALA A N 1
ATOM 5622 C CA . ALA A 1 720 ? -14.026 19.682 5.208 1.00 94.56 720 ALA A CA 1
ATOM 5623 C C . ALA A 1 720 ? -14.216 18.336 4.492 1.00 94.56 720 ALA A C 1
ATOM 5625 O O . ALA A 1 720 ? -15.272 17.715 4.620 1.00 94.56 720 ALA A O 1
ATOM 5626 N N . LEU A 1 721 ? -13.198 17.861 3.769 1.00 91.19 721 LEU A N 1
ATOM 5627 C CA . LEU A 1 721 ? -13.240 16.565 3.097 1.00 91.19 721 LEU A CA 1
ATOM 5628 C C . LEU A 1 721 ? -13.325 15.410 4.106 1.00 91.19 721 LEU A C 1
ATOM 5630 O O . LEU A 1 721 ? -14.113 14.484 3.910 1.00 91.19 721 LEU A O 1
ATOM 5634 N N . ALA A 1 722 ? -12.572 15.491 5.207 1.00 93.12 722 ALA A N 1
ATOM 5635 C CA . ALA A 1 722 ? -12.611 14.501 6.277 1.00 93.12 722 ALA A CA 1
ATOM 5636 C C . ALA A 1 722 ? -13.988 14.438 6.952 1.00 93.12 722 ALA A C 1
ATOM 5638 O O . ALA A 1 722 ? -14.581 13.361 7.029 1.00 93.12 722 ALA A O 1
ATOM 5639 N N . LYS A 1 723 ? -14.539 15.593 7.349 1.00 90.62 723 LYS A N 1
ATOM 5640 C CA . LYS A 1 723 ? -15.897 15.702 7.907 1.00 90.62 723 LYS A CA 1
ATOM 5641 C C . LYS A 1 723 ? -16.956 15.170 6.943 1.00 90.62 723 LYS A C 1
ATOM 5643 O O . LYS A 1 723 ? -17.794 14.367 7.336 1.00 90.62 723 LYS A O 1
ATOM 5648 N N . SER A 1 724 ? -16.869 15.521 5.658 1.00 86.44 724 SER A N 1
ATOM 5649 C CA . SER A 1 724 ? -17.818 15.042 4.646 1.00 86.44 724 SER A CA 1
ATOM 5650 C C . SER A 1 724 ? -17.813 13.520 4.475 1.00 86.44 724 SER A C 1
ATOM 5652 O O . SER A 1 724 ? -18.840 12.964 4.087 1.00 86.44 724 SER A O 1
ATOM 5654 N N . ALA A 1 725 ? -16.679 12.848 4.682 1.00 82.19 725 ALA A N 1
ATOM 5655 C CA . ALA A 1 725 ? -16.580 11.400 4.515 1.00 82.19 725 ALA A CA 1
ATOM 5656 C C . ALA A 1 725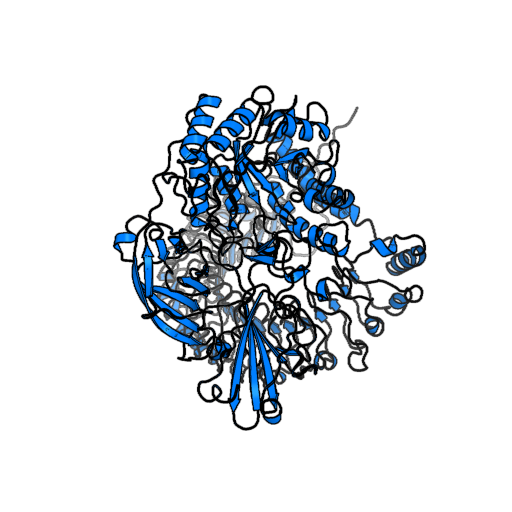 ? -16.956 10.637 5.797 1.00 82.19 725 ALA A C 1
ATOM 5658 O O . ALA A 1 725 ? -17.649 9.615 5.736 1.00 82.19 725 ALA A O 1
ATOM 5659 N N . LEU A 1 726 ? -16.502 11.135 6.950 1.00 87.19 726 LEU A N 1
ATOM 5660 C CA . LEU A 1 726 ? -16.589 10.435 8.230 1.00 87.19 726 LEU A CA 1
ATOM 5661 C C . LEU A 1 726 ? -17.856 10.790 9.024 1.00 87.19 726 LEU A C 1
ATOM 5663 O O . LEU A 1 726 ? -18.383 9.919 9.711 1.00 87.19 726 LEU A O 1
ATOM 5667 N N . GLY A 1 727 ? -18.376 12.011 8.886 1.00 84.56 727 GLY A N 1
ATOM 5668 C CA . GLY A 1 727 ? -19.475 12.557 9.691 1.00 84.56 727 GLY A CA 1
ATOM 5669 C C . GLY A 1 727 ? -19.056 13.813 10.460 1.00 84.56 727 GLY A C 1
ATOM 5670 O O . GLY A 1 727 ? -17.864 14.053 10.689 1.00 84.56 727 GLY A O 1
ATOM 5671 N N . ASP A 1 728 ? -20.036 14.619 10.872 1.00 87.44 728 ASP A N 1
ATOM 5672 C CA . ASP A 1 728 ? -19.800 15.858 11.628 1.00 87.44 728 ASP A CA 1
ATOM 5673 C C . ASP A 1 728 ? -19.280 15.585 13.047 1.00 87.44 728 ASP A C 1
ATOM 5675 O O . ASP A 1 728 ? -18.661 16.450 13.671 1.00 87.44 728 ASP A O 1
ATOM 5679 N N . GLU A 1 729 ? -19.459 14.361 13.527 1.00 86.75 729 GLU A N 1
ATOM 5680 C CA . GLU A 1 729 ? -19.142 13.908 14.877 1.00 86.75 729 GLU A CA 1
ATOM 5681 C C . GLU A 1 729 ? -17.703 13.394 14.993 1.00 86.75 729 GLU A C 1
ATOM 5683 O O . GLU A 1 729 ? -17.158 13.298 16.089 1.00 86.75 729 GLU A O 1
ATOM 5688 N N . ALA A 1 730 ? -17.034 13.149 13.860 1.00 90.38 730 ALA A N 1
ATOM 5689 C CA . ALA A 1 730 ? -15.618 12.806 13.832 1.00 90.38 730 ALA A CA 1
ATOM 5690 C C . ALA A 1 730 ? -14.766 13.931 14.434 1.00 90.38 730 ALA A C 1
ATOM 5692 O O . ALA A 1 730 ? -14.780 15.062 13.945 1.00 90.38 730 ALA A O 1
ATOM 5693 N N . VAL A 1 731 ? -13.965 13.633 15.455 1.00 96.44 731 VAL A N 1
ATOM 5694 C CA . VAL A 1 731 ? -12.985 14.591 15.978 1.00 96.44 731 VAL A CA 1
ATOM 5695 C C . VAL A 1 731 ? -11.796 14.663 15.020 1.00 96.44 731 VAL A C 1
ATOM 5697 O O . VAL A 1 731 ? -11.005 13.724 14.913 1.00 96.44 731 VAL A O 1
ATOM 5700 N N . ILE A 1 732 ? -11.689 15.789 14.312 1.00 97.81 732 ILE A N 1
ATOM 5701 C CA . ILE A 1 732 ? -10.603 16.075 13.371 1.00 97.81 732 ILE A CA 1
ATOM 5702 C C . ILE A 1 732 ? -9.586 16.998 14.035 1.00 97.81 732 ILE A C 1
ATOM 5704 O O . ILE A 1 732 ? -9.979 18.012 14.616 1.00 97.81 732 ILE A O 1
ATOM 5708 N N . PHE A 1 733 ? -8.297 16.675 13.933 1.00 98.62 733 PHE A N 1
ATOM 5709 C CA . PHE A 1 733 ? -7.239 17.432 14.603 1.00 98.62 733 PHE A CA 1
ATOM 5710 C C . PHE A 1 733 ? -6.007 17.681 13.726 1.00 98.62 733 PHE A C 1
ATOM 5712 O O . PHE A 1 733 ? -5.797 16.994 12.730 1.00 98.62 733 PHE A O 1
ATOM 5719 N N . THR A 1 734 ? -5.191 18.665 14.095 1.00 98.62 734 THR A N 1
ATOM 5720 C CA . THR A 1 734 ? -3.863 18.927 13.509 1.00 98.62 734 THR A CA 1
ATOM 5721 C C . THR A 1 734 ? -2.800 18.853 14.595 1.00 98.62 734 THR A C 1
ATOM 5723 O O . THR A 1 734 ? -3.095 19.131 15.756 1.00 98.62 734 THR A O 1
ATOM 5726 N N . THR A 1 735 ? -1.563 18.555 14.210 1.00 98.69 735 THR A N 1
ATOM 5727 C CA . THR A 1 735 ? -0.409 18.477 15.115 1.00 98.69 735 THR A CA 1
ATOM 5728 C C . THR A 1 735 ? 0.694 19.389 14.622 1.00 98.69 735 THR A C 1
ATOM 5730 O O . THR A 1 735 ? 1.074 19.284 13.457 1.00 98.69 735 THR A O 1
ATOM 5733 N N . ASP A 1 736 ? 1.205 20.246 15.507 1.00 98.50 736 ASP A N 1
ATOM 5734 C CA . ASP A 1 736 ? 2.354 21.111 15.244 1.00 98.50 736 ASP A CA 1
ATOM 5735 C C . ASP A 1 736 ? 3.116 21.469 16.532 1.00 98.50 736 ASP A C 1
ATOM 5737 O O . ASP A 1 736 ? 2.495 21.655 17.587 1.00 98.50 736 ASP A O 1
ATOM 5741 N N . PRO A 1 737 ? 4.428 21.753 16.465 1.00 98.00 737 PRO A N 1
ATOM 5742 C CA . PRO A 1 737 ? 5.163 22.227 17.627 1.00 98.00 737 PRO A CA 1
ATOM 5743 C C . PRO A 1 737 ? 4.596 23.550 18.179 1.00 98.00 737 PRO A C 1
ATOM 5745 O O . PRO A 1 737 ? 4.235 24.452 17.407 1.00 98.00 737 PRO A O 1
ATOM 5748 N N . PRO A 1 738 ? 4.623 23.772 19.510 1.00 97.62 738 PRO A N 1
ATOM 5749 C CA . PRO A 1 738 ? 4.035 24.957 20.139 1.00 97.62 738 PRO A CA 1
ATOM 5750 C C . PRO A 1 738 ? 4.563 26.302 19.611 1.00 97.62 738 PRO A C 1
ATOM 5752 O O . PRO A 1 738 ? 3.891 27.326 19.719 1.00 97.62 738 PRO A O 1
ATOM 5755 N N . SER A 1 739 ? 5.781 26.328 19.063 1.00 96.88 739 SER A N 1
ATOM 5756 C CA . SER A 1 739 ? 6.419 27.533 18.520 1.00 96.88 739 SER A CA 1
ATOM 5757 C C . SER A 1 739 ? 5.912 27.938 17.131 1.00 96.88 739 SER A C 1
ATOM 5759 O O . SER A 1 739 ? 6.082 29.098 16.753 1.00 96.88 739 SER A O 1
ATOM 5761 N N . ILE A 1 740 ? 5.311 27.011 16.379 1.00 96.44 740 ILE A N 1
ATOM 5762 C CA . ILE A 1 740 ? 4.908 27.200 14.976 1.00 96.44 740 ILE A CA 1
ATOM 5763 C C . ILE A 1 740 ? 3.469 26.762 14.679 1.00 96.44 740 ILE A C 1
ATOM 5765 O O . ILE A 1 740 ? 3.017 26.941 13.551 1.00 96.44 740 ILE A O 1
ATOM 5769 N N . ILE A 1 741 ? 2.723 26.299 15.686 1.00 95.88 741 ILE A N 1
ATOM 5770 C CA . ILE A 1 741 ? 1.304 25.911 15.596 1.00 95.88 741 ILE A CA 1
ATOM 5771 C C . ILE A 1 741 ? 0.427 26.926 14.846 1.00 95.88 741 ILE A C 1
ATOM 5773 O O . ILE A 1 741 ? -0.446 26.542 14.074 1.00 95.88 741 ILE A O 1
ATOM 5777 N N . ALA A 1 742 ? 0.720 28.226 14.964 1.00 95.38 742 ALA A N 1
ATOM 5778 C CA . ALA A 1 742 ? 0.007 29.293 14.258 1.00 95.38 742 ALA A CA 1
ATOM 5779 C C . ALA A 1 742 ? 0.021 29.165 12.722 1.00 95.38 742 ALA A C 1
ATOM 5781 O O . ALA A 1 742 ? -0.829 29.756 12.057 1.00 95.38 742 ALA A O 1
ATOM 5782 N N . ASN A 1 743 ? 0.998 28.445 12.165 1.00 95.69 743 ASN A N 1
ATOM 5783 C CA . ASN A 1 743 ? 1.165 28.254 10.728 1.00 95.69 743 ASN A CA 1
ATOM 5784 C C . ASN A 1 743 ? 0.524 26.956 10.215 1.00 95.69 743 ASN A C 1
ATOM 5786 O O . ASN A 1 743 ? 0.303 26.853 9.010 1.00 95.69 743 ASN A O 1
ATOM 5790 N N . GLY A 1 744 ? 0.275 25.979 11.092 1.00 94.81 744 GLY A N 1
ATOM 5791 C CA . GLY A 1 744 ? -0.181 24.641 10.706 1.00 94.81 744 GLY A CA 1
ATOM 5792 C C . GLY A 1 744 ? -1.651 24.343 11.012 1.00 94.81 744 GLY A C 1
ATOM 5793 O O . GLY A 1 744 ? -2.240 23.487 10.355 1.00 94.81 744 GLY A O 1
ATOM 5794 N N . THR A 1 745 ? -2.278 25.101 11.921 1.00 96.38 745 THR A N 1
ATOM 5795 C CA . THR A 1 745 ? -3.678 24.890 12.333 1.00 96.38 745 THR A CA 1
ATOM 5796 C C . THR A 1 745 ? -4.651 25.995 11.888 1.00 96.38 745 THR A C 1
ATOM 5798 O O . THR A 1 745 ? -4.264 27.052 11.383 1.00 96.38 745 THR A O 1
ATOM 5801 N N . LEU A 1 746 ? -5.950 25.772 12.126 1.00 95.69 746 LEU A N 1
ATOM 5802 C CA . LEU A 1 746 ? -7.011 26.776 12.064 1.00 95.69 746 LEU A CA 1
ATOM 5803 C C . LEU A 1 746 ? -7.506 27.089 13.481 1.00 95.69 746 LEU A C 1
ATOM 5805 O O . LEU A 1 746 ? -7.990 26.209 14.182 1.00 95.69 746 LEU A O 1
ATOM 5809 N N . ALA A 1 747 ? -7.449 28.358 13.888 1.00 92.06 747 ALA A N 1
ATOM 5810 C CA . ALA A 1 747 ? -8.012 28.773 15.174 1.00 92.06 747 ALA A CA 1
ATOM 5811 C C . ALA A 1 747 ? -9.549 28.644 15.178 1.00 92.06 747 ALA A C 1
ATOM 5813 O O . ALA A 1 747 ? -10.209 29.062 14.220 1.00 92.06 747 ALA A O 1
ATOM 5814 N N . GLY A 1 748 ? -10.120 28.146 16.276 1.00 92.06 748 GLY A N 1
ATOM 5815 C CA . GLY A 1 748 ? -11.565 27.962 16.442 1.00 92.06 748 GLY A CA 1
ATOM 5816 C C . GLY A 1 748 ? -11.965 26.494 16.587 1.00 92.06 748 GLY A C 1
ATOM 5817 O O . GLY A 1 748 ? -11.206 25.697 17.114 1.00 92.06 748 GLY A O 1
ATOM 5818 N N . ASP A 1 749 ? -13.179 26.154 16.161 1.00 87.31 749 ASP A N 1
ATOM 5819 C CA . ASP A 1 749 ? -13.823 24.844 16.353 1.00 87.31 749 ASP A CA 1
ATOM 5820 C C . ASP A 1 749 ? -13.805 23.939 15.105 1.00 87.31 749 ASP A C 1
ATOM 5822 O O . ASP A 1 749 ? -14.316 22.823 15.141 1.00 87.31 749 ASP A O 1
ATOM 5826 N N . GLN A 1 750 ? -13.211 24.396 13.996 1.00 89.81 750 GLN A N 1
ATOM 5827 C CA . GLN A 1 750 ? -13.145 23.627 12.743 1.00 89.81 750 GLN A CA 1
ATOM 5828 C C . GLN A 1 750 ? -12.226 22.403 12.842 1.00 89.81 750 GLN A C 1
ATOM 5830 O O . GLN A 1 750 ? -12.530 21.360 12.264 1.00 89.81 750 GLN A O 1
ATOM 5835 N N . VAL A 1 751 ? -11.101 22.546 13.543 1.00 95.69 751 VAL A N 1
ATOM 5836 C CA . VAL A 1 751 ? -10.134 21.479 13.817 1.00 95.69 751 VAL A CA 1
ATOM 5837 C C . VAL A 1 751 ? -9.639 21.633 15.246 1.00 95.69 751 VAL A C 1
ATOM 5839 O O . VAL A 1 751 ? -9.411 22.745 15.721 1.00 95.69 751 VAL A O 1
ATOM 5842 N N . TYR A 1 752 ? -9.468 20.516 15.936 1.00 98.19 752 TYR A N 1
ATOM 5843 C CA . TYR A 1 752 ? -8.845 20.494 17.248 1.00 98.19 752 TYR A CA 1
ATOM 5844 C C . TYR A 1 752 ? -7.328 20.646 17.084 1.00 98.19 752 TYR A C 1
ATOM 5846 O O . TYR A 1 752 ? -6.672 19.839 16.433 1.00 98.19 752 TYR A O 1
ATOM 5854 N N . SER A 1 753 ? -6.759 21.714 17.633 1.00 98.25 753 SER A N 1
ATOM 5855 C CA . SER A 1 753 ? -5.324 21.979 17.533 1.00 98.25 753 SER A CA 1
ATOM 5856 C C . SER A 1 753 ? -4.578 21.219 18.625 1.00 98.25 753 SER A C 1
ATOM 5858 O O . SER A 1 753 ? -4.898 21.367 19.810 1.00 98.25 753 SER A O 1
ATOM 5860 N N . VAL A 1 754 ? -3.572 20.442 18.236 1.00 98.38 754 VAL A N 1
ATOM 5861 C CA . VAL A 1 754 ? -2.747 19.595 19.106 1.00 98.38 754 VAL A CA 1
ATOM 5862 C C . VAL A 1 754 ? -1.276 19.954 18.917 1.00 98.38 754 VAL A C 1
ATOM 5864 O O . VAL A 1 754 ? -0.886 20.486 17.878 1.00 98.38 754 VAL A O 1
ATOM 5867 N N . VAL A 1 755 ? -0.464 19.707 19.944 1.00 98.75 755 VAL A N 1
ATOM 5868 C CA . VAL A 1 755 ? 0.978 19.963 19.905 1.00 98.75 755 VAL A CA 1
ATOM 5869 C C . VAL A 1 755 ? 1.794 18.677 19.965 1.00 98.75 755 VAL A C 1
ATOM 5871 O O . VAL A 1 755 ? 1.362 17.687 20.549 1.00 98.75 755 VAL A O 1
ATOM 5874 N N . ASP A 1 756 ? 3.002 18.711 19.422 1.00 98.56 756 ASP A N 1
ATOM 5875 C CA . ASP A 1 756 ? 4.073 17.750 19.694 1.00 98.56 756 ASP A CA 1
ATOM 5876 C C . ASP A 1 756 ? 5.248 18.446 20.394 1.00 98.56 756 ASP A C 1
ATOM 5878 O O . ASP A 1 756 ? 5.404 19.669 20.310 1.00 98.56 756 ASP A O 1
ATOM 5882 N N . PHE A 1 757 ? 6.054 17.698 21.152 1.00 98.50 757 PHE A N 1
ATOM 5883 C CA . PHE A 1 757 ? 7.289 18.230 21.735 1.00 98.50 757 PHE A CA 1
ATOM 5884 C C . PHE A 1 757 ? 8.180 17.143 22.361 1.00 98.50 757 PHE A C 1
ATOM 5886 O O . PHE A 1 757 ? 7.687 16.141 22.883 1.00 98.50 757 PHE A O 1
ATOM 5893 N N . PRO A 1 758 ? 9.511 17.356 22.412 1.00 97.94 758 PRO A N 1
ATOM 5894 C CA . PRO A 1 758 ? 10.439 16.406 23.019 1.00 97.94 758 PRO A CA 1
ATOM 5895 C C . PRO A 1 758 ? 10.438 16.451 24.552 1.00 97.94 758 PRO A C 1
ATOM 5897 O O . PRO A 1 758 ? 10.027 17.451 25.160 1.00 97.94 758 PRO A O 1
ATOM 5900 N N . PRO A 1 759 ? 10.991 15.409 25.200 1.00 97.62 759 PRO A N 1
ATOM 5901 C CA . PRO A 1 759 ? 11.342 15.450 26.615 1.00 97.62 759 PRO A CA 1
ATOM 5902 C C . PRO A 1 759 ? 12.186 16.671 26.991 1.00 97.62 759 PRO A C 1
ATOM 5904 O O . PRO A 1 759 ? 13.024 17.136 26.220 1.00 97.62 759 PRO A O 1
ATOM 5907 N N . GLY A 1 760 ? 11.975 17.190 28.200 1.00 97.31 760 GLY A N 1
ATOM 5908 C CA . GLY A 1 760 ? 12.613 18.417 28.688 1.00 97.31 760 GLY A CA 1
ATOM 5909 C C . GLY A 1 760 ? 11.902 19.716 28.285 1.00 97.31 760 GLY A C 1
ATOM 5910 O O . GLY A 1 760 ? 12.308 20.792 28.726 1.00 97.31 760 GLY A O 1
ATOM 5911 N N . THR A 1 761 ? 10.832 19.639 27.490 1.00 97.56 761 THR A N 1
ATOM 5912 C CA . THR A 1 761 ? 9.985 20.796 27.169 1.00 97.56 761 THR A CA 1
ATOM 5913 C C . THR A 1 761 ? 9.185 21.250 28.391 1.00 97.56 761 THR A C 1
ATOM 5915 O O . THR A 1 761 ? 8.717 20.437 29.185 1.00 97.56 761 THR A O 1
ATOM 5918 N N . ASN A 1 762 ? 8.980 22.564 28.534 1.00 98.31 762 ASN A N 1
ATOM 5919 C CA . ASN A 1 762 ? 8.062 23.108 29.533 1.00 98.31 762 ASN A CA 1
ATOM 5920 C C . ASN A 1 762 ? 6.610 22.777 29.144 1.00 98.31 762 ASN A C 1
ATOM 5922 O O . ASN A 1 762 ? 6.025 23.446 28.290 1.00 98.31 762 ASN A O 1
ATOM 5926 N N . VAL A 1 763 ? 6.035 21.769 29.804 1.00 98.56 763 VAL A N 1
ATOM 5927 C CA . VAL A 1 763 ? 4.682 21.245 29.542 1.00 98.56 763 VAL A CA 1
ATOM 5928 C C . VAL A 1 763 ? 3.606 22.329 29.653 1.00 98.56 763 VAL A C 1
ATOM 5930 O O . VAL A 1 763 ? 2.706 22.409 28.820 1.00 98.56 763 VAL A O 1
ATOM 5933 N N . SER A 1 764 ? 3.722 23.217 30.646 1.00 98.06 764 SER A N 1
ATOM 5934 C CA . SER A 1 764 ? 2.749 24.295 30.858 1.00 98.06 764 SER A CA 1
ATOM 5935 C C . SER A 1 764 ? 2.742 25.293 29.705 1.00 98.06 764 SER A C 1
ATOM 5937 O O . SER A 1 764 ? 1.677 25.687 29.239 1.00 98.06 764 SER A O 1
ATOM 5939 N N . TRP A 1 765 ? 3.920 25.662 29.197 1.00 98.25 765 TRP A N 1
ATOM 5940 C CA . TRP A 1 765 ? 4.029 26.517 28.015 1.00 98.25 765 TRP A CA 1
ATOM 5941 C C . TRP A 1 765 ? 3.444 25.844 26.767 1.00 98.25 765 TRP A C 1
ATOM 5943 O O . TRP A 1 765 ? 2.678 26.482 26.045 1.00 98.25 765 TRP A O 1
ATOM 5953 N N . ALA A 1 766 ? 3.758 24.566 26.537 1.00 98.56 766 ALA A N 1
ATOM 5954 C CA . ALA A 1 766 ? 3.289 23.837 25.362 1.00 98.56 766 ALA A CA 1
ATOM 5955 C C . ALA A 1 766 ? 1.754 23.747 25.315 1.00 98.56 766 ALA A C 1
ATOM 5957 O O . ALA A 1 766 ? 1.137 24.133 24.322 1.00 98.56 766 ALA A O 1
ATOM 5958 N N . PHE A 1 767 ? 1.118 23.342 26.417 1.00 98.56 767 PHE A N 1
ATOM 5959 C CA . PHE A 1 767 ? -0.342 23.243 26.476 1.00 98.56 767 PHE A CA 1
ATOM 5960 C C . PHE A 1 767 ? -1.051 24.601 26.558 1.00 98.56 767 PHE A C 1
ATOM 5962 O O . PHE A 1 767 ? -2.184 24.724 26.099 1.00 98.56 767 PHE A O 1
ATOM 5969 N N . GLN A 1 768 ? -0.396 25.655 27.059 1.00 97.62 768 GLN A N 1
ATOM 5970 C CA . GLN A 1 768 ? -0.914 27.024 26.926 1.00 97.62 768 GLN A CA 1
ATOM 5971 C C . GLN A 1 768 ? -0.905 27.505 25.472 1.00 97.62 768 GLN A C 1
ATOM 5973 O O . GLN A 1 768 ? -1.840 28.193 25.060 1.00 97.62 768 GLN A O 1
ATOM 5978 N N . ALA A 1 769 ? 0.121 27.146 24.693 1.00 98.06 769 ALA A N 1
ATOM 5979 C CA . ALA A 1 769 ? 0.151 27.443 23.266 1.00 98.06 769 ALA A CA 1
ATOM 5980 C C . ALA A 1 769 ? -0.993 26.717 22.544 1.00 98.06 769 ALA A C 1
ATOM 5982 O O . ALA A 1 769 ? -1.758 27.371 21.841 1.00 98.06 769 ALA A O 1
ATOM 5983 N N . GLN A 1 770 ? -1.187 25.419 22.807 1.00 98.25 770 GLN A N 1
ATOM 5984 C CA . GLN A 1 770 ? -2.315 24.638 22.281 1.00 98.25 770 GLN A CA 1
ATOM 5985 C C . GLN A 1 770 ? -3.671 25.297 22.605 1.00 98.25 770 GLN A C 1
ATOM 5987 O O . GLN A 1 770 ? -4.465 25.591 21.711 1.00 98.25 770 GLN A O 1
ATOM 5992 N N . ALA A 1 771 ? -3.904 25.622 23.881 1.00 97.44 771 ALA A N 1
ATOM 5993 C CA . ALA A 1 771 ? -5.151 26.227 24.348 1.00 97.44 771 ALA A CA 1
ATOM 5994 C C . ALA A 1 771 ? -5.445 27.607 23.741 1.00 97.44 771 ALA A C 1
ATOM 5996 O O . ALA A 1 771 ? -6.588 28.057 23.771 1.00 97.44 771 ALA A O 1
ATOM 5997 N N . SER A 1 772 ? -4.444 28.293 23.179 1.00 97.44 772 SER A N 1
ATOM 5998 C CA . SER A 1 772 ? -4.653 29.583 22.514 1.00 97.44 772 SER A CA 1
ATOM 5999 C C . SER A 1 772 ? -5.321 29.476 21.135 1.00 97.44 772 SER A C 1
ATOM 6001 O O . SER A 1 772 ? -5.845 30.481 20.651 1.00 97.44 772 SER A O 1
ATOM 6003 N N . PHE A 1 773 ? -5.351 28.279 20.533 1.00 97.12 773 PHE A N 1
ATOM 6004 C CA . PHE A 1 773 ? -5.976 28.018 19.227 1.00 97.12 773 PHE A CA 1
ATOM 6005 C C . PHE A 1 773 ? -7.329 27.309 19.321 1.00 97.12 773 PHE A C 1
ATOM 6007 O O . PHE A 1 773 ? -8.119 27.385 18.380 1.00 97.12 773 PHE A O 1
ATOM 6014 N N . ASN A 1 774 ? -7.621 26.690 20.464 1.00 97.81 774 ASN A N 1
ATOM 6015 C CA . ASN A 1 774 ? -8.858 25.957 20.702 1.00 97.81 774 ASN A CA 1
ATOM 6016 C C . ASN A 1 774 ? -9.901 26.810 21.453 1.00 97.81 774 ASN A C 1
ATOM 6018 O O . ASN A 1 774 ? -9.546 27.726 22.206 1.00 97.81 774 ASN A O 1
ATOM 6022 N N . PRO A 1 775 ? -11.207 26.523 21.305 1.00 96.56 775 PRO A N 1
ATOM 6023 C CA . PRO A 1 775 ? -12.246 27.177 22.087 1.00 96.56 775 PRO A CA 1
ATOM 6024 C C . PRO A 1 775 ? -12.100 26.865 23.582 1.00 96.56 775 PRO A C 1
ATOM 6026 O O . PRO A 1 775 ? -11.640 25.796 23.983 1.00 96.56 775 PRO A O 1
ATOM 6029 N N . LYS A 1 776 ? -12.544 27.794 24.436 1.00 93.69 776 LYS A N 1
ATOM 6030 C CA . LYS A 1 776 ? -12.538 27.588 25.894 1.00 93.69 776 LYS A CA 1
ATOM 6031 C C . LYS A 1 776 ? -13.376 26.366 26.277 1.00 93.69 776 LYS A C 1
ATOM 6033 O O . LYS A 1 776 ? -14.526 26.277 25.852 1.00 93.69 776 LYS A O 1
ATOM 6038 N N . GLY A 1 777 ? -12.835 25.495 27.128 1.00 92.25 777 GLY A N 1
ATOM 6039 C CA . GLY A 1 777 ? -13.500 24.262 27.554 1.00 92.25 777 GLY A CA 1
ATOM 6040 C C . GLY A 1 777 ? -13.422 23.126 26.526 1.00 92.25 777 GLY A C 1
ATOM 6041 O O . GLY A 1 777 ? -13.936 22.044 26.798 1.00 92.25 777 GLY A O 1
ATOM 6042 N N . GLN A 1 778 ? -12.795 23.357 25.367 1.00 94.88 778 GLN A N 1
ATOM 6043 C CA . GLN A 1 778 ? -12.623 22.395 24.274 1.00 94.88 778 GLN A CA 1
ATOM 6044 C C . GLN A 1 778 ? -11.143 22.188 23.919 1.00 94.88 778 GLN A C 1
ATOM 6046 O O . GLN A 1 778 ? -10.804 21.888 22.777 1.00 94.88 778 GLN A O 1
ATOM 6051 N N . SER A 1 779 ? -10.241 22.360 24.887 1.00 96.88 779 SER A N 1
ATOM 6052 C CA . SER A 1 779 ? -8.810 22.141 24.697 1.00 96.88 779 SER A CA 1
ATOM 6053 C C . SER A 1 779 ? -8.239 21.101 25.664 1.00 96.88 779 SER A C 1
ATOM 6055 O O . SER A 1 779 ? -7.353 21.453 26.452 1.00 96.88 779 SER A O 1
ATOM 6057 N N . PRO A 1 780 ? -8.679 19.824 25.607 1.00 97.94 780 PRO A N 1
ATOM 6058 C CA . PRO A 1 780 ? -7.980 18.751 26.310 1.00 97.94 780 PRO A CA 1
ATOM 6059 C C . PRO A 1 780 ? -6.469 18.840 26.045 1.00 97.94 780 PRO A C 1
ATOM 6061 O O . PRO A 1 780 ? -6.083 18.984 24.885 1.00 97.94 780 PRO A O 1
ATOM 6064 N N . PRO A 1 781 ? -5.585 18.842 27.052 1.00 98.50 781 PRO A N 1
ATOM 6065 C CA . PRO A 1 781 ? -4.148 18.933 26.805 1.00 98.50 781 PRO A CA 1
ATOM 6066 C C . PRO A 1 781 ? -3.650 17.622 26.190 1.00 98.50 781 PRO A C 1
ATOM 6068 O O . PRO A 1 781 ? -3.837 16.562 26.789 1.00 98.50 781 PRO A O 1
ATOM 6071 N N . TYR A 1 782 ? -3.030 17.670 25.011 1.00 98.69 782 TYR A N 1
ATOM 6072 C CA . TYR A 1 782 ? -2.592 16.463 24.310 1.00 98.69 782 TYR A CA 1
ATOM 6073 C C . TYR A 1 782 ? -1.262 16.692 23.594 1.00 98.69 782 TYR A C 1
ATOM 6075 O O . TYR A 1 782 ? -1.115 17.645 22.833 1.00 98.69 782 TYR A O 1
ATOM 6083 N N . CYS A 1 783 ? -0.281 15.834 23.882 1.00 98.81 783 CYS A N 1
ATOM 6084 C CA . CYS A 1 783 ? 0.963 15.751 23.124 1.00 98.81 783 CYS A CA 1
ATOM 6085 C C . CYS A 1 783 ? 0.876 14.560 22.162 1.00 98.81 783 CYS A C 1
ATOM 6087 O O . CYS A 1 783 ? 0.980 13.419 22.612 1.00 98.81 783 CYS A O 1
ATOM 6089 N N . SER A 1 784 ? 0.638 14.802 20.871 1.00 98.56 784 SER A N 1
ATOM 6090 C CA . SER A 1 784 ? 0.418 13.734 19.877 1.00 98.56 784 SER A CA 1
ATOM 6091 C C . SER A 1 784 ? 1.696 13.095 19.345 1.00 98.56 784 SER A C 1
ATOM 6093 O O . SER A 1 784 ? 1.617 12.051 18.708 1.00 98.56 784 SER A O 1
ATOM 6095 N N . GLU A 1 785 ? 2.860 13.699 19.582 1.00 98.75 785 GLU A N 1
ATOM 6096 C CA . GLU A 1 785 ? 4.154 13.046 19.375 1.00 98.75 785 GLU A CA 1
ATOM 6097 C C . GLU A 1 785 ? 5.111 13.420 20.512 1.00 98.75 785 GLU A C 1
ATOM 6099 O O . GLU A 1 785 ? 5.722 14.490 20.542 1.00 98.75 785 GLU A O 1
ATOM 6104 N N . PHE A 1 786 ? 5.226 12.522 21.490 1.00 98.75 786 PHE A N 1
ATOM 6105 C CA . PHE A 1 786 ? 6.191 12.629 22.575 1.00 98.75 786 PHE A CA 1
ATOM 6106 C C . PHE A 1 786 ? 7.386 11.722 22.296 1.00 98.75 786 PHE A C 1
ATOM 6108 O O . PHE A 1 786 ? 7.314 10.498 22.455 1.00 98.75 786 PHE A O 1
ATOM 6115 N N . TYR A 1 787 ? 8.482 12.340 21.855 1.00 98.38 787 TYR A N 1
ATOM 6116 C CA . TYR A 1 787 ? 9.606 11.632 21.248 1.00 98.38 787 TYR A CA 1
ATOM 6117 C C . TYR A 1 787 ? 10.361 10.730 22.244 1.00 98.38 787 TYR A C 1
ATOM 6119 O O . TYR A 1 787 ? 11.131 11.207 23.083 1.00 98.38 787 TYR A O 1
ATOM 6127 N N . THR A 1 788 ? 10.153 9.411 22.156 1.00 97.25 788 THR A N 1
ATOM 6128 C CA . THR A 1 788 ? 10.764 8.410 23.057 1.00 97.25 788 THR A CA 1
ATOM 6129 C C . THR A 1 788 ? 12.234 8.163 22.767 1.00 97.25 788 THR A C 1
ATOM 6131 O O . THR A 1 788 ? 12.982 7.784 23.666 1.00 97.25 788 THR A O 1
ATOM 6134 N N . GLY A 1 789 ? 12.638 8.410 21.530 1.00 95.88 789 GLY A N 1
ATOM 6135 C CA . GLY A 1 789 ? 13.979 8.291 20.984 1.00 95.88 789 GLY A CA 1
ATOM 6136 C C . GLY A 1 789 ? 14.082 9.200 19.763 1.00 95.88 789 GLY A C 1
ATOM 6137 O O . GLY A 1 789 ? 13.491 10.283 19.790 1.00 95.88 789 GLY A O 1
ATOM 6138 N N . TRP A 1 790 ? 14.817 8.809 18.722 1.00 95.56 790 TRP A N 1
ATOM 6139 C CA . TRP A 1 790 ? 14.959 9.647 17.527 1.00 95.56 790 TRP A CA 1
ATOM 6140 C C . TRP A 1 790 ? 15.377 8.849 16.288 1.00 95.56 790 TRP A C 1
ATOM 6142 O O . TRP A 1 790 ? 16.003 7.790 16.381 1.00 95.56 790 TRP A O 1
ATOM 6152 N N . LEU A 1 791 ? 15.075 9.394 15.110 1.00 93.81 791 LEU A N 1
ATOM 6153 C CA . LEU A 1 791 ? 15.548 8.860 13.834 1.00 93.81 791 LEU A CA 1
ATOM 6154 C C . LEU A 1 791 ? 17.080 8.914 13.721 1.00 93.81 791 LEU A C 1
ATOM 6156 O O . LEU A 1 791 ? 17.742 9.757 14.324 1.00 93.81 791 LEU A O 1
ATOM 6160 N N . THR A 1 792 ? 17.654 8.030 12.909 1.00 94.00 792 THR A N 1
ATOM 6161 C CA . THR A 1 792 ? 19.099 7.986 12.639 1.00 94.00 792 THR A CA 1
ATOM 6162 C C . THR A 1 792 ? 19.345 7.886 11.134 1.00 94.00 792 THR A C 1
ATOM 6164 O O . THR A 1 792 ? 18.559 7.264 10.415 1.00 94.00 792 THR A O 1
ATOM 6167 N N . HIS A 1 793 ? 20.441 8.477 10.653 1.00 93.94 793 HIS A N 1
ATOM 6168 C CA . HIS A 1 793 ? 20.888 8.349 9.265 1.00 93.94 793 HIS A CA 1
ATOM 6169 C C . HIS A 1 793 ? 22.123 7.458 9.135 1.00 93.94 793 HIS A C 1
ATOM 6171 O O . HIS A 1 793 ? 22.901 7.285 10.078 1.00 93.94 793 HIS A O 1
ATOM 6177 N N . TRP A 1 794 ? 22.352 6.937 7.929 1.00 93.50 794 TRP A N 1
ATOM 6178 C CA . TRP A 1 794 ? 23.613 6.267 7.614 1.00 93.50 794 TRP A CA 1
ATOM 6179 C C . TRP A 1 794 ? 24.801 7.223 7.813 1.00 93.50 794 TRP A C 1
ATOM 6181 O O . TRP A 1 794 ? 24.748 8.394 7.429 1.00 93.50 794 TRP A O 1
ATOM 6191 N N . GLY A 1 795 ? 25.882 6.728 8.415 1.00 91.50 795 GLY A N 1
ATOM 6192 C CA . GLY A 1 795 ? 27.067 7.513 8.764 1.00 91.50 795 GLY A CA 1
ATOM 6193 C C . GLY A 1 795 ? 27.025 8.194 10.137 1.00 91.50 795 GLY A C 1
ATOM 6194 O O . GLY A 1 795 ? 28.034 8.769 10.550 1.00 91.50 795 GLY A O 1
ATOM 6195 N N . GLU A 1 796 ? 25.895 8.151 10.850 1.00 91.38 796 GLU A N 1
ATOM 6196 C CA . GLU A 1 796 ? 25.737 8.742 12.188 1.00 91.38 796 GLU A CA 1
ATOM 6197 C C . GLU A 1 796 ? 25.908 7.705 13.309 1.00 91.38 796 GLU A C 1
ATOM 6199 O O . GLU A 1 796 ? 26.007 6.506 13.069 1.00 91.38 796 GLU A O 1
ATOM 6204 N N . LYS A 1 797 ? 25.929 8.157 14.567 1.00 92.50 797 LYS A N 1
ATOM 6205 C CA . LYS A 1 797 ? 25.682 7.265 15.711 1.00 92.50 797 LYS A CA 1
ATOM 6206 C C . LYS A 1 797 ? 24.185 7.025 15.840 1.00 92.50 797 LYS A C 1
ATOM 6208 O O . LYS A 1 797 ? 23.419 7.943 15.559 1.00 92.50 797 LYS A O 1
ATOM 6213 N N . MET A 1 798 ? 23.789 5.859 16.357 1.00 92.94 798 MET A N 1
ATOM 6214 C CA . MET A 1 798 ? 22.399 5.664 16.780 1.00 92.94 798 MET A CA 1
ATOM 6215 C C . MET A 1 798 ? 21.983 6.773 17.733 1.00 92.94 798 MET A C 1
ATOM 6217 O O . MET A 1 798 ? 22.638 7.007 18.755 1.00 92.94 798 MET A O 1
ATOM 6221 N N . ALA A 1 799 ? 20.908 7.453 17.362 1.00 92.62 799 ALA A N 1
ATOM 6222 C CA . ALA A 1 799 ? 20.305 8.463 18.194 1.00 92.62 799 ALA A CA 1
ATOM 6223 C C . ALA A 1 799 ? 19.611 7.811 19.397 1.00 92.62 799 ALA A C 1
ATOM 6225 O O . ALA A 1 799 ? 19.181 6.658 19.349 1.00 92.62 799 ALA A O 1
ATOM 6226 N N . ASN A 1 800 ? 19.543 8.553 20.497 1.00 93.06 800 ASN A N 1
ATOM 6227 C CA . ASN A 1 800 ? 18.872 8.130 21.714 1.00 93.06 800 ASN A CA 1
ATOM 6228 C C . ASN A 1 800 ? 18.274 9.339 22.437 1.00 93.06 800 ASN A C 1
ATOM 6230 O O . ASN A 1 800 ? 18.644 10.487 22.179 1.00 93.06 800 ASN A O 1
ATOM 6234 N N . THR A 1 801 ? 17.370 9.060 23.372 1.00 93.75 801 THR A N 1
ATOM 6235 C CA . THR A 1 801 ? 16.748 10.078 24.230 1.00 93.75 801 THR A CA 1
ATOM 6236 C C . THR A 1 801 ? 16.876 9.655 25.692 1.00 93.75 801 THR A C 1
ATOM 6238 O O . THR A 1 801 ? 16.669 8.487 26.028 1.00 93.75 801 THR A O 1
ATOM 6241 N N . SER A 1 802 ? 17.213 10.601 26.581 1.00 94.00 802 SER A N 1
ATOM 6242 C CA . SER A 1 802 ? 17.354 10.336 28.024 1.00 94.00 802 SER A CA 1
ATOM 6243 C C . SER A 1 802 ? 16.044 9.818 28.610 1.00 94.00 802 SER A C 1
ATOM 6245 O O . SER A 1 802 ? 15.020 10.504 28.589 1.00 94.00 802 SER A O 1
ATOM 6247 N N . ALA A 1 803 ? 16.102 8.621 29.190 1.00 95.00 803 ALA A N 1
ATOM 6248 C CA . ALA A 1 803 ? 14.966 8.007 29.858 1.00 95.00 803 ALA A CA 1
ATOM 6249 C C . ALA A 1 803 ? 14.531 8.801 31.102 1.00 95.00 803 ALA A C 1
ATOM 6251 O O . ALA A 1 803 ? 13.347 8.878 31.408 1.00 95.00 803 ALA A O 1
ATOM 6252 N N . GLU A 1 804 ? 15.464 9.439 31.810 1.00 95.25 804 GLU A N 1
ATOM 6253 C CA . GLU A 1 804 ? 15.158 10.279 32.969 1.00 95.25 804 GLU A CA 1
ATOM 6254 C C . GLU A 1 804 ? 14.369 11.526 32.561 1.00 95.25 804 GLU A C 1
ATOM 6256 O O . GLU A 1 804 ? 13.347 11.835 33.177 1.00 95.25 804 GLU A O 1
ATOM 6261 N N . ALA A 1 805 ? 14.808 12.219 31.503 1.00 96.38 805 ALA A N 1
ATOM 6262 C CA . ALA A 1 805 ? 14.087 13.367 30.960 1.00 96.38 805 ALA A CA 1
ATOM 6263 C C . ALA A 1 805 ? 12.706 12.954 30.427 1.00 96.38 805 ALA A C 1
ATOM 6265 O O . ALA A 1 805 ? 11.715 13.622 30.721 1.00 96.38 805 ALA A O 1
ATOM 6266 N N . LEU A 1 806 ? 12.636 11.823 29.710 1.00 97.50 806 LEU A N 1
ATOM 6267 C CA . LEU A 1 806 ? 11.395 11.238 29.197 1.00 97.50 806 LEU A CA 1
ATOM 6268 C C . LEU A 1 806 ? 10.372 11.035 30.320 1.00 97.50 806 LEU A C 1
ATOM 6270 O O . LEU A 1 806 ? 9.250 11.524 30.232 1.00 97.50 806 LEU A O 1
ATOM 6274 N N . ILE A 1 807 ? 10.764 10.363 31.402 1.00 98.38 807 ILE A N 1
ATOM 6275 C CA . ILE A 1 807 ? 9.852 10.030 32.500 1.00 98.38 807 ILE A CA 1
ATOM 6276 C C . ILE A 1 807 ? 9.492 11.253 33.341 1.00 98.38 807 ILE A C 1
ATOM 6278 O O . ILE A 1 807 ? 8.344 11.374 33.766 1.00 98.38 807 ILE A O 1
ATOM 6282 N N . SER A 1 808 ? 10.431 12.179 33.556 1.00 98.44 808 SER A N 1
ATOM 6283 C CA . SER A 1 808 ? 10.141 13.435 34.256 1.00 98.44 808 SER A CA 1
ATOM 6284 C C . SER A 1 808 ? 9.076 14.243 33.514 1.00 98.44 808 SER A C 1
ATOM 6286 O O . SER A 1 808 ? 8.056 14.598 34.101 1.00 98.44 808 SER A O 1
ATOM 6288 N N . THR A 1 809 ? 9.268 14.482 32.213 1.00 98.81 809 THR A N 1
ATOM 6289 C CA . THR A 1 809 ? 8.305 15.231 31.396 1.00 98.81 809 THR A CA 1
ATOM 6290 C C . THR A 1 809 ? 6.990 14.468 31.224 1.00 98.81 809 THR A C 1
ATOM 6292 O O . THR A 1 809 ? 5.931 15.081 31.300 1.00 98.81 809 THR A O 1
ATOM 6295 N N . PHE A 1 810 ? 7.014 13.137 31.087 1.00 98.75 810 PHE A N 1
ATOM 6296 C CA . PHE A 1 810 ? 5.794 12.324 31.034 1.00 98.75 810 PHE A CA 1
ATOM 6297 C C . PHE A 1 810 ? 4.932 12.480 32.295 1.00 98.75 810 PHE A C 1
ATOM 6299 O O . PHE A 1 810 ? 3.730 12.716 32.193 1.00 98.75 810 PHE A O 1
ATOM 6306 N N . LYS A 1 811 ? 5.536 12.424 33.489 1.00 98.62 811 LYS A N 1
ATOM 6307 C CA . LYS A 1 811 ? 4.814 12.652 34.752 1.00 98.62 811 LYS A CA 1
ATOM 6308 C C . LYS A 1 811 ? 4.218 14.061 34.835 1.00 98.62 811 LYS A C 1
ATOM 6310 O O . LYS A 1 811 ? 3.117 14.222 35.357 1.00 98.62 811 LYS A O 1
ATOM 6315 N N . GLU A 1 812 ? 4.917 15.069 34.312 1.00 98.69 812 GLU A N 1
ATOM 6316 C CA . GLU A 1 812 ? 4.389 16.435 34.211 1.00 98.69 812 GLU A CA 1
ATOM 6317 C C . GLU A 1 812 ? 3.191 16.526 33.256 1.00 98.69 812 GLU A C 1
ATOM 6319 O O . GLU A 1 812 ? 2.214 17.195 33.594 1.00 98.69 812 GLU A O 1
ATOM 6324 N N . ILE A 1 813 ? 3.228 15.831 32.110 1.00 98.75 813 ILE A N 1
ATOM 6325 C CA . ILE A 1 813 ? 2.088 15.735 31.183 1.00 98.75 813 ILE A CA 1
ATOM 6326 C C . ILE A 1 813 ? 0.890 15.104 31.894 1.00 98.75 813 ILE A C 1
ATOM 6328 O O . ILE A 1 813 ? -0.176 15.713 31.931 1.00 98.75 813 ILE A O 1
ATOM 6332 N N . LEU A 1 814 ? 1.073 13.936 32.517 1.00 98.38 814 LEU A N 1
ATOM 6333 C CA . LEU A 1 814 ? -0.006 13.218 33.199 1.00 98.38 814 LEU A CA 1
ATOM 6334 C C . LEU A 1 814 ? -0.671 14.051 34.303 1.00 98.38 814 LEU A C 1
ATOM 6336 O O . LEU A 1 814 ? -1.885 14.001 34.462 1.00 98.38 814 LEU A O 1
ATOM 6340 N N . ALA A 1 815 ? 0.103 14.833 35.060 1.00 97.81 815 ALA A N 1
ATOM 6341 C CA . ALA A 1 815 ? -0.418 15.675 36.138 1.00 97.81 815 ALA A CA 1
ATOM 6342 C C . ALA A 1 815 ? -1.071 16.986 35.647 1.00 97.81 815 ALA A C 1
ATOM 6344 O O . ALA A 1 815 ? -1.754 17.671 36.419 1.00 97.81 815 ALA A O 1
ATOM 6345 N N . PHE A 1 816 ? -0.859 17.373 34.385 1.00 97.88 816 PHE A N 1
ATOM 6346 C CA . PHE A 1 816 ? -1.349 18.641 33.854 1.00 97.88 816 PHE A CA 1
ATOM 6347 C C . PHE A 1 816 ? -2.884 18.673 33.762 1.00 97.88 816 PHE A C 1
ATOM 6349 O O . PHE A 1 816 ? -3.550 17.648 33.607 1.00 97.88 816 PHE A O 1
ATOM 6356 N N . GLY A 1 817 ? -3.462 19.874 33.884 1.00 91.00 817 GLY A N 1
ATOM 6357 C CA . GLY A 1 817 ? -4.900 20.088 33.690 1.00 91.00 817 GLY A CA 1
ATOM 6358 C C . GLY A 1 817 ? -5.792 19.327 34.679 1.00 91.00 817 GLY A C 1
ATOM 6359 O O . GLY A 1 817 ? -6.894 18.922 34.316 1.00 91.00 817 GLY A O 1
ATOM 6360 N N . ASN A 1 818 ? -5.326 19.121 35.920 1.00 91.69 818 ASN A N 1
ATOM 6361 C CA . ASN A 1 818 ? -5.998 18.290 36.930 1.00 91.69 818 ASN A CA 1
ATOM 6362 C C . ASN A 1 818 ? -6.166 16.831 36.460 1.00 91.69 818 ASN A C 1
ATOM 6364 O O . ASN A 1 818 ? -7.281 16.305 36.430 1.00 91.69 818 ASN A O 1
ATOM 6368 N N . ASN A 1 819 ? -5.040 16.210 36.096 1.00 93.69 819 ASN A N 1
ATOM 6369 C CA . ASN A 1 819 ? -4.939 14.840 35.583 1.00 93.69 819 ASN A CA 1
ATOM 6370 C C . ASN A 1 819 ? -5.731 14.603 34.284 1.00 93.69 819 ASN A C 1
ATOM 6372 O O . ASN A 1 819 ? -6.435 13.605 34.151 1.00 93.69 819 ASN A O 1
ATOM 6376 N N . SER A 1 820 ? -5.664 15.555 33.348 1.00 94.56 820 SER A N 1
ATOM 6377 C CA . SER A 1 820 ? -6.294 15.449 32.019 1.00 94.56 820 SER A CA 1
ATOM 6378 C C . SER A 1 820 ? -5.291 15.432 30.867 1.00 94.56 820 SER A C 1
ATOM 6380 O O . SER A 1 820 ? -5.674 15.146 29.732 1.00 94.56 820 SER A O 1
ATOM 6382 N N . GLY A 1 821 ? -4.011 15.714 31.138 1.00 98.00 821 GLY A N 1
ATOM 6383 C CA . GLY A 1 821 ? -2.982 15.721 30.108 1.00 98.00 821 GLY A CA 1
ATOM 6384 C C . GLY A 1 821 ? -2.785 14.341 29.494 1.00 98.00 821 GLY A C 1
ATOM 6385 O O . GLY A 1 821 ? -2.554 13.360 30.198 1.00 98.00 821 GLY A O 1
ATOM 6386 N N . SER A 1 822 ? -2.903 14.285 28.176 1.00 98.69 822 SER A N 1
ATOM 6387 C CA . SER A 1 822 ? -2.815 13.080 27.362 1.00 98.69 822 SER A CA 1
ATOM 6388 C C . SER A 1 822 ? -1.527 13.071 26.540 1.00 98.69 822 SER A C 1
ATOM 6390 O O . SER A 1 822 ? -0.949 14.125 26.257 1.00 98.69 822 SER A O 1
ATOM 6392 N N . VAL A 1 823 ? -1.072 11.889 26.133 1.00 98.81 823 VAL A N 1
ATOM 6393 C CA . VAL A 1 823 ? 0.191 11.723 25.405 1.00 98.81 823 VAL A CA 1
ATOM 6394 C C . VAL A 1 823 ? 0.131 10.566 24.415 1.00 98.81 823 VAL A C 1
ATOM 6396 O O . VAL A 1 823 ? -0.523 9.560 24.678 1.00 98.81 823 VAL A O 1
ATOM 6399 N N . ASP A 1 824 ? 0.848 10.693 23.303 1.00 98.88 824 ASP A N 1
ATOM 6400 C CA . ASP A 1 824 ? 1.250 9.587 22.442 1.00 98.88 824 ASP A CA 1
ATOM 6401 C C . ASP A 1 824 ? 2.776 9.447 22.431 1.00 98.88 824 ASP A C 1
ATOM 6403 O O . ASP A 1 824 ? 3.501 10.393 22.131 1.00 98.88 824 ASP A O 1
ATOM 6407 N N . PHE A 1 825 ? 3.277 8.263 22.776 1.00 98.94 825 PHE A N 1
ATOM 6408 C CA . PHE A 1 825 ? 4.699 7.949 22.689 1.00 98.94 825 PHE A CA 1
ATOM 6409 C C . PHE A 1 825 ? 5.110 7.708 21.229 1.00 98.94 825 PHE A C 1
ATOM 6411 O O . PHE A 1 825 ? 4.838 6.637 20.682 1.00 98.94 825 PHE A O 1
ATOM 6418 N N . TYR A 1 826 ? 5.825 8.660 20.625 1.00 98.75 826 TYR A N 1
ATOM 6419 C CA . TYR A 1 826 ? 6.378 8.533 19.274 1.00 98.75 826 TYR A CA 1
ATOM 6420 C C . TYR A 1 826 ? 7.873 8.174 19.352 1.00 98.75 826 TYR A C 1
ATOM 6422 O O . TYR A 1 826 ? 8.704 9.007 19.689 1.00 98.75 826 TYR A O 1
ATOM 6430 N N . MET A 1 827 ? 8.321 6.945 19.125 1.00 98.50 827 MET A N 1
ATOM 6431 C CA . MET A 1 827 ? 7.579 5.716 18.841 1.00 98.50 827 MET A CA 1
ATOM 6432 C C . MET A 1 827 ? 7.403 4.867 20.105 1.00 98.50 827 MET A C 1
ATOM 6434 O O . MET A 1 827 ? 8.311 4.785 20.934 1.00 98.50 827 MET A O 1
ATOM 6438 N N . ALA A 1 828 ? 6.284 4.155 20.236 1.00 98.50 828 ALA A N 1
ATOM 6439 C CA . ALA A 1 828 ? 6.169 3.074 21.216 1.00 98.50 828 ALA A CA 1
ATOM 6440 C C . ALA A 1 828 ? 6.839 1.802 20.684 1.00 98.50 828 ALA A C 1
ATOM 6442 O O . ALA A 1 828 ? 7.547 1.122 21.424 1.00 98.50 828 ALA A O 1
ATOM 6443 N N . HIS A 1 829 ? 6.661 1.537 19.388 1.00 98.62 829 HIS A N 1
ATOM 6444 C CA . HIS A 1 829 ? 7.392 0.540 18.614 1.00 98.62 829 HIS A CA 1
ATOM 6445 C C . HIS A 1 829 ? 7.604 1.075 17.195 1.00 98.62 829 HIS A C 1
ATOM 6447 O O . HIS A 1 829 ? 6.631 1.326 16.482 1.00 98.62 829 HIS A O 1
ATOM 6453 N N . GLY A 1 830 ? 8.858 1.260 16.783 1.00 98.06 830 GLY A N 1
ATOM 6454 C CA . GLY A 1 830 ? 9.149 1.784 15.450 1.00 98.06 830 GLY A CA 1
ATOM 6455 C C . GLY A 1 830 ? 9.182 0.712 14.347 1.00 98.06 830 GLY A C 1
ATOM 6456 O O . GLY A 1 830 ? 8.624 0.932 13.270 1.00 98.06 830 GLY A O 1
ATOM 6457 N N . GLY A 1 831 ? 9.762 -0.462 14.617 1.00 98.00 831 GLY A N 1
ATOM 6458 C CA . GLY A 1 831 ? 9.832 -1.580 13.665 1.00 98.00 831 GLY A CA 1
ATOM 6459 C C . GLY A 1 831 ? 10.922 -1.406 12.601 1.00 98.00 831 GLY A C 1
ATOM 6460 O O . GLY A 1 831 ? 12.014 -0.922 12.901 1.00 98.00 831 GLY A O 1
ATOM 6461 N N . THR A 1 832 ? 10.637 -1.799 11.357 1.00 98.69 832 THR A N 1
ATOM 6462 C CA . THR A 1 832 ? 11.622 -1.780 10.261 1.00 98.69 832 THR A CA 1
ATOM 6463 C C . THR A 1 832 ? 11.044 -1.208 8.967 1.00 98.69 832 THR A C 1
ATOM 6465 O O . THR A 1 832 ? 9.948 -1.569 8.543 1.00 98.69 832 THR A O 1
ATOM 6468 N N . SER A 1 833 ? 11.803 -0.343 8.294 1.00 97.81 833 SER A N 1
ATOM 6469 C CA . SER A 1 833 ? 11.470 0.192 6.968 1.00 97.81 833 SER A CA 1
ATOM 6470 C C . SER A 1 833 ? 11.931 -0.769 5.866 1.00 97.81 833 SER A C 1
ATOM 6472 O O . SER A 1 833 ? 12.963 -0.544 5.234 1.00 97.81 833 SER A O 1
ATOM 6474 N N . TRP A 1 834 ? 11.183 -1.855 5.646 1.00 95.75 834 TRP A N 1
ATOM 6475 C CA . TRP A 1 834 ? 11.540 -2.895 4.670 1.00 95.75 834 TRP A CA 1
ATOM 6476 C C . TRP A 1 834 ? 11.646 -2.387 3.229 1.00 95.75 834 TRP A C 1
ATOM 6478 O O . TRP A 1 834 ? 10.984 -1.425 2.827 1.00 95.75 834 TRP A O 1
ATOM 6488 N N . GLY A 1 835 ? 12.459 -3.079 2.427 1.00 94.44 835 GLY A N 1
ATOM 6489 C CA . GLY A 1 835 ? 12.695 -2.744 1.027 1.00 94.44 835 GLY A CA 1
ATOM 6490 C C . GLY A 1 835 ? 13.153 -1.297 0.837 1.00 94.44 835 GLY A C 1
ATOM 6491 O O . GLY A 1 835 ? 14.231 -0.904 1.278 1.00 94.44 835 GLY A O 1
ATOM 6492 N N . PHE A 1 836 ? 12.323 -0.505 0.161 1.00 94.56 836 PHE A N 1
ATOM 6493 C CA . PHE A 1 836 ? 12.614 0.884 -0.206 1.00 94.56 836 PHE A CA 1
ATOM 6494 C C . PHE A 1 836 ? 11.777 1.903 0.579 1.00 94.56 836 PHE A C 1
ATOM 6496 O O . PHE A 1 836 ? 11.628 3.036 0.137 1.00 94.56 836 PHE A O 1
ATOM 6503 N N . GLN A 1 837 ? 11.185 1.510 1.713 1.00 94.69 837 GLN A N 1
ATOM 6504 C CA . GLN A 1 837 ? 10.267 2.381 2.456 1.00 94.69 837 GLN A CA 1
ATOM 6505 C C . GLN A 1 837 ? 10.962 3.490 3.253 1.00 94.69 837 GLN A C 1
ATOM 6507 O O . GLN A 1 837 ? 10.312 4.480 3.578 1.00 94.69 837 GLN A O 1
ATOM 6512 N N . SER A 1 838 ? 12.242 3.340 3.606 1.00 95.56 838 SER A N 1
ATOM 6513 C CA . SER A 1 838 ? 12.989 4.372 4.339 1.00 95.56 838 SER A CA 1
ATOM 6514 C C . SER A 1 838 ? 13.094 5.645 3.504 1.00 95.56 838 SER A C 1
ATOM 6516 O O . SER A 1 838 ? 13.421 5.551 2.321 1.00 95.56 838 SER A O 1
ATOM 6518 N N . GLY A 1 839 ? 12.884 6.812 4.106 1.00 94.56 839 GLY A N 1
ATOM 6519 C CA . GLY A 1 839 ? 13.102 8.089 3.438 1.00 94.56 839 GLY A CA 1
ATOM 6520 C C . GLY A 1 839 ? 14.552 8.579 3.513 1.00 94.56 839 GLY A C 1
ATOM 6521 O O . GLY A 1 839 ? 15.498 7.856 3.848 1.00 94.56 839 GLY A O 1
ATOM 6522 N N . GLY A 1 840 ? 14.728 9.854 3.191 1.00 89.62 840 GLY A N 1
ATOM 6523 C CA . GLY A 1 840 ? 15.936 10.615 3.495 1.00 89.62 840 GLY A CA 1
ATOM 6524 C C . GLY A 1 840 ? 15.609 11.939 4.175 1.00 89.62 840 GLY A C 1
ATOM 6525 O O . GLY A 1 840 ? 14.441 12.284 4.356 1.00 89.62 840 GLY A O 1
ATOM 6526 N N . GLY A 1 841 ? 16.642 12.686 4.541 1.00 83.06 841 GLY A N 1
ATOM 6527 C CA . GLY A 1 841 ? 16.531 14.039 5.069 1.00 83.06 841 GLY A CA 1
ATOM 6528 C C . GLY A 1 841 ? 17.629 14.951 4.531 1.00 83.06 841 GLY A C 1
ATOM 6529 O O . GLY A 1 841 ? 18.733 14.507 4.206 1.00 83.06 841 GLY A O 1
ATOM 6530 N N . MET A 1 842 ? 17.352 16.251 4.462 1.00 76.88 842 MET A N 1
ATOM 6531 C CA . MET A 1 842 ? 18.359 17.265 4.149 1.00 76.88 842 MET A CA 1
ATOM 6532 C C . MET A 1 842 ? 18.976 17.881 5.410 1.00 76.88 842 MET A C 1
ATOM 6534 O O . MET A 1 842 ? 18.293 18.427 6.270 1.00 76.88 842 MET A O 1
ATOM 6538 N N . SER A 1 843 ? 20.308 17.892 5.476 1.00 67.31 843 SER A N 1
ATOM 6539 C CA . SER A 1 843 ? 21.089 18.650 6.459 1.00 67.31 843 SER A CA 1
ATOM 6540 C C . SER A 1 843 ? 21.840 19.772 5.738 1.00 67.31 843 SER A C 1
ATOM 6542 O O . SER A 1 843 ? 22.972 19.583 5.282 1.00 67.31 843 SER A O 1
ATOM 6544 N N . GLY A 1 844 ? 21.225 20.952 5.630 1.00 69.75 844 GLY A N 1
ATOM 6545 C CA . GLY A 1 844 ? 21.732 22.028 4.775 1.00 69.75 844 GLY A CA 1
ATOM 6546 C C . GLY A 1 844 ? 21.583 21.644 3.301 1.00 69.75 844 GLY A C 1
ATOM 6547 O O . GLY A 1 844 ? 20.482 21.346 2.863 1.00 69.75 844 GLY A O 1
ATOM 6548 N N . SER A 1 845 ? 22.679 21.617 2.538 1.00 67.31 845 SER A N 1
ATOM 6549 C CA . SER A 1 845 ? 22.680 21.153 1.139 1.00 67.31 845 SER A CA 1
ATOM 6550 C C . SER A 1 845 ? 23.034 19.668 0.977 1.00 67.31 845 SER A C 1
ATOM 6552 O O . SER A 1 845 ? 23.257 19.219 -0.143 1.00 67.31 845 SER A O 1
ATOM 6554 N N . THR A 1 846 ? 23.162 18.917 2.076 1.00 76.38 846 THR A N 1
ATOM 6555 C CA . THR A 1 846 ? 23.609 17.518 2.057 1.00 76.38 846 THR A CA 1
ATOM 6556 C C . THR A 1 846 ? 22.438 16.584 2.330 1.00 76.38 846 THR A C 1
ATOM 6558 O O . THR A 1 846 ? 21.845 16.648 3.407 1.00 76.38 846 THR A O 1
ATOM 6561 N N . TYR A 1 847 ? 22.145 15.700 1.379 1.00 85.44 847 TYR A N 1
ATOM 6562 C CA . TYR A 1 847 ? 21.188 14.609 1.547 1.00 85.44 847 TYR A CA 1
ATOM 6563 C C . TYR A 1 847 ? 21.751 13.522 2.479 1.00 85.44 847 TYR A C 1
ATOM 6565 O O . TYR A 1 847 ? 22.931 13.168 2.397 1.00 85.44 847 TYR A O 1
ATOM 6573 N N . ARG A 1 848 ? 20.907 13.006 3.375 1.00 88.25 848 ARG A N 1
ATOM 6574 C CA . ARG A 1 848 ? 21.219 11.933 4.321 1.00 88.25 848 ARG A CA 1
ATOM 6575 C C . ARG A 1 848 ? 20.111 10.876 4.289 1.00 88.25 848 ARG A C 1
ATOM 6577 O O . ARG A 1 848 ? 18.995 11.173 4.702 1.00 88.25 848 ARG A O 1
ATOM 6584 N N . PRO A 1 849 ? 20.386 9.649 3.832 1.00 92.25 849 PRO A N 1
ATOM 6585 C CA . PRO A 1 849 ? 19.411 8.568 3.851 1.00 92.25 849 PRO A CA 1
ATOM 6586 C C . PRO A 1 849 ? 19.210 8.037 5.274 1.00 92.25 849 PRO A C 1
ATOM 6588 O O . PRO A 1 849 ? 20.176 7.881 6.028 1.00 92.25 849 PRO A O 1
ATOM 6591 N N . GLN A 1 850 ? 17.964 7.735 5.630 1.00 95.25 850 GLN A N 1
ATOM 6592 C CA . GLN A 1 850 ? 17.624 7.115 6.911 1.00 95.25 850 GLN A CA 1
ATOM 6593 C C . GLN A 1 850 ? 17.946 5.614 6.894 1.00 95.25 850 GLN A C 1
ATOM 6595 O O . GLN A 1 850 ? 18.132 5.004 5.835 1.00 95.25 850 GLN A O 1
ATOM 6600 N N . LEU A 1 851 ? 18.055 5.022 8.083 1.00 96.81 851 LEU A N 1
ATOM 6601 C CA . LEU A 1 851 ? 18.341 3.596 8.235 1.00 96.81 851 LEU A CA 1
ATOM 6602 C C . LEU A 1 851 ? 17.173 2.712 7.782 1.00 96.81 851 LEU A C 1
ATOM 6604 O O . LEU A 1 851 ? 16.022 3.140 7.700 1.00 96.81 851 LEU A O 1
ATOM 6608 N N . THR A 1 852 ? 17.483 1.444 7.513 1.00 98.12 852 THR A N 1
ATOM 6609 C CA . THR A 1 852 ? 16.456 0.408 7.342 1.00 98.12 852 THR A CA 1
ATOM 6610 C C . THR A 1 852 ? 15.809 0.073 8.679 1.00 98.12 852 THR A C 1
ATOM 6612 O O . THR A 1 852 ? 14.582 0.029 8.767 1.00 98.12 852 THR A O 1
ATOM 6615 N N . SER A 1 853 ? 16.618 -0.109 9.727 1.00 98.12 853 SER A N 1
ATOM 6616 C CA . SER A 1 853 ? 16.101 -0.229 11.087 1.00 98.12 853 SER A CA 1
ATOM 6617 C C . SER A 1 853 ? 15.383 1.057 11.473 1.00 98.12 853 SER A C 1
ATOM 6619 O O . SER A 1 853 ? 15.917 2.156 11.310 1.00 98.12 853 SER A O 1
ATOM 6621 N N . TYR A 1 854 ? 14.176 0.913 12.004 1.00 98.12 854 TYR A N 1
ATOM 6622 C CA . TYR A 1 854 ? 13.443 1.996 12.641 1.00 98.12 854 TYR A CA 1
ATOM 6623 C C . TYR A 1 854 ? 13.226 1.656 14.120 1.00 98.12 854 TYR A C 1
ATOM 6625 O O . TYR A 1 854 ? 12.172 1.933 14.676 1.00 98.12 854 TYR A O 1
ATOM 6633 N N . ASP A 1 855 ? 14.232 1.046 14.767 1.00 97.06 855 ASP A N 1
ATOM 6634 C CA . ASP A 1 855 ? 14.219 0.737 16.206 1.00 97.06 855 ASP A CA 1
ATOM 6635 C C . ASP A 1 855 ? 13.891 1.974 17.053 1.00 97.06 855 ASP A C 1
ATOM 6637 O O . ASP A 1 855 ? 13.144 1.896 18.029 1.00 97.06 855 ASP A O 1
ATOM 6641 N N . TYR A 1 856 ? 14.401 3.129 16.611 1.00 97.25 856 TYR A N 1
ATOM 6642 C CA . TYR A 1 856 ? 14.125 4.453 17.162 1.00 97.25 856 TYR A CA 1
ATOM 6643 C C . TYR A 1 856 ? 14.630 4.658 18.598 1.00 97.25 856 TYR A C 1
ATOM 6645 O O . TYR A 1 856 ? 14.422 5.737 19.136 1.00 97.25 856 TYR A O 1
ATOM 6653 N N . ASP A 1 857 ? 15.285 3.674 19.235 1.00 96.00 857 ASP A N 1
ATOM 6654 C CA . ASP A 1 857 ? 15.461 3.638 20.696 1.00 96.00 857 ASP A CA 1
ATOM 6655 C C . ASP A 1 857 ? 14.098 3.690 21.428 1.00 96.00 857 ASP A C 1
ATOM 6657 O O . ASP A 1 857 ? 13.931 4.322 22.483 1.00 96.00 857 ASP A O 1
ATOM 6661 N N . ALA A 1 858 ? 13.092 3.056 20.813 1.00 97.38 858 ALA A N 1
ATOM 6662 C CA . ALA A 1 858 ? 11.733 2.963 21.323 1.00 97.38 858 ALA A CA 1
ATOM 6663 C C . ALA A 1 858 ? 11.646 2.022 22.544 1.00 97.38 858 ALA A C 1
ATOM 6665 O O . ALA A 1 858 ? 12.480 1.132 22.717 1.00 97.38 858 ALA A O 1
ATOM 6666 N N . PRO A 1 859 ? 10.613 2.163 23.397 1.00 97.56 859 PRO A N 1
ATOM 6667 C CA . PRO A 1 859 ? 10.381 1.255 24.522 1.00 97.56 859 PRO A CA 1
ATOM 6668 C C . PRO A 1 859 ? 10.214 -0.215 24.106 1.00 97.56 859 PRO A C 1
ATOM 6670 O O . PRO A 1 859 ? 10.620 -1.109 24.843 1.00 97.56 859 PRO A O 1
ATOM 6673 N N . ILE A 1 860 ? 9.621 -0.469 22.938 1.00 98.00 860 ILE A N 1
ATOM 6674 C CA . ILE A 1 860 ? 9.520 -1.796 22.330 1.00 98.00 860 ILE A CA 1
ATOM 6675 C C . ILE A 1 860 ? 10.476 -1.823 21.131 1.00 98.00 860 ILE A C 1
ATOM 6677 O O . ILE A 1 860 ? 10.235 -1.128 20.139 1.00 98.00 860 ILE A O 1
ATOM 6681 N N . SER A 1 861 ? 11.535 -2.635 21.213 1.00 96.56 861 SER A N 1
ATOM 6682 C CA . SER A 1 861 ? 12.603 -2.670 20.199 1.00 96.56 861 SER A CA 1
ATOM 6683 C C . SER A 1 861 ? 12.113 -3.093 18.810 1.00 96.56 861 SER A C 1
ATOM 6685 O O . SER A 1 861 ? 10.992 -3.585 18.660 1.00 96.56 861 SER A O 1
ATOM 6687 N N . GLU A 1 862 ? 12.969 -2.978 17.791 1.00 97.75 862 GLU A N 1
ATOM 6688 C CA . GLU A 1 862 ? 12.701 -3.412 16.408 1.00 97.75 862 GLU A CA 1
ATOM 6689 C C . GLU A 1 862 ? 12.131 -4.843 16.315 1.00 97.75 862 GLU A C 1
ATOM 6691 O O . GLU A 1 862 ? 11.185 -5.092 15.569 1.00 97.75 862 GLU A O 1
ATOM 6696 N N . ALA A 1 863 ? 12.629 -5.775 17.133 1.00 97.00 863 ALA A N 1
ATOM 6697 C CA . ALA A 1 863 ? 12.158 -7.164 17.160 1.00 97.00 863 ALA A CA 1
ATOM 6698 C C . ALA A 1 863 ? 10.970 -7.412 18.114 1.00 97.00 863 ALA A C 1
ATOM 6700 O O . ALA A 1 863 ? 10.530 -8.549 18.273 1.00 97.00 863 ALA A O 1
ATOM 6701 N N . GLY A 1 864 ? 10.436 -6.377 18.768 1.00 97.06 864 GLY A N 1
ATOM 6702 C CA . GLY A 1 864 ? 9.360 -6.507 19.755 1.00 97.06 864 GLY A CA 1
ATOM 6703 C C . GLY A 1 864 ? 9.838 -6.848 21.172 1.00 97.06 864 GLY A C 1
ATOM 6704 O O . GLY A 1 864 ? 9.036 -7.264 22.010 1.00 97.06 864 GLY A O 1
ATOM 6705 N N . ASP A 1 865 ? 11.132 -6.722 21.469 1.00 95.12 865 ASP A N 1
ATOM 6706 C CA . ASP A 1 865 ? 11.656 -7.029 22.800 1.00 95.12 865 ASP A CA 1
ATOM 6707 C C . ASP A 1 865 ? 11.433 -5.846 23.752 1.00 95.12 865 ASP A C 1
ATOM 6709 O O . ASP A 1 865 ? 11.759 -4.703 23.439 1.00 95.12 865 ASP A O 1
ATOM 6713 N N . VAL A 1 866 ? 10.877 -6.142 24.926 1.00 95.44 866 VAL A N 1
ATOM 6714 C CA . VAL A 1 866 ? 10.578 -5.173 25.995 1.00 95.44 866 VAL A CA 1
ATOM 6715 C C . VAL A 1 866 ? 11.559 -5.288 27.162 1.00 95.44 866 VAL A C 1
ATOM 6717 O O . VAL A 1 866 ? 11.524 -4.490 28.094 1.00 95.44 866 VAL A O 1
ATOM 6720 N N . GLY A 1 867 ? 12.427 -6.305 27.151 1.00 89.19 867 GLY A N 1
ATOM 6721 C CA . GLY A 1 867 ? 13.409 -6.562 28.201 1.00 89.19 867 GLY A CA 1
ATOM 6722 C C . GLY A 1 867 ? 14.751 -5.862 27.983 1.00 89.19 867 GLY A C 1
ATOM 6723 O O . GLY A 1 867 ? 15.600 -5.896 28.877 1.00 89.19 867 GLY A O 1
ATOM 6724 N N . GLN A 1 868 ? 14.968 -5.242 26.820 1.00 80.25 868 GLN A N 1
ATOM 6725 C CA . GLN A 1 868 ? 16.256 -4.642 26.480 1.00 80.25 868 GLN A CA 1
ATOM 6726 C C . GLN A 1 868 ? 16.425 -3.258 27.127 1.00 80.25 868 GLN A C 1
ATOM 6728 O O . GLN A 1 868 ? 15.468 -2.490 27.224 1.00 80.25 868 GLN A O 1
ATOM 6733 N N . PRO A 1 869 ? 17.637 -2.918 27.599 1.00 79.25 869 PRO A N 1
ATOM 6734 C CA . PRO A 1 869 ? 17.969 -1.527 27.881 1.00 79.25 869 PRO A CA 1
ATOM 6735 C C . PRO A 1 869 ? 17.876 -0.708 26.587 1.00 79.25 869 PRO A C 1
ATOM 6737 O O . PRO A 1 869 ? 18.218 -1.224 25.522 1.00 79.25 869 PRO A O 1
ATOM 6740 N N . GLY A 1 870 ? 17.447 0.555 26.681 1.00 74.06 870 GLY A N 1
ATOM 6741 C CA . GLY A 1 870 ? 17.496 1.468 25.537 1.00 74.06 870 GLY A CA 1
ATOM 6742 C C . GLY A 1 870 ? 18.927 1.641 25.018 1.00 74.06 870 GLY A C 1
ATOM 6743 O O . GLY A 1 870 ? 19.903 1.332 25.716 1.00 74.06 870 GLY A O 1
ATOM 6744 N N . ILE A 1 871 ? 19.073 2.155 23.800 1.00 81.69 871 ILE A N 1
ATOM 6745 C CA . ILE A 1 871 ? 20.356 2.415 23.145 1.00 81.69 871 ILE A CA 1
ATOM 6746 C C . ILE A 1 871 ? 21.183 3.382 24.007 1.00 81.69 871 ILE A C 1
ATOM 6748 O O . ILE A 1 871 ? 21.045 4.602 23.960 1.00 81.69 871 ILE A O 1
ATOM 6752 N N . GLY A 1 872 ? 22.082 2.822 24.819 1.00 68.94 872 GLY A N 1
ATOM 6753 C CA . GLY A 1 872 ? 22.933 3.579 25.739 1.00 68.94 872 GLY A CA 1
ATOM 6754 C C . GLY A 1 872 ? 22.257 4.031 27.042 1.00 68.94 872 GLY A C 1
ATOM 6755 O O . GLY A 1 872 ? 22.796 4.923 27.696 1.00 68.94 872 GLY A O 1
ATOM 6756 N N . GLY A 1 873 ? 21.125 3.436 27.443 1.00 82.88 873 GLY A N 1
ATOM 6757 C CA . GLY A 1 873 ? 20.349 3.873 28.612 1.00 82.88 873 GLY A CA 1
ATOM 6758 C C . GLY A 1 873 ? 19.580 2.762 29.345 1.00 82.88 873 GLY A C 1
ATOM 6759 O O . GLY A 1 873 ? 19.745 1.580 29.046 1.00 82.88 873 GLY A O 1
ATOM 6760 N N . PRO A 1 874 ? 18.763 3.111 30.356 1.00 92.31 874 PRO A N 1
ATOM 6761 C CA . PRO A 1 874 ? 17.917 2.154 31.071 1.00 92.31 874 PRO A CA 1
ATOM 6762 C C . PRO A 1 874 ? 16.740 1.665 30.204 1.00 92.31 874 PRO A C 1
ATOM 6764 O O . PRO A 1 874 ? 16.503 2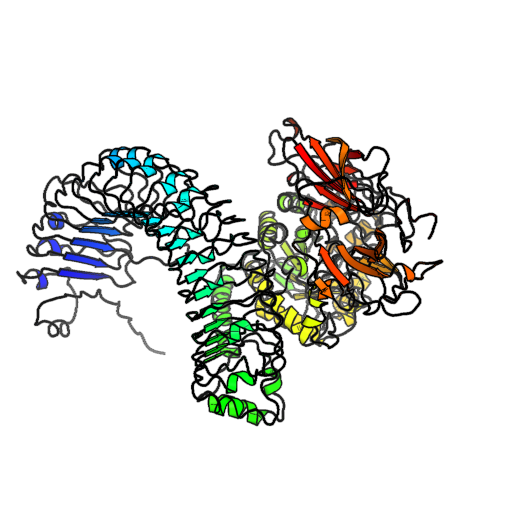.152 29.100 1.00 92.31 874 PRO A O 1
ATOM 6767 N N . ASN A 1 875 ? 15.995 0.673 30.698 1.00 95.19 875 ASN A N 1
ATOM 6768 C CA . ASN A 1 875 ? 14.827 0.123 30.006 1.00 95.19 875 ASN A CA 1
ATOM 6769 C C . ASN A 1 875 ? 13.635 1.098 30.096 1.00 95.19 875 ASN A C 1
ATOM 6771 O O . ASN A 1 875 ? 13.028 1.251 31.158 1.00 95.19 875 ASN A O 1
ATOM 6775 N N . LYS A 1 876 ? 13.294 1.745 28.974 1.00 96.56 876 LYS A N 1
ATOM 6776 C CA . LYS A 1 876 ? 12.206 2.733 28.902 1.00 96.56 876 LYS A CA 1
ATOM 6777 C C . LYS A 1 876 ? 10.818 2.116 29.064 1.00 96.56 876 LYS A C 1
ATOM 6779 O O . LYS A 1 876 ? 9.964 2.762 29.661 1.00 96.56 876 LYS A O 1
ATOM 6784 N N . PHE A 1 877 ? 10.596 0.886 28.595 1.00 97.69 877 PHE A N 1
ATOM 6785 C CA . PHE A 1 877 ? 9.313 0.190 28.750 1.00 97.69 877 PHE A CA 1
ATOM 6786 C C . PHE A 1 877 ? 8.939 0.050 30.225 1.00 97.69 877 PHE A C 1
ATOM 6788 O O . PHE A 1 877 ? 7.848 0.441 30.630 1.00 97.69 877 PHE A O 1
ATOM 6795 N N . GLU A 1 878 ? 9.871 -0.438 31.045 1.00 96.56 878 GLU A N 1
ATOM 6796 C CA . GLU A 1 878 ? 9.645 -0.629 32.482 1.00 96.56 878 GLU A CA 1
ATOM 6797 C C . GLU A 1 878 ? 9.412 0.696 33.211 1.00 96.56 878 GLU A C 1
ATOM 6799 O O . GLU A 1 878 ? 8.549 0.790 34.083 1.00 96.56 878 GLU A O 1
ATOM 6804 N N . MET A 1 879 ? 10.149 1.744 32.838 1.00 97.62 879 MET A N 1
ATOM 6805 C CA . MET A 1 879 ? 9.985 3.052 33.465 1.00 97.62 879 MET A CA 1
ATOM 6806 C C . MET A 1 879 ? 8.650 3.713 33.089 1.00 97.62 879 MET A C 1
ATOM 6808 O O . MET A 1 879 ? 8.005 4.293 33.961 1.00 97.62 879 MET A O 1
ATOM 6812 N N . ILE A 1 880 ? 8.218 3.610 31.825 1.00 98.31 880 ILE A N 1
ATOM 6813 C CA . ILE A 1 880 ? 6.915 4.122 31.367 1.00 98.31 880 ILE A CA 1
ATOM 6814 C C . ILE A 1 880 ? 5.788 3.350 32.050 1.00 98.31 880 ILE A C 1
ATOM 6816 O O . ILE A 1 880 ? 4.908 3.965 32.651 1.00 98.31 880 ILE A O 1
ATOM 6820 N N . ARG A 1 881 ? 5.851 2.014 32.026 1.00 98.12 881 ARG A N 1
ATOM 6821 C CA . ARG A 1 881 ? 4.878 1.136 32.685 1.00 98.12 881 ARG A CA 1
ATOM 6822 C C . ARG A 1 881 ? 4.730 1.479 34.170 1.00 98.12 881 ARG A C 1
ATOM 6824 O O . ARG A 1 881 ? 3.610 1.643 34.648 1.00 98.12 881 ARG A O 1
ATOM 6831 N N . GLY A 1 882 ? 5.847 1.642 34.881 1.00 98.31 882 GLY A N 1
ATOM 6832 C CA . GLY A 1 882 ? 5.845 2.024 36.294 1.00 98.31 882 GLY A CA 1
ATOM 6833 C C . GLY A 1 882 ? 5.276 3.424 36.545 1.00 98.31 882 GLY A C 1
ATOM 6834 O O . GLY A 1 882 ? 4.552 3.623 37.515 1.00 98.31 882 GLY A O 1
ATOM 6835 N N . ALA A 1 883 ? 5.544 4.392 35.662 1.00 98.50 883 ALA A N 1
ATOM 6836 C CA . ALA A 1 883 ? 4.969 5.734 35.767 1.00 98.50 883 ALA A CA 1
ATOM 6837 C C . ALA A 1 883 ? 3.446 5.745 35.527 1.00 98.50 883 ALA A C 1
ATOM 6839 O O . ALA A 1 883 ? 2.736 6.491 36.202 1.00 98.50 883 ALA A O 1
ATOM 6840 N N . ILE A 1 884 ? 2.939 4.902 34.617 1.00 98.44 884 ILE A N 1
ATOM 6841 C CA . ILE A 1 884 ? 1.495 4.714 34.394 1.00 98.44 884 ILE A CA 1
ATOM 6842 C C . ILE A 1 884 ? 0.841 4.093 35.632 1.00 98.44 884 ILE A C 1
ATOM 6844 O O . ILE A 1 884 ? -0.184 4.593 36.093 1.00 98.44 884 ILE A O 1
ATOM 6848 N N . GLU A 1 885 ? 1.434 3.040 36.197 1.00 98.31 885 GLU A N 1
ATOM 6849 C CA . GLU A 1 885 ? 0.933 2.391 37.415 1.00 98.31 885 GLU A CA 1
ATOM 6850 C C . GLU A 1 885 ? 0.896 3.366 38.603 1.00 98.31 885 GLU A C 1
ATOM 6852 O O . GLU A 1 885 ? -0.117 3.473 39.291 1.00 98.31 885 GLU A O 1
ATOM 6857 N N . GLU A 1 886 ? 1.968 4.140 38.802 1.00 98.06 886 GLU A N 1
ATOM 6858 C CA . GLU A 1 886 ? 2.059 5.157 39.856 1.00 98.06 886 GLU A CA 1
ATOM 6859 C C . GLU A 1 886 ? 0.986 6.246 39.710 1.00 98.06 886 GLU A C 1
ATOM 6861 O O . GLU A 1 886 ? 0.420 6.686 40.711 1.00 98.06 886 GLU A O 1
ATOM 6866 N N . HIS A 1 887 ? 0.696 6.682 38.480 1.00 97.31 887 HIS A N 1
ATOM 6867 C CA . HIS A 1 887 ? -0.281 7.741 38.220 1.00 97.31 887 HIS A CA 1
ATOM 6868 C C . HIS A 1 887 ? -1.730 7.255 38.321 1.00 97.31 887 HIS A C 1
ATOM 6870 O O . HIS A 1 887 ? -2.571 7.917 38.927 1.00 97.31 887 HIS A O 1
ATOM 6876 N N . THR A 1 888 ? -2.025 6.103 37.718 1.00 94.69 888 THR A N 1
ATOM 6877 C CA . THR A 1 888 ? -3.392 5.572 37.615 1.00 94.69 888 THR A CA 1
ATOM 6878 C C . THR A 1 888 ? -3.811 4.774 38.849 1.00 94.69 888 THR A C 1
ATOM 6880 O O . THR A 1 888 ? -5.004 4.617 39.101 1.00 94.69 888 THR A O 1
ATOM 6883 N N . GLY A 1 889 ? -2.850 4.254 39.621 1.00 95.88 889 GLY A N 1
ATOM 6884 C CA . GLY A 1 889 ? -3.095 3.299 40.703 1.00 95.88 889 GLY A CA 1
ATOM 6885 C C . GLY A 1 889 ? -3.559 1.922 40.214 1.00 95.88 889 GLY A C 1
ATOM 6886 O O . GLY A 1 889 ? -4.015 1.115 41.026 1.00 95.88 889 GLY A O 1
ATOM 6887 N N . VAL A 1 890 ? -3.480 1.659 38.905 1.00 93.75 890 VAL A N 1
ATOM 6888 C CA . VAL A 1 890 ? -3.904 0.414 38.260 1.00 93.75 890 VAL A CA 1
ATOM 6889 C C . VAL A 1 890 ? -2.678 -0.287 37.690 1.00 93.75 890 VAL A C 1
ATOM 6891 O O . VAL A 1 890 ? -1.936 0.291 36.899 1.00 93.75 890 VAL A O 1
ATOM 6894 N N . GLU A 1 891 ? -2.482 -1.549 38.067 1.00 95.25 891 GLU A N 1
ATOM 6895 C CA . GLU A 1 891 ? -1.407 -2.374 37.517 1.00 95.25 891 GLU A CA 1
ATOM 6896 C C . GLU A 1 891 ? -1.668 -2.663 36.024 1.00 95.25 891 GLU A C 1
ATOM 6898 O O . GLU A 1 891 ? -2.734 -3.188 35.678 1.00 95.25 891 GLU A O 1
ATOM 6903 N N . PRO A 1 892 ? -0.723 -2.352 35.116 1.00 96.69 892 PRO A N 1
ATOM 6904 C CA . PRO A 1 892 ? -0.895 -2.656 33.701 1.00 96.69 892 PRO A CA 1
ATOM 6905 C C . PRO A 1 892 ? -0.967 -4.172 33.425 1.00 96.69 892 PRO A C 1
ATOM 6907 O O . PRO A 1 892 ? -0.414 -4.967 34.191 1.00 96.69 892 PRO A O 1
ATOM 6910 N N . PRO A 1 893 ? -1.564 -4.614 32.301 1.00 95.94 893 PRO A N 1
ATOM 6911 C CA . PRO A 1 893 ? -1.673 -6.036 31.960 1.00 95.94 893 PRO A CA 1
ATOM 6912 C C . PRO A 1 893 ? -0.322 -6.771 31.979 1.00 95.94 893 PRO A C 1
ATOM 6914 O O . PRO A 1 893 ? 0.693 -6.144 31.678 1.00 95.94 893 PRO A O 1
ATOM 6917 N N . PRO A 1 894 ? -0.254 -8.077 32.296 1.00 95.38 894 PRO A N 1
ATOM 6918 C CA . PRO A 1 894 ? 1.014 -8.803 32.386 1.00 95.38 894 PRO A CA 1
ATOM 6919 C C . PRO A 1 894 ? 1.874 -8.700 31.121 1.00 95.38 894 PRO A C 1
ATOM 6921 O O . PRO A 1 894 ? 1.367 -8.684 30.001 1.00 95.38 894 PRO A O 1
ATOM 6924 N N . ARG A 1 895 ? 3.197 -8.675 31.310 1.00 93.69 895 ARG A N 1
ATOM 6925 C CA . ARG A 1 895 ? 4.165 -8.676 30.206 1.00 93.69 895 ARG A CA 1
ATOM 6926 C C . ARG A 1 895 ? 4.062 -9.959 29.391 1.00 93.69 895 ARG A C 1
ATOM 6928 O O . ARG A 1 895 ? 3.951 -11.050 29.952 1.00 93.69 895 ARG A O 1
ATOM 6935 N N . LEU A 1 896 ? 4.201 -9.820 28.078 1.00 94.31 896 LEU A N 1
ATOM 6936 C CA . LEU A 1 896 ? 4.371 -10.962 27.193 1.00 94.31 896 LEU A CA 1
ATOM 6937 C C . LEU A 1 896 ? 5.802 -11.520 27.305 1.00 94.31 896 LEU A C 1
ATOM 6939 O O . LEU A 1 896 ? 6.733 -10.771 27.621 1.00 94.31 896 LEU A O 1
ATOM 6943 N N . PRO A 1 897 ? 6.009 -12.820 27.026 1.00 93.38 897 PRO A N 1
ATOM 6944 C CA . PRO A 1 897 ? 7.345 -13.394 26.924 1.00 93.38 897 PRO A CA 1
ATOM 6945 C C . PRO A 1 897 ? 8.223 -12.649 25.899 1.00 93.38 897 PRO A C 1
ATOM 6947 O O . PRO A 1 897 ? 7.695 -12.066 24.943 1.00 93.38 897 PRO A O 1
ATOM 6950 N N . PRO A 1 898 ? 9.559 -12.671 26.054 1.00 92.81 898 PRO A N 1
ATOM 6951 C CA . PRO A 1 898 ? 10.465 -12.147 25.037 1.00 92.81 898 PRO A CA 1
ATOM 6952 C C . PRO A 1 898 ? 10.232 -12.812 23.670 1.00 92.81 898 PRO A C 1
ATOM 6954 O O . PRO A 1 898 ? 9.873 -13.996 23.634 1.00 92.81 898 PRO A O 1
ATOM 6957 N N . PRO A 1 899 ? 10.451 -12.093 22.555 1.00 94.19 899 PRO A N 1
ATOM 6958 C CA . PRO A 1 899 ? 10.416 -12.688 21.225 1.00 94.19 899 PRO A CA 1
ATOM 6959 C C . PRO A 1 899 ? 11.359 -13.891 21.118 1.00 94.19 899 PRO A C 1
ATOM 6961 O O . PRO A 1 899 ? 12.441 -13.924 21.713 1.00 94.19 899 PRO A O 1
ATOM 6964 N N . ARG A 1 900 ? 10.957 -14.895 20.337 1.00 94.69 900 ARG A N 1
ATOM 6965 C CA . ARG A 1 900 ? 11.813 -16.043 20.024 1.00 94.69 900 ARG A CA 1
ATOM 6966 C C . ARG A 1 900 ? 12.832 -15.627 18.970 1.00 94.69 900 ARG A C 1
ATOM 6968 O O . ARG A 1 900 ? 12.447 -15.423 17.825 1.00 94.69 900 ARG A O 1
ATOM 6975 N N . ILE A 1 901 ? 14.109 -15.559 19.346 1.00 96.00 901 ILE A N 1
ATOM 6976 C CA . ILE A 1 901 ? 15.212 -15.205 18.441 1.00 96.00 901 ILE A CA 1
ATOM 6977 C C . ILE A 1 901 ? 16.280 -16.304 18.474 1.00 96.00 901 ILE A C 1
ATOM 6979 O O . ILE A 1 901 ? 16.683 -16.740 19.555 1.00 96.00 901 ILE A O 1
ATOM 6983 N N . ALA A 1 902 ? 16.756 -16.750 17.311 1.00 96.19 902 ALA A N 1
ATOM 6984 C CA . ALA A 1 902 ? 17.790 -17.777 17.190 1.00 96.19 902 ALA A CA 1
ATOM 6985 C C . ALA A 1 902 ? 18.910 -17.349 16.235 1.00 96.19 902 ALA A C 1
ATOM 6987 O O . ALA A 1 902 ? 18.673 -16.665 15.251 1.00 96.19 902 ALA A O 1
ATOM 6988 N N . GLY A 1 903 ? 20.142 -17.781 16.517 1.00 96.19 903 GLY A N 1
ATOM 6989 C CA . GLY A 1 903 ? 21.263 -17.632 15.593 1.00 96.19 903 GLY A CA 1
ATOM 6990 C C . GLY A 1 903 ? 21.352 -18.854 14.685 1.00 96.19 903 GLY A C 1
ATOM 6991 O O . GLY A 1 903 ? 21.388 -19.979 15.183 1.00 96.19 903 GLY A O 1
ATOM 6992 N N . LEU A 1 904 ? 21.412 -18.637 13.372 1.00 96.19 904 LEU A N 1
ATOM 6993 C CA . LEU A 1 904 ? 21.470 -19.711 12.367 1.00 96.19 904 LEU A CA 1
ATOM 6994 C C . LEU A 1 904 ? 22.904 -20.017 11.888 1.00 96.19 904 LEU A C 1
ATOM 6996 O O . LEU A 1 904 ? 23.105 -20.854 11.011 1.00 96.19 904 LEU A O 1
ATOM 7000 N N . GLY A 1 905 ? 23.912 -19.369 12.483 1.00 93.75 905 GLY A N 1
ATOM 7001 C CA . GLY A 1 905 ? 25.324 -19.576 12.157 1.00 93.75 905 GLY A CA 1
ATOM 7002 C C . GLY A 1 905 ? 25.789 -18.782 10.934 1.00 93.75 905 GLY A C 1
ATOM 7003 O O . GLY A 1 905 ? 25.142 -17.829 10.511 1.00 93.75 905 GLY A O 1
ATOM 7004 N N . THR A 1 906 ? 26.952 -19.146 10.395 1.00 96.62 906 THR A N 1
ATOM 7005 C CA . THR A 1 906 ? 27.583 -18.455 9.260 1.00 96.62 906 THR A CA 1
ATOM 7006 C C . THR A 1 906 ? 27.368 -19.236 7.970 1.00 96.62 906 THR A C 1
ATOM 7008 O O . THR A 1 906 ? 27.593 -20.447 7.940 1.00 96.62 906 THR A O 1
ATOM 7011 N N . VAL A 1 907 ? 26.986 -18.542 6.898 1.00 95.00 907 VAL A N 1
ATOM 7012 C CA . VAL A 1 907 ? 26.801 -19.126 5.562 1.00 95.00 907 VAL A CA 1
ATOM 7013 C C . VAL A 1 907 ? 27.667 -18.411 4.532 1.00 95.00 907 VAL A C 1
ATOM 7015 O O . VAL A 1 907 ? 27.884 -17.203 4.622 1.00 95.00 907 VAL A O 1
ATOM 7018 N N . SER A 1 908 ? 28.170 -19.166 3.555 1.00 94.25 908 SER A N 1
ATOM 7019 C CA . SER A 1 908 ? 28.885 -18.629 2.394 1.00 94.25 908 SER A CA 1
ATOM 7020 C C . SER A 1 908 ? 27.921 -18.426 1.231 1.00 94.25 908 SER A C 1
ATOM 7022 O O . SER A 1 908 ? 27.161 -19.334 0.899 1.00 94.25 908 SER A O 1
ATOM 7024 N N . LEU A 1 909 ? 28.007 -17.265 0.589 1.00 92.44 909 LEU A N 1
ATOM 7025 C CA . LEU A 1 909 ? 27.306 -16.942 -0.647 1.00 92.44 909 LEU A CA 1
ATOM 7026 C C . LEU A 1 909 ? 28.251 -17.295 -1.802 1.00 92.44 909 LEU A C 1
ATOM 7028 O O . LEU A 1 909 ? 29.298 -16.672 -1.956 1.00 92.44 909 LEU A O 1
ATOM 7032 N N . GLN A 1 910 ? 27.962 -18.394 -2.500 1.00 82.94 910 GLN A N 1
ATOM 7033 C CA . GLN A 1 910 ? 28.889 -19.013 -3.459 1.00 82.94 910 GLN A CA 1
ATOM 7034 C C . GLN A 1 910 ? 28.576 -18.660 -4.911 1.00 82.94 910 GLN A C 1
ATOM 7036 O O . GLN A 1 910 ? 29.493 -18.634 -5.731 1.00 82.94 910 GLN A O 1
ATOM 7041 N N . ASP A 1 911 ? 27.312 -18.381 -5.215 1.00 85.12 911 ASP A N 1
ATOM 7042 C CA . ASP A 1 911 ? 26.884 -18.023 -6.561 1.00 85.12 911 ASP A CA 1
ATOM 7043 C C . ASP A 1 911 ? 26.957 -16.507 -6.716 1.00 85.12 911 ASP A C 1
ATOM 7045 O O . ASP A 1 911 ? 26.542 -15.781 -5.811 1.00 85.12 911 ASP A O 1
ATOM 7049 N N . SER A 1 912 ? 27.457 -16.019 -7.852 1.00 86.06 912 SER A N 1
ATOM 7050 C CA . SER A 1 912 ? 27.508 -14.586 -8.136 1.00 86.06 912 SER A CA 1
ATOM 7051 C C . SER A 1 912 ? 27.170 -14.248 -9.585 1.00 86.06 912 SER A C 1
ATOM 7053 O O . SER A 1 912 ? 27.425 -15.038 -10.494 1.00 86.06 912 SER A O 1
ATOM 7055 N N . ALA A 1 913 ? 26.606 -13.059 -9.806 1.00 84.56 913 ALA A N 1
ATOM 7056 C CA . ALA A 1 913 ? 26.420 -12.481 -11.135 1.00 84.56 913 ALA A CA 1
ATOM 7057 C C . ALA A 1 913 ? 26.471 -10.961 -11.102 1.00 84.56 913 ALA A C 1
ATOM 7059 O O . ALA A 1 913 ? 25.882 -10.343 -10.216 1.00 84.56 913 ALA A O 1
ATOM 7060 N N . SER A 1 914 ? 27.102 -10.332 -12.094 1.00 87.31 914 SER A N 1
ATOM 7061 C CA . SER A 1 914 ? 27.003 -8.877 -12.207 1.00 87.31 914 SER A CA 1
ATOM 7062 C C . SER A 1 914 ? 25.578 -8.454 -12.579 1.00 87.31 914 SER A C 1
ATOM 7064 O O . SER A 1 914 ? 24.898 -9.107 -13.375 1.00 87.31 914 SER A O 1
ATOM 7066 N N . LEU A 1 915 ? 25.126 -7.321 -12.040 1.00 88.06 915 LEU A N 1
ATOM 7067 C CA . LEU A 1 915 ? 23.819 -6.726 -12.335 1.00 88.06 915 LEU A CA 1
ATOM 7068 C C . LEU A 1 915 ? 23.612 -6.538 -13.846 1.00 88.06 915 LEU A C 1
ATOM 7070 O O . LEU A 1 915 ? 22.529 -6.787 -14.368 1.00 88.06 915 LEU A O 1
ATOM 7074 N N . LEU A 1 916 ? 24.661 -6.120 -14.561 1.00 87.06 916 LEU A N 1
ATOM 7075 C CA . LEU A 1 916 ? 24.600 -5.910 -16.007 1.00 87.06 916 LEU A CA 1
ATOM 7076 C C . LEU A 1 916 ? 24.486 -7.225 -16.790 1.00 87.06 916 LEU A C 1
ATOM 7078 O O . LEU A 1 916 ? 23.836 -7.235 -17.836 1.00 87.06 916 LEU A O 1
ATOM 7082 N N . ALA A 1 917 ? 25.083 -8.318 -16.301 1.00 84.06 917 ALA A N 1
ATOM 7083 C CA . ALA A 1 917 ? 24.915 -9.650 -16.882 1.00 84.06 917 ALA A CA 1
ATOM 7084 C C . ALA A 1 917 ? 23.519 -10.224 -16.596 1.00 84.06 917 ALA A C 1
ATOM 7086 O O . ALA A 1 917 ? 22.947 -10.890 -17.456 1.00 84.06 917 ALA A O 1
ATOM 7087 N N . ALA A 1 918 ? 22.946 -9.910 -15.431 1.00 86.94 918 ALA A N 1
ATOM 7088 C CA . ALA A 1 918 ? 21.583 -10.283 -15.054 1.00 86.94 918 ALA A CA 1
ATOM 7089 C C . ALA A 1 918 ? 20.500 -9.419 -15.732 1.00 86.94 918 ALA A C 1
ATOM 7091 O O . ALA A 1 918 ? 19.326 -9.793 -15.727 1.00 86.94 918 ALA A O 1
ATOM 7092 N N . LEU A 1 919 ? 20.865 -8.292 -16.355 1.00 86.44 919 LEU A N 1
ATOM 7093 C CA . LEU A 1 919 ? 19.923 -7.337 -16.949 1.00 86.44 919 LEU A CA 1
ATOM 7094 C C . LEU A 1 919 ? 18.876 -7.970 -17.893 1.00 86.44 919 LEU A C 1
ATOM 7096 O O . LEU A 1 919 ? 17.713 -7.600 -17.768 1.00 86.44 919 LEU A O 1
ATOM 7100 N N . PRO A 1 920 ? 19.204 -8.944 -18.772 1.00 84.56 920 PRO A N 1
ATOM 7101 C CA . PRO A 1 920 ? 18.204 -9.598 -19.626 1.00 84.56 920 PRO A CA 1
ATOM 7102 C C . PRO A 1 920 ? 17.159 -10.429 -18.864 1.00 84.56 920 PRO A C 1
ATOM 7104 O O . PRO A 1 920 ? 16.089 -10.693 -19.401 1.00 84.56 920 PRO A O 1
ATOM 7107 N N . THR A 1 921 ? 17.470 -10.865 -17.638 1.00 83.50 921 THR A N 1
ATOM 7108 C CA . THR A 1 921 ? 16.519 -11.568 -16.756 1.00 83.50 921 THR A CA 1
ATOM 7109 C C . THR A 1 921 ? 15.699 -10.601 -15.908 1.00 83.50 921 THR A C 1
ATOM 7111 O O . THR A 1 921 ? 14.546 -10.883 -15.605 1.00 83.50 921 THR A O 1
ATOM 7114 N N . LEU A 1 922 ? 16.283 -9.449 -15.564 1.00 85.19 922 LEU A N 1
ATOM 7115 C CA . LEU A 1 922 ? 15.663 -8.410 -14.738 1.00 85.19 922 LEU A CA 1
ATOM 7116 C C . LEU A 1 922 ? 14.794 -7.439 -15.545 1.00 85.19 922 LEU A C 1
ATOM 7118 O O . LEU A 1 922 ? 13.965 -6.737 -14.975 1.00 85.19 922 LEU A O 1
ATOM 7122 N N . TYR A 1 923 ? 14.995 -7.365 -16.861 1.00 86.44 923 TYR A N 1
ATOM 7123 C CA . TYR A 1 923 ? 14.251 -6.477 -17.742 1.00 86.44 923 TYR A CA 1
ATOM 7124 C C . TYR A 1 923 ? 13.915 -7.163 -19.064 1.00 86.44 923 TYR A C 1
ATOM 7126 O O . TYR A 1 923 ? 14.798 -7.543 -19.834 1.00 86.44 923 TYR A O 1
ATOM 7134 N N . ALA A 1 924 ? 12.620 -7.272 -19.361 1.00 78.25 924 ALA A N 1
ATOM 7135 C CA . ALA A 1 924 ? 12.148 -7.836 -20.615 1.00 78.25 924 ALA A CA 1
ATOM 7136 C C . ALA A 1 924 ? 12.336 -6.835 -21.771 1.00 78.25 924 ALA A C 1
ATOM 7138 O O . ALA A 1 924 ? 11.581 -5.874 -21.916 1.00 78.25 924 ALA A O 1
ATOM 7139 N N . GLY A 1 925 ? 13.333 -7.080 -22.623 1.00 80.81 925 GLY A N 1
ATOM 7140 C CA . GLY A 1 925 ? 13.548 -6.349 -23.874 1.00 80.81 925 GLY A CA 1
ATOM 7141 C C . GLY A 1 925 ? 14.846 -5.543 -23.928 1.00 80.81 925 GLY A C 1
ATOM 7142 O O . GLY A 1 925 ? 15.735 -5.669 -23.093 1.00 80.81 925 GLY A O 1
ATOM 7143 N N . ASP A 1 926 ? 14.961 -4.707 -24.958 1.00 81.62 926 ASP A N 1
ATOM 7144 C CA . ASP A 1 926 ? 16.200 -4.003 -25.318 1.00 81.62 926 ASP A CA 1
ATOM 7145 C C . ASP A 1 926 ? 16.454 -2.697 -24.538 1.00 81.62 926 ASP A C 1
ATOM 7147 O O . ASP A 1 926 ? 17.477 -2.046 -24.775 1.00 81.62 926 ASP A O 1
ATOM 7151 N N . GLY A 1 927 ? 15.554 -2.325 -23.621 1.00 86.62 927 GLY A N 1
ATOM 7152 C CA . GLY A 1 927 ? 15.535 -1.043 -22.907 1.00 86.62 927 GLY A CA 1
ATOM 7153 C C . GLY A 1 927 ? 14.744 0.048 -23.641 1.00 86.62 927 GLY A C 1
ATOM 7154 O O . GLY A 1 927 ? 14.477 -0.043 -24.840 1.00 86.62 927 GLY A O 1
ATOM 7155 N N . ILE A 1 928 ? 14.361 1.103 -22.920 1.00 90.12 928 ILE A N 1
ATOM 7156 C CA . ILE A 1 928 ? 13.609 2.243 -23.460 1.00 90.12 928 ILE A CA 1
ATOM 7157 C C . ILE A 1 928 ? 14.574 3.176 -24.196 1.00 90.12 928 ILE A C 1
ATOM 7159 O O . ILE A 1 928 ? 15.532 3.679 -23.609 1.00 90.12 928 ILE A O 1
ATOM 7163 N N . CYS A 1 929 ? 14.322 3.431 -25.479 1.00 89.94 929 CYS A N 1
ATOM 7164 C CA . CYS A 1 929 ? 15.118 4.370 -26.267 1.00 89.94 929 CYS A CA 1
ATOM 7165 C C . CYS A 1 929 ? 14.796 5.823 -25.887 1.00 89.94 929 CYS A C 1
ATOM 7167 O O . CYS A 1 929 ? 13.640 6.244 -25.933 1.00 89.94 929 CYS A O 1
ATOM 7169 N N . GLY A 1 930 ? 15.830 6.608 -25.590 1.00 84.06 930 GLY A N 1
ATOM 7170 C CA . GLY A 1 930 ? 15.731 8.036 -25.297 1.00 84.06 930 GLY A CA 1
ATOM 7171 C C . GLY A 1 930 ? 16.787 8.840 -26.050 1.00 84.06 930 GLY A C 1
ATOM 7172 O O . GLY A 1 930 ? 17.916 8.393 -26.237 1.00 84.06 930 GLY A O 1
ATOM 7173 N N . THR A 1 931 ? 16.442 10.054 -26.488 1.00 87.75 931 THR A N 1
ATOM 7174 C CA . THR A 1 931 ? 17.463 10.984 -27.017 1.00 87.75 931 THR A CA 1
ATOM 7175 C C . THR A 1 931 ? 18.365 11.485 -25.886 1.00 87.75 931 THR A C 1
ATOM 7177 O O . THR A 1 931 ? 19.568 11.628 -26.084 1.00 87.75 931 THR A O 1
ATOM 7180 N N . HIS A 1 932 ? 17.789 11.647 -24.696 1.00 88.19 932 HIS A N 1
ATOM 7181 C CA . HIS A 1 932 ? 18.410 12.102 -23.455 1.00 88.19 932 HIS A CA 1
ATOM 7182 C C . HIS A 1 932 ? 18.099 11.104 -22.324 1.00 88.19 932 HIS A C 1
ATOM 7184 O O . HIS A 1 932 ? 17.148 10.325 -22.469 1.00 88.19 932 HIS A O 1
ATOM 7190 N N . PRO A 1 933 ? 18.850 11.115 -21.208 1.00 89.38 933 PRO A N 1
ATOM 7191 C CA . PRO A 1 933 ? 18.433 10.446 -19.980 1.00 89.38 933 PRO A CA 1
ATOM 7192 C C . PRO A 1 933 ? 17.063 10.949 -19.508 1.00 89.38 933 PRO A C 1
ATOM 7194 O O . PRO A 1 933 ? 16.712 12.109 -19.724 1.00 89.38 933 PRO A O 1
ATOM 7197 N N . ILE A 1 934 ? 16.297 10.071 -18.864 1.00 90.06 934 ILE A N 1
ATOM 7198 C CA . ILE A 1 934 ? 14.989 10.380 -18.276 1.00 90.06 934 ILE A CA 1
ATOM 7199 C C . ILE A 1 934 ? 15.045 9.967 -16.805 1.00 90.06 934 ILE A C 1
ATOM 7201 O O . ILE A 1 934 ? 15.550 8.886 -16.509 1.00 90.06 934 ILE A O 1
ATOM 7205 N N . ASN A 1 935 ? 14.549 10.820 -15.906 1.00 90.69 935 ASN A N 1
ATOM 7206 C CA . ASN A 1 935 ? 14.472 10.513 -14.477 1.00 90.69 935 ASN A CA 1
ATOM 7207 C C . ASN A 1 935 ? 13.555 9.305 -14.201 1.00 90.69 935 ASN A C 1
ATOM 7209 O O . ASN A 1 935 ? 12.763 8.881 -15.045 1.00 90.69 935 ASN A O 1
ATOM 7213 N N . MET A 1 936 ? 13.670 8.755 -12.998 1.00 92.94 936 MET A N 1
ATOM 7214 C CA . MET A 1 936 ? 12.986 7.539 -12.570 1.00 92.94 936 MET A CA 1
ATOM 7215 C C . MET A 1 936 ? 11.458 7.650 -12.684 1.00 92.94 936 MET A C 1
ATOM 7217 O O . MET A 1 936 ? 10.802 6.753 -13.214 1.00 92.94 936 MET A O 1
ATOM 7221 N N . GLU A 1 937 ? 10.882 8.764 -12.242 1.00 91.56 937 GLU A N 1
ATOM 7222 C CA . GLU A 1 937 ? 9.432 8.943 -12.181 1.00 91.56 937 GLU A CA 1
ATOM 7223 C C . GLU A 1 937 ? 8.813 9.096 -13.576 1.00 91.56 937 GLU A C 1
ATOM 7225 O O . GLU A 1 937 ? 7.742 8.555 -13.846 1.00 91.56 937 GLU A O 1
ATOM 7230 N N . ASP A 1 938 ? 9.509 9.759 -14.501 1.00 90.00 938 ASP A N 1
ATOM 7231 C CA . ASP A 1 938 ? 9.091 9.884 -15.902 1.00 90.00 938 ASP A CA 1
ATOM 7232 C C . ASP A 1 938 ? 9.270 8.588 -16.714 1.00 90.00 938 ASP A C 1
ATOM 7234 O O . ASP A 1 938 ? 8.661 8.430 -17.779 1.00 90.00 938 ASP A O 1
ATOM 7238 N N . LEU A 1 939 ? 10.055 7.636 -16.199 1.00 90.12 939 LEU A N 1
ATOM 7239 C CA . LEU A 1 939 ? 10.105 6.254 -16.685 1.00 90.12 939 LEU A CA 1
ATOM 7240 C C . LEU A 1 939 ? 8.985 5.374 -16.107 1.00 90.12 939 LEU A C 1
ATOM 7242 O O . LEU A 1 939 ? 8.857 4.221 -16.516 1.00 90.12 939 LEU A O 1
ATOM 7246 N N . GLY A 1 940 ? 8.167 5.897 -15.186 1.00 89.69 940 GLY A N 1
ATOM 7247 C CA . GLY A 1 940 ? 7.143 5.128 -14.478 1.00 89.69 940 GLY A CA 1
ATOM 7248 C C . GLY A 1 940 ? 7.708 4.186 -13.410 1.00 89.69 940 GLY A C 1
ATOM 7249 O O . GLY A 1 940 ? 7.013 3.264 -12.991 1.00 89.69 940 GLY A O 1
ATOM 7250 N N . GLN A 1 941 ? 8.955 4.400 -12.980 1.00 92.38 941 GLN A N 1
ATOM 7251 C CA . GLN A 1 941 ? 9.627 3.614 -11.948 1.00 92.38 941 GLN A CA 1
ATOM 7252 C C . GLN A 1 941 ? 9.449 4.272 -10.573 1.00 92.38 941 GLN A C 1
ATOM 7254 O O . GLN A 1 941 ? 9.540 5.493 -10.444 1.00 92.38 941 GLN A O 1
ATOM 7259 N N . ARG A 1 942 ? 9.213 3.472 -9.525 1.00 90.75 942 ARG A N 1
ATOM 7260 C CA . ARG A 1 942 ? 8.993 3.996 -8.163 1.00 90.75 942 ARG A CA 1
ATOM 7261 C C . ARG A 1 942 ? 10.263 4.037 -7.316 1.00 90.75 942 ARG A C 1
ATOM 7263 O O . ARG A 1 942 ? 10.499 5.023 -6.617 1.00 90.75 942 ARG A O 1
ATOM 7270 N N . HIS A 1 943 ? 11.050 2.968 -7.369 1.00 92.94 943 HIS A N 1
ATOM 7271 C CA . HIS A 1 943 ? 12.238 2.739 -6.546 1.00 92.94 943 HIS A CA 1
ATOM 7272 C C . HIS A 1 943 ? 13.231 1.807 -7.260 1.00 92.94 943 HIS A C 1
ATOM 7274 O O . HIS A 1 943 ? 12.965 1.322 -8.362 1.00 92.94 943 HIS A O 1
ATOM 7280 N N . GLY A 1 944 ? 14.362 1.522 -6.611 1.00 93.19 944 GLY A N 1
ATOM 7281 C CA . GLY A 1 944 ? 15.346 0.544 -7.070 1.00 93.19 944 GLY A CA 1
ATOM 7282 C C . GLY A 1 944 ? 16.499 1.170 -7.853 1.00 93.19 944 GLY A C 1
ATOM 7283 O O . GLY A 1 944 ? 17.112 2.147 -7.414 1.00 93.19 944 GLY A O 1
ATOM 7284 N N . VAL A 1 945 ? 16.828 0.566 -8.995 1.00 93.19 945 VAL A N 1
ATOM 7285 C CA . VAL A 1 945 ? 17.985 0.918 -9.829 1.00 93.19 945 VAL A CA 1
ATOM 7286 C C . VAL A 1 945 ? 17.535 1.296 -11.232 1.00 93.19 945 VAL A C 1
ATOM 7288 O O . VAL A 1 945 ? 16.657 0.661 -11.805 1.00 93.19 945 VAL A O 1
ATOM 7291 N N . THR A 1 946 ? 18.169 2.297 -11.828 1.00 93.81 946 THR A N 1
ATOM 7292 C CA . THR A 1 946 ? 18.009 2.620 -13.246 1.00 93.81 946 THR A CA 1
ATOM 7293 C C . THR A 1 946 ? 19.360 2.496 -13.942 1.00 93.81 946 THR A C 1
ATOM 7295 O O . THR A 1 946 ? 20.332 3.138 -13.538 1.00 93.81 946 THR A O 1
ATOM 7298 N N . VAL A 1 947 ? 19.434 1.688 -15.002 1.00 94.12 947 VAL A N 1
ATOM 7299 C CA . VAL A 1 947 ? 20.635 1.595 -15.848 1.00 94.12 947 VAL A CA 1
ATOM 7300 C C . VAL A 1 947 ? 20.473 2.513 -17.057 1.00 94.12 947 VAL A C 1
ATOM 7302 O O . VAL A 1 947 ? 19.538 2.357 -17.843 1.00 94.12 947 VAL A O 1
ATOM 7305 N N . TYR A 1 948 ? 21.401 3.454 -17.220 1.00 93.06 948 TYR A N 1
ATOM 7306 C CA . TYR A 1 948 ? 21.491 4.353 -18.368 1.00 93.06 948 TYR A CA 1
ATOM 7307 C C . TYR A 1 948 ? 22.643 3.898 -19.260 1.00 93.06 948 TYR A C 1
ATOM 7309 O O . TYR A 1 948 ? 23.812 4.070 -18.916 1.00 93.06 948 TYR A O 1
ATOM 7317 N N . ARG A 1 949 ? 22.313 3.320 -20.414 1.00 92.88 949 ARG A N 1
ATOM 7318 C CA . ARG A 1 949 ? 23.276 2.754 -21.363 1.00 92.88 949 ARG A CA 1
ATOM 7319 C C . ARG A 1 949 ? 23.416 3.625 -22.599 1.00 92.88 949 ARG A C 1
ATOM 7321 O O . ARG A 1 949 ? 22.420 4.035 -23.192 1.00 92.88 949 ARG A O 1
ATOM 7328 N N . THR A 1 950 ? 24.642 3.838 -23.054 1.00 90.94 950 THR A N 1
ATOM 7329 C CA . THR A 1 950 ? 24.925 4.467 -24.348 1.00 90.94 950 THR A CA 1
ATOM 7330 C C . THR A 1 950 ? 26.220 3.929 -24.960 1.00 90.94 950 THR A C 1
ATOM 7332 O O . THR A 1 950 ? 26.901 3.089 -24.373 1.00 90.94 950 THR A O 1
ATOM 7335 N N . TRP A 1 951 ? 26.565 4.399 -26.158 1.00 89.00 951 TRP A N 1
ATOM 7336 C CA . TRP A 1 951 ? 27.779 4.006 -26.859 1.00 89.00 951 TRP A CA 1
ATOM 7337 C C . TRP A 1 951 ? 28.586 5.210 -27.330 1.00 89.00 951 TRP A C 1
ATOM 7339 O O . TRP A 1 951 ? 28.067 6.136 -27.952 1.00 89.00 951 TRP A O 1
ATOM 7349 N N . LEU A 1 952 ? 29.888 5.146 -27.078 1.00 84.31 952 LEU A N 1
ATOM 7350 C CA . LEU A 1 952 ? 30.878 6.157 -27.396 1.00 84.31 952 LEU A CA 1
ATOM 7351 C C . LEU A 1 952 ? 31.717 5.716 -28.605 1.00 84.31 952 LEU A C 1
ATOM 7353 O O . LEU A 1 952 ? 32.147 4.557 -28.674 1.00 84.31 952 LEU A O 1
ATOM 7357 N N . PRO A 1 953 ? 32.010 6.618 -29.558 1.00 75.06 953 PRO A N 1
ATOM 7358 C CA . PRO A 1 953 ? 32.982 6.339 -30.609 1.00 75.06 953 PRO A CA 1
ATOM 7359 C C . PRO A 1 953 ? 34.368 6.099 -29.998 1.00 75.06 953 PRO A C 1
ATOM 7361 O O . PRO A 1 953 ? 34.837 6.919 -29.211 1.00 75.06 953 PRO A O 1
ATOM 7364 N N . ALA A 1 954 ? 35.087 5.049 -30.413 1.00 66.81 954 ALA A N 1
ATOM 7365 C CA . ALA A 1 954 ? 36.426 4.759 -29.873 1.00 66.81 954 ALA A CA 1
ATOM 7366 C C . ALA A 1 954 ? 37.436 5.915 -30.068 1.00 66.81 954 ALA A C 1
ATOM 7368 O O . ALA A 1 954 ? 38.389 6.062 -29.310 1.00 66.81 954 ALA A O 1
ATOM 7369 N N . GLY A 1 955 ? 37.222 6.778 -31.070 1.00 67.00 955 GLY A N 1
ATOM 7370 C CA . GLY A 1 955 ? 38.045 7.969 -31.298 1.00 67.00 955 GLY A CA 1
ATOM 7371 C C . GLY A 1 955 ? 37.894 9.074 -30.246 1.00 67.00 955 GLY A C 1
ATOM 7372 O O . GLY A 1 955 ? 38.740 9.963 -30.203 1.00 67.00 955 GLY A O 1
ATOM 7373 N N . LEU A 1 956 ? 36.848 9.017 -29.416 1.00 68.44 956 LEU A N 1
ATOM 7374 C CA . LEU A 1 956 ? 36.541 10.013 -28.389 1.00 68.44 956 LEU A CA 1
ATOM 7375 C C . LEU A 1 956 ? 37.351 9.812 -27.090 1.00 68.44 956 LEU A C 1
ATOM 7377 O O . LEU A 1 956 ? 37.405 10.721 -26.270 1.00 68.44 956 LEU A O 1
ATOM 7381 N N . LEU A 1 957 ? 37.984 8.642 -26.920 1.00 67.19 957 LEU A N 1
ATOM 7382 C CA . LEU A 1 957 ? 38.655 8.190 -25.690 1.00 67.19 957 LEU A CA 1
ATOM 7383 C C . LEU A 1 957 ? 40.192 8.096 -25.831 1.00 67.19 957 LEU A C 1
ATOM 7385 O O . LEU A 1 957 ? 40.831 7.329 -25.127 1.00 67.19 957 LEU A O 1
ATOM 7389 N N . ARG A 1 958 ? 40.805 8.815 -26.784 1.00 58.50 958 ARG A N 1
ATOM 7390 C CA . ARG A 1 958 ? 42.191 8.552 -27.235 1.00 58.50 958 ARG A CA 1
ATOM 7391 C C . ARG A 1 958 ? 43.325 8.942 -26.269 1.00 58.50 958 ARG A C 1
ATOM 7393 O O . ARG A 1 958 ? 44.420 8.429 -26.464 1.00 58.50 958 ARG A O 1
ATOM 7400 N N . GLU A 1 959 ? 43.099 9.821 -25.289 1.00 62.41 959 GLU A N 1
ATOM 7401 C CA . GLU A 1 959 ? 44.122 10.208 -24.285 1.00 62.41 959 GLU A CA 1
ATOM 7402 C C . GLU A 1 959 ? 43.509 10.523 -22.907 1.00 62.41 959 GLU A C 1
ATOM 7404 O O . GLU A 1 959 ? 44.062 10.138 -21.888 1.00 62.41 959 GLU A O 1
ATOM 7409 N N . SER A 1 960 ? 42.375 11.233 -22.863 1.00 66.75 960 SER A N 1
ATOM 7410 C CA . SER A 1 960 ? 41.513 11.412 -21.681 1.00 66.75 960 SER A CA 1
ATOM 7411 C C . SER A 1 960 ? 40.162 11.990 -22.127 1.00 66.75 960 SER A C 1
ATOM 7413 O O . SER A 1 960 ? 40.099 12.735 -23.110 1.00 66.75 960 SER A O 1
ATOM 7415 N N . ALA A 1 961 ? 39.070 11.633 -21.448 1.00 73.19 961 ALA A N 1
ATOM 7416 C CA . ALA A 1 961 ? 37.743 12.195 -21.699 1.00 73.19 961 ALA A CA 1
ATOM 7417 C C . ALA A 1 961 ? 37.057 12.563 -20.380 1.00 73.19 961 ALA A C 1
ATOM 7419 O O . ALA A 1 961 ? 37.146 11.827 -19.401 1.00 73.19 961 ALA A O 1
ATOM 7420 N N . VAL A 1 962 ? 36.362 13.698 -20.360 1.00 81.12 962 VAL A N 1
ATOM 7421 C CA . VAL A 1 962 ? 35.596 14.165 -19.201 1.00 81.12 962 VAL A CA 1
ATOM 7422 C C . VAL A 1 962 ? 34.131 13.813 -19.414 1.00 81.12 962 VAL A C 1
ATOM 7424 O O . VAL A 1 962 ? 33.492 14.371 -20.309 1.00 81.12 962 VAL A O 1
ATOM 7427 N N . LEU A 1 963 ? 33.611 12.899 -18.592 1.00 80.81 963 LEU A N 1
ATOM 7428 C CA . LEU A 1 963 ? 32.176 12.688 -18.427 1.00 80.81 963 LEU A CA 1
ATOM 7429 C C . LEU A 1 963 ? 31.659 13.725 -17.430 1.00 80.81 963 LEU A C 1
ATOM 7431 O O . LEU A 1 963 ? 31.933 13.647 -16.236 1.00 80.81 963 LEU A O 1
ATOM 7435 N N . ASP A 1 964 ? 30.930 14.702 -17.945 1.00 79.50 964 ASP A N 1
ATOM 7436 C CA . ASP A 1 964 ? 30.247 15.716 -17.159 1.00 79.50 964 ASP A CA 1
ATOM 7437 C C . ASP A 1 964 ? 28.771 15.330 -17.071 1.00 79.50 964 ASP A C 1
ATOM 7439 O O . ASP A 1 964 ? 27.977 15.514 -18.002 1.00 79.50 964 ASP A O 1
ATOM 7443 N N . LEU A 1 965 ? 28.414 14.736 -15.935 1.00 72.19 965 LEU A N 1
ATOM 7444 C CA . LEU A 1 965 ? 27.026 14.610 -15.524 1.00 72.19 965 LEU A CA 1
ATOM 7445 C C . LEU A 1 965 ? 26.600 16.008 -15.068 1.00 72.19 965 LEU A C 1
ATOM 7447 O O . LEU A 1 965 ? 26.601 16.313 -13.884 1.00 72.19 965 LEU A O 1
ATOM 7451 N N . ALA A 1 966 ? 26.279 16.879 -16.026 1.00 54.47 966 ALA A N 1
ATOM 7452 C CA . ALA A 1 966 ? 25.880 18.262 -15.759 1.00 54.47 966 ALA A CA 1
ATOM 7453 C C . ALA A 1 966 ? 24.606 18.357 -14.878 1.00 54.47 966 ALA A C 1
ATOM 7455 O O . ALA A 1 966 ? 24.251 19.438 -14.406 1.00 54.47 966 ALA A O 1
ATOM 7456 N N . ALA A 1 967 ? 23.922 17.224 -14.672 1.00 58.78 967 ALA A N 1
ATOM 7457 C CA . ALA A 1 967 ? 22.815 16.984 -13.754 1.00 58.78 967 ALA A CA 1
ATOM 7458 C C . ALA A 1 967 ? 23.281 16.528 -12.358 1.00 58.78 967 ALA A C 1
ATOM 7460 O O . ALA A 1 967 ? 24.244 15.767 -12.266 1.00 58.78 967 ALA A O 1
ATOM 7461 N N . PRO A 1 968 ? 22.539 16.827 -11.278 1.00 72.06 968 PRO A N 1
ATOM 7462 C CA . PRO A 1 968 ? 22.723 16.093 -10.036 1.00 72.06 968 PRO A CA 1
ATOM 7463 C C . PRO A 1 968 ? 22.304 14.622 -10.234 1.00 72.06 968 PRO A C 1
ATOM 7465 O O . PRO A 1 968 ? 21.230 14.323 -10.762 1.00 72.06 968 PRO A O 1
ATOM 7468 N N . VAL A 1 969 ? 23.191 13.702 -9.850 1.00 84.69 969 VAL A N 1
ATOM 7469 C CA . VAL A 1 969 ? 22.904 12.266 -9.740 1.00 84.69 969 VAL A CA 1
ATOM 7470 C C . VAL A 1 969 ? 22.128 12.049 -8.451 1.00 84.69 969 VAL A C 1
ATOM 7472 O O . VAL A 1 969 ? 22.656 12.335 -7.379 1.00 84.69 969 VAL A O 1
ATOM 7475 N N . HIS A 1 970 ? 20.901 11.545 -8.550 1.00 87.75 970 HIS A N 1
ATOM 7476 C CA . HIS A 1 970 ? 20.064 11.228 -7.395 1.00 87.75 970 HIS A CA 1
ATOM 7477 C C . HIS A 1 970 ? 19.895 9.696 -7.293 1.00 87.75 970 HIS A C 1
ATOM 7479 O O . HIS A 1 970 ? 19.081 9.111 -8.005 1.00 87.75 970 HIS A O 1
ATOM 7485 N N . ASP A 1 971 ? 20.668 8.964 -6.486 1.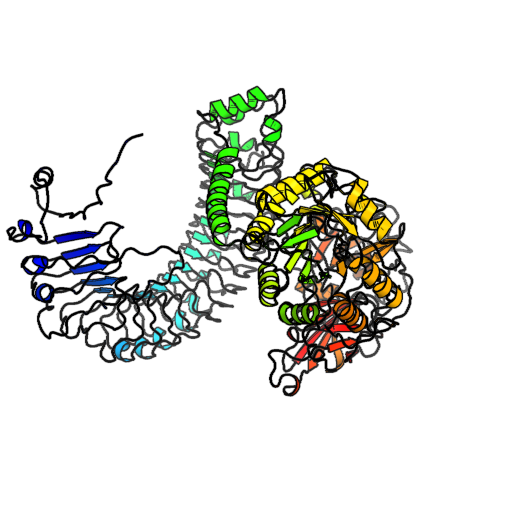00 78.75 971 ASP A N 1
ATOM 7486 C CA . ASP A 1 971 ? 21.550 9.453 -5.406 1.00 78.75 971 ASP A CA 1
ATOM 7487 C C . ASP A 1 971 ? 23.009 8.992 -5.531 1.00 78.75 971 ASP A C 1
ATOM 7489 O O . ASP A 1 971 ? 23.922 9.719 -5.147 1.00 78.75 971 ASP A O 1
ATOM 7493 N N . TYR A 1 972 ? 23.261 7.818 -6.112 1.00 86.94 972 TYR A N 1
ATOM 7494 C CA . TYR A 1 972 ? 24.616 7.313 -6.355 1.00 86.94 972 TYR A CA 1
ATOM 7495 C C . TYR A 1 972 ? 24.681 6.637 -7.713 1.00 86.94 972 TYR A C 1
ATOM 7497 O O . TYR A 1 972 ? 23.746 5.933 -8.099 1.00 86.94 972 TYR A O 1
ATOM 7505 N N . ALA A 1 973 ? 25.801 6.822 -8.409 1.00 86.19 973 ALA A N 1
ATOM 7506 C CA . ALA A 1 973 ? 26.043 6.242 -9.719 1.00 86.19 973 ALA A CA 1
ATOM 7507 C C . ALA A 1 973 ? 27.335 5.424 -9.750 1.00 86.19 973 ALA A C 1
ATOM 7509 O O . ALA A 1 973 ? 28.392 5.892 -9.322 1.00 86.19 973 ALA A O 1
ATOM 7510 N N . HIS A 1 974 ? 27.257 4.245 -10.361 1.00 85.50 974 HIS A N 1
ATOM 7511 C CA . HIS A 1 974 ? 28.417 3.493 -10.825 1.00 85.50 974 HIS A CA 1
ATOM 7512 C C . HIS A 1 974 ? 28.589 3.744 -12.316 1.00 85.50 974 HIS A C 1
ATOM 7514 O O . HIS A 1 974 ? 27.642 3.564 -13.083 1.00 85.50 974 HIS A O 1
ATOM 7520 N N . VAL A 1 975 ? 29.786 4.162 -12.723 1.00 85.44 975 VAL A N 1
ATOM 7521 C CA . VAL A 1 975 ? 30.109 4.439 -14.126 1.00 85.44 975 VAL A CA 1
ATOM 7522 C C . VAL A 1 975 ? 31.021 3.331 -14.638 1.00 85.44 975 VAL A C 1
ATOM 7524 O O . VAL A 1 975 ? 32.133 3.154 -14.137 1.00 85.44 975 VAL A O 1
ATOM 7527 N N . LEU A 1 976 ? 30.539 2.591 -15.635 1.00 85.06 976 LEU A N 1
ATOM 7528 C CA . LEU A 1 976 ? 31.199 1.415 -16.193 1.00 85.06 976 LEU A CA 1
ATOM 7529 C C . LEU A 1 976 ? 31.450 1.589 -17.689 1.00 85.06 976 LEU A C 1
ATOM 7531 O O . LEU A 1 976 ? 30.590 2.077 -18.426 1.00 85.06 976 LEU A O 1
ATOM 7535 N N . LEU A 1 977 ? 32.631 1.163 -18.137 1.00 80.81 977 LEU A N 1
ATOM 7536 C CA . LEU A 1 977 ? 33.051 1.219 -19.536 1.00 80.81 977 LEU A CA 1
ATOM 7537 C C . LEU A 1 977 ? 33.450 -0.175 -20.027 1.00 80.81 977 LEU A C 1
ATOM 7539 O O . LEU A 1 977 ? 34.469 -0.708 -19.593 1.00 80.81 977 LEU A O 1
ATOM 7543 N N . ASN A 1 978 ? 32.692 -0.708 -20.991 1.00 73.06 978 ASN A N 1
ATOM 7544 C CA . ASN A 1 978 ? 32.916 -2.025 -21.599 1.00 73.06 978 ASN A CA 1
ATOM 7545 C C . ASN A 1 978 ? 33.099 -1.886 -23.122 1.00 73.06 978 ASN A C 1
ATOM 7547 O O . ASN A 1 978 ? 32.320 -1.196 -23.776 1.00 73.06 978 ASN A O 1
ATOM 7551 N N . GLY A 1 979 ? 34.110 -2.518 -23.732 1.00 58.59 979 GLY A N 1
ATOM 7552 C CA . GLY A 1 979 ? 34.489 -2.249 -25.132 1.00 58.59 979 GLY A CA 1
ATOM 7553 C C . GLY A 1 979 ? 34.604 -3.470 -26.053 1.00 58.59 979 GLY A C 1
ATOM 7554 O O . GLY A 1 979 ? 35.019 -4.549 -25.647 1.00 58.59 979 GLY A O 1
ATOM 7555 N N . LYS A 1 980 ? 34.300 -3.265 -27.345 1.00 49.69 980 LYS A N 1
ATOM 7556 C CA . LYS A 1 980 ? 34.837 -4.040 -28.485 1.00 49.69 980 LYS A CA 1
ATOM 7557 C C . LYS A 1 980 ? 35.504 -3.057 -29.459 1.00 49.69 980 LYS A C 1
ATOM 7559 O O . LYS A 1 980 ? 35.181 -1.871 -29.462 1.00 49.69 980 LYS A O 1
ATOM 7564 N N . VAL A 1 981 ? 36.432 -3.522 -30.302 1.00 43.44 981 VAL A N 1
ATOM 7565 C CA . VAL A 1 981 ? 37.166 -2.661 -31.257 1.00 43.44 981 VAL A CA 1
ATOM 7566 C C . VAL A 1 981 ? 36.197 -1.796 -32.085 1.00 43.44 981 VAL A C 1
ATOM 7568 O O . VAL A 1 981 ? 35.405 -2.323 -32.862 1.00 43.44 981 VAL A O 1
ATOM 7571 N N . GLY A 1 982 ? 36.277 -0.467 -31.928 1.00 52.75 982 GLY A N 1
ATOM 7572 C CA . GLY A 1 982 ? 35.514 0.530 -32.698 1.00 52.75 982 GLY A CA 1
ATOM 7573 C C . GLY A 1 982 ? 34.410 1.279 -31.932 1.00 52.75 982 GLY A C 1
ATOM 7574 O O . GLY A 1 982 ? 34.107 2.415 -32.301 1.00 52.75 982 GLY A O 1
ATOM 7575 N N . GLN A 1 983 ? 33.863 0.716 -30.848 1.00 67.94 983 GLN A N 1
ATOM 7576 C CA . GLN A 1 983 ? 32.769 1.316 -30.068 1.00 67.94 983 GLN A CA 1
ATOM 7577 C C . GLN A 1 983 ? 32.858 0.898 -28.590 1.00 67.94 983 GLN A C 1
ATOM 7579 O O . GLN A 1 983 ? 33.003 -0.285 -28.286 1.00 67.94 983 GLN A O 1
ATOM 7584 N N . VAL A 1 984 ? 32.757 1.864 -27.674 1.00 81.38 984 VAL A N 1
ATOM 7585 C CA . VAL A 1 984 ? 32.794 1.626 -26.220 1.00 81.38 984 VAL A CA 1
ATOM 7586 C C . VAL A 1 984 ? 31.399 1.828 -25.645 1.00 81.38 984 VAL A C 1
ATOM 7588 O O . VAL A 1 984 ? 30.780 2.857 -25.880 1.00 81.38 984 VAL A O 1
ATOM 7591 N N . GLN A 1 985 ? 30.882 0.847 -24.919 1.00 87.38 985 GLN A N 1
ATOM 7592 C CA . GLN A 1 985 ? 29.630 0.943 -24.180 1.00 87.38 985 GLN A CA 1
ATOM 7593 C C . GLN A 1 985 ? 29.881 1.648 -22.845 1.00 87.38 985 GLN A C 1
ATOM 7595 O O . GLN A 1 985 ? 30.785 1.265 -22.104 1.00 87.38 985 GLN A O 1
ATOM 7600 N N . LEU A 1 986 ? 29.074 2.666 -22.555 1.00 88.00 986 LEU A N 1
ATOM 7601 C CA . LEU A 1 986 ? 29.036 3.365 -21.276 1.00 88.00 986 LEU A CA 1
ATOM 7602 C C . LEU A 1 986 ? 27.734 2.999 -20.564 1.00 88.00 986 LEU A C 1
ATOM 7604 O O . LEU A 1 986 ? 26.654 3.257 -21.095 1.00 88.00 986 LEU A O 1
ATOM 7608 N N . ASP A 1 987 ? 27.857 2.431 -19.370 1.00 89.50 987 ASP A N 1
ATOM 7609 C CA . ASP A 1 987 ? 26.747 2.149 -18.466 1.00 89.50 987 ASP A CA 1
ATOM 7610 C C . ASP A 1 987 ? 26.865 3.034 -17.223 1.00 89.50 987 ASP A C 1
ATOM 7612 O O . ASP A 1 987 ? 27.900 3.059 -16.559 1.00 89.50 987 ASP A O 1
ATOM 7616 N N . ILE A 1 988 ? 25.797 3.762 -16.901 1.00 89.88 988 ILE A N 1
ATOM 7617 C CA . ILE A 1 988 ? 25.655 4.502 -15.647 1.00 89.88 988 ILE A CA 1
ATOM 7618 C C . ILE A 1 988 ? 24.541 3.822 -14.857 1.00 89.88 988 ILE A C 1
ATOM 7620 O O . ILE A 1 988 ? 23.367 3.920 -15.212 1.00 89.88 988 ILE A O 1
ATOM 7624 N N . VAL A 1 989 ? 24.908 3.099 -13.806 1.00 91.25 989 VAL A N 1
ATOM 7625 C CA . VAL A 1 989 ? 23.961 2.418 -12.917 1.00 91.25 989 VAL A CA 1
ATOM 7626 C C . VAL A 1 989 ? 23.657 3.354 -11.761 1.00 91.25 989 VAL A C 1
ATOM 7628 O O . VAL A 1 989 ? 24.520 3.564 -10.911 1.00 91.25 989 VAL A O 1
ATOM 7631 N N . VAL A 1 990 ? 22.452 3.920 -11.733 1.00 91.19 990 VAL A N 1
ATOM 7632 C CA . VAL A 1 990 ? 22.017 4.825 -10.664 1.00 91.19 990 VAL A CA 1
ATOM 7633 C C . VAL A 1 990 ? 21.098 4.078 -9.719 1.00 91.19 990 VAL A C 1
ATOM 7635 O O . VAL A 1 990 ? 20.094 3.519 -10.157 1.00 91.19 990 VAL A O 1
ATOM 7638 N N . HIS A 1 991 ? 21.414 4.078 -8.430 1.00 89.94 991 HIS A N 1
ATOM 7639 C CA . HIS A 1 991 ? 20.542 3.503 -7.416 1.00 89.94 991 HIS A CA 1
ATOM 7640 C C . HIS A 1 991 ? 19.959 4.601 -6.523 1.00 89.94 991 HIS A C 1
ATOM 7642 O O . HIS A 1 991 ? 20.691 5.425 -5.963 1.00 89.94 991 HIS A O 1
ATOM 7648 N N . ALA A 1 992 ? 18.632 4.621 -6.409 1.00 89.94 992 ALA A N 1
ATOM 7649 C CA . ALA A 1 992 ? 17.919 5.620 -5.627 1.00 89.94 992 ALA A CA 1
ATOM 7650 C C . ALA A 1 992 ? 17.776 5.165 -4.178 1.00 89.94 992 ALA A C 1
ATOM 7652 O O . ALA A 1 992 ? 17.277 4.073 -3.902 1.00 89.94 992 ALA A O 1
ATOM 7653 N N . MET A 1 993 ? 18.220 6.014 -3.261 1.00 90.75 993 MET A N 1
ATOM 7654 C CA . MET A 1 993 ? 17.871 5.902 -1.853 1.00 90.75 993 MET A CA 1
ATOM 7655 C C . MET A 1 993 ? 16.520 6.597 -1.616 1.00 90.75 993 MET A C 1
ATOM 7657 O O . MET A 1 993 ? 15.889 7.086 -2.555 1.00 90.75 993 MET A O 1
ATOM 7661 N N . GLY A 1 994 ? 16.036 6.588 -0.375 1.00 91.25 994 GLY A N 1
ATOM 7662 C CA . GLY A 1 994 ? 14.725 7.146 -0.041 1.00 91.25 994 GLY A CA 1
ATOM 7663 C C . GLY A 1 994 ? 14.582 8.615 -0.430 1.00 91.25 994 GLY A C 1
ATOM 7664 O O . GLY A 1 994 ? 15.462 9.427 -0.160 1.00 91.25 994 GLY A O 1
ATOM 7665 N N . ARG A 1 995 ? 13.469 9.010 -1.032 1.00 93.00 995 ARG A N 1
ATOM 7666 C CA . ARG A 1 995 ? 13.156 10.424 -1.259 1.00 93.00 995 ARG A CA 1
ATOM 7667 C C . ARG A 1 995 ? 13.119 11.194 0.056 1.00 93.00 995 ARG A C 1
ATOM 7669 O O . ARG A 1 995 ? 12.752 10.642 1.096 1.00 93.00 995 ARG A O 1
ATOM 7676 N N . ASP A 1 996 ? 13.481 12.471 -0.001 1.00 90.94 996 ASP A N 1
ATOM 7677 C CA . ASP A 1 996 ? 13.437 13.370 1.151 1.00 90.94 996 ASP A CA 1
ATOM 7678 C C . ASP A 1 996 ? 12.057 13.356 1.831 1.00 90.94 996 ASP A C 1
ATOM 7680 O O . ASP A 1 996 ? 11.031 13.670 1.227 1.00 90.94 996 ASP A O 1
ATOM 7684 N N . SER A 1 997 ? 12.035 12.993 3.111 1.00 92.50 997 SER A N 1
ATOM 7685 C CA . SER A 1 997 ? 10.803 12.716 3.857 1.00 92.50 997 SER A CA 1
ATOM 7686 C C . SER A 1 997 ? 9.991 13.976 4.137 1.00 92.50 997 SER A C 1
ATOM 7688 O O . SER A 1 997 ? 8.819 13.864 4.472 1.00 92.50 997 SER A O 1
ATOM 7690 N N . THR A 1 998 ? 10.585 15.170 3.993 1.00 86.56 998 THR A N 1
ATOM 7691 C CA . THR A 1 998 ? 9.906 16.443 4.284 1.00 86.56 998 THR A CA 1
ATOM 7692 C C . THR A 1 998 ? 8.937 16.860 3.176 1.00 86.56 998 THR A C 1
ATOM 7694 O O . THR A 1 998 ? 8.067 17.711 3.388 1.00 86.56 998 THR A O 1
ATOM 7697 N N . ALA A 1 999 ? 9.109 16.288 1.975 1.00 85.81 999 ALA A N 1
ATOM 7698 C CA . ALA A 1 999 ? 8.390 16.658 0.757 1.00 85.81 999 ALA A CA 1
ATOM 7699 C C . ALA A 1 999 ? 8.418 18.176 0.462 1.00 85.81 999 ALA A C 1
ATOM 7701 O O . ALA A 1 999 ? 7.505 18.723 -0.162 1.00 85.81 999 ALA A O 1
ATOM 7702 N N . SER A 1 1000 ? 9.481 18.867 0.895 1.00 82.75 1000 SER A N 1
ATOM 7703 C CA . SER A 1 1000 ? 9.656 20.314 0.692 1.00 82.75 1000 SER A CA 1
ATOM 7704 C C . SER A 1 1000 ? 9.951 20.687 -0.767 1.00 82.75 1000 SER A C 1
ATOM 7706 O O . SER A 1 1000 ? 9.814 21.845 -1.164 1.00 82.75 1000 SER A O 1
ATOM 7708 N N . PHE A 1 1001 ? 10.365 19.713 -1.577 1.00 83.56 1001 PHE A N 1
ATOM 7709 C CA . PHE A 1 1001 ? 10.673 19.851 -2.997 1.00 83.56 1001 PHE A CA 1
ATOM 7710 C C . PHE A 1 1001 ? 10.473 18.510 -3.724 1.00 83.56 1001 PHE A C 1
ATOM 7712 O O . PHE A 1 1001 ? 10.270 17.461 -3.107 1.00 83.56 1001 PHE A O 1
ATOM 7719 N N . PHE A 1 1002 ? 10.527 18.551 -5.057 1.00 87.06 1002 PHE A N 1
ATOM 7720 C CA . PHE A 1 1002 ? 10.515 17.351 -5.892 1.00 87.06 1002 PHE A CA 1
ATOM 7721 C C . PHE A 1 1002 ? 11.896 16.698 -5.879 1.00 87.06 1002 PHE A C 1
ATOM 7723 O O . PHE A 1 1002 ? 12.839 17.217 -6.475 1.00 87.06 1002 PHE A O 1
ATOM 7730 N N . ASP A 1 1003 ? 12.004 15.566 -5.191 1.00 87.06 1003 ASP A N 1
ATOM 7731 C CA . ASP A 1 1003 ? 13.210 14.738 -5.140 1.00 87.06 1003 ASP A CA 1
ATOM 7732 C C . ASP A 1 1003 ? 13.137 13.636 -6.208 1.00 87.06 1003 ASP A C 1
ATOM 7734 O O . ASP A 1 1003 ? 13.055 12.445 -5.907 1.00 87.06 1003 ASP A O 1
ATOM 7738 N N . ASN A 1 1004 ? 13.078 14.053 -7.479 1.00 90.06 1004 ASN A N 1
ATOM 7739 C CA . ASN A 1 1004 ? 13.131 13.124 -8.606 1.00 90.06 1004 ASN A CA 1
ATOM 7740 C C . ASN A 1 1004 ? 14.440 12.329 -8.572 1.00 90.06 1004 ASN A C 1
ATOM 7742 O O . ASN A 1 1004 ? 15.509 12.894 -8.325 1.00 90.06 1004 ASN A O 1
ATOM 7746 N N . LYS A 1 1005 ? 14.362 11.028 -8.851 1.00 92.12 1005 LYS A N 1
ATOM 7747 C CA . LYS A 1 1005 ? 15.504 10.111 -8.771 1.00 92.12 1005 LYS A CA 1
ATOM 7748 C C . LYS A 1 1005 ? 16.088 9.781 -10.144 1.00 92.12 1005 LYS A C 1
ATOM 7750 O O . LYS A 1 1005 ? 15.460 9.981 -11.181 1.00 92.12 1005 LYS A O 1
ATOM 7755 N N . GLY A 1 1006 ? 17.305 9.246 -10.170 1.00 91.12 1006 GLY A N 1
ATOM 7756 C CA . GLY A 1 1006 ? 18.029 8.934 -11.400 1.00 91.12 1006 GLY A CA 1
ATOM 7757 C C . GLY A 1 1006 ? 18.899 10.093 -11.897 1.00 91.12 1006 GLY A C 1
ATOM 7758 O O . GLY A 1 1006 ? 19.507 10.819 -11.110 1.00 91.12 1006 GLY A O 1
ATOM 7759 N N . LEU A 1 1007 ? 18.987 10.255 -13.220 1.00 89.31 1007 LEU A N 1
ATOM 7760 C CA . LEU A 1 1007 ? 19.644 11.404 -13.849 1.00 89.31 1007 LEU A CA 1
ATOM 7761 C C . LEU A 1 1007 ? 18.598 12.502 -14.103 1.00 89.31 1007 LEU A C 1
ATOM 7763 O O . LEU A 1 1007 ? 17.735 12.350 -14.964 1.00 89.31 1007 LEU A O 1
ATOM 7767 N N . VAL A 1 1008 ? 18.658 13.594 -13.330 1.00 79.88 1008 VAL A N 1
ATOM 7768 C CA . VAL A 1 1008 ? 17.544 14.563 -13.202 1.00 79.88 1008 VAL A CA 1
ATOM 7769 C C . VAL A 1 1008 ? 17.603 15.726 -14.209 1.00 79.88 1008 VAL A C 1
ATOM 7771 O O . VAL A 1 1008 ? 16.591 16.380 -14.452 1.00 79.88 1008 VAL A O 1
ATOM 7774 N N . ALA A 1 1009 ? 18.750 15.988 -14.845 1.00 70.19 1009 ALA A N 1
ATOM 7775 C CA . ALA A 1 1009 ? 18.884 17.030 -15.873 1.00 70.19 1009 ALA A CA 1
ATOM 7776 C C . ALA A 1 1009 ? 19.035 16.427 -17.284 1.00 70.19 1009 ALA A C 1
ATOM 7778 O O . ALA A 1 1009 ? 19.518 15.302 -17.427 1.00 70.19 1009 ALA A O 1
ATOM 7779 N N . PRO A 1 1010 ? 18.646 17.169 -18.339 1.00 63.50 1010 PRO A N 1
ATOM 7780 C CA . PRO A 1 1010 ? 18.460 16.601 -19.674 1.00 63.50 1010 PRO A CA 1
ATOM 7781 C C . PRO A 1 1010 ? 19.768 16.278 -20.413 1.00 63.50 1010 PRO A C 1
ATOM 7783 O O . PRO A 1 1010 ? 19.751 15.519 -21.378 1.00 63.50 1010 PRO A O 1
ATOM 7786 N N . ASP A 1 1011 ? 20.910 16.824 -19.988 1.00 79.81 1011 ASP A N 1
ATOM 7787 C CA . ASP A 1 1011 ? 22.167 16.710 -20.729 1.00 79.81 1011 ASP A CA 1
ATOM 7788 C C . ASP A 1 1011 ? 23.235 15.964 -19.925 1.00 79.81 1011 ASP A C 1
ATOM 7790 O O . ASP A 1 1011 ? 23.722 16.454 -18.907 1.00 79.81 1011 ASP A O 1
ATOM 7794 N N . VAL A 1 1012 ? 23.684 14.823 -20.445 1.00 84.25 1012 VAL A N 1
ATOM 7795 C CA . VAL A 1 1012 ? 24.983 14.236 -20.092 1.00 84.25 1012 VAL A CA 1
ATOM 7796 C C . VAL A 1 1012 ? 25.991 14.708 -21.127 1.00 84.25 1012 VAL A C 1
ATOM 7798 O O . VAL A 1 1012 ? 25.729 14.619 -22.326 1.00 84.25 1012 VAL A O 1
ATOM 7801 N N . ARG A 1 1013 ? 27.133 15.238 -20.688 1.00 85.69 1013 ARG A N 1
ATOM 7802 C CA . ARG A 1 1013 ? 28.147 15.825 -21.566 1.00 85.69 1013 ARG A CA 1
ATOM 7803 C C . ARG A 1 1013 ? 29.420 14.997 -21.571 1.00 85.69 1013 ARG A C 1
ATOM 7805 O O . ARG A 1 1013 ? 29.868 14.516 -20.538 1.00 85.69 1013 ARG A O 1
ATOM 7812 N N . ILE A 1 1014 ? 30.040 14.880 -22.738 1.00 83.81 1014 ILE A N 1
ATOM 7813 C CA . ILE A 1 1014 ? 31.352 14.257 -22.899 1.00 83.81 1014 ILE A CA 1
ATOM 7814 C C . ILE A 1 1014 ? 32.265 15.261 -23.586 1.00 83.81 1014 ILE A C 1
ATOM 7816 O O . ILE A 1 1014 ? 31.961 15.748 -24.676 1.00 83.81 1014 ILE A O 1
ATOM 7820 N N . ASN A 1 1015 ? 33.360 15.628 -22.917 1.00 83.12 1015 ASN A N 1
ATOM 7821 C CA . ASN A 1 1015 ? 34.250 16.717 -23.334 1.00 83.12 1015 ASN A CA 1
ATOM 7822 C C . ASN A 1 1015 ? 33.487 18.032 -23.612 1.00 83.12 1015 ASN A C 1
ATOM 7824 O O . ASN A 1 1015 ? 33.774 18.751 -24.568 1.00 83.12 1015 ASN A O 1
ATOM 7828 N N . GLY A 1 1016 ? 32.472 18.323 -22.787 1.00 82.06 1016 GLY A N 1
ATOM 7829 C CA . GLY A 1 1016 ? 31.635 19.525 -22.877 1.00 82.06 1016 GLY A CA 1
ATOM 7830 C C . GLY A 1 1016 ? 30.514 19.482 -23.927 1.00 82.06 1016 GLY A C 1
ATOM 7831 O O . GLY A 1 1016 ? 29.678 20.390 -23.945 1.00 82.06 1016 GLY A O 1
ATOM 7832 N N . MET A 1 1017 ? 30.449 18.441 -24.765 1.00 83.75 1017 MET A N 1
ATOM 7833 C CA . MET A 1 1017 ? 29.403 18.254 -25.779 1.00 83.75 1017 MET A CA 1
ATOM 7834 C C . MET A 1 1017 ? 28.281 17.359 -25.257 1.00 83.75 1017 MET A C 1
ATOM 7836 O O . MET A 1 1017 ? 28.559 16.321 -24.667 1.00 83.75 1017 MET A O 1
ATOM 7840 N N . VAL A 1 1018 ? 27.024 17.738 -25.501 1.00 87.12 1018 VAL A N 1
ATOM 7841 C CA . VAL A 1 1018 ? 25.855 16.930 -25.117 1.00 87.12 1018 VAL A CA 1
ATOM 7842 C C . VAL A 1 1018 ? 25.873 15.601 -25.865 1.00 87.12 1018 VAL A C 1
ATOM 7844 O O . VAL A 1 1018 ? 25.958 15.569 -27.094 1.00 87.12 1018 VAL A O 1
ATOM 7847 N N . HIS A 1 1019 ? 25.786 14.511 -25.111 1.00 86.31 1019 HIS A N 1
ATOM 7848 C CA . HIS A 1 1019 ? 25.744 13.152 -25.623 1.00 86.31 1019 HIS A CA 1
ATOM 7849 C C . HIS A 1 1019 ? 24.304 12.640 -25.679 1.00 86.31 1019 HIS A C 1
ATOM 7851 O O . HIS A 1 1019 ? 23.526 12.804 -24.738 1.00 86.31 1019 HIS A O 1
ATOM 7857 N N . THR A 1 1020 ? 23.955 12.002 -26.794 1.00 88.69 1020 THR A N 1
ATOM 7858 C CA . THR A 1 1020 ? 22.592 11.539 -27.091 1.00 88.69 1020 THR A CA 1
ATOM 7859 C C . THR A 1 1020 ? 22.577 10.056 -27.452 1.00 88.69 1020 THR A C 1
ATOM 7861 O O . THR A 1 1020 ? 23.622 9.462 -27.716 1.00 88.69 1020 THR A O 1
ATOM 7864 N N . GLY A 1 1021 ? 21.384 9.459 -27.490 1.00 88.81 1021 GLY A N 1
ATOM 7865 C CA . GLY A 1 1021 ? 21.202 8.053 -27.860 1.00 88.81 1021 GLY A CA 1
ATOM 7866 C C . GLY A 1 1021 ? 21.395 7.122 -26.669 1.00 88.81 1021 GLY A C 1
ATOM 7867 O O . GLY A 1 1021 ? 22.426 6.465 -26.524 1.00 88.81 1021 GLY A O 1
ATOM 7868 N N . TRP A 1 1022 ? 20.378 7.069 -25.819 1.00 91.31 1022 TRP A N 1
ATOM 7869 C CA . TRP A 1 1022 ? 20.357 6.306 -24.579 1.00 91.31 1022 TRP A CA 1
ATOM 7870 C C . TRP A 1 1022 ? 19.404 5.117 -24.676 1.00 91.31 1022 TRP A C 1
ATOM 7872 O O . TRP A 1 1022 ? 18.347 5.201 -25.306 1.00 91.31 1022 TRP A O 1
ATOM 7882 N N . ARG A 1 1023 ? 19.767 4.022 -24.011 1.00 94.06 1023 ARG A N 1
ATOM 7883 C CA . ARG A 1 1023 ? 18.861 2.937 -23.638 1.00 94.06 1023 ARG A CA 1
ATOM 7884 C C . ARG A 1 1023 ? 18.711 2.919 -22.124 1.00 94.06 1023 ARG A C 1
ATOM 7886 O O . ARG A 1 1023 ? 19.708 2.911 -21.408 1.00 94.06 1023 ARG A O 1
ATOM 7893 N N . LEU A 1 1024 ? 17.472 2.945 -21.659 1.00 93.94 1024 LEU A N 1
ATOM 7894 C CA . LEU A 1 1024 ? 17.120 3.132 -20.257 1.00 93.94 1024 LEU A CA 1
ATOM 7895 C C . LEU A 1 1024 ? 16.446 1.864 -19.734 1.00 93.94 1024 LEU A C 1
ATOM 7897 O O . LEU A 1 1024 ? 15.495 1.377 -20.347 1.00 93.94 1024 LEU A O 1
ATOM 7901 N N . PHE A 1 1025 ? 16.927 1.341 -18.612 1.00 94.38 1025 PHE A N 1
ATOM 7902 C CA . PHE A 1 1025 ? 16.394 0.130 -17.990 1.00 94.38 1025 PHE A CA 1
ATOM 7903 C C . PHE A 1 1025 ? 15.956 0.455 -16.558 1.00 94.38 1025 PHE A C 1
ATOM 7905 O O . PHE A 1 1025 ? 16.803 0.476 -15.659 1.00 94.38 1025 PHE A O 1
ATOM 7912 N N . PRO A 1 1026 ? 14.669 0.773 -16.338 1.00 94.25 1026 PRO A N 1
ATOM 7913 C CA . PRO A 1 1026 ? 14.122 0.919 -14.997 1.00 94.25 1026 PRO A CA 1
ATOM 7914 C C . PRO A 1 1026 ? 13.948 -0.454 -14.338 1.00 94.25 1026 PRO A C 1
ATOM 7916 O O . PRO A 1 1026 ? 13.244 -1.309 -14.871 1.00 94.25 1026 PRO A O 1
ATOM 7919 N N . LEU A 1 1027 ? 14.586 -0.664 -13.185 1.00 92.81 1027 LEU A N 1
ATOM 7920 C CA . LEU A 1 1027 ? 14.560 -1.913 -12.423 1.00 92.81 1027 LEU A CA 1
ATOM 7921 C C . LEU A 1 1027 ? 14.030 -1.638 -11.010 1.00 92.81 1027 LEU A C 1
ATOM 7923 O O . LEU A 1 1027 ? 14.740 -1.088 -10.167 1.00 92.81 1027 LEU A O 1
ATOM 7927 N N . GLU A 1 1028 ? 12.803 -2.072 -10.716 1.00 87.38 1028 GLU A N 1
ATOM 7928 C CA . GLU A 1 1028 ? 12.277 -2.056 -9.337 1.00 87.38 1028 GLU A CA 1
ATOM 7929 C C . GLU A 1 1028 ? 12.920 -3.131 -8.430 1.00 87.38 1028 GLU A C 1
ATOM 7931 O O . GLU A 1 1028 ? 12.703 -3.103 -7.220 1.00 87.38 1028 GLU A O 1
ATOM 7936 N N . LEU A 1 1029 ? 13.817 -3.943 -9.018 1.00 81.25 1029 LEU A N 1
ATOM 7937 C CA . LEU A 1 1029 ? 14.699 -4.961 -8.436 1.00 81.25 1029 LEU A CA 1
ATOM 7938 C C . LEU A 1 1029 ? 13.976 -6.168 -7.825 1.00 81.25 1029 LEU A C 1
ATOM 7940 O O . LEU A 1 1029 ? 13.744 -6.221 -6.618 1.00 81.25 1029 LEU A O 1
ATOM 7944 N N . ASP A 1 1030 ? 13.746 -7.171 -8.673 1.00 75.00 1030 ASP A N 1
ATOM 7945 C CA . ASP A 1 1030 ? 13.458 -8.550 -8.270 1.00 75.00 1030 ASP A CA 1
ATOM 7946 C C . ASP A 1 1030 ? 14.749 -9.382 -8.186 1.00 75.00 1030 ASP A C 1
ATOM 7948 O O . ASP A 1 1030 ? 15.802 -8.993 -8.707 1.00 75.00 1030 ASP A O 1
ATOM 7952 N N . ILE A 1 1031 ? 14.671 -10.548 -7.540 1.00 76.94 1031 ILE A N 1
ATOM 7953 C CA . ILE A 1 1031 ? 15.775 -11.511 -7.511 1.00 76.94 1031 ILE A CA 1
ATOM 7954 C C . ILE A 1 1031 ? 15.911 -12.142 -8.912 1.00 76.94 1031 ILE A C 1
ATOM 7956 O O . ILE A 1 1031 ? 14.943 -12.711 -9.420 1.00 76.94 1031 ILE A O 1
ATOM 7960 N N . PRO A 1 1032 ? 17.088 -12.082 -9.565 1.00 73.69 1032 PRO A N 1
ATOM 7961 C CA . PRO A 1 1032 ? 17.283 -12.731 -10.860 1.00 73.69 1032 PRO A CA 1
ATOM 7962 C C . PRO A 1 1032 ? 17.216 -14.261 -10.722 1.00 73.69 1032 PRO A C 1
ATOM 7964 O O . PRO A 1 1032 ? 17.735 -14.829 -9.761 1.00 73.69 1032 PRO A O 1
ATOM 7967 N N . GLY A 1 1033 ? 16.612 -14.943 -11.701 1.00 69.19 1033 GLY A N 1
ATOM 7968 C CA . GLY A 1 1033 ? 16.473 -16.406 -11.693 1.00 69.19 1033 GLY A CA 1
ATOM 7969 C C . GLY A 1 1033 ? 17.824 -17.131 -11.690 1.00 69.19 1033 GLY A C 1
ATOM 7970 O O . GLY A 1 1033 ? 18.208 -17.730 -10.686 1.00 69.19 1033 GLY A O 1
ATOM 7971 N N . ASP A 1 1034 ? 18.578 -17.019 -12.786 1.00 68.19 1034 ASP A N 1
ATOM 7972 C CA . ASP A 1 1034 ? 19.902 -17.632 -12.925 1.00 68.19 1034 ASP A CA 1
ATOM 7973 C C . ASP A 1 1034 ? 21.016 -16.597 -12.724 1.00 68.19 1034 ASP A C 1
ATOM 7975 O O . ASP A 1 1034 ? 21.073 -15.580 -13.420 1.00 68.19 1034 ASP A O 1
ATOM 7979 N N . LEU A 1 1035 ? 21.945 -16.882 -11.807 1.00 68.38 1035 LEU A N 1
ATOM 7980 C CA . LEU A 1 1035 ? 23.161 -16.092 -11.628 1.00 68.38 1035 LEU A CA 1
ATOM 7981 C C . LEU A 1 1035 ? 24.272 -16.658 -12.521 1.00 68.38 1035 LEU A C 1
ATOM 7983 O O . LEU A 1 1035 ? 24.737 -17.777 -12.317 1.00 68.38 1035 LEU A O 1
ATOM 7987 N N . GLN A 1 1036 ? 24.686 -15.887 -13.527 1.00 62.69 1036 GLN A N 1
ATOM 7988 C CA . GLN A 1 1036 ? 25.849 -16.198 -14.359 1.00 62.69 1036 GLN A CA 1
ATOM 7989 C C . GLN A 1 1036 ? 27.070 -15.410 -13.868 1.00 62.69 1036 GLN A C 1
ATOM 7991 O O . GLN A 1 1036 ? 26.950 -14.199 -13.679 1.00 62.69 1036 GLN A O 1
ATOM 7996 N N . PRO A 1 1037 ? 28.249 -16.039 -13.723 1.00 61.00 1037 PRO A N 1
ATOM 7997 C CA . PRO A 1 1037 ? 29.434 -15.366 -13.205 1.00 61.00 1037 PRO A CA 1
ATOM 7998 C C . PRO A 1 1037 ? 29.820 -14.158 -14.068 1.00 61.00 1037 PRO A C 1
ATOM 8000 O O . PRO A 1 1037 ? 29.859 -14.236 -15.298 1.00 61.00 1037 PRO A O 1
ATOM 8003 N N . GLY A 1 1038 ? 30.125 -13.040 -13.412 1.00 58.38 1038 GLY A N 1
ATOM 8004 C CA . GLY A 1 1038 ? 30.592 -11.812 -14.049 1.00 58.38 1038 GLY A CA 1
ATOM 8005 C C . GLY A 1 1038 ? 31.269 -10.894 -13.035 1.00 58.38 1038 GLY A C 1
ATOM 8006 O O . GLY A 1 1038 ? 30.806 -10.793 -11.900 1.00 58.38 1038 GLY A O 1
ATOM 8007 N N . ASP A 1 1039 ? 32.345 -10.229 -13.461 1.00 55.94 1039 ASP A N 1
ATOM 8008 C CA . ASP A 1 1039 ? 33.282 -9.529 -12.565 1.00 55.94 1039 ASP A CA 1
ATOM 8009 C C . ASP A 1 1039 ? 33.188 -7.987 -12.635 1.00 55.94 1039 ASP A C 1
ATOM 8011 O O . ASP A 1 1039 ? 33.911 -7.291 -11.923 1.00 55.94 1039 ASP A O 1
ATOM 8015 N N . ASP A 1 1040 ? 32.290 -7.436 -13.460 1.00 64.12 1040 ASP A N 1
ATOM 8016 C CA . ASP A 1 1040 ? 32.201 -5.990 -13.711 1.00 64.12 1040 ASP A CA 1
ATOM 8017 C C . ASP A 1 1040 ? 30.990 -5.343 -13.010 1.00 64.12 1040 ASP A C 1
ATOM 8019 O O . ASP A 1 1040 ? 29.840 -5.591 -13.382 1.00 64.12 1040 ASP A O 1
ATOM 8023 N N . GLY A 1 1041 ? 31.239 -4.441 -12.052 1.00 75.38 1041 GLY A N 1
ATOM 8024 C CA . GLY A 1 1041 ? 30.215 -3.571 -11.450 1.00 75.38 1041 GLY A CA 1
ATOM 8025 C C . GLY A 1 1041 ? 29.483 -4.127 -10.230 1.00 75.38 1041 GLY A C 1
ATOM 8026 O O . GLY A 1 1041 ? 30.042 -4.963 -9.532 1.00 75.38 1041 GLY A O 1
ATOM 8027 N N . PRO A 1 1042 ? 28.258 -3.642 -9.932 1.00 89.38 1042 PRO A N 1
ATOM 8028 C CA . PRO A 1 1042 ? 27.428 -4.190 -8.858 1.00 89.38 1042 PRO A CA 1
ATOM 8029 C C . PRO A 1 1042 ? 27.131 -5.678 -9.066 1.00 89.38 1042 PRO A C 1
ATOM 8031 O O . PRO A 1 1042 ? 26.847 -6.094 -10.192 1.00 89.38 1042 PRO A O 1
ATOM 8034 N N . VAL A 1 1043 ? 27.167 -6.471 -7.994 1.00 89.56 1043 VAL A N 1
ATOM 8035 C CA . VAL A 1 1043 ? 27.138 -7.942 -8.056 1.00 89.56 1043 VAL A CA 1
ATOM 8036 C C . VAL A 1 1043 ? 26.051 -8.511 -7.152 1.00 89.56 1043 VAL A C 1
ATOM 8038 O O . VAL A 1 1043 ? 25.997 -8.206 -5.964 1.00 89.56 1043 VAL A O 1
ATOM 8041 N N . PHE A 1 1044 ? 25.218 -9.386 -7.707 1.00 92.31 1044 PHE A N 1
ATOM 8042 C CA . PHE A 1 1044 ? 24.390 -10.300 -6.934 1.00 92.31 1044 PHE A CA 1
ATOM 8043 C C . PHE A 1 1044 ? 25.235 -11.445 -6.398 1.00 92.31 1044 PHE A C 1
ATOM 8045 O O . PHE A 1 1044 ? 26.008 -12.036 -7.148 1.00 92.31 1044 PHE A O 1
ATOM 8052 N N . VAL A 1 1045 ? 25.041 -11.796 -5.134 1.00 92.12 1045 VAL A N 1
ATOM 8053 C CA . VAL A 1 1045 ? 25.607 -12.984 -4.495 1.00 92.12 1045 VAL A CA 1
ATOM 8054 C C . VAL A 1 1045 ? 24.499 -13.777 -3.817 1.00 92.12 1045 VAL A C 1
ATOM 8056 O O . VAL A 1 1045 ? 23.595 -13.194 -3.220 1.00 92.12 1045 VAL A O 1
ATOM 8059 N N . ARG A 1 1046 ? 24.556 -15.106 -3.904 1.00 93.00 1046 ARG A N 1
ATOM 8060 C CA . ARG A 1 1046 ? 23.504 -16.004 -3.416 1.00 93.00 1046 ARG A CA 1
ATOM 8061 C C . ARG A 1 1046 ? 24.078 -17.183 -2.641 1.00 93.00 1046 ARG A C 1
ATOM 8063 O O . ARG A 1 1046 ? 25.152 -17.707 -2.938 1.00 93.00 1046 ARG A O 1
ATOM 8070 N N . GLY A 1 1047 ? 23.326 -17.609 -1.636 1.00 93.81 1047 GLY A N 1
ATOM 8071 C CA . GLY A 1 1047 ? 23.569 -18.816 -0.860 1.00 93.81 1047 GLY A CA 1
ATOM 8072 C C . GLY A 1 1047 ? 22.293 -19.279 -0.167 1.00 93.81 1047 GLY A C 1
ATOM 8073 O O . GLY A 1 1047 ? 21.198 -18.805 -0.464 1.00 93.81 1047 GLY A O 1
ATOM 8074 N N . SER A 1 1048 ? 22.425 -20.211 0.774 1.00 94.94 1048 SER A N 1
ATOM 8075 C CA . SER A 1 1048 ? 21.291 -20.649 1.587 1.00 94.94 1048 SER A CA 1
ATOM 8076 C C . SER A 1 1048 ? 21.671 -20.860 3.046 1.00 94.94 1048 SER A C 1
ATOM 8078 O O . SER A 1 1048 ? 22.790 -21.266 3.366 1.00 94.94 1048 SER A O 1
ATOM 8080 N N . VAL A 1 1049 ? 20.717 -20.582 3.931 1.00 96.38 1049 VAL A N 1
ATOM 8081 C CA . VAL A 1 1049 ? 20.780 -20.880 5.363 1.00 96.38 1049 VAL A CA 1
ATOM 8082 C C . VAL A 1 1049 ? 19.748 -21.944 5.710 1.00 96.38 1049 VAL A C 1
ATOM 8084 O O . VAL A 1 1049 ? 18.643 -21.960 5.170 1.00 96.38 1049 VAL A O 1
ATOM 8087 N N . HIS A 1 1050 ? 20.113 -22.871 6.593 1.00 95.19 1050 HIS A N 1
ATOM 8088 C CA . HIS A 1 1050 ? 19.237 -23.968 6.985 1.00 95.19 1050 HIS A CA 1
ATOM 8089 C C . HIS A 1 1050 ? 18.586 -23.695 8.343 1.00 95.19 1050 HIS A C 1
ATOM 8091 O O . HIS A 1 1050 ? 19.279 -23.468 9.334 1.00 95.19 1050 HIS A O 1
ATOM 8097 N N . VAL A 1 1051 ? 17.259 -23.775 8.394 1.00 95.25 1051 VAL A N 1
ATOM 8098 C CA . VAL A 1 1051 ? 16.467 -23.730 9.627 1.00 95.25 1051 VAL A CA 1
ATOM 8099 C C . VAL A 1 1051 ? 16.059 -25.158 9.974 1.00 95.25 1051 VAL A C 1
ATOM 8101 O O . VAL A 1 1051 ? 15.313 -25.794 9.233 1.00 95.25 1051 VAL A O 1
ATOM 8104 N N . GLY A 1 1052 ? 16.565 -25.683 11.090 1.00 89.56 1052 GLY A N 1
ATOM 8105 C CA . GLY A 1 1052 ? 16.268 -27.053 11.512 1.00 89.56 1052 GLY A CA 1
ATOM 8106 C C . GLY A 1 1052 ? 14.848 -27.218 12.067 1.00 89.56 1052 GLY A C 1
ATOM 8107 O O . GLY A 1 1052 ? 14.342 -26.317 12.735 1.00 89.56 1052 GLY A O 1
ATOM 8108 N N . ALA A 1 1053 ? 14.257 -28.402 11.874 1.00 84.19 1053 ALA A N 1
ATOM 8109 C CA . ALA A 1 1053 ? 12.906 -28.769 12.328 1.00 84.19 1053 ALA A CA 1
ATOM 8110 C C . ALA A 1 1053 ? 12.614 -28.417 13.800 1.00 84.19 1053 ALA A C 1
ATOM 8112 O O . ALA A 1 1053 ? 11.560 -27.879 14.130 1.00 84.19 1053 ALA A O 1
ATOM 8113 N N . GLY A 1 1054 ? 13.590 -28.640 14.690 1.00 85.44 1054 GLY A N 1
ATOM 8114 C CA . GLY A 1 1054 ? 13.453 -28.357 16.125 1.00 85.44 1054 GLY A CA 1
ATOM 8115 C C . GLY A 1 1054 ? 13.252 -26.875 16.468 1.00 85.44 1054 GLY A C 1
ATOM 8116 O O . GLY A 1 1054 ? 12.827 -26.557 17.573 1.00 85.44 1054 GLY A O 1
ATOM 8117 N N . LEU A 1 1055 ? 13.536 -25.951 15.541 1.00 87.25 1055 LEU A N 1
ATOM 8118 C CA . LEU A 1 1055 ? 13.255 -24.527 15.732 1.00 87.25 1055 LEU A CA 1
ATOM 8119 C C . LEU A 1 1055 ? 11.786 -24.177 15.456 1.00 87.25 1055 LEU A C 1
ATOM 8121 O O . LEU A 1 1055 ? 11.349 -23.114 15.889 1.00 87.25 1055 LEU A O 1
ATOM 8125 N N . LEU A 1 1056 ? 11.014 -25.040 14.787 1.00 87.19 1056 LEU A N 1
ATOM 8126 C CA . LEU A 1 1056 ? 9.598 -24.808 14.483 1.00 87.19 1056 LEU A CA 1
ATOM 8127 C C . LEU A 1 1056 ? 8.646 -25.411 15.534 1.00 87.19 1056 LEU A C 1
ATOM 8129 O O . LEU A 1 1056 ? 7.519 -24.947 15.660 1.00 87.19 1056 LEU A O 1
ATOM 8133 N N . GLU A 1 1057 ? 9.087 -26.414 16.306 1.00 77.56 1057 GLU A N 1
ATOM 8134 C CA . GLU A 1 1057 ? 8.232 -27.233 17.185 1.00 77.56 1057 GLU A CA 1
ATOM 8135 C C . GLU A 1 1057 ? 7.244 -26.413 18.041 1.00 77.56 1057 GLU A C 1
ATOM 8137 O O . GLU A 1 1057 ? 7.630 -25.737 18.995 1.00 77.56 1057 GLU A O 1
ATOM 8142 N N . GLY A 1 1058 ? 5.950 -26.504 17.697 1.00 79.12 1058 GLY A N 1
ATOM 8143 C CA . GLY A 1 1058 ? 4.838 -25.878 18.424 1.00 79.12 1058 GLY A CA 1
ATOM 8144 C C . GLY A 1 1058 ? 4.491 -24.441 18.018 1.00 79.12 1058 GLY A C 1
ATOM 8145 O O . GLY A 1 1058 ? 3.672 -23.820 18.692 1.00 79.12 1058 GLY A O 1
ATOM 8146 N N . HIS A 1 1059 ? 5.089 -23.905 16.950 1.00 85.25 1059 HIS A N 1
ATOM 8147 C CA . HIS A 1 1059 ? 4.860 -22.538 16.477 1.00 85.25 1059 HIS A CA 1
ATOM 8148 C C . HIS A 1 1059 ? 4.546 -22.497 14.978 1.00 85.25 1059 HIS A C 1
ATOM 8150 O O . HIS A 1 1059 ? 4.987 -23.355 14.219 1.00 85.25 1059 HIS A O 1
ATOM 8156 N N . GLU A 1 1060 ? 3.802 -21.476 14.549 1.00 85.62 1060 GLU A N 1
ATOM 8157 C CA . GLU A 1 1060 ? 3.385 -21.314 13.147 1.00 85.62 1060 GLU A CA 1
ATOM 8158 C C . GLU A 1 1060 ? 4.543 -20.951 12.207 1.00 85.62 1060 GLU A C 1
ATOM 8160 O O . GLU A 1 1060 ? 4.475 -21.218 11.010 1.00 85.62 1060 GLU A O 1
ATOM 8165 N N . HIS A 1 1061 ? 5.613 -20.356 12.737 1.00 92.44 1061 HIS A N 1
ATOM 8166 C CA . HIS A 1 1061 ? 6.774 -19.923 11.966 1.00 92.44 1061 HIS A CA 1
ATOM 8167 C C . HIS A 1 1061 ? 8.088 -20.099 12.756 1.00 92.44 1061 HIS A C 1
ATOM 8169 O O . HIS A 1 1061 ? 8.074 -20.170 13.996 1.00 92.44 1061 HIS A O 1
ATOM 8175 N N . PRO A 1 1062 ? 9.247 -20.155 12.068 1.00 95.94 1062 PRO A N 1
ATOM 8176 C CA . PRO A 1 1062 ? 10.565 -20.151 12.704 1.00 95.94 1062 PRO A CA 1
ATOM 8177 C C . PRO A 1 1062 ? 10.781 -18.956 13.656 1.00 95.94 1062 PRO A C 1
ATOM 8179 O O . PRO A 1 1062 ? 10.031 -17.978 13.609 1.00 95.94 1062 PRO A O 1
ATOM 8182 N N . PRO A 1 1063 ? 11.781 -19.013 14.559 1.00 96.62 1063 PRO A N 1
ATOM 8183 C CA . PRO A 1 1063 ? 12.165 -17.857 15.367 1.00 96.62 1063 PRO A CA 1
ATOM 8184 C C . PRO A 1 1063 ? 12.736 -16.734 14.492 1.00 96.62 1063 PRO A C 1
ATOM 8186 O O . PRO A 1 1063 ? 13.292 -16.987 13.424 1.00 96.62 1063 PRO A O 1
ATOM 8189 N N . ASP A 1 1064 ? 12.647 -15.506 14.992 1.00 98.25 1064 ASP A N 1
ATOM 8190 C CA . ASP A 1 1064 ? 13.324 -14.350 14.412 1.00 98.25 1064 ASP A CA 1
ATOM 8191 C C . ASP A 1 1064 ? 14.851 -14.542 14.427 1.00 98.25 1064 ASP A C 1
ATOM 8193 O O . ASP A 1 1064 ? 15.405 -15.325 15.206 1.00 98.25 1064 ASP A O 1
ATOM 8197 N N . THR A 1 1065 ? 15.562 -13.777 13.605 1.00 98.50 1065 THR A N 1
ATOM 8198 C CA . THR A 1 1065 ? 17.031 -13.708 13.614 1.00 98.50 1065 THR A CA 1
ATOM 8199 C C . THR A 1 1065 ? 17.487 -12.333 13.131 1.00 98.50 1065 THR A C 1
ATOM 8201 O O . THR A 1 1065 ? 16.690 -11.533 12.647 1.00 98.50 1065 THR A O 1
ATOM 8204 N N . PHE A 1 1066 ? 18.783 -12.054 13.232 1.00 98.56 1066 PHE A N 1
ATOM 8205 C CA . PHE A 1 1066 ? 19.417 -10.922 12.562 1.00 98.56 1066 PHE A CA 1
ATOM 8206 C C . PHE A 1 1066 ? 20.482 -11.417 11.588 1.00 98.56 1066 PHE A C 1
ATOM 8208 O O . PHE A 1 1066 ? 21.204 -12.349 11.928 1.00 98.56 1066 PHE A O 1
ATOM 8215 N N . ILE A 1 1067 ? 20.608 -10.813 10.408 1.00 98.31 1067 ILE A N 1
ATOM 8216 C CA . ILE A 1 1067 ? 21.731 -11.056 9.489 1.00 98.31 1067 ILE A CA 1
ATOM 8217 C C . ILE A 1 1067 ? 22.798 -9.982 9.698 1.00 98.31 1067 ILE A C 1
ATOM 8219 O O . ILE A 1 1067 ? 22.531 -8.797 9.535 1.00 98.31 1067 ILE A O 1
ATOM 8223 N N . ASP A 1 1068 ? 24.001 -10.394 10.089 1.00 97.88 1068 ASP A N 1
ATOM 8224 C CA . ASP A 1 1068 ? 25.178 -9.544 10.254 1.00 97.88 1068 ASP A CA 1
ATOM 8225 C C . ASP A 1 1068 ? 25.936 -9.431 8.930 1.00 97.88 1068 ASP A C 1
ATOM 8227 O O . ASP A 1 1068 ? 26.397 -10.431 8.361 1.00 97.88 1068 ASP A O 1
ATOM 8231 N N . LEU A 1 1069 ? 26.062 -8.190 8.463 1.00 96.19 1069 LEU A N 1
ATOM 8232 C CA . LEU A 1 1069 ? 26.696 -7.817 7.204 1.00 96.19 1069 LEU A CA 1
ATOM 8233 C C . LEU A 1 1069 ? 28.056 -7.140 7.443 1.00 96.19 1069 LEU A C 1
ATOM 8235 O O . LEU A 1 1069 ? 28.624 -6.508 6.554 1.00 96.19 1069 LEU A O 1
ATOM 8239 N N . THR A 1 1070 ? 28.642 -7.291 8.630 1.00 94.69 1070 THR A N 1
ATOM 8240 C CA . THR A 1 1070 ? 29.987 -6.790 8.926 1.00 94.69 1070 THR A CA 1
ATOM 8241 C C . THR A 1 1070 ? 31.005 -7.268 7.885 1.00 94.69 1070 THR A C 1
ATOM 8243 O O . THR A 1 1070 ? 31.149 -8.456 7.609 1.00 94.69 1070 THR A O 1
ATOM 8246 N N . GLY A 1 1071 ? 31.746 -6.317 7.311 1.00 92.12 1071 GLY A N 1
ATOM 8247 C CA . GLY A 1 1071 ? 32.743 -6.563 6.265 1.00 92.12 1071 GLY A CA 1
ATOM 8248 C C . GLY A 1 1071 ? 32.245 -6.298 4.841 1.00 92.12 1071 GLY A C 1
ATOM 8249 O O . GLY A 1 1071 ? 33.073 -5.997 3.978 1.00 92.12 1071 GLY A O 1
ATOM 8250 N N . TRP A 1 1072 ? 30.930 -6.310 4.608 1.00 94.38 1072 TRP A N 1
ATOM 8251 C CA . TRP A 1 1072 ? 30.326 -5.919 3.332 1.00 94.38 1072 TRP A CA 1
ATOM 8252 C C . TRP A 1 1072 ? 30.445 -4.401 3.088 1.00 94.38 1072 TRP A C 1
ATOM 8254 O O . TRP A 1 1072 ? 31.016 -3.661 3.908 1.00 94.38 1072 TRP A O 1
ATOM 8264 N N . GLY A 1 1073 ? 30.024 -3.952 1.906 1.00 93.00 1073 GLY A N 1
ATOM 8265 C CA . GLY A 1 1073 ? 30.061 -2.554 1.486 1.00 93.00 1073 GLY A CA 1
ATOM 8266 C C . GLY A 1 1073 ? 28.704 -1.879 1.647 1.00 93.00 1073 GLY A C 1
ATOM 8267 O O . GLY A 1 1073 ? 28.331 -1.520 2.764 1.00 93.00 1073 GLY A O 1
ATOM 8268 N N . LYS A 1 1074 ? 27.972 -1.746 0.540 1.00 93.19 1074 LYS A N 1
ATOM 8269 C CA . LYS A 1 1074 ? 26.620 -1.174 0.452 1.00 93.19 1074 LYS A CA 1
ATOM 8270 C C . LYS A 1 1074 ? 25.777 -2.043 -0.463 1.00 93.19 1074 LYS A C 1
ATOM 8272 O O . LYS A 1 1074 ? 26.241 -2.407 -1.539 1.00 93.19 1074 LYS A O 1
ATOM 8277 N N . GLY A 1 1075 ? 24.530 -2.307 -0.104 1.00 95.00 1075 GLY A N 1
ATOM 8278 C CA . GLY A 1 1075 ? 23.701 -3.190 -0.911 1.00 95.00 1075 GLY A CA 1
ATOM 8279 C C . GLY A 1 1075 ? 22.258 -3.309 -0.481 1.00 95.00 1075 GLY A C 1
ATOM 8280 O O . GLY A 1 1075 ? 21.782 -2.558 0.366 1.00 95.00 1075 GLY A O 1
ATOM 8281 N N . LEU A 1 1076 ? 21.576 -4.261 -1.103 1.00 96.25 1076 LEU A N 1
ATOM 8282 C CA . LEU A 1 1076 ? 20.236 -4.722 -0.749 1.00 96.25 1076 LEU A CA 1
ATOM 8283 C C . LEU A 1 1076 ? 20.302 -6.199 -0.365 1.00 96.25 1076 LEU A C 1
ATOM 8285 O O . LEU A 1 1076 ? 21.131 -6.929 -0.910 1.00 96.25 1076 LEU A O 1
ATOM 8289 N N . ALA A 1 1077 ? 19.439 -6.632 0.549 1.00 96.94 1077 ALA A N 1
ATOM 8290 C CA . ALA A 1 1077 ? 19.394 -8.013 1.022 1.00 96.94 1077 ALA A CA 1
ATOM 8291 C C . ALA A 1 1077 ? 17.992 -8.617 0.887 1.00 96.94 1077 ALA A C 1
ATOM 8293 O O . ALA A 1 1077 ? 16.997 -7.945 1.154 1.00 96.94 1077 ALA A O 1
ATOM 8294 N N . TRP A 1 1078 ? 17.921 -9.903 0.542 1.00 97.38 1078 TRP A N 1
ATOM 8295 C CA . TRP A 1 1078 ? 16.686 -10.679 0.471 1.00 97.38 1078 TRP A CA 1
ATOM 8296 C C . TRP A 1 1078 ? 16.808 -12.030 1.177 1.00 97.38 1078 TRP A C 1
ATOM 8298 O O . TRP A 1 1078 ? 17.879 -12.646 1.182 1.00 97.38 1078 TRP A O 1
ATOM 8308 N N . ILE A 1 1079 ? 15.677 -12.504 1.709 1.00 96.81 1079 ILE A N 1
ATOM 8309 C CA . ILE A 1 1079 ? 15.486 -13.864 2.228 1.00 96.81 1079 ILE A CA 1
ATOM 8310 C C . ILE A 1 1079 ? 14.216 -14.458 1.611 1.00 96.81 1079 ILE A C 1
ATOM 8312 O O . ILE A 1 1079 ? 13.149 -13.892 1.821 1.00 96.81 1079 ILE A O 1
ATOM 8316 N N . ASN A 1 1080 ? 14.305 -15.585 0.891 1.00 90.88 1080 ASN A N 1
ATOM 8317 C CA . ASN A 1 1080 ? 13.152 -16.244 0.236 1.00 90.88 1080 ASN A CA 1
ATOM 8318 C C . ASN A 1 1080 ? 12.216 -15.262 -0.516 1.00 90.88 1080 ASN A C 1
ATOM 8320 O O . ASN A 1 1080 ? 11.008 -15.294 -0.301 1.00 90.88 1080 ASN A O 1
ATOM 8324 N N . ASP A 1 1081 ? 12.760 -14.341 -1.314 1.00 90.00 1081 ASP A N 1
ATOM 8325 C CA . ASP A 1 1081 ? 12.033 -13.255 -2.013 1.00 90.00 1081 ASP A CA 1
ATOM 8326 C C . ASP A 1 1081 ? 11.619 -12.032 -1.169 1.00 90.00 1081 ASP A C 1
ATOM 8328 O O . ASP A 1 1081 ? 11.248 -10.993 -1.718 1.00 90.00 1081 ASP A O 1
ATOM 8332 N N . PHE A 1 1082 ? 11.749 -12.070 0.157 1.00 95.06 1082 PHE A N 1
ATOM 8333 C CA . PHE A 1 1082 ? 11.446 -10.921 1.011 1.00 95.06 1082 PHE A CA 1
ATOM 8334 C C . PHE A 1 1082 ? 12.606 -9.918 1.049 1.00 95.06 1082 PHE A C 1
ATOM 8336 O O . PHE A 1 1082 ? 13.692 -10.234 1.539 1.00 95.06 1082 PHE A O 1
ATOM 8343 N N . ASN A 1 1083 ? 12.371 -8.693 0.570 1.00 95.88 1083 ASN A N 1
ATOM 8344 C CA . ASN A 1 1083 ? 13.369 -7.621 0.536 1.00 95.88 1083 ASN A CA 1
ATOM 8345 C C . ASN A 1 1083 ? 13.554 -6.971 1.920 1.00 95.88 1083 ASN A C 1
ATOM 8347 O O . ASN A 1 1083 ? 12.716 -6.191 2.379 1.00 95.88 1083 ASN A O 1
ATOM 8351 N N . LEU A 1 1084 ? 14.691 -7.248 2.558 1.00 96.81 1084 LEU A N 1
ATOM 8352 C CA . LEU A 1 1084 ? 15.069 -6.698 3.859 1.00 96.81 1084 LEU A CA 1
ATOM 8353 C C . LEU A 1 1084 ? 15.482 -5.221 3.795 1.00 96.81 1084 LEU A C 1
ATOM 8355 O O . LEU A 1 1084 ? 15.602 -4.589 4.836 1.00 96.81 1084 LEU A O 1
ATOM 8359 N N . GLY A 1 1085 ? 15.686 -4.657 2.607 1.00 95.56 1085 GLY A N 1
ATOM 8360 C CA . GLY A 1 1085 ? 16.082 -3.266 2.413 1.00 95.56 1085 GLY A CA 1
ATOM 8361 C C . GLY A 1 1085 ? 17.593 -3.046 2.357 1.00 95.56 1085 GLY A C 1
ATOM 8362 O O . GLY A 1 1085 ? 18.377 -3.959 2.085 1.00 95.56 1085 GLY A O 1
ATOM 8363 N N . TRP A 1 1086 ? 17.996 -1.789 2.543 1.00 95.88 1086 TRP A N 1
ATOM 8364 C CA . TRP A 1 1086 ? 19.363 -1.315 2.321 1.00 95.88 1086 TRP A CA 1
ATOM 8365 C C . TRP A 1 1086 ? 20.308 -1.681 3.460 1.00 95.88 1086 TRP A C 1
ATOM 8367 O O . TRP A 1 1086 ? 20.054 -1.350 4.613 1.00 95.88 1086 TRP A O 1
ATOM 8377 N N . TYR A 1 1087 ? 21.463 -2.257 3.146 1.00 97.12 1087 TYR A N 1
ATOM 8378 C CA . TYR A 1 1087 ? 22.565 -2.403 4.090 1.00 97.12 1087 TYR A CA 1
ATOM 8379 C C . TYR A 1 1087 ? 23.725 -1.473 3.743 1.00 97.12 1087 TYR A C 1
ATOM 8381 O O . TYR A 1 1087 ? 24.027 -1.255 2.568 1.00 97.12 1087 TYR A O 1
ATOM 8389 N N . TRP A 1 1088 ? 24.399 -0.936 4.767 1.00 95.50 1088 TRP A N 1
ATOM 8390 C CA . TRP A 1 1088 ? 25.600 -0.114 4.579 1.00 95.50 1088 TRP A CA 1
ATOM 8391 C C . TRP A 1 1088 ? 26.599 -0.168 5.762 1.00 95.50 1088 TRP A C 1
ATOM 8393 O O . TRP A 1 1088 ? 26.965 0.852 6.354 1.00 95.50 1088 TRP A O 1
ATOM 8403 N N . PRO A 1 1089 ? 27.090 -1.365 6.125 1.00 94.81 1089 PRO A N 1
ATOM 8404 C CA . PRO A 1 1089 ? 28.010 -1.589 7.239 1.00 94.81 1089 PRO A CA 1
ATOM 8405 C C . PRO A 1 1089 ? 29.374 -0.903 7.060 1.00 94.81 1089 PRO A C 1
ATOM 8407 O O . PRO A 1 1089 ? 30.114 -0.763 8.034 1.00 94.81 1089 PRO A O 1
ATOM 8410 N N . SER A 1 1090 ? 29.742 -0.470 5.845 1.00 92.69 1090 SER A N 1
ATOM 8411 C CA . SER A 1 1090 ? 30.978 0.292 5.622 1.00 92.69 1090 SER A CA 1
ATOM 8412 C C . SER A 1 1090 ? 30.947 1.686 6.263 1.00 92.69 1090 SER A C 1
ATOM 8414 O O . SER A 1 1090 ? 32.016 2.195 6.612 1.00 92.69 1090 SER A O 1
ATOM 8416 N N . ILE A 1 1091 ? 29.757 2.264 6.481 1.00 92.81 1091 ILE A N 1
ATOM 8417 C CA . ILE A 1 1091 ? 29.590 3.577 7.126 1.00 92.81 1091 ILE A CA 1
ATOM 8418 C C . ILE A 1 1091 ? 28.681 3.577 8.354 1.00 92.81 1091 ILE A C 1
ATOM 8420 O O . ILE A 1 1091 ? 28.622 4.610 9.008 1.00 92.81 1091 ILE A O 1
ATOM 8424 N N . GLY A 1 1092 ? 28.005 2.466 8.670 1.00 94.44 1092 GLY A N 1
ATOM 8425 C CA . GLY A 1 1092 ? 27.227 2.312 9.901 1.00 94.44 1092 GLY A CA 1
ATOM 8426 C C . GLY A 1 1092 ? 26.071 3.317 10.058 1.00 94.44 1092 GLY A C 1
ATOM 8427 O O . GLY A 1 1092 ? 25.718 4.014 9.108 1.00 94.44 1092 GLY A O 1
ATOM 8428 N N . PRO A 1 1093 ? 25.442 3.392 11.243 1.00 95.38 1093 PRO A N 1
ATOM 8429 C CA . PRO A 1 1093 ? 25.738 2.605 12.439 1.00 95.38 1093 PRO A CA 1
ATOM 8430 C C . PRO A 1 1093 ? 25.119 1.201 12.406 1.00 95.38 1093 PRO A C 1
ATOM 8432 O O . PRO A 1 1093 ? 25.583 0.321 13.128 1.00 95.38 1093 PRO A O 1
ATOM 8435 N N . GLN A 1 1094 ? 24.102 0.960 11.573 1.00 97.31 1094 GLN A N 1
ATOM 8436 C CA . GLN A 1 1094 ? 23.444 -0.342 11.463 1.00 97.31 1094 GLN A CA 1
ATOM 8437 C C . GLN A 1 1094 ? 24.343 -1.367 10.756 1.00 97.31 1094 GLN A C 1
ATOM 8439 O O . GLN A 1 1094 ? 24.728 -1.189 9.603 1.00 97.31 1094 GLN A O 1
ATOM 8444 N N . MET A 1 1095 ? 24.649 -2.464 11.450 1.00 97.00 1095 MET A N 1
ATOM 8445 C CA . MET A 1 1095 ? 25.480 -3.564 10.939 1.00 97.00 1095 MET A CA 1
ATOM 8446 C C . MET A 1 1095 ? 24.674 -4.834 10.663 1.00 97.00 1095 MET A C 1
ATOM 8448 O O . MET A 1 1095 ? 25.108 -5.689 9.891 1.00 97.00 1095 MET A O 1
ATOM 8452 N N . THR A 1 1096 ? 23.513 -4.956 11.304 1.00 97.81 1096 THR A N 1
ATOM 8453 C CA . THR A 1 1096 ? 22.616 -6.103 11.179 1.00 97.81 1096 THR A CA 1
ATOM 8454 C C . THR A 1 1096 ? 21.241 -5.701 10.677 1.00 97.81 1096 THR A C 1
ATOM 8456 O O . THR A 1 1096 ? 20.732 -4.645 11.059 1.00 97.81 1096 THR A O 1
ATOM 8459 N N . HIS A 1 1097 ? 20.589 -6.598 9.945 1.00 98.25 1097 HIS A N 1
ATOM 8460 C CA . HIS A 1 1097 ? 19.184 -6.460 9.557 1.00 98.25 1097 HIS A CA 1
ATOM 8461 C C . HIS A 1 1097 ? 18.331 -7.462 10.312 1.00 98.25 1097 HIS A C 1
ATOM 8463 O O . HIS A 1 1097 ? 18.709 -8.628 10.434 1.00 98.25 1097 HIS A O 1
ATOM 8469 N N . TYR A 1 1098 ? 17.196 -7.003 10.830 1.00 98.62 1098 TYR A N 1
ATOM 8470 C CA . TYR A 1 1098 ? 16.193 -7.873 11.427 1.00 98.62 1098 TYR A CA 1
ATOM 8471 C C . TYR A 1 1098 ? 15.599 -8.803 10.357 1.00 98.62 1098 TYR A C 1
ATOM 8473 O O . TYR A 1 1098 ? 15.514 -8.444 9.185 1.00 98.62 1098 TYR A O 1
ATOM 8481 N N . ILE A 1 1099 ? 15.235 -10.023 10.739 1.00 98.62 1099 ILE A N 1
ATOM 8482 C CA . ILE A 1 1099 ? 14.530 -10.980 9.887 1.00 98.62 1099 ILE A CA 1
ATOM 8483 C C . ILE A 1 1099 ? 13.400 -11.574 10.731 1.00 98.62 1099 ILE A C 1
ATOM 8485 O O . ILE A 1 1099 ? 13.682 -12.326 11.673 1.00 98.62 1099 ILE A O 1
ATOM 8489 N N . PRO A 1 1100 ? 12.133 -11.251 10.423 1.00 98.00 1100 PRO A N 1
ATOM 8490 C CA . PRO A 1 1100 ? 11.008 -11.806 11.152 1.00 98.00 1100 PRO A CA 1
ATOM 8491 C C . PRO A 1 1100 ? 10.822 -13.285 10.787 1.00 98.00 1100 PRO A C 1
ATOM 8493 O O . PRO A 1 1100 ? 10.908 -13.676 9.625 1.00 98.00 1100 PRO A O 1
ATOM 8496 N N . GLY A 1 1101 ? 10.520 -14.109 11.785 1.00 97.31 1101 GLY A N 1
ATOM 8497 C CA . GLY A 1 1101 ? 10.276 -15.543 11.671 1.00 97.31 1101 GLY A CA 1
ATOM 8498 C C . GLY A 1 1101 ? 9.346 -15.962 10.524 1.00 97.31 1101 GLY A C 1
ATOM 8499 O O . GLY A 1 1101 ? 9.703 -16.894 9.810 1.00 97.31 1101 GLY A O 1
ATOM 8500 N N . PRO A 1 1102 ? 8.212 -15.272 10.277 1.00 96.12 1102 PRO A N 1
ATOM 8501 C CA . PRO A 1 1102 ? 7.315 -15.548 9.148 1.00 96.12 1102 PRO A CA 1
ATOM 8502 C C . PRO A 1 1102 ? 7.942 -15.478 7.745 1.00 96.12 1102 PRO A C 1
ATOM 8504 O O . PRO A 1 1102 ? 7.362 -16.009 6.804 1.00 96.12 1102 PRO A O 1
ATOM 8507 N N . VAL A 1 1103 ? 9.100 -14.830 7.584 1.00 96.38 1103 VAL A N 1
ATOM 8508 C CA . VAL A 1 1103 ? 9.848 -14.783 6.310 1.00 96.38 1103 VAL A CA 1
ATOM 8509 C C . VAL A 1 1103 ? 10.703 -16.043 6.106 1.00 96.38 1103 VAL A C 1
ATOM 8511 O O . VAL A 1 1103 ? 11.109 -16.371 4.988 1.00 96.38 1103 VAL A O 1
ATOM 8514 N N . LEU A 1 1104 ? 10.975 -16.778 7.183 1.00 96.31 1104 LEU A N 1
ATOM 8515 C CA . LEU A 1 1104 ? 11.721 -18.028 7.166 1.00 96.31 1104 LEU A CA 1
ATOM 8516 C C . LEU A 1 1104 ? 10.775 -19.229 7.048 1.00 96.31 1104 LEU A C 1
ATOM 8518 O O . LEU A 1 1104 ? 9.632 -19.212 7.497 1.00 96.31 1104 LEU A O 1
ATOM 8522 N N . ARG A 1 1105 ? 11.302 -20.329 6.515 1.00 94.44 1105 ARG A N 1
ATOM 8523 C CA . ARG A 1 1105 ? 10.658 -21.646 6.469 1.00 94.44 1105 ARG A CA 1
ATOM 8524 C C . ARG A 1 1105 ? 11.576 -22.716 7.041 1.00 94.44 1105 ARG A C 1
ATOM 8526 O O . ARG A 1 1105 ? 12.793 -22.541 7.083 1.00 94.44 1105 ARG A O 1
ATOM 8533 N N . GLU A 1 1106 ? 11.007 -23.839 7.460 1.00 93.44 1106 GLU A N 1
ATOM 8534 C CA . GLU A 1 1106 ? 11.802 -25.022 7.787 1.00 93.44 1106 GLU A CA 1
ATOM 8535 C C . GLU A 1 1106 ? 12.606 -25.485 6.560 1.00 93.44 1106 GLU A C 1
ATOM 8537 O O . GLU A 1 1106 ? 12.129 -25.445 5.425 1.00 93.44 1106 GLU A O 1
ATOM 8542 N N . GLY A 1 1107 ? 13.845 -25.924 6.782 1.00 94.88 1107 GLY A N 1
ATOM 8543 C CA . GLY A 1 1107 ? 14.732 -26.373 5.720 1.00 94.88 1107 GLY A CA 1
ATOM 8544 C C . GLY A 1 1107 ? 15.573 -25.245 5.124 1.00 94.88 1107 GLY A C 1
ATOM 8545 O O . GLY A 1 1107 ? 16.102 -24.394 5.839 1.00 94.88 1107 GLY A O 1
ATOM 8546 N N . ALA A 1 1108 ? 15.788 -25.292 3.809 1.00 95.56 1108 ALA A N 1
ATOM 8547 C CA . ALA A 1 1108 ? 16.645 -24.338 3.110 1.00 95.56 1108 ALA A CA 1
ATOM 8548 C C . ALA A 1 1108 ? 15.924 -23.004 2.858 1.00 95.56 1108 ALA A C 1
ATOM 8550 O O . ALA A 1 1108 ? 14.832 -22.956 2.284 1.00 95.56 1108 ALA A O 1
ATOM 8551 N N . ASN A 1 1109 ? 16.584 -21.920 3.255 1.00 96.56 1109 ASN A N 1
ATOM 8552 C CA . ASN A 1 1109 ? 16.152 -20.549 3.038 1.00 96.56 1109 ASN A CA 1
ATOM 8553 C C . ASN A 1 1109 ? 17.176 -19.852 2.153 1.00 96.56 1109 ASN A C 1
ATOM 8555 O O . ASN A 1 1109 ? 18.374 -19.922 2.431 1.00 96.56 1109 ASN A O 1
ATOM 8559 N N . GLU A 1 1110 ? 16.718 -19.217 1.084 1.00 95.44 1110 GLU A N 1
ATOM 8560 C CA . GLU A 1 1110 ? 17.596 -18.506 0.160 1.00 95.44 1110 GLU A CA 1
ATOM 8561 C C . GLU A 1 1110 ? 18.064 -17.189 0.782 1.00 95.44 1110 GLU A C 1
ATOM 8563 O O . GLU A 1 1110 ? 17.279 -16.497 1.425 1.00 95.44 1110 GLU A O 1
ATOM 8568 N N . VAL A 1 1111 ? 19.337 -16.849 0.579 1.00 96.81 1111 VAL A N 1
ATOM 8569 C CA . VAL A 1 1111 ? 19.928 -15.562 0.953 1.00 96.81 1111 VAL A CA 1
ATOM 8570 C C . VAL A 1 1111 ? 20.518 -14.936 -0.299 1.00 96.81 1111 VAL A C 1
ATOM 8572 O O . VAL A 1 1111 ? 21.405 -15.534 -0.911 1.00 96.81 1111 VAL A O 1
ATOM 8575 N N . VAL A 1 1112 ? 20.061 -13.737 -0.661 1.00 95.38 1112 VAL A N 1
ATOM 8576 C CA . VAL A 1 1112 ? 20.577 -12.990 -1.817 1.00 95.38 1112 VAL A CA 1
ATOM 8577 C C . VAL A 1 1112 ? 20.990 -11.594 -1.378 1.00 95.38 1112 VAL A C 1
ATOM 8579 O O . VAL A 1 1112 ? 20.226 -10.919 -0.694 1.00 95.38 1112 VAL A O 1
ATOM 8582 N N . LEU A 1 1113 ? 22.178 -11.145 -1.782 1.00 95.88 1113 LEU A N 1
ATOM 8583 C CA . LEU A 1 1113 ? 22.607 -9.753 -1.638 1.00 95.88 1113 LEU A CA 1
ATOM 8584 C C . LEU A 1 1113 ? 22.914 -9.157 -3.011 1.00 95.88 1113 LEU A C 1
ATOM 8586 O O . LEU A 1 1113 ? 23.506 -9.832 -3.846 1.00 95.88 1113 LEU A O 1
ATOM 8590 N N . LEU A 1 1114 ? 22.573 -7.888 -3.222 1.00 94.44 1114 LEU A N 1
ATOM 8591 C CA . LEU A 1 1114 ? 23.094 -7.070 -4.320 1.00 94.44 1114 LEU A CA 1
ATOM 8592 C C . LEU A 1 1114 ? 24.101 -6.077 -3.738 1.00 94.44 1114 LEU A C 1
ATOM 8594 O O . LEU A 1 1114 ? 23.696 -5.113 -3.095 1.00 94.44 1114 LEU A O 1
ATOM 8598 N N . GLU A 1 1115 ? 25.393 -6.318 -3.955 1.00 93.31 1115 GLU A N 1
ATOM 8599 C CA . GLU A 1 1115 ? 26.506 -5.516 -3.437 1.00 93.31 1115 GLU A CA 1
ATOM 8600 C C . GLU A 1 1115 ? 26.987 -4.492 -4.476 1.00 93.31 1115 GLU A C 1
ATOM 8602 O O . GLU A 1 1115 ? 27.284 -4.838 -5.620 1.00 93.31 1115 GLU A O 1
ATOM 8607 N N . PHE A 1 1116 ? 27.105 -3.230 -4.061 1.00 89.62 1116 PHE A N 1
ATOM 8608 C CA . PHE A 1 1116 ? 27.480 -2.094 -4.906 1.00 89.62 1116 PHE A CA 1
ATOM 8609 C C . PHE A 1 1116 ? 28.926 -1.618 -4.697 1.00 89.62 1116 PHE A C 1
ATOM 8611 O O . PHE A 1 1116 ? 29.517 -1.059 -5.618 1.00 89.62 1116 PHE A O 1
ATOM 8618 N N . GLU A 1 1117 ? 29.515 -1.799 -3.512 1.00 87.12 1117 GLU A N 1
ATOM 8619 C CA . GLU A 1 1117 ? 30.819 -1.217 -3.169 1.00 87.12 1117 GLU A CA 1
ATOM 8620 C C . GLU A 1 1117 ? 31.953 -2.245 -3.175 1.00 87.12 1117 GLU A C 1
ATOM 8622 O O . GLU A 1 1117 ? 32.963 -2.048 -3.852 1.00 87.12 1117 GLU A O 1
ATOM 8627 N N . ARG A 1 1118 ? 31.845 -3.316 -2.378 1.00 84.12 1118 ARG A N 1
ATOM 8628 C CA . ARG A 1 1118 ? 32.941 -4.285 -2.211 1.00 84.12 1118 ARG A CA 1
ATOM 8629 C C . ARG A 1 1118 ? 32.465 -5.661 -1.757 1.00 84.12 1118 ARG A C 1
ATOM 8631 O O . ARG A 1 1118 ? 31.675 -5.785 -0.828 1.00 84.12 1118 ARG A O 1
ATOM 8638 N N . LEU A 1 1119 ? 33.072 -6.704 -2.320 1.00 86.00 1119 LEU A N 1
ATOM 8639 C CA . LEU A 1 1119 ? 32.869 -8.084 -1.882 1.00 86.00 1119 LEU A CA 1
ATOM 8640 C C . LEU A 1 1119 ? 33.893 -8.467 -0.796 1.00 86.00 1119 LEU A C 1
ATOM 8642 O O . LEU A 1 1119 ? 35.103 -8.416 -1.051 1.00 86.00 1119 LEU A O 1
ATOM 8646 N N . PRO A 1 1120 ? 33.464 -8.870 0.415 1.00 87.69 1120 PRO A N 1
ATOM 8647 C CA . PRO A 1 1120 ? 34.385 -9.324 1.448 1.00 87.69 1120 PRO A CA 1
ATOM 8648 C C . PRO A 1 1120 ? 35.006 -10.682 1.099 1.00 87.69 1120 PRO A C 1
ATOM 8650 O O . PRO A 1 1120 ? 34.405 -11.538 0.445 1.00 87.69 1120 PRO A O 1
ATOM 8653 N N . LYS A 1 1121 ? 36.224 -10.921 1.600 1.00 83.56 1121 LYS A N 1
ATOM 8654 C CA . LYS A 1 1121 ? 36.925 -12.196 1.404 1.00 83.56 1121 LYS A CA 1
ATOM 8655 C C . LYS A 1 1121 ? 36.116 -13.345 2.014 1.00 83.56 1121 LYS A C 1
ATOM 8657 O O . LYS A 1 1121 ? 35.890 -13.371 3.218 1.00 83.56 1121 LYS A O 1
ATOM 8662 N N . GLY A 1 1122 ? 35.737 -14.313 1.181 1.00 83.62 1122 GLY A N 1
ATOM 8663 C CA . GLY A 1 1122 ? 34.949 -15.483 1.581 1.00 83.62 1122 GLY A CA 1
ATOM 8664 C C . GLY A 1 1122 ? 33.433 -15.311 1.457 1.00 83.62 1122 GLY A C 1
ATOM 8665 O O . GLY A 1 1122 ? 32.745 -16.323 1.569 1.00 83.62 1122 GLY A O 1
ATOM 8666 N N . GLN A 1 1123 ? 32.942 -14.086 1.201 1.00 92.00 1123 GLN A N 1
ATOM 8667 C CA . GLN A 1 1123 ? 31.532 -13.771 0.918 1.00 92.00 1123 GLN A CA 1
ATOM 8668 C C . GLN A 1 1123 ? 30.574 -14.433 1.921 1.00 92.00 1123 GLN A C 1
ATOM 8670 O O . GLN A 1 1123 ? 29.705 -15.220 1.558 1.00 92.00 1123 GLN A O 1
ATOM 8675 N N . GLN A 1 1124 ? 30.791 -14.170 3.212 1.00 95.00 1124 GLN A N 1
ATOM 8676 C CA . GLN A 1 1124 ? 30.033 -14.792 4.299 1.00 95.00 1124 GLN A CA 1
ATOM 8677 C C . GLN A 1 1124 ? 29.104 -13.796 4.979 1.00 95.00 1124 GLN A C 1
ATOM 8679 O O . GLN A 1 1124 ? 29.445 -12.623 5.131 1.00 95.00 1124 GLN A O 1
ATOM 8684 N N . VAL A 1 1125 ? 27.971 -14.300 5.454 1.00 96.81 1125 VAL A N 1
ATOM 8685 C CA . VAL A 1 1125 ? 27.058 -13.593 6.360 1.00 96.81 1125 VAL A CA 1
ATOM 8686 C C . VAL A 1 1125 ? 26.803 -14.457 7.587 1.00 96.81 1125 VAL A C 1
ATOM 8688 O O . VAL A 1 1125 ? 26.872 -15.686 7.509 1.00 96.81 1125 VAL A O 1
ATOM 8691 N N . THR A 1 1126 ? 26.543 -13.830 8.732 1.00 97.81 1126 THR A N 1
ATOM 8692 C CA . THR A 1 1126 ? 26.303 -14.550 9.993 1.00 97.81 1126 THR A CA 1
ATOM 8693 C C . THR A 1 1126 ? 24.941 -14.201 10.560 1.00 97.81 1126 THR A C 1
ATOM 8695 O O . THR A 1 1126 ? 24.594 -13.034 10.658 1.00 97.81 1126 THR A O 1
ATOM 8698 N N . PHE A 1 1127 ? 24.185 -15.211 10.973 1.00 98.31 1127 PHE A N 1
ATOM 8699 C CA . PHE A 1 1127 ? 22.883 -15.044 11.602 1.00 98.31 1127 PHE A CA 1
ATOM 8700 C C . PHE A 1 1127 ? 23.018 -15.044 13.126 1.00 98.31 1127 PHE A C 1
ATOM 8702 O O . PHE A 1 1127 ? 23.516 -16.010 13.715 1.00 98.31 1127 PHE A O 1
ATOM 8709 N N . THR A 1 1128 ? 22.589 -13.960 13.769 1.00 97.38 1128 THR A N 1
ATOM 8710 C CA . THR A 1 1128 ? 22.815 -13.677 15.190 1.00 97.38 1128 THR A CA 1
ATOM 8711 C C . THR A 1 1128 ? 21.504 -13.465 15.954 1.00 97.38 1128 THR A C 1
ATOM 8713 O O . THR A 1 1128 ? 20.430 -13.307 15.381 1.00 97.38 1128 THR A O 1
ATOM 8716 N N . VAL A 1 1129 ? 21.601 -13.464 17.288 1.00 95.56 1129 VAL A N 1
ATOM 8717 C CA . VAL A 1 1129 ? 20.459 -13.314 18.212 1.00 95.56 1129 VAL A CA 1
ATOM 8718 C C . VAL A 1 1129 ? 20.241 -11.883 18.711 1.00 95.56 1129 VAL A C 1
ATOM 8720 O O . VAL A 1 1129 ? 19.346 -11.645 19.516 1.00 95.56 1129 VAL A O 1
ATOM 8723 N N . ARG A 1 1130 ? 21.098 -10.935 18.318 1.00 91.56 1130 ARG A N 1
ATOM 8724 C CA . ARG A 1 1130 ? 21.038 -9.541 18.775 1.00 91.56 1130 ARG A CA 1
ATOM 8725 C C . ARG A 1 1130 ? 21.355 -8.596 17.625 1.00 91.56 1130 ARG A C 1
ATOM 8727 O O . ARG A 1 1130 ? 22.264 -8.911 16.851 1.00 91.56 1130 ARG A O 1
ATOM 8734 N N . PRO A 1 1131 ? 20.693 -7.433 17.566 1.00 94.56 1131 PRO A N 1
ATOM 8735 C CA . PRO A 1 1131 ? 21.080 -6.403 16.626 1.00 94.56 1131 PRO A CA 1
ATOM 8736 C C . PRO A 1 1131 ? 22.456 -5.835 16.993 1.00 94.56 1131 PRO A C 1
ATOM 8738 O O . PRO A 1 1131 ? 22.867 -5.819 18.158 1.00 94.56 1131 PRO A O 1
ATOM 8741 N N . ASN A 1 1132 ? 23.163 -5.344 15.983 1.00 94.69 1132 ASN A N 1
ATOM 8742 C CA . ASN A 1 1132 ? 24.403 -4.605 16.114 1.00 94.69 1132 ASN A CA 1
ATOM 8743 C C . ASN A 1 1132 ? 24.250 -3.243 15.429 1.00 94.69 1132 ASN A C 1
ATOM 8745 O O . ASN A 1 1132 ? 24.178 -3.150 14.202 1.00 94.69 1132 ASN A O 1
ATOM 8749 N N . PHE A 1 1133 ? 24.248 -2.191 16.245 1.00 93.69 1133 PHE A N 1
ATOM 8750 C CA . PHE A 1 1133 ? 24.217 -0.803 15.795 1.00 93.69 1133 PHE A CA 1
ATOM 8751 C C . PHE A 1 1133 ? 25.505 -0.033 16.139 1.00 93.69 1133 PHE A C 1
ATOM 8753 O O . PHE A 1 1133 ? 25.499 1.191 16.247 1.00 93.69 1133 PHE A O 1
ATOM 8760 N N . SER A 1 1134 ? 26.618 -0.738 16.371 1.00 90.00 1134 SER A N 1
ATOM 8761 C CA . SER A 1 1134 ? 27.913 -0.132 16.702 1.00 90.00 1134 SER A CA 1
ATOM 8762 C C . SER A 1 1134 ? 28.824 0.009 15.479 1.00 90.00 1134 SER A C 1
ATOM 8764 O O . SER A 1 1134 ? 30.044 -0.142 15.592 1.00 90.00 1134 SER A O 1
ATOM 8766 N N . GLY A 1 1135 ? 28.235 0.222 14.301 1.00 89.19 1135 GLY A N 1
ATOM 8767 C CA . GLY A 1 1135 ? 28.972 0.488 13.075 1.00 89.19 1135 GLY A CA 1
ATOM 8768 C C . GLY A 1 1135 ? 29.826 1.757 13.162 1.00 89.19 1135 GLY A C 1
ATOM 8769 O O . GLY A 1 1135 ? 29.664 2.562 14.084 1.00 89.19 1135 GLY A O 1
ATOM 8770 N N . PRO A 1 1136 ? 30.774 1.931 12.229 1.00 88.56 1136 PRO A N 1
ATOM 8771 C CA . PRO A 1 1136 ? 31.622 3.117 12.195 1.00 88.56 1136 PRO A CA 1
ATOM 8772 C C . PRO A 1 1136 ? 30.797 4.391 11.969 1.00 88.56 1136 PRO A C 1
ATOM 8774 O O . PRO A 1 1136 ? 29.685 4.328 11.470 1.00 88.56 1136 PRO A O 1
ATOM 8777 N N . GLU A 1 1137 ? 31.367 5.552 12.292 1.00 83.12 1137 GLU A N 1
ATOM 8778 C CA . GLU A 1 1137 ? 30.849 6.849 11.842 1.00 83.12 1137 GLU A CA 1
ATOM 8779 C C . GLU A 1 1137 ? 31.584 7.239 10.558 1.00 83.12 1137 GLU A C 1
ATOM 8781 O O . GLU A 1 1137 ? 32.791 7.508 10.570 1.00 83.12 1137 GLU A O 1
ATOM 8786 N N . GLY A 1 1138 ? 30.872 7.234 9.436 1.00 68.19 1138 GLY A N 1
ATOM 8787 C CA . GLY A 1 1138 ? 31.413 7.590 8.129 1.00 68.19 1138 GLY A CA 1
ATOM 8788 C C . GLY A 1 1138 ? 30.813 8.887 7.602 1.00 68.19 1138 GLY A C 1
ATOM 8789 O O . GLY A 1 1138 ? 29.614 9.120 7.705 1.00 68.19 1138 GLY A O 1
ATOM 8790 N N . LYS A 1 1139 ? 31.625 9.735 6.959 1.00 62.66 1139 LYS A N 1
ATOM 8791 C CA . LYS A 1 1139 ? 31.055 10.774 6.095 1.00 62.66 1139 LYS A CA 1
ATOM 8792 C C . LYS A 1 1139 ? 30.547 10.115 4.823 1.00 62.66 1139 LYS A C 1
ATOM 8794 O O . LYS A 1 1139 ? 31.299 9.405 4.159 1.00 62.66 1139 LYS A O 1
ATOM 8799 N N . ILE A 1 1140 ? 29.313 10.433 4.448 1.00 61.59 1140 ILE A N 1
ATOM 8800 C CA . ILE A 1 1140 ? 28.817 10.175 3.103 1.00 61.59 1140 ILE A CA 1
ATOM 8801 C C . ILE A 1 1140 ? 29.640 11.043 2.146 1.00 61.59 1140 ILE A C 1
ATOM 8803 O O . ILE A 1 1140 ? 29.451 12.256 2.046 1.00 61.59 1140 ILE A O 1
ATOM 8807 N N . HIS A 1 1141 ? 30.615 10.432 1.485 1.00 48.19 1141 HIS A N 1
ATOM 8808 C CA . HIS A 1 1141 ? 31.268 11.034 0.336 1.00 48.19 1141 HIS A CA 1
ATOM 8809 C C . HIS A 1 1141 ? 30.423 10.704 -0.896 1.00 48.19 1141 HIS A C 1
ATOM 8811 O O . HIS A 1 1141 ? 29.972 9.571 -1.034 1.00 48.19 1141 HIS A O 1
ATOM 8817 N N . ALA A 1 1142 ? 30.212 11.671 -1.793 1.00 41.66 1142 ALA A N 1
ATOM 8818 C CA . ALA A 1 1142 ? 29.697 11.389 -3.131 1.00 41.66 1142 ALA A CA 1
ATOM 8819 C C . ALA A 1 1142 ? 30.763 10.580 -3.890 1.00 41.66 1142 ALA A C 1
ATOM 8821 O O . ALA A 1 1142 ? 31.620 11.133 -4.584 1.00 41.66 1142 ALA A O 1
ATOM 8822 N N . THR A 1 1143 ? 30.795 9.271 -3.666 1.00 35.94 1143 THR A N 1
ATOM 8823 C CA . THR A 1 1143 ? 31.729 8.358 -4.311 1.00 35.94 1143 THR A CA 1
ATOM 8824 C C . THR A 1 1143 ? 31.271 8.135 -5.745 1.00 35.94 1143 THR A C 1
ATOM 8826 O O . THR A 1 1143 ? 30.336 7.392 -6.013 1.00 35.94 1143 THR A O 1
ATOM 8829 N N . HIS A 1 1144 ? 31.951 8.791 -6.683 1.00 39.22 1144 HIS A N 1
ATOM 8830 C CA . HIS A 1 1144 ? 31.890 8.434 -8.096 1.00 39.22 1144 HIS A CA 1
ATOM 8831 C C . HIS A 1 1144 ? 32.891 7.296 -8.308 1.00 39.22 1144 HIS A C 1
ATOM 8833 O O . HIS A 1 1144 ? 34.092 7.532 -8.446 1.00 39.22 1144 HIS A O 1
ATOM 8839 N N . GLY A 1 1145 ? 32.420 6.051 -8.238 1.00 38.19 1145 GLY A N 1
ATOM 8840 C CA . GLY A 1 1145 ? 33.239 4.885 -8.558 1.00 38.19 1145 GLY A CA 1
ATOM 8841 C C . GLY A 1 1145 ? 33.329 4.716 -10.073 1.00 38.19 1145 GLY A C 1
ATOM 8842 O O . GLY A 1 1145 ? 32.322 4.410 -10.710 1.00 38.19 1145 GLY A O 1
ATOM 8843 N N . ILE A 1 1146 ? 34.516 4.923 -10.650 1.00 39.62 1146 ILE A N 1
ATOM 8844 C CA . ILE A 1 1146 ? 34.813 4.545 -12.039 1.00 39.62 1146 ILE A CA 1
ATOM 8845 C C . ILE A 1 1146 ? 35.497 3.181 -11.992 1.00 39.62 1146 ILE A C 1
ATOM 8847 O O . ILE A 1 1146 ? 36.565 3.045 -11.392 1.00 39.62 1146 ILE A O 1
ATOM 8851 N N . THR A 1 1147 ? 34.894 2.174 -12.618 1.00 41.81 1147 THR A N 1
ATOM 8852 C CA . THR A 1 1147 ? 35.500 0.845 -12.766 1.00 41.81 1147 THR A CA 1
ATOM 8853 C C . THR A 1 1147 ? 35.662 0.554 -14.253 1.00 41.81 1147 THR A C 1
ATOM 8855 O O . THR A 1 1147 ? 34.693 0.587 -15.009 1.00 41.81 1147 THR A O 1
ATOM 8858 N N . ALA A 1 1148 ? 36.903 0.319 -14.679 1.00 37.38 1148 ALA A N 1
ATOM 8859 C CA . ALA A 1 1148 ? 37.252 -0.034 -16.051 1.00 37.38 1148 ALA A CA 1
ATOM 8860 C C . ALA A 1 1148 ? 37.775 -1.470 -16.105 1.00 37.38 1148 ALA A C 1
ATOM 8862 O O . ALA A 1 1148 ? 38.463 -1.903 -15.174 1.00 37.38 1148 ALA A O 1
ATOM 8863 N N . ALA A 1 1149 ? 37.474 -2.173 -17.200 1.00 37.34 1149 ALA A N 1
ATOM 8864 C CA . ALA A 1 1149 ? 37.972 -3.520 -17.450 1.00 37.34 1149 ALA A CA 1
ATOM 8865 C C . ALA A 1 1149 ? 39.520 -3.577 -17.367 1.00 37.34 1149 ALA A C 1
ATOM 8867 O O . ALA A 1 1149 ? 40.188 -2.581 -17.679 1.00 37.34 1149 ALA A O 1
ATOM 8868 N N . PRO A 1 1150 ? 40.121 -4.713 -16.953 1.00 36.53 1150 PRO A N 1
ATOM 8869 C CA . PRO A 1 1150 ? 41.565 -4.824 -16.709 1.00 36.53 1150 PRO A CA 1
ATOM 8870 C C . PRO A 1 1150 ? 42.456 -4.451 -17.904 1.00 36.53 1150 PRO A C 1
ATOM 8872 O O . PRO A 1 1150 ? 43.588 -4.018 -17.716 1.00 36.53 1150 PRO A O 1
ATOM 8875 N N . ASP A 1 1151 ? 41.954 -4.597 -19.130 1.00 37.84 1151 ASP A N 1
ATOM 8876 C CA . ASP A 1 1151 ? 42.634 -4.256 -20.385 1.00 37.84 1151 ASP A CA 1
ATOM 8877 C C . ASP A 1 1151 ? 42.549 -2.763 -20.759 1.00 37.84 1151 ASP A C 1
ATOM 8879 O O . ASP A 1 1151 ? 43.276 -2.308 -21.640 1.00 37.84 1151 ASP A O 1
ATOM 8883 N N . MET A 1 1152 ? 41.704 -1.986 -20.073 1.00 36.81 1152 MET A N 1
ATOM 8884 C CA . MET A 1 1152 ? 41.531 -0.540 -20.266 1.00 36.81 1152 MET A CA 1
ATOM 8885 C C . MET A 1 1152 ? 42.213 0.309 -19.177 1.00 36.81 1152 MET A C 1
ATOM 8887 O O . MET A 1 1152 ? 42.351 1.518 -19.359 1.00 36.81 1152 MET A O 1
ATOM 8891 N N . GLN A 1 1153 ? 42.685 -0.292 -18.075 1.00 35.09 1153 GLN A N 1
ATOM 8892 C CA . GLN A 1 1153 ? 43.344 0.430 -16.969 1.00 35.09 1153 GLN A CA 1
ATOM 8893 C C . GLN A 1 1153 ? 44.700 1.064 -17.331 1.00 35.09 1153 GLN A C 1
ATOM 8895 O O . GLN A 1 1153 ? 45.141 1.967 -16.631 1.00 35.09 1153 GLN A O 1
ATOM 8900 N N . GLU A 1 1154 ? 45.367 0.638 -18.410 1.00 32.53 1154 GLU A N 1
ATOM 8901 C CA . GLU A 1 1154 ? 46.592 1.300 -18.899 1.00 32.53 1154 GLU A CA 1
ATOM 8902 C C . GLU A 1 1154 ? 46.309 2.523 -19.801 1.00 32.53 1154 GLU A C 1
ATOM 8904 O O . GLU A 1 1154 ? 47.252 3.199 -20.223 1.00 32.53 1154 GLU A O 1
ATOM 8909 N N . HIS A 1 1155 ? 45.044 2.801 -20.150 1.00 34.53 1155 HIS A N 1
ATOM 8910 C CA . HIS A 1 1155 ? 44.653 3.836 -21.127 1.00 34.53 1155 HIS A CA 1
ATOM 8911 C C . HIS A 1 1155 ? 43.621 4.862 -20.619 1.00 34.53 1155 HIS A C 1
ATOM 8913 O O . HIS A 1 1155 ? 43.340 5.825 -21.334 1.00 34.53 1155 HIS A O 1
ATOM 8919 N N . LEU A 1 1156 ? 43.086 4.676 -19.409 1.00 31.03 1156 LEU A N 1
ATOM 8920 C CA . LEU A 1 1156 ? 42.342 5.678 -18.629 1.00 31.03 1156 LEU A CA 1
ATOM 8921 C C . LEU A 1 1156 ? 43.277 6.338 -17.616 1.00 31.03 1156 LEU A C 1
ATOM 8923 O O . LEU A 1 1156 ? 43.103 7.556 -17.383 1.00 31.03 1156 LEU A O 1
#

Secondary structure (DSSP, 8-state):
-------PPPPPEEE---SSS-SSSSSS--SS-----HHHHT-TT--EEEEE--SS-SEEPP-GGGGG-TT--EEEEES-SEEPPPPGGGGG-TT--EEEEEPPP--S--PPPP--SS-------SSS-TT--EEEEESS---S----TT-TT--EEE--SS------TTGGG-TT--EEE--SS------GGGGG-TT--EEE--SS--S---GGGGG-TT--EEE--SS--S---GGGGG-TT--EEE-TTS--SS--GGGGG-TT-SEEE--SS------GGGGG-TT--EEE--SS------GGGGG-TT--EEE--SS------TTGGG-TT--EEE--SS------GGGGG-TT--EEE-TT-TT--TTS-----TT--EEE-TTS--SS--GGGGG-TT--EEE--SS--S----STT----SS--EEE-TT---SB--GGGGG-TT--EEE-TT-TT-B---TT-TTTGGG-TT--EEE-TTS-GGGGGSTT-HHHHHHHHHHHTS----HHHHHHHHHHHHHHHHHHHHHHH---EEEETTEEEETTEEE--EEEEE-GGGS-GGGHHHHHHHHHHHT-SEEEEE--HHHH-SBTTB---SGGG-HHHHHHHHHHTT-EEEEE--S---TTBGGGG--GGGG-HHHHTTS---SSSS-HHHHHHHHHHHHHHHHHHHTTBGGGTSSEEEEE-SS-GGGT---HHHHHHHHHHHHHHH-TTSEEEEE--TTTHHHHS-SSSSSEEEB---TTS-HHHHHHHHHTTSPTT----EEEEEESS---BTTSPPP---HHHHHHHHHHHHHHHHHT-EEEEEEEE--B-TTTTB-EEEETTEEEEBPSB--TT-SB-TT--SSSPPTTS--HHHHHHHHHHHHHS-PPPPPPPPP-B---EEEE--EEEEHHHHHHHHSSSS-EEESS---TGGGT--SSEEEEEEEEEGGGGSS---EEE-SPEESEEEEEEEEETTEEEEEEEEE--PPBTT-SS----EE-SS-EEETTEEE--EEEEEE--PPPSS-----SSSEEEEEEEEE-GGGTTTSSSPPBEEEE-TT--SEEEEETTEEEEEE-TTT-S--EEEE-GGG--SEEEEEEEEESS-PPTT-EEEEESS--------------EEEE-TTTTTT-

Sequence (1156 aa):
MGASASRSRPKPTISVLNDEMLQEVFSHLPIVERQTLVPLVCKPRLTVLEVTVSEETSNAPFPQNVVHLKHLQRLLLYGAVHLGPVPDGIWQLCDLKMLDMQSRPMLWWGGEPEDAEDDLVLPDSRCYMQHLENLTVNGQSLQAFPRLEATMGLQTLDLSTNQLTTLPDDLDRLPHVTKLTLSLNKLTELPGSLGGMEGLEELKLGDNQMTTLPAGMGQLSALTALSVERNCLTEVPSSITHMTNLEDLYMRSLRLEAMPAFIGGLTALCSLDMAGNAIQSLPDSLSSLVHLVELDCMDNKLTELPAGIGRLTALRKLSLPHNALRMLPTGFGLLSSLVALDISHNELAAFPASFSLLTQLQTLNLGFNRSMQLHCQELHLPSLESLDVSCCSLKSVPDWVAGLTCLKKLTLQVNFLTALPEGPYLRLAGPLSELCVIQNPFLEFPRVVRHASNLYRLNMSGCKRLLLFKEDESMILNHMPSLRHLDLWGVDMWELSRPGKAAQLAALEQWAGRPLGNLPALISALNQRCDADRQACWEQNGQDFSFNDDKFMIDGQALQIISGSLHYNRIHPTYWQDRLARARSMGLNAIQTYVPWNLHEPYMGEYRWSGFADLEGFLRIAQETGLLVILRPGPYICAEMDWGGLPSWLASSAIAGGRSMKLRSSDPVYLAHVDRWWSVLLPKMAQYMYYNGGPIVMVQVENEYGFFGPDPDYIRHLAALAKSALGDEAVIFTTDPPSIIANGTLAGDQVYSVVDFPPGTNVSWAFQAQASFNPKGQSPPYCSEFYTGWLTHWGEKMANTSAEALISTFKEILAFGNNSGSVDFYMAHGGTSWGFQSGGGMSGSTYRPQLTSYDYDAPISEAGDVGQPGIGGPNKFEMIRGAIEEHTGVEPPPRLPPPRIAGLGTVSLQDSASLLAALPTLYAGDGICGTHPINMEDLGQRHGVTVYRTWLPAGLLRESAVLDLAAPVHDYAHVLLNGKVGQVQLDIVVHAMGRDSTASFFDNKGLVAPDVRINGMVHTGWRLFPLELDIPGDLQPGDDGPVFVRGSVHVGAGLLEGHEHPPDTFIDLTGWGKGLAWINDFNLGWYWPSIGPQMTHYIPGPVLREGANEVVLLEFERLPKGQQVTFTVRPNFSGPEGKIHATHGITAAPDMQEHL